Protein AF-A0A238C3J6-F1 (afdb_monomer)

Secondary structure (DSSP, 8-state):
---------PPPPPPS--STT-PPP-BTB-EEEBTTT--EEEGGG-SS-SS--PPTT--SEEEE-TTTSTTSS-EEEE-PPPHHHHHHHHHHHHHHHHHHHHHTTT---TT-TTS---EEIIIIIHHHHHHSHHHH-SSPPPSSSTHHHHHHHHHHH-TTTEEE-TTSSEEEES-S-GGG-STT-TTGGGTT-PPPPP---------------------------------------PPP----SEEEEPPTT-SS-EEEEPPBTTEEEEEEEE-TT-TTHHHHHHHTTSTTSPPPGGGEEE---SS--EEEEEE-TT-EE-TTSSEEE--SS-EEEEES--BSSEEEEEEEEEEE--TT-EEEEEEEETTS-TTS-TTSSTTEEEEETGGG-EEETTEEE--STT---TT-EEEEEEEE---TTSTT--TTS-SSPPPGGGTSPP--TTSPEEEETTEEEEEEE--HHHHHHT--B-TT-EEEEEETTEEEEEEEESPBSS-EEEEEEEESS-EEEEE-SSS-SSPPPTT-EEGGGHHHHHHHHHHHHHHHHHHHTHHHHHHHHHHHHHHHHSS-HHHHHHHHHHHHSPPPPPPPTTPPPP----GGG---HHHHHHGGGGT-HHHHHHHHHHHHHHHHHHHHTS--SS--EESSSTTEEP-SEEEEEEE-HHHHHTTHHHHHHHHHHTT--SEEE--HHHHHHHHHHHHS--EE--TT--HHHHHHTTEEEETTEEEEHHHHHHHHHHHHHHHHHHHHHHHHH---B-HHHHHHHHHHHH--TT-HHHHHHHTT--EE-TTTTSSHHHHHHHHHHHHHS---B-HHHHHHHHHHHHHT-SEEEEEEES-HHHHHHHHHHHHTTTSBSEEEEEE---GGG--TTT--HHHHHHTTSB-TT---EEEES-HHHHHHHHHIIIIIHHHHHHHHHHTT-

Radius of gyration: 41.19 Å; Cα contacts (8 Å, |Δi|>4): 1586; chains: 1; bounding box: 98×102×111 Å

Solvent-accessible surface area (backbone atoms only — not comparable to full-atom values): 53305 Å² total; per-residue (Å²): 140,84,81,89,80,92,72,89,79,75,84,76,81,76,76,75,52,40,28,95,87,50,42,65,87,63,86,82,44,48,59,46,60,19,74,75,82,72,37,45,31,47,50,92,73,47,81,75,57,80,91,66,71,74,54,35,52,52,44,50,57,49,32,30,47,36,89,68,26,96,81,60,45,55,45,76,45,82,43,90,48,54,62,57,56,39,47,52,22,50,42,50,48,53,45,50,53,52,52,53,58,48,65,76,67,74,76,86,63,96,80,57,79,78,61,74,59,70,41,41,44,78,81,47,52,47,52,49,48,68,77,40,42,78,56,58,32,91,68,79,84,66,95,59,80,70,58,59,62,52,46,52,51,34,50,67,68,42,58,90,52,24,43,67,45,98,84,73,51,31,40,20,51,64,68,74,60,69,82,60,56,33,66,80,27,70,75,65,74,44,67,92,56,88,81,80,88,87,86,89,83,84,87,81,91,80,91,80,90,86,83,90,83,90,84,87,89,77,81,90,80,90,74,80,93,79,89,83,82,89,83,86,85,86,90,75,95,70,80,82,81,91,82,64,79,48,37,77,46,71,50,92,92,48,96,58,72,41,64,32,54,45,47,48,97,52,36,42,66,41,54,44,43,81,41,86,84,50,82,70,46,70,64,60,58,62,51,70,75,49,96,84,66,84,76,72,35,59,53,34,36,69,64,71,62,93,60,69,31,49,32,76,24,54,30,29,81,78,51,43,70,45,94,85,25,40,35,43,34,30,44,82,56,47,32,20,38,27,37,66,55,66,45,47,49,40,38,37,32,38,36,40,34,32,76,40,63,47,91,92,36,43,42,25,41,39,41,26,30,79,83,46,69,34,74,36,43,55,4,48,43,89,48,21,37,19,42,28,29,71,62,21,23,33,25,39,57,64,45,73,40,84,64,40,84,85,28,62,57,68,73,45,39,33,36,41,35,42,35,36,58,73,42,92,89,40,92,86,45,66,77,86,81,52,99,66,83,78,62,62,81,65,66,38,54,81,42,59,37,90,33,56,67,42,81,47,91,95,40,49,25,36,50,44,74,59,54,57,68,60,55,64,72,67,60,42,69,32,79,88,14,35,31,34,42,23,54,73,67,40,78,60,52,81,73,45,67,40,46,61,62,58,53,34,16,54,29,41,14,25,18,46,53,18,27,39,32,56,42,35,48,90,80,61,97,44,78,74,60,91,86,45,38,48,46,45,65,46,43,63,55,51,48,52,37,38,52,49,30,44,50,50,51,51,63,78,39,41,69,63,53,50,52,52,51,50,54,54,55,50,54,73,74,69,55,62,62,69,56,56,50,50,55,48,45,62,65,73,67,58,81,76,79,85,76,65,92,84,63,81,67,83,46,66,65,63,65,91,80,48,94,48,71,70,60,45,54,57,25,19,51,29,54,45,75,58,39,22,32,48,33,50,33,38,52,50,51,42,48,44,57,54,46,28,73,41,88,69,89,76,84,56,63,37,86,68,43,81,83,23,74,50,46,34,30,39,28,37,41,24,40,39,25,68,45,32,70,41,79,46,35,61,55,54,25,51,41,36,63,68,65,70,48,51,36,37,27,29,42,23,42,34,51,49,41,37,57,33,52,75,80,38,75,71,42,87,60,50,71,81,63,57,66,67,63,31,54,76,70,44,39,41,75,59,68,40,33,35,39,50,48,66,42,58,53,55,40,46,70,62,45,52,65,54,52,55,51,52,36,48,43,30,71,76,68,68,47,83,41,23,44,33,60,50,46,36,50,51,9,58,71,66,68,38,94,84,26,42,45,23,27,18,39,77,64,49,27,49,43,44,22,88,56,39,62,64,37,71,62,20,53,49,53,54,63,49,25,77,75,80,72,51,76,66,70,43,53,64,65,50,50,49,47,52,29,49,50,40,50,72,38,79,32,35,28,39,40,31,40,46,40,56,69,31,43,52,52,56,35,56,20,21,33,70,54,57,19,26,57,37,44,35,39,28,24,76,50,55,52,90,79,74,39,80,47,14,48,55,67,70,59,38,33,78,71,27,26,26,29,86,89,34,80,62,32,68,28,79,37,65,47,80,73,49,46,62,54,44,37,54,72,25,61,52,47,50,52,52,53,51,54,56,51,62,74,74,107

Structure (mmCIF, N/CA/C/O backbone):
data_AF-A0A238C3J6-F1
#
_entry.id   AF-A0A238C3J6-F1
#
loop_
_atom_site.group_PDB
_atom_site.id
_atom_site.type_symbol
_atom_site.label_atom_id
_atom_site.label_alt_id
_atom_site.label_comp_id
_atom_site.label_asym_id
_atom_site.label_entity_id
_atom_site.label_seq_id
_atom_site.pdbx_PDB_ins_code
_atom_site.Cartn_x
_atom_site.Cartn_y
_atom_site.Cartn_z
_atom_site.occupancy
_atom_site.B_iso_or_equiv
_atom_site.auth_seq_id
_atom_site.auth_comp_id
_atom_site.auth_asym_id
_atom_site.auth_atom_id
_atom_site.pdbx_PDB_model_num
ATOM 1 N N . MET A 1 1 ? 49.021 66.847 -17.258 1.00 35.03 1 MET A N 1
ATOM 2 C CA . MET A 1 1 ? 48.910 66.831 -15.776 1.00 35.03 1 MET A CA 1
ATOM 3 C C . MET A 1 1 ? 47.517 66.299 -15.449 1.00 35.03 1 MET A C 1
ATOM 5 O O . MET A 1 1 ? 46.576 66.880 -15.947 1.00 35.03 1 MET A O 1
ATOM 9 N N . ARG A 1 2 ? 47.272 65.178 -14.768 1.00 25.75 2 ARG A N 1
ATOM 10 C CA . ARG A 1 2 ? 47.850 64.642 -13.527 1.00 25.75 2 ARG A CA 1
ATOM 11 C C . ARG A 1 2 ? 47.876 63.099 -13.537 1.00 25.75 2 ARG A C 1
ATOM 13 O O . ARG A 1 2 ? 47.281 62.458 -14.392 1.00 25.75 2 ARG A O 1
ATOM 20 N N . GLN A 1 3 ? 48.653 62.571 -12.598 1.00 23.69 3 GLN A N 1
ATOM 21 C CA . GLN A 1 3 ? 49.325 61.274 -12.537 1.00 23.69 3 GLN A CA 1
ATOM 22 C C . GLN A 1 3 ? 48.447 60.026 -12.342 1.00 23.69 3 GLN A C 1
ATOM 24 O O . GLN A 1 3 ? 47.420 60.050 -11.670 1.00 23.69 3 GLN A O 1
ATOM 29 N N . ARG A 1 4 ? 48.984 58.903 -12.846 1.00 28.88 4 ARG A N 1
ATOM 30 C CA . ARG A 1 4 ? 48.712 57.527 -12.405 1.00 28.88 4 ARG A CA 1
ATOM 31 C C . ARG A 1 4 ? 49.017 57.365 -10.910 1.00 28.88 4 ARG A C 1
ATOM 33 O O . ARG A 1 4 ? 50.084 57.766 -10.459 1.00 28.88 4 ARG A O 1
ATOM 40 N N . SER A 1 5 ? 48.132 56.673 -10.196 1.00 24.88 5 SER A N 1
ATOM 41 C CA . SER A 1 5 ? 48.391 56.095 -8.875 1.00 24.88 5 SER A CA 1
ATOM 42 C C . SER A 1 5 ? 48.049 54.607 -8.915 1.00 24.88 5 SER A C 1
ATOM 44 O O . SER A 1 5 ? 46.900 54.208 -9.095 1.00 24.88 5 SER A O 1
ATOM 46 N N . THR A 1 6 ? 49.089 53.787 -8.811 1.00 33.66 6 THR A N 1
ATOM 47 C CA . THR A 1 6 ? 49.050 52.343 -8.589 1.00 33.66 6 THR A CA 1
ATOM 48 C C . THR A 1 6 ? 48.722 52.056 -7.125 1.00 33.66 6 THR A C 1
ATOM 50 O O . THR A 1 6 ? 49.508 52.399 -6.244 1.00 33.66 6 THR A O 1
ATOM 53 N N . ARG A 1 7 ? 47.618 51.352 -6.852 1.00 26.45 7 ARG A N 1
ATOM 54 C CA . ARG A 1 7 ? 47.424 50.622 -5.590 1.00 26.45 7 ARG A CA 1
ATOM 55 C C . ARG A 1 7 ? 46.908 49.216 -5.877 1.00 26.45 7 ARG A C 1
ATOM 57 O O . ARG A 1 7 ? 45.759 49.035 -6.268 1.00 26.45 7 ARG A O 1
ATOM 64 N N . ARG A 1 8 ? 47.776 48.225 -5.639 1.00 36.53 8 ARG A N 1
ATOM 65 C CA . ARG A 1 8 ? 47.373 46.864 -5.264 1.00 36.53 8 ARG A CA 1
ATOM 66 C C . ARG A 1 8 ? 46.480 46.996 -4.026 1.00 36.53 8 ARG A C 1
ATOM 68 O O . ARG A 1 8 ? 46.928 47.516 -3.006 1.00 36.53 8 ARG A O 1
ATOM 75 N N . GLY A 1 9 ? 45.212 46.616 -4.144 1.00 26.34 9 GLY A N 1
ATOM 76 C CA . GLY A 1 9 ? 44.274 46.604 -3.027 1.00 26.34 9 GLY A CA 1
ATOM 77 C C . GLY A 1 9 ? 44.473 45.343 -2.198 1.00 26.34 9 GLY A C 1
ATOM 78 O O . GLY A 1 9 ? 44.176 44.252 -2.671 1.00 26.34 9 GLY A O 1
ATOM 79 N N . ALA A 1 10 ? 44.985 45.512 -0.981 1.00 28.78 10 ALA A N 1
ATOM 80 C CA . ALA A 1 10 ? 44.956 44.506 0.068 1.00 28.78 10 ALA A CA 1
ATOM 81 C C . ALA A 1 10 ? 43.510 44.060 0.359 1.00 28.78 10 ALA A C 1
ATOM 83 O O . ALA A 1 10 ? 42.570 44.859 0.291 1.00 28.78 10 ALA A O 1
ATOM 84 N N . THR A 1 11 ? 43.353 42.785 0.705 1.00 29.53 11 THR A N 1
ATOM 85 C CA . THR A 1 11 ? 42.142 42.198 1.285 1.00 29.53 11 THR A CA 1
ATOM 86 C C . THR A 1 11 ? 41.642 43.056 2.449 1.00 29.53 11 THR A C 1
ATOM 88 O O . THR A 1 11 ? 42.368 43.294 3.413 1.00 29.53 11 THR A O 1
ATOM 91 N N . LYS A 1 12 ? 40.400 43.549 2.362 1.00 27.53 12 LYS A N 1
ATOM 92 C CA . LYS A 1 12 ? 39.738 44.228 3.488 1.00 27.53 12 LYS A CA 1
ATOM 93 C C . LYS A 1 12 ? 39.612 43.244 4.665 1.00 27.53 12 LYS A C 1
ATOM 95 O O . LYS A 1 12 ? 39.228 42.101 4.416 1.00 27.53 12 LYS A O 1
ATOM 100 N N . PRO A 1 13 ? 39.873 43.659 5.918 1.00 32.22 13 PRO A N 1
ATOM 101 C CA . PRO A 1 13 ? 39.649 42.798 7.072 1.00 32.22 13 PRO A CA 1
ATOM 102 C C . PRO A 1 13 ? 38.154 42.491 7.192 1.00 32.22 13 PRO A C 1
ATOM 104 O O . PRO A 1 13 ? 37.310 43.385 7.066 1.00 32.22 13 PRO A O 1
ATOM 107 N N . ALA A 1 14 ? 37.834 41.213 7.392 1.00 37.09 14 ALA A N 1
ATOM 108 C CA . ALA A 1 14 ? 36.473 40.759 7.633 1.00 37.09 14 ALA A CA 1
ATOM 109 C C . ALA A 1 14 ? 35.899 41.456 8.886 1.00 37.09 14 ALA A C 1
ATOM 111 O O . ALA A 1 14 ? 36.636 41.675 9.852 1.00 37.09 14 ALA A O 1
ATOM 112 N N . PRO A 1 15 ? 34.608 41.836 8.891 1.00 40.25 15 PRO A N 1
ATOM 113 C CA . PRO A 1 15 ? 33.980 42.442 10.060 1.00 40.25 15 PRO A CA 1
ATOM 114 C C . PRO A 1 15 ? 34.095 41.499 11.267 1.00 40.25 15 PRO A C 1
ATOM 116 O O . PRO A 1 15 ? 33.841 40.303 11.156 1.00 40.25 15 PRO A O 1
ATOM 119 N N . SER A 1 16 ? 34.499 42.042 12.417 1.00 49.62 16 SER A N 1
ATOM 120 C CA . SER A 1 16 ? 34.862 41.278 13.620 1.00 49.62 16 SER A CA 1
ATOM 121 C C . SER A 1 16 ? 33.680 40.642 14.360 1.00 49.62 16 SER A C 1
ATOM 123 O O . SER A 1 16 ? 33.905 39.818 15.245 1.00 49.62 16 SER A O 1
ATOM 125 N N . THR A 1 17 ? 32.443 41.005 14.011 1.00 57.34 17 THR A N 1
ATOM 126 C CA . THR A 1 17 ? 31.212 40.529 14.653 1.00 57.34 17 THR A CA 1
ATOM 127 C C . THR A 1 17 ? 30.324 39.825 13.631 1.00 57.34 17 THR A C 1
ATOM 129 O O . THR A 1 17 ? 30.023 40.367 12.561 1.00 57.34 17 THR A O 1
ATOM 132 N N . VAL A 1 18 ? 29.942 38.581 13.932 1.00 72.00 18 VAL A N 1
ATOM 133 C CA . VAL A 1 18 ? 29.415 37.669 12.907 1.00 72.00 18 VAL A CA 1
ATOM 134 C C . VAL A 1 18 ? 27.992 37.179 13.227 1.00 72.00 18 VAL A C 1
ATOM 136 O O . VAL A 1 18 ? 27.183 37.066 12.313 1.00 72.00 18 VAL A O 1
ATOM 139 N N . CYS A 1 19 ? 27.637 37.041 14.508 1.00 83.00 19 CYS A N 1
ATOM 140 C CA . CYS A 1 19 ? 26.363 36.484 14.990 1.00 83.00 19 CYS A CA 1
ATOM 141 C C . CYS A 1 19 ? 25.462 37.541 15.686 1.00 83.00 19 CYS A C 1
ATOM 143 O O . CYS A 1 19 ? 25.903 38.665 15.926 1.00 83.00 19 CYS A O 1
ATOM 145 N N . TYR A 1 20 ? 24.220 37.197 16.071 1.00 84.31 20 TYR A N 1
ATOM 146 C CA . TYR A 1 20 ? 23.311 38.080 16.836 1.00 84.31 20 TYR A CA 1
ATOM 147 C C . TYR A 1 20 ? 23.911 38.592 18.149 1.00 84.31 20 TYR A C 1
ATOM 149 O O . TYR A 1 20 ? 23.617 39.704 18.573 1.00 84.31 20 TYR A O 1
ATOM 157 N N . CYS A 1 21 ? 24.756 37.785 18.792 1.00 82.69 21 CYS A N 1
ATOM 158 C CA . CYS A 1 21 ? 25.453 38.149 20.024 1.00 82.69 21 CYS A CA 1
ATOM 159 C C . CYS A 1 21 ? 26.646 39.093 19.794 1.00 82.69 21 CYS A C 1
ATOM 161 O O . CYS A 1 21 ? 27.317 39.475 20.747 1.00 82.69 21 CYS A O 1
ATOM 163 N N . GLY A 1 22 ? 26.965 39.426 18.538 1.00 76.62 22 GLY A N 1
ATOM 164 C CA . GLY A 1 22 ? 28.158 40.191 18.182 1.00 76.62 22 GLY A CA 1
ATOM 165 C C . GLY A 1 22 ? 29.475 39.422 18.350 1.00 76.62 22 GLY A C 1
ATOM 166 O O . GLY A 1 22 ? 30.537 40.003 18.157 1.00 76.62 22 GLY A O 1
ATOM 167 N N . GLY A 1 23 ? 29.430 38.129 18.686 1.00 78.06 23 GLY A N 1
ATOM 168 C CA . GLY A 1 23 ? 30.609 37.285 18.874 1.00 78.06 23 GLY A CA 1
ATOM 169 C C . GLY A 1 23 ? 31.393 37.008 17.585 1.00 78.06 23 GLY A C 1
ATOM 170 O O . GLY A 1 23 ? 30.884 37.166 16.467 1.00 78.06 23 GLY A O 1
ATOM 171 N N . LYS A 1 24 ? 32.648 36.578 17.767 1.00 80.88 24 LYS A N 1
ATOM 172 C CA . LYS A 1 24 ? 33.514 36.048 16.703 1.00 80.88 24 LYS A CA 1
ATOM 173 C C . LYS A 1 24 ? 33.091 34.625 16.334 1.00 80.88 24 LYS A C 1
ATOM 175 O O . LYS A 1 24 ? 32.359 33.978 17.074 1.00 80.88 24 LYS A O 1
ATOM 180 N N . ARG A 1 25 ? 33.567 34.145 15.189 1.00 82.62 25 ARG A N 1
ATOM 181 C CA . ARG A 1 25 ? 33.329 32.776 14.729 1.00 82.62 25 ARG A CA 1
ATOM 182 C C . ARG A 1 25 ? 33.979 31.739 15.660 1.00 82.62 25 ARG A C 1
ATOM 184 O O . ARG A 1 25 ? 35.108 31.941 16.095 1.00 82.62 25 ARG A O 1
ATOM 191 N N . GLU A 1 26 ? 33.287 30.633 15.903 1.00 85.19 26 GLU A N 1
ATOM 192 C CA . GLU A 1 26 ? 33.706 29.487 16.717 1.00 85.19 26 GLU A CA 1
ATOM 193 C C . GLU A 1 26 ? 33.834 28.240 15.828 1.00 85.19 26 GLU A C 1
ATOM 195 O O . GLU A 1 26 ? 32.975 27.355 15.813 1.00 85.19 26 GLU A O 1
ATOM 200 N N . VAL A 1 27 ? 34.917 28.191 15.048 1.00 82.75 27 VAL A N 1
ATOM 201 C CA . VAL A 1 27 ? 35.180 27.121 14.074 1.00 82.75 27 VAL A CA 1
ATOM 202 C C . VAL A 1 27 ? 35.238 25.762 14.779 1.00 82.75 27 VAL A C 1
ATOM 204 O O . VAL A 1 27 ? 35.990 25.600 15.734 1.00 82.75 27 VAL A O 1
ATOM 207 N N . GLY A 1 28 ? 34.463 24.788 14.293 1.00 80.75 28 GLY A N 1
ATOM 208 C CA . GLY A 1 28 ? 34.331 23.462 14.914 1.00 80.75 28 GLY A CA 1
ATOM 209 C C . GLY A 1 28 ? 33.079 23.293 15.772 1.00 80.75 28 GLY A C 1
ATOM 210 O O . GLY A 1 28 ? 32.690 22.168 16.075 1.00 80.75 28 GLY A O 1
ATOM 211 N N . THR A 1 29 ? 32.392 24.391 16.092 1.00 84.94 29 THR A N 1
ATOM 212 C CA . THR A 1 29 ? 31.046 24.356 16.672 1.00 84.94 29 THR A CA 1
ATOM 21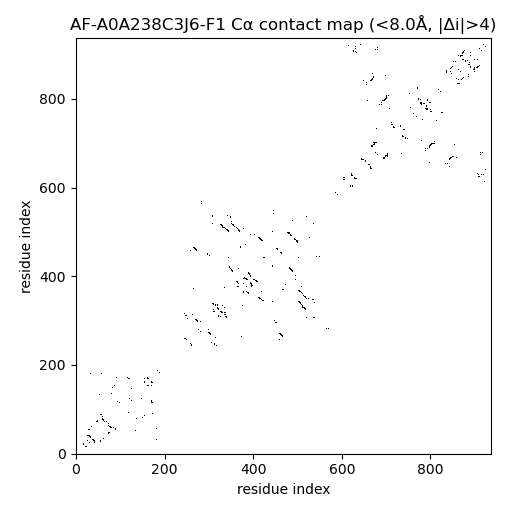3 C C . THR A 1 29 ? 29.977 24.458 15.582 1.00 84.94 29 THR A C 1
ATOM 215 O O . THR A 1 29 ? 30.269 24.671 14.401 1.00 84.94 29 THR A O 1
ATOM 218 N N . LEU A 1 30 ? 28.714 24.263 15.959 1.00 86.12 30 LEU A N 1
ATOM 219 C CA . LEU A 1 30 ? 27.604 24.392 15.027 1.00 86.12 30 LEU A CA 1
ATOM 220 C C . LEU A 1 30 ? 27.401 25.861 14.643 1.00 86.12 30 LEU A C 1
ATOM 222 O O . LEU A 1 30 ? 27.005 26.677 15.475 1.00 86.12 30 LEU A O 1
ATOM 226 N N . GLU A 1 31 ? 27.631 26.188 13.374 1.00 88.81 31 GLU A N 1
ATOM 227 C CA . GLU A 1 31 ? 27.473 27.540 12.836 1.00 88.81 31 GLU A CA 1
ATOM 228 C C . GLU A 1 31 ? 26.755 27.506 11.482 1.00 88.81 31 GLU A C 1
ATOM 230 O O . GLU A 1 31 ? 27.043 26.661 10.631 1.00 88.81 31 GLU A O 1
ATOM 235 N N . LEU A 1 32 ? 25.836 28.450 11.256 1.00 88.69 32 LEU A N 1
ATOM 236 C CA . LEU A 1 32 ? 25.057 28.559 10.022 1.00 88.69 32 LEU A CA 1
ATOM 237 C C . LEU A 1 32 ? 25.362 29.847 9.260 1.00 88.69 32 LEU A C 1
ATOM 239 O O . LEU A 1 32 ? 25.346 30.945 9.813 1.00 88.69 32 LEU A O 1
ATOM 243 N N . TYR A 1 33 ? 25.582 29.721 7.957 1.00 89.12 33 TYR A N 1
ATOM 244 C CA . TYR A 1 33 ? 25.846 30.834 7.057 1.00 89.12 33 TYR A CA 1
ATOM 245 C C . TYR A 1 33 ? 24.551 31.345 6.418 1.00 89.12 33 TYR A C 1
ATOM 247 O O . TYR A 1 33 ? 23.888 30.623 5.670 1.00 89.12 33 TYR A O 1
ATOM 255 N N . CYS A 1 34 ? 24.185 32.599 6.692 1.00 88.62 34 CYS A N 1
ATOM 256 C CA . CYS A 1 34 ? 22.980 33.206 6.133 1.00 88.62 34 CYS A CA 1
ATOM 257 C C . CYS A 1 34 ? 23.171 33.525 4.644 1.00 88.62 34 CYS A C 1
ATOM 259 O O . CYS A 1 34 ? 24.050 34.306 4.272 1.00 88.62 34 CYS A O 1
ATOM 261 N N . ALA A 1 35 ? 22.305 32.970 3.793 1.00 84.62 35 ALA A N 1
ATOM 262 C CA . ALA A 1 35 ? 22.364 33.134 2.340 1.00 84.62 35 ALA A CA 1
ATOM 263 C C . ALA A 1 35 ? 22.181 34.597 1.895 1.00 84.62 35 ALA A C 1
ATOM 265 O O . ALA A 1 35 ? 22.710 35.001 0.859 1.00 84.62 35 ALA A O 1
ATOM 266 N N . SER A 1 36 ? 21.462 35.387 2.695 1.00 85.06 36 SER A N 1
ATOM 267 C CA . SER A 1 36 ? 21.098 36.766 2.374 1.00 85.06 36 SER A CA 1
ATOM 268 C C . SER A 1 36 ? 22.142 37.780 2.858 1.00 85.06 36 SER A C 1
ATOM 270 O O . SER A 1 36 ? 22.745 38.476 2.044 1.00 85.06 36 SER A O 1
ATOM 272 N N . CYS A 1 37 ? 22.417 37.854 4.169 1.00 86.38 37 CYS A N 1
ATOM 273 C CA . CYS A 1 37 ? 23.373 38.830 4.717 1.00 86.38 37 CYS A CA 1
ATOM 274 C C . CYS A 1 37 ? 24.832 38.363 4.718 1.00 86.38 37 CYS A C 1
ATOM 276 O O . CYS A 1 37 ? 25.708 39.157 5.064 1.00 86.38 37 CYS A O 1
ATOM 278 N N . ARG A 1 38 ? 25.106 37.108 4.330 1.00 85.38 38 ARG A N 1
ATOM 279 C CA . ARG A 1 38 ? 26.460 36.538 4.227 1.00 85.38 38 ARG A CA 1
ATOM 280 C C . ARG A 1 38 ? 27.252 36.533 5.542 1.00 85.38 38 ARG A C 1
ATOM 282 O O . ARG A 1 38 ? 28.480 36.609 5.524 1.00 85.38 38 ARG A O 1
ATOM 289 N N . LYS A 1 39 ? 26.552 36.433 6.675 1.00 86.94 39 LYS A N 1
ATOM 290 C CA . LYS A 1 39 ? 27.129 36.326 8.025 1.00 86.94 39 LYS A CA 1
ATOM 291 C C . LYS A 1 39 ? 26.917 34.925 8.613 1.00 86.94 39 LYS A C 1
ATOM 293 O O . LYS A 1 39 ? 25.944 34.256 8.263 1.00 86.94 39 LYS A O 1
ATOM 298 N N . TRP A 1 40 ? 27.821 34.506 9.496 1.00 88.25 40 TRP A N 1
ATOM 299 C CA . TRP A 1 40 ? 27.750 33.265 10.280 1.00 88.25 40 TRP A CA 1
ATOM 300 C C . TRP A 1 40 ? 27.055 33.455 11.628 1.00 88.25 40 TRP A C 1
ATOM 302 O O . TRP A 1 40 ? 27.394 34.350 12.392 1.00 88.25 40 TRP A O 1
ATOM 312 N N . PHE A 1 41 ? 26.141 32.558 11.959 1.00 89.38 41 PHE A N 1
ATOM 313 C CA . PHE A 1 41 ? 25.391 32.578 13.206 1.00 89.38 41 PHE A CA 1
ATOM 314 C C . PHE A 1 41 ? 25.697 31.315 14.004 1.00 89.38 41 PHE A C 1
ATOM 316 O O . PHE A 1 41 ? 25.623 30.214 13.461 1.00 89.38 41 PHE A O 1
ATOM 323 N N . HIS A 1 42 ? 26.039 31.464 15.283 1.00 89.19 42 HIS A N 1
ATOM 324 C CA . HIS A 1 42 ? 26.244 30.330 16.184 1.00 89.19 42 HIS A CA 1
ATOM 325 C C . HIS A 1 42 ? 24.927 29.603 16.426 1.00 89.19 42 HIS A C 1
ATOM 327 O O . HIS A 1 42 ? 23.915 30.253 16.689 1.00 89.19 42 HIS A O 1
ATOM 333 N N . GLY A 1 43 ? 24.958 28.272 16.449 1.00 84.75 43 GLY A N 1
ATOM 334 C CA . GLY A 1 43 ? 23.797 27.434 16.753 1.00 84.75 43 GLY A CA 1
ATOM 335 C C . GLY A 1 43 ? 23.151 27.800 18.091 1.00 84.75 43 GLY A C 1
ATOM 336 O O . GLY A 1 43 ? 21.940 27.959 18.165 1.00 84.75 43 GLY A O 1
ATOM 337 N N . ARG A 1 44 ? 23.963 28.077 19.122 1.00 85.12 44 ARG A N 1
ATOM 338 C CA . ARG A 1 44 ? 23.494 28.513 20.455 1.00 85.12 44 ARG A CA 1
ATOM 339 C C . ARG A 1 44 ? 22.791 29.874 20.483 1.00 85.12 44 ARG A C 1
ATOM 341 O O . ARG A 1 44 ? 22.182 30.225 21.487 1.00 85.12 44 ARG A O 1
ATOM 348 N N . CYS A 1 45 ? 22.938 30.676 19.431 1.00 85.69 45 CYS A N 1
ATOM 349 C CA . CYS A 1 45 ? 22.315 31.993 19.322 1.00 85.69 45 CYS A CA 1
ATOM 350 C C . CYS A 1 45 ? 21.048 31.980 18.459 1.00 85.69 45 CYS A C 1
ATOM 352 O O . CYS A 1 45 ? 20.405 33.025 18.352 1.00 85.69 45 CYS A O 1
ATOM 354 N N . LEU A 1 46 ? 20.708 30.839 17.851 1.00 86.50 46 LEU A N 1
ATOM 355 C CA . LEU A 1 46 ? 19.461 30.644 17.117 1.00 86.50 46 LEU A CA 1
ATOM 356 C C . LEU A 1 46 ? 18.316 30.486 18.119 1.00 86.50 46 LEU A C 1
ATOM 358 O O . LEU A 1 46 ? 18.436 29.743 19.092 1.00 86.50 46 LEU A O 1
ATOM 362 N N . LYS A 1 47 ? 17.225 31.219 17.909 1.00 82.12 47 LYS A N 1
ATOM 363 C CA . LYS A 1 47 ? 16.085 31.265 18.841 1.00 82.12 47 LYS A CA 1
ATOM 364 C C . LYS A 1 47 ? 14.888 30.466 18.347 1.00 82.12 47 LYS A C 1
ATOM 366 O O . LYS A 1 47 ? 14.164 29.918 19.169 1.00 82.12 47 LYS A O 1
ATOM 371 N N . ASP A 1 48 ? 14.686 30.406 17.031 1.00 82.25 48 ASP A N 1
ATOM 372 C CA . ASP A 1 48 ? 13.533 29.729 16.426 1.00 82.25 48 ASP A CA 1
ATOM 373 C C . ASP A 1 48 ? 13.874 28.296 15.965 1.00 82.25 48 ASP A C 1
ATOM 375 O O . ASP A 1 48 ? 12.980 27.535 15.602 1.00 82.25 48 ASP A O 1
ATOM 379 N N . LEU A 1 49 ? 15.161 27.922 15.969 1.00 79.56 49 LEU A N 1
ATOM 380 C CA . LEU A 1 49 ? 15.675 26.612 15.544 1.00 79.56 49 LEU A CA 1
ATOM 381 C C . LEU A 1 49 ? 16.258 25.822 16.732 1.00 79.56 49 LEU A C 1
ATOM 383 O O . LEU A 1 49 ? 17.456 25.549 16.769 1.00 79.56 49 LEU A O 1
ATOM 387 N N . THR A 1 50 ? 15.423 25.475 17.716 1.00 62.88 50 THR A N 1
ATOM 388 C CA . THR A 1 50 ? 15.856 24.789 18.952 1.00 62.88 50 THR A CA 1
ATOM 389 C C . THR A 1 50 ? 16.120 23.287 18.782 1.00 62.88 50 THR A C 1
ATOM 391 O O . THR A 1 50 ? 17.012 22.766 19.441 1.00 62.88 50 THR A O 1
ATOM 394 N N . ASP A 1 51 ? 15.426 22.612 17.856 1.00 57.75 51 ASP A N 1
ATOM 395 C CA . ASP A 1 51 ? 15.557 21.165 17.584 1.00 57.75 51 ASP A CA 1
ATOM 396 C C . ASP A 1 51 ? 16.305 20.894 16.264 1.00 57.75 51 ASP A C 1
ATOM 398 O O . ASP A 1 51 ? 15.823 20.221 15.349 1.00 57.75 51 ASP A O 1
ATOM 402 N N . PHE A 1 52 ? 17.485 21.497 16.116 1.00 67.88 52 PHE A N 1
ATOM 403 C CA . PHE A 1 52 ? 18.275 21.445 14.887 1.00 67.88 52 PHE A CA 1
ATOM 404 C C . PHE A 1 52 ? 19.338 20.327 14.911 1.00 67.88 52 PHE A C 1
ATOM 406 O O . PHE A 1 52 ? 20.192 20.291 15.790 1.00 67.88 52 PHE A O 1
ATOM 413 N N . TYR A 1 53 ? 19.328 19.447 13.902 1.00 68.06 53 TYR A N 1
ATOM 414 C CA . TYR A 1 53 ? 20.192 18.256 13.780 1.00 68.06 53 TYR A CA 1
ATOM 415 C C . TYR A 1 53 ? 21.433 18.457 12.878 1.00 68.06 53 TYR A C 1
ATOM 417 O O . TYR A 1 53 ? 21.920 17.529 12.234 1.00 68.06 53 TYR A O 1
ATOM 425 N N . GLY A 1 54 ? 21.949 19.684 12.774 1.00 75.06 54 GLY A N 1
ATOM 426 C CA . GLY A 1 54 ? 23.106 19.973 11.921 1.00 75.06 54 GLY A CA 1
ATOM 427 C C . GLY A 1 54 ? 24.457 19.563 12.513 1.00 75.06 54 GLY A C 1
ATOM 428 O O . GLY A 1 54 ? 24.645 19.532 13.726 1.00 75.06 54 GLY A O 1
ATOM 429 N N . LEU A 1 55 ? 25.432 19.330 11.634 1.00 87.38 55 LEU A N 1
ATOM 430 C CA . LEU A 1 55 ? 26.843 19.140 11.974 1.00 87.38 55 LEU A CA 1
ATOM 431 C C . LEU A 1 55 ? 27.651 20.434 11.763 1.00 87.38 55 LEU A C 1
ATOM 433 O O . LEU A 1 55 ? 27.299 21.256 10.905 1.00 87.38 55 LEU A O 1
ATOM 437 N N . PRO A 1 56 ? 28.783 20.610 12.467 1.00 87.38 56 PRO A N 1
ATOM 438 C CA . PRO A 1 56 ? 29.790 21.593 12.079 1.00 87.38 56 PRO A CA 1
ATOM 439 C C . PRO A 1 56 ? 30.244 21.358 10.630 1.00 87.38 56 PRO A C 1
ATOM 441 O O . PRO A 1 56 ? 30.191 20.239 10.120 1.00 87.38 56 PRO A O 1
ATOM 444 N N . PHE A 1 57 ? 30.684 22.411 9.938 1.00 89.69 57 PHE A N 1
ATOM 445 C CA . PHE A 1 57 ? 31.179 22.336 8.551 1.00 89.69 57 PHE A CA 1
ATOM 446 C C . PHE A 1 57 ? 30.194 21.753 7.518 1.00 89.69 57 PHE A C 1
ATOM 448 O O . PHE A 1 57 ? 30.608 21.300 6.447 1.00 89.69 57 PHE A O 1
ATOM 455 N N . MET A 1 58 ? 28.885 21.750 7.792 1.00 87.38 58 MET A N 1
ATOM 456 C CA . MET A 1 58 ? 27.894 21.400 6.773 1.00 87.38 58 MET A CA 1
ATOM 457 C C . MET A 1 58 ? 27.943 22.375 5.595 1.00 87.38 58 MET A C 1
ATOM 459 O O . MET A 1 58 ? 28.095 23.586 5.763 1.00 87.38 58 MET A O 1
ATOM 463 N N . VAL A 1 59 ? 27.770 21.844 4.384 1.00 87.12 59 VAL A N 1
ATOM 464 C CA . VAL A 1 59 ? 27.893 22.633 3.146 1.00 87.12 59 VAL A CA 1
ATOM 465 C C . VAL A 1 59 ? 26.612 22.671 2.307 1.00 87.12 59 VAL A C 1
ATOM 467 O O . VAL A 1 59 ? 26.437 23.574 1.492 1.00 87.12 59 VAL A O 1
ATOM 470 N N . CYS A 1 60 ? 25.674 21.744 2.526 1.00 85.62 60 CYS A N 1
ATOM 471 C CA . CYS A 1 60 ? 24.438 21.628 1.745 1.00 85.62 60 CYS A CA 1
ATOM 472 C C . CYS A 1 60 ? 23.197 22.038 2.548 1.00 85.62 60 CYS A C 1
ATOM 474 O O . CYS A 1 60 ? 22.395 21.204 2.959 1.00 85.62 60 CYS A O 1
ATOM 476 N N . TYR A 1 61 ? 22.997 23.341 2.731 1.00 87.88 61 TYR A N 1
ATOM 477 C CA . TYR A 1 61 ? 21.765 23.888 3.305 1.00 87.88 61 TYR A CA 1
ATOM 478 C C . TYR A 1 61 ? 21.471 25.299 2.782 1.00 87.88 61 TYR A C 1
ATOM 480 O O . TYR A 1 61 ? 22.287 25.918 2.095 1.00 87.88 61 TYR A O 1
ATOM 488 N N . MET A 1 62 ? 20.282 25.808 3.093 1.00 86.62 62 MET A N 1
ATOM 489 C CA . MET A 1 62 ? 19.916 27.214 2.959 1.00 86.62 62 MET A CA 1
ATOM 490 C C . MET A 1 62 ? 19.439 27.725 4.313 1.00 86.62 62 MET A C 1
ATOM 492 O O . MET A 1 62 ? 18.542 27.135 4.904 1.00 86.62 62 MET A O 1
ATOM 496 N N . PHE A 1 63 ? 20.044 28.806 4.797 1.00 90.44 63 PHE A N 1
ATOM 497 C CA . PHE A 1 63 ? 19.686 29.437 6.062 1.00 90.44 63 PHE A CA 1
ATOM 498 C C . PHE A 1 63 ? 19.425 30.928 5.848 1.00 90.44 63 PHE A C 1
ATOM 500 O O . PHE A 1 63 ? 20.207 31.591 5.160 1.00 90.44 63 PHE A O 1
ATOM 507 N N . ASN A 1 64 ? 18.366 31.462 6.455 1.00 90.25 64 ASN A N 1
ATOM 508 C CA . ASN A 1 64 ? 18.158 32.899 6.609 1.00 90.25 64 ASN A CA 1
ATOM 509 C C . ASN A 1 64 ? 17.967 33.236 8.089 1.00 90.25 64 ASN A C 1
ATOM 511 O O . ASN A 1 64 ? 17.104 32.660 8.753 1.00 90.25 64 ASN A O 1
ATOM 515 N N . CYS A 1 65 ? 18.738 34.210 8.578 1.00 91.31 65 CYS A N 1
ATOM 516 C CA . CYS A 1 65 ? 18.552 34.772 9.913 1.00 91.31 65 CYS A CA 1
ATOM 517 C C . CYS A 1 65 ? 17.208 35.515 10.019 1.00 91.31 65 CYS A C 1
ATOM 519 O O . CYS A 1 65 ? 16.627 35.907 9.002 1.00 91.31 65 CYS A O 1
ATOM 521 N N . ALA A 1 66 ? 16.741 35.760 11.244 1.00 88.81 66 ALA A N 1
ATOM 522 C CA . ALA A 1 66 ? 15.478 36.441 11.527 1.00 88.81 66 ALA A CA 1
ATOM 523 C C . ALA A 1 66 ? 15.354 37.796 10.803 1.00 88.81 66 ALA A C 1
ATOM 525 O O . ALA A 1 66 ? 14.292 38.133 10.286 1.00 88.81 66 ALA A O 1
ATOM 526 N N . ASP A 1 67 ? 16.453 38.546 10.675 1.00 86.94 67 ASP A N 1
ATOM 527 C CA . ASP A 1 67 ? 16.446 39.854 10.009 1.00 86.94 67 ASP A CA 1
ATOM 528 C C . ASP A 1 67 ? 16.306 39.777 8.486 1.00 86.94 67 ASP A C 1
ATOM 530 O O . ASP A 1 67 ? 15.757 40.695 7.875 1.00 86.94 67 ASP A O 1
ATOM 534 N N . CYS A 1 68 ? 16.809 38.702 7.874 1.00 86.75 68 CYS A N 1
ATOM 535 C CA . CYS A 1 68 ? 16.775 38.489 6.427 1.00 86.75 68 CYS A CA 1
ATOM 536 C C . CYS A 1 68 ? 15.583 37.653 5.960 1.00 86.75 68 CYS A C 1
ATOM 538 O O . CYS A 1 68 ? 15.297 37.612 4.765 1.00 86.75 68 CYS A O 1
ATOM 540 N N . SER A 1 69 ? 14.913 36.964 6.879 1.00 85.12 69 SER A N 1
ATOM 541 C CA . SER A 1 69 ? 13.732 36.173 6.574 1.00 85.12 69 SER A CA 1
ATOM 542 C C . SER A 1 69 ? 12.504 37.074 6.369 1.00 85.12 69 SER A C 1
ATOM 544 O O . SER A 1 69 ? 12.244 37.944 7.208 1.00 85.12 69 SER A O 1
ATOM 546 N N . PRO A 1 70 ? 11.689 36.858 5.316 1.00 77.25 70 PRO A N 1
ATOM 547 C CA . PRO A 1 70 ? 10.456 37.619 5.082 1.00 77.25 70 PRO A CA 1
ATOM 548 C C . PRO A 1 70 ? 9.451 37.537 6.239 1.00 77.25 70 PRO A C 1
ATOM 550 O O . PRO A 1 70 ? 8.648 38.444 6.429 1.00 77.25 70 PRO A O 1
ATOM 553 N N . THR A 1 71 ? 9.496 36.454 7.018 1.00 83.50 71 THR A N 1
ATOM 554 C CA . THR A 1 71 ? 8.577 36.176 8.131 1.00 83.50 71 THR A CA 1
ATOM 555 C C . THR A 1 71 ? 9.107 36.636 9.490 1.00 83.50 71 THR A C 1
ATOM 557 O O . THR A 1 71 ? 8.468 36.364 10.504 1.00 83.50 71 THR A O 1
ATOM 560 N N . LYS A 1 72 ? 10.275 37.299 9.535 1.00 85.06 72 LYS A N 1
ATOM 561 C CA . LYS A 1 72 ? 10.988 37.681 10.771 1.00 85.06 72 LYS A CA 1
ATOM 562 C C . LYS A 1 72 ? 11.339 36.517 11.710 1.00 85.06 72 LYS A C 1
ATOM 564 O O . LYS A 1 72 ? 11.698 36.751 12.859 1.00 85.06 72 LYS A O 1
ATOM 569 N N . LYS A 1 73 ? 11.279 35.281 11.207 1.00 87.75 73 LYS A N 1
ATOM 570 C CA . LYS A 1 73 ? 11.694 34.056 11.901 1.00 87.75 73 LYS A CA 1
ATOM 571 C C . LYS A 1 73 ? 12.843 33.387 11.172 1.00 87.75 73 LYS A C 1
ATOM 573 O O . LYS A 1 73 ? 12.898 33.438 9.941 1.00 87.75 73 LYS A O 1
ATOM 578 N N . GLU A 1 74 ? 13.738 32.751 11.911 1.00 90.19 74 GLU A N 1
ATOM 579 C CA . GLU A 1 74 ? 14.846 31.994 11.323 1.00 90.19 74 GLU A CA 1
ATOM 580 C C . GLU A 1 74 ? 14.308 30.856 10.454 1.00 90.19 74 GLU A C 1
ATOM 582 O O . GLU A 1 74 ? 13.376 30.148 10.828 1.00 90.19 74 GLU A O 1
ATOM 587 N N . THR A 1 75 ? 14.881 30.688 9.264 1.00 87.69 75 THR A N 1
ATOM 588 C CA . THR A 1 75 ? 14.494 29.605 8.353 1.00 87.69 75 THR A CA 1
ATOM 589 C C . THR A 1 75 ? 15.721 28.813 7.967 1.00 87.69 75 THR A C 1
ATOM 591 O O . THR A 1 75 ? 16.744 29.379 7.582 1.00 87.69 75 THR A O 1
ATOM 594 N N . TRP A 1 76 ? 15.614 27.494 8.060 1.00 88.38 76 TRP A N 1
ATOM 595 C CA . TRP A 1 76 ? 16.643 26.570 7.622 1.00 88.38 76 TRP A CA 1
ATOM 596 C C . TRP A 1 76 ? 16.014 25.484 6.758 1.00 88.38 76 TRP A C 1
ATOM 598 O O . TRP A 1 76 ? 14.913 25.005 7.028 1.00 88.38 76 TRP A O 1
ATOM 608 N N . THR A 1 77 ? 16.694 25.115 5.680 1.00 82.31 77 THR A N 1
ATOM 609 C CA . THR A 1 77 ? 16.245 24.059 4.776 1.00 82.31 77 THR A CA 1
ATOM 610 C C . THR A 1 77 ? 17.456 23.248 4.318 1.00 82.31 77 THR A C 1
ATOM 612 O O . THR A 1 77 ? 18.380 23.828 3.733 1.00 82.31 77 THR A O 1
ATOM 615 N N . PRO A 1 78 ? 17.485 21.924 4.546 1.00 82.75 78 PRO A N 1
ATOM 616 C CA . PRO A 1 78 ? 18.564 21.081 4.053 1.00 82.75 78 PRO A CA 1
ATOM 617 C C . PRO A 1 78 ? 18.503 21.001 2.528 1.00 82.75 78 PRO A C 1
ATOM 619 O O . PRO A 1 78 ? 17.426 20.965 1.929 1.00 82.75 78 PRO A O 1
ATOM 622 N N . LYS A 1 79 ? 19.666 20.950 1.880 1.00 82.56 79 LYS A N 1
ATOM 623 C CA . LYS A 1 79 ? 19.772 20.628 0.453 1.00 82.56 79 LYS A CA 1
ATOM 624 C C . LYS A 1 79 ? 20.335 19.224 0.301 1.00 82.56 79 LYS A C 1
ATOM 626 O O . LYS A 1 79 ? 21.130 18.780 1.121 1.00 82.56 79 LYS A O 1
ATOM 631 N N . GLN A 1 80 ? 19.950 18.534 -0.768 1.00 79.62 80 GLN A N 1
ATOM 632 C CA . GLN A 1 80 ? 20.469 17.199 -1.040 1.00 79.62 80 GLN A CA 1
ATOM 633 C C . GLN A 1 80 ? 21.988 17.252 -1.275 1.00 79.62 80 GLN A C 1
ATOM 635 O O . GLN A 1 80 ? 22.453 17.874 -2.231 1.00 79.62 80 GLN A O 1
ATOM 640 N N . ALA A 1 81 ? 22.751 16.595 -0.400 1.00 83.06 81 ALA A N 1
ATOM 641 C CA . ALA A 1 81 ? 24.192 16.428 -0.539 1.00 83.06 81 ALA A CA 1
ATOM 642 C C . ALA A 1 81 ? 24.511 15.229 -1.449 1.00 83.06 81 ALA A C 1
ATOM 644 O O . ALA A 1 81 ? 23.836 14.199 -1.405 1.00 83.06 81 ALA A O 1
ATOM 645 N N . ASN A 1 82 ? 25.558 15.358 -2.268 1.00 85.88 82 ASN A N 1
ATOM 646 C CA . ASN A 1 82 ? 26.167 14.225 -2.972 1.00 85.88 82 ASN A CA 1
ATOM 647 C C . ASN A 1 82 ? 27.355 13.698 -2.144 1.00 85.88 82 ASN A C 1
ATOM 649 O O . ASN A 1 82 ? 27.736 14.314 -1.148 1.00 85.88 82 ASN A O 1
ATOM 653 N N . PHE A 1 83 ? 27.962 12.583 -2.554 1.00 86.88 83 PHE A N 1
ATOM 654 C CA . PHE A 1 83 ? 29.064 11.988 -1.791 1.00 86.88 83 PHE A CA 1
ATOM 655 C C . PHE A 1 83 ? 30.269 12.924 -1.630 1.00 86.88 83 PHE A C 1
ATOM 657 O O . PHE A 1 83 ? 30.832 12.960 -0.546 1.00 86.88 83 PHE A O 1
ATOM 664 N N . ALA A 1 84 ? 30.615 13.741 -2.631 1.00 88.19 84 ALA A N 1
ATOM 665 C CA . ALA A 1 84 ? 31.696 14.722 -2.505 1.00 88.19 84 ALA A CA 1
ATOM 666 C C . ALA A 1 84 ? 31.388 15.786 -1.434 1.00 88.19 84 ALA A C 1
ATOM 668 O O . ALA A 1 84 ? 32.221 16.057 -0.573 1.00 88.19 84 ALA A O 1
ATOM 669 N N . HIS A 1 85 ? 30.168 16.331 -1.421 1.00 89.75 85 HIS A N 1
ATOM 670 C CA . HIS A 1 85 ? 29.728 17.273 -0.390 1.00 89.75 85 HIS A CA 1
ATOM 671 C C . HIS A 1 85 ? 29.756 16.649 1.012 1.00 89.75 85 HIS A C 1
ATOM 673 O O . HIS A 1 85 ? 30.232 17.280 1.954 1.00 89.75 85 HIS A O 1
ATOM 679 N N . MET A 1 86 ? 29.289 15.402 1.144 1.00 90.50 86 MET A N 1
ATOM 680 C CA . MET A 1 86 ? 29.342 14.671 2.413 1.00 90.50 86 MET A CA 1
ATOM 681 C C . MET A 1 86 ? 30.793 14.442 2.859 1.00 90.50 86 MET A C 1
ATOM 683 O O . MET A 1 86 ? 31.106 14.674 4.023 1.00 90.50 86 MET A O 1
ATOM 687 N N . CYS A 1 87 ? 31.694 14.058 1.945 1.00 91.81 87 CYS A N 1
ATOM 688 C CA . CYS A 1 87 ? 33.119 13.877 2.232 1.00 91.81 87 CYS A CA 1
ATOM 689 C C . CYS A 1 87 ? 33.777 15.152 2.757 1.00 91.81 87 CYS A C 1
ATOM 691 O O . CYS A 1 87 ? 34.557 15.067 3.699 1.00 91.81 87 CYS A O 1
ATOM 693 N N . VAL A 1 88 ? 33.454 16.326 2.199 1.00 91.44 88 VAL A N 1
ATOM 694 C CA . VAL A 1 88 ? 34.004 17.597 2.699 1.00 91.44 88 VAL A CA 1
ATOM 695 C C . VAL A 1 88 ? 33.554 17.860 4.131 1.00 91.44 88 VAL A C 1
ATOM 697 O O . VAL A 1 88 ? 34.394 18.148 4.979 1.00 91.44 88 VAL A O 1
ATOM 700 N N . THR A 1 89 ? 32.263 17.702 4.439 1.00 91.31 89 THR A N 1
ATOM 701 C CA . THR A 1 89 ? 31.771 17.867 5.815 1.00 91.31 89 THR A CA 1
ATOM 702 C C . THR A 1 89 ? 32.416 16.853 6.767 1.00 91.31 89 THR A C 1
ATOM 704 O O . THR A 1 89 ? 32.861 17.237 7.847 1.00 91.31 89 THR A O 1
ATOM 707 N N . VAL A 1 90 ? 32.537 15.581 6.378 1.00 93.12 90 VAL A N 1
ATOM 708 C CA . VAL A 1 90 ? 33.136 14.536 7.226 1.00 93.12 90 VAL A CA 1
ATOM 709 C C . VAL A 1 90 ? 34.630 14.762 7.455 1.00 93.12 90 VAL A C 1
ATOM 711 O O . VAL A 1 90 ? 35.071 14.780 8.603 1.00 93.12 90 VAL A O 1
ATOM 714 N N . LEU A 1 91 ? 35.413 14.984 6.397 1.00 92.31 91 LEU A N 1
ATOM 715 C CA . LEU A 1 91 ? 36.853 15.205 6.522 1.00 92.31 91 LEU A CA 1
ATOM 716 C C . LEU A 1 91 ? 37.171 16.515 7.248 1.00 92.31 91 LEU A C 1
ATOM 718 O O . LEU A 1 91 ? 38.130 16.541 8.010 1.00 92.31 91 LEU A O 1
ATOM 722 N N . ALA A 1 92 ? 36.364 17.570 7.095 1.00 91.25 92 ALA A N 1
ATOM 723 C CA . ALA A 1 92 ? 36.534 18.806 7.862 1.00 91.25 92 ALA A CA 1
ATOM 724 C C . ALA A 1 92 ? 36.337 18.577 9.371 1.00 91.25 92 ALA A C 1
ATOM 726 O O . ALA A 1 92 ? 37.167 19.009 10.172 1.00 91.25 92 ALA A O 1
ATOM 727 N N . ASN A 1 93 ? 35.291 17.836 9.761 1.00 91.94 93 ASN A N 1
ATOM 728 C CA . ASN A 1 93 ? 35.046 17.480 11.163 1.00 91.94 93 ASN A CA 1
ATOM 729 C C . ASN A 1 93 ? 36.158 16.589 11.734 1.00 91.94 93 ASN A C 1
ATOM 731 O O . ASN A 1 93 ? 36.673 16.862 12.816 1.00 91.94 93 ASN A O 1
ATOM 735 N N . LEU A 1 94 ? 36.561 15.541 11.010 1.00 92.31 94 LEU A N 1
ATOM 736 C CA . LEU A 1 94 ? 37.626 14.637 11.453 1.00 92.31 94 LEU A CA 1
ATOM 737 C C . LEU A 1 94 ? 38.988 15.346 11.536 1.00 92.31 94 LEU A C 1
ATOM 739 O O . LEU A 1 94 ? 39.712 15.152 12.510 1.00 92.31 94 LEU A O 1
ATOM 743 N N . THR A 1 95 ? 39.305 16.223 10.579 1.00 90.06 95 THR A N 1
ATOM 744 C CA . THR A 1 95 ? 40.529 17.045 10.592 1.00 90.06 95 THR A CA 1
ATOM 745 C C . THR A 1 95 ? 40.533 17.995 11.788 1.00 90.06 95 THR A C 1
ATOM 747 O O . THR A 1 95 ? 41.535 18.083 12.494 1.00 90.06 95 THR A O 1
ATOM 750 N N . HIS A 1 96 ? 39.410 18.663 12.077 1.00 89.00 96 HIS A N 1
ATOM 751 C CA . HIS A 1 96 ? 39.284 19.528 13.252 1.00 89.00 96 HIS A CA 1
ATOM 752 C C . HIS A 1 96 ? 39.460 18.747 14.566 1.00 89.00 96 HIS A C 1
ATOM 754 O O . HIS A 1 96 ? 40.213 19.169 15.445 1.00 89.00 96 HIS A O 1
ATOM 760 N N . ASN A 1 97 ? 38.836 17.571 14.678 1.00 89.06 97 ASN A N 1
ATOM 761 C CA . ASN A 1 97 ? 38.969 16.692 15.843 1.00 89.06 97 ASN A CA 1
ATOM 762 C C . ASN A 1 97 ? 40.405 16.172 16.023 1.00 89.06 97 ASN A C 1
ATOM 764 O O . ASN A 1 97 ? 40.879 16.011 17.145 1.00 89.06 97 ASN A O 1
ATOM 768 N N . ALA A 1 98 ? 41.116 15.908 14.926 1.00 85.75 98 ALA A N 1
ATOM 769 C CA . ALA A 1 98 ? 42.514 15.498 14.970 1.00 85.75 98 ALA A CA 1
ATOM 770 C C . ALA A 1 98 ? 43.444 16.653 15.385 1.00 85.75 98 ALA A C 1
ATOM 772 O O . ALA A 1 98 ? 44.376 16.424 16.155 1.00 85.75 98 ALA A O 1
ATOM 773 N N . ARG A 1 99 ? 43.188 17.889 14.925 1.00 86.00 99 ARG A N 1
ATOM 774 C CA . ARG A 1 99 ? 43.949 19.087 15.335 1.00 86.00 99 ARG A CA 1
ATOM 775 C C . ARG A 1 99 ? 43.749 19.416 16.817 1.00 86.00 99 ARG A C 1
ATOM 777 O O . ARG A 1 99 ? 44.728 19.616 17.525 1.00 86.00 99 ARG A O 1
ATOM 784 N N . THR A 1 100 ? 42.508 19.386 17.301 1.00 80.69 100 THR A N 1
ATOM 785 C CA . THR A 1 100 ? 42.179 19.646 18.718 1.00 80.69 100 THR A CA 1
ATOM 786 C C . THR A 1 100 ? 42.792 18.603 19.654 1.00 80.69 100 THR A C 1
ATOM 788 O O . THR A 1 100 ? 43.467 18.972 20.609 1.00 80.69 100 THR A O 1
ATOM 791 N N . LYS A 1 101 ? 42.700 17.307 19.322 1.00 80.19 101 LYS A N 1
ATOM 792 C CA . LYS A 1 101 ? 43.372 16.244 20.096 1.00 80.19 101 LYS A CA 1
ATOM 793 C C . LYS A 1 101 ? 44.895 16.393 20.153 1.00 80.19 101 LYS A C 1
ATOM 795 O O . LYS A 1 101 ? 45.493 16.008 21.150 1.00 80.19 101 LYS A O 1
ATOM 800 N N . ARG A 1 102 ? 45.533 16.911 19.095 1.00 74.62 102 ARG A N 1
ATOM 801 C CA . ARG A 1 102 ? 46.986 17.165 19.080 1.00 74.62 102 ARG A CA 1
ATOM 802 C C . ARG A 1 102 ? 47.363 18.370 19.945 1.00 74.62 102 ARG A C 1
ATOM 804 O O . ARG A 1 102 ? 48.366 18.290 20.652 1.00 74.62 102 ARG A O 1
ATOM 811 N N . ALA A 1 103 ? 46.546 19.424 19.939 1.00 66.94 103 ALA A N 1
ATOM 812 C CA . ALA A 1 103 ? 46.732 20.597 20.794 1.00 66.94 103 ALA A CA 1
ATOM 813 C C . ALA A 1 103 ? 46.656 20.242 22.293 1.00 66.94 103 ALA A C 1
ATOM 815 O O . ALA A 1 103 ? 47.481 20.708 23.073 1.00 66.94 103 ALA A O 1
ATOM 816 N N . ASP A 1 104 ? 45.765 19.323 22.681 1.00 62.72 104 ASP A N 1
ATOM 817 C CA . ASP A 1 104 ? 45.643 18.854 24.071 1.00 62.72 104 ASP A CA 1
ATOM 818 C C . ASP A 1 104 ? 46.838 17.991 24.547 1.00 62.72 104 ASP A C 1
ATOM 820 O O . ASP A 1 104 ? 47.020 17.790 25.748 1.00 62.72 104 ASP A O 1
ATOM 824 N N . THR A 1 105 ? 47.679 17.484 23.632 1.00 59.94 105 THR A N 1
ATOM 825 C CA . THR A 1 105 ? 48.834 16.608 23.946 1.00 59.94 105 THR A CA 1
ATOM 826 C C . THR A 1 105 ? 50.187 17.326 24.099 1.00 59.94 105 THR A C 1
ATOM 828 O O . THR A 1 105 ? 51.198 16.665 24.324 1.00 59.94 105 THR A O 1
ATOM 831 N N . GLY A 1 106 ? 50.228 18.663 24.034 1.00 54.59 106 GLY A N 1
ATOM 832 C CA . GLY A 1 106 ? 51.357 19.469 24.532 1.00 54.59 106 GLY A CA 1
ATOM 833 C C . GLY A 1 106 ? 52.649 19.523 23.697 1.00 54.59 106 GLY A C 1
ATOM 834 O O . GLY A 1 106 ? 53.663 19.977 24.218 1.00 54.59 106 GLY A O 1
ATOM 835 N N . ASN A 1 107 ? 52.653 19.110 22.424 1.00 46.59 107 ASN A N 1
ATOM 836 C CA . ASN A 1 107 ? 53.809 19.288 21.528 1.00 46.59 107 ASN A CA 1
ATOM 837 C C . ASN A 1 107 ? 53.565 20.446 20.546 1.00 46.59 107 ASN A C 1
ATOM 839 O O . ASN A 1 107 ? 53.039 20.238 19.452 1.00 46.59 107 ASN A O 1
ATOM 843 N N . GLU A 1 108 ? 53.954 21.661 20.934 1.00 44.75 108 GLU A N 1
ATOM 844 C CA . GLU A 1 108 ? 53.915 22.841 20.066 1.00 44.75 108 GLU A CA 1
ATOM 845 C C . GLU A 1 108 ? 55.204 22.989 19.243 1.00 44.75 108 GLU A C 1
ATOM 847 O O . GLU A 1 108 ? 56.300 23.179 19.772 1.00 44.75 108 GLU A O 1
ATOM 852 N N . SER A 1 109 ? 55.045 22.989 17.920 1.00 43.72 109 SER A N 1
ATOM 853 C CA . SER A 1 109 ? 55.777 23.898 17.043 1.00 43.72 109 SER A CA 1
ATOM 854 C C . SER A 1 109 ? 54.799 24.463 16.006 1.00 43.72 109 SER A C 1
ATOM 856 O O . SER A 1 109 ? 54.081 23.716 15.340 1.00 43.72 109 SER A O 1
ATOM 858 N N . ASP A 1 110 ? 54.773 25.793 15.893 1.00 47.25 110 ASP A N 1
ATOM 859 C CA . ASP A 1 110 ? 53.850 26.623 15.087 1.00 47.25 110 ASP A CA 1
ATOM 860 C C . ASP A 1 110 ? 53.897 26.361 13.560 1.00 47.25 110 ASP A C 1
ATOM 862 O O . ASP A 1 110 ? 53.170 26.981 12.789 1.00 47.25 110 ASP A O 1
ATOM 866 N N . ASP A 1 111 ? 54.739 25.431 13.100 1.00 47.16 111 ASP A N 1
ATOM 867 C CA . ASP A 1 111 ? 55.001 25.163 11.677 1.00 47.16 111 ASP A CA 1
ATOM 868 C C . ASP A 1 111 ? 54.212 23.949 11.129 1.00 47.16 111 ASP A C 1
ATOM 870 O O . ASP A 1 111 ? 54.264 23.632 9.942 1.00 47.16 111 ASP A O 1
ATOM 874 N N . ASN A 1 112 ? 53.455 23.239 11.981 1.00 50.34 112 ASN A N 1
ATOM 875 C CA . ASN A 1 112 ? 52.762 21.990 11.613 1.00 50.34 112 ASN A CA 1
ATOM 876 C C . ASN A 1 112 ? 51.277 22.151 11.230 1.00 50.34 112 ASN A C 1
ATOM 878 O O . ASN A 1 112 ? 50.661 21.186 10.766 1.00 50.34 112 ASN A O 1
ATOM 882 N N . ASP A 1 113 ? 50.691 23.344 11.374 1.00 54.31 113 ASP A N 1
ATOM 883 C CA . ASP A 1 113 ? 49.252 23.575 11.136 1.00 54.31 113 ASP A CA 1
ATOM 884 C C . ASP A 1 113 ? 48.874 23.591 9.635 1.00 54.31 113 ASP A C 1
ATOM 886 O O . ASP A 1 113 ? 47.701 23.549 9.252 1.00 54.31 113 ASP A O 1
ATOM 890 N N . GLN A 1 114 ? 49.886 23.569 8.759 1.00 57.09 114 GLN A N 1
ATOM 891 C CA . GLN A 1 114 ? 49.739 23.465 7.305 1.00 57.09 114 GLN A CA 1
ATOM 892 C C . GLN A 1 114 ? 49.847 22.031 6.767 1.00 57.09 114 GLN A C 1
ATOM 894 O O . GLN A 1 114 ? 49.627 21.819 5.575 1.00 57.09 114 GLN A O 1
ATOM 899 N N . LYS A 1 115 ? 50.134 21.016 7.595 1.00 72.31 115 LYS A N 1
ATOM 900 C CA . LYS A 1 115 ? 50.248 19.635 7.102 1.00 72.31 115 LYS A CA 1
ATOM 901 C C . LYS A 1 115 ? 48.869 18.986 6.938 1.00 72.31 115 LYS A C 1
ATOM 903 O O . LYS A 1 115 ? 48.043 19.009 7.852 1.00 72.31 115 LYS A O 1
ATOM 908 N N . LEU A 1 116 ? 48.626 18.384 5.772 1.00 83.31 116 LEU A N 1
ATOM 909 C CA . LEU A 1 116 ? 47.409 17.617 5.498 1.00 83.31 116 LEU A CA 1
ATOM 910 C C . LEU A 1 116 ? 47.284 16.440 6.477 1.00 83.31 116 LEU A C 1
ATOM 912 O O . LEU A 1 116 ? 48.248 15.710 6.722 1.00 83.31 116 LEU A O 1
ATOM 916 N N . ILE A 1 117 ? 46.091 16.258 7.048 1.00 87.62 117 ILE A N 1
ATOM 917 C CA . ILE A 1 117 ? 45.786 15.133 7.938 1.00 87.62 117 ILE A CA 1
ATOM 918 C C . ILE A 1 117 ? 45.149 14.029 7.102 1.00 87.62 117 ILE A C 1
ATOM 920 O O . ILE A 1 117 ? 44.009 14.155 6.659 1.00 87.62 117 ILE A O 1
ATOM 924 N N . PHE A 1 118 ? 45.900 12.952 6.894 1.00 89.69 118 PHE A N 1
ATOM 925 C CA . PHE A 1 118 ? 45.419 11.760 6.209 1.00 89.69 118 PHE A CA 1
ATOM 926 C C . PHE A 1 118 ? 44.632 10.877 7.176 1.00 89.69 118 PHE A C 1
ATOM 928 O O . PHE A 1 118 ? 45.128 10.527 8.245 1.00 89.69 118 PHE A O 1
ATOM 935 N N . LEU A 1 119 ? 43.411 10.528 6.779 1.00 90.75 119 LEU A N 1
ATOM 936 C CA . LEU A 1 119 ? 42.454 9.740 7.548 1.00 90.75 119 LEU A CA 1
ATOM 937 C C . LEU A 1 119 ? 42.160 8.435 6.811 1.00 90.75 119 LEU A C 1
ATOM 939 O O . LEU A 1 119 ? 42.004 8.421 5.586 1.00 90.75 119 LEU A O 1
ATOM 943 N N . ASN A 1 120 ? 42.079 7.331 7.547 1.00 91.94 120 ASN A N 1
ATOM 944 C CA . ASN A 1 120 ? 41.839 6.017 6.963 1.00 91.94 120 ASN A CA 1
ATOM 945 C C . ASN A 1 120 ? 40.364 5.830 6.572 1.00 91.94 120 ASN A C 1
ATOM 947 O O . ASN A 1 120 ? 39.447 6.084 7.359 1.00 91.94 120 ASN A O 1
ATOM 951 N N . LEU A 1 121 ? 40.135 5.344 5.349 1.00 89.56 121 LEU A N 1
ATOM 952 C CA . LEU A 1 121 ? 38.795 5.150 4.802 1.00 89.56 121 LEU A CA 1
ATOM 953 C C . LEU A 1 121 ? 37.946 4.179 5.635 1.00 89.56 121 LEU A C 1
ATOM 955 O O . LEU A 1 121 ? 36.793 4.490 5.930 1.00 89.56 121 LEU A O 1
ATOM 959 N N . GLU A 1 122 ? 38.502 3.029 6.016 1.00 86.88 122 GLU A N 1
ATOM 960 C CA . GLU A 1 122 ? 37.780 1.953 6.711 1.00 86.88 122 GLU A CA 1
ATOM 961 C C . GLU A 1 122 ? 37.642 2.209 8.211 1.00 86.88 122 GLU A C 1
ATOM 963 O O . GLU A 1 122 ? 36.590 1.928 8.783 1.00 86.88 122 GLU A O 1
ATOM 968 N N . ASN A 1 123 ? 38.673 2.785 8.833 1.00 86.94 123 ASN A N 1
ATOM 969 C CA . ASN A 1 123 ? 38.746 2.918 10.289 1.00 86.94 123 ASN A CA 1
ATOM 970 C C . ASN A 1 123 ? 38.210 4.253 10.821 1.00 86.94 123 ASN A C 1
ATOM 972 O O . ASN A 1 123 ? 37.819 4.324 11.984 1.00 86.94 123 ASN A O 1
ATOM 976 N N . GLU A 1 124 ? 38.174 5.311 10.003 1.00 91.00 124 GLU A N 1
ATOM 977 C CA . GLU A 1 124 ? 37.794 6.656 10.463 1.00 91.00 124 GLU A CA 1
ATOM 978 C C . GLU A 1 124 ? 36.640 7.242 9.643 1.00 91.00 124 GLU A C 1
ATOM 980 O O . GLU A 1 124 ? 35.603 7.612 10.200 1.00 91.00 124 GLU A O 1
ATOM 985 N N . ILE A 1 125 ? 36.771 7.276 8.312 1.00 91.81 125 ILE A N 1
ATOM 986 C CA . ILE A 1 125 ? 35.798 7.947 7.436 1.00 91.81 125 ILE A CA 1
ATOM 987 C C . ILE A 1 125 ? 34.469 7.172 7.388 1.00 91.81 125 ILE A C 1
ATOM 989 O O . ILE A 1 125 ? 33.410 7.750 7.639 1.00 91.81 125 ILE A O 1
ATOM 993 N N . ILE A 1 126 ? 34.495 5.866 7.097 1.00 90.50 126 ILE A N 1
ATOM 994 C CA . ILE A 1 126 ? 33.286 5.023 7.026 1.00 90.50 126 ILE A CA 1
ATOM 995 C C . ILE A 1 126 ? 32.544 4.954 8.376 1.00 90.50 126 ILE A C 1
ATOM 997 O O . ILE A 1 126 ? 31.319 5.126 8.377 1.00 90.50 126 ILE A O 1
ATOM 1001 N N . PRO A 1 127 ? 33.212 4.745 9.529 1.00 91.69 127 PRO A N 1
ATOM 1002 C CA . PRO A 1 127 ? 32.553 4.773 10.832 1.00 91.69 127 PRO A CA 1
ATOM 1003 C C . PRO A 1 127 ? 31.877 6.113 11.133 1.00 91.69 127 PRO A C 1
ATOM 1005 O O . PRO A 1 127 ? 30.740 6.115 11.606 1.00 91.69 127 PRO A O 1
ATOM 1008 N N . TYR A 1 128 ? 32.502 7.244 10.781 1.00 91.44 128 TYR A N 1
ATOM 1009 C CA . TYR A 1 128 ? 31.880 8.560 10.946 1.00 91.44 128 TYR A CA 1
ATOM 1010 C C . TYR A 1 128 ? 30.639 8.723 10.054 1.00 91.44 128 TYR A C 1
ATOM 1012 O O . TYR A 1 128 ? 29.590 9.160 10.529 1.00 91.44 128 TYR A O 1
ATOM 1020 N N . PHE A 1 129 ? 30.710 8.298 8.785 1.00 90.38 129 PHE A N 1
ATOM 1021 C CA . PHE A 1 129 ? 29.545 8.257 7.890 1.00 90.38 129 PHE A CA 1
ATOM 1022 C C . PHE A 1 129 ? 28.410 7.396 8.454 1.00 90.38 129 PHE A C 1
ATOM 1024 O O . PHE A 1 129 ? 27.250 7.783 8.360 1.00 90.38 129 PHE A O 1
ATOM 1031 N N . ASN A 1 130 ? 28.725 6.238 9.041 1.00 85.88 130 ASN A N 1
ATOM 1032 C CA . ASN A 1 130 ? 27.731 5.353 9.647 1.00 85.88 130 ASN A CA 1
ATOM 1033 C C . ASN A 1 130 ? 27.061 5.983 10.873 1.00 85.88 130 ASN A C 1
ATOM 1035 O O . ASN A 1 130 ? 25.850 5.839 11.031 1.00 85.88 130 ASN A O 1
ATOM 1039 N N . ALA A 1 131 ? 27.836 6.663 11.720 1.00 87.31 131 ALA A N 1
ATOM 1040 C CA . ALA A 1 131 ? 27.336 7.304 12.932 1.00 87.31 131 ALA A CA 1
ATOM 1041 C C . ALA A 1 131 ? 26.495 8.557 12.639 1.00 87.31 131 ALA A C 1
ATOM 1043 O O . ALA A 1 131 ? 25.563 8.850 13.378 1.00 87.31 131 ALA A O 1
ATOM 1044 N N . GLN A 1 132 ? 26.819 9.290 11.569 1.00 88.56 132 GLN A N 1
ATOM 1045 C CA . GLN A 1 132 ? 26.222 10.594 11.256 1.00 88.56 132 GLN A CA 1
ATOM 1046 C C . GLN A 1 132 ? 25.391 10.599 9.964 1.00 88.56 132 GLN A C 1
ATOM 1048 O O . GLN A 1 132 ? 25.105 11.662 9.415 1.00 88.56 132 GLN A O 1
ATOM 1053 N N . TRP A 1 133 ? 24.995 9.423 9.462 1.00 86.12 133 TRP A N 1
ATOM 1054 C CA . TRP A 1 133 ? 24.321 9.277 8.165 1.00 86.12 133 TRP A CA 1
ATOM 1055 C C . TRP A 1 133 ? 23.084 10.176 8.034 1.00 86.12 133 TRP A C 1
ATOM 1057 O O . TRP A 1 133 ? 22.941 10.885 7.039 1.00 86.12 133 TRP A O 1
ATOM 1067 N N . GLU A 1 134 ? 22.229 10.178 9.060 1.00 82.94 134 GLU A N 1
ATOM 1068 C CA . GLU A 1 134 ? 20.970 10.937 9.090 1.00 82.94 134 GLU A CA 1
ATOM 1069 C C . GLU A 1 134 ? 21.193 12.458 9.139 1.00 82.94 134 GLU A C 1
ATOM 1071 O O . GLU A 1 134 ? 20.379 13.216 8.617 1.00 82.94 134 GLU A O 1
ATOM 1076 N N . ASN A 1 135 ? 22.337 12.904 9.669 1.00 82.31 135 ASN A N 1
ATOM 1077 C CA . ASN A 1 135 ? 22.706 14.321 9.749 1.00 82.31 135 ASN A CA 1
ATOM 1078 C C . ASN A 1 135 ? 23.439 14.816 8.487 1.00 82.31 135 ASN A C 1
ATOM 1080 O O . ASN A 1 135 ? 23.447 16.010 8.188 1.00 82.31 135 ASN A O 1
ATOM 1084 N N . LEU A 1 136 ? 24.060 13.908 7.723 1.00 82.31 136 LEU A N 1
ATOM 1085 C CA . LEU A 1 136 ? 24.805 14.232 6.500 1.00 82.31 136 LEU A CA 1
ATOM 1086 C C . LEU A 1 136 ? 23.914 14.295 5.251 1.00 82.31 136 LEU A C 1
ATOM 1088 O O . LEU A 1 136 ? 24.248 15.001 4.295 1.00 82.31 136 LEU A O 1
ATOM 1092 N N . THR A 1 137 ? 22.818 13.531 5.209 1.00 78.50 137 THR A N 1
ATOM 1093 C CA . THR A 1 137 ? 21.954 13.437 4.026 1.00 78.50 137 THR A CA 1
ATOM 1094 C C . THR A 1 137 ? 20.538 12.972 4.360 1.00 78.50 137 THR A C 1
ATOM 1096 O O . THR A 1 137 ? 20.327 12.165 5.255 1.00 78.50 137 THR A O 1
ATOM 1099 N N . SER A 1 138 ? 19.560 13.403 3.559 1.00 68.69 138 SER A N 1
ATOM 1100 C CA . SER A 1 138 ? 18.181 12.894 3.606 1.00 68.69 138 SER A CA 1
ATOM 1101 C C . SER A 1 138 ? 17.993 11.562 2.859 1.00 68.69 138 SER A C 1
ATOM 1103 O O . SER A 1 138 ? 16.876 11.059 2.740 1.00 68.69 138 SER A O 1
ATOM 1105 N N . MET A 1 139 ? 19.067 10.980 2.308 1.00 69.31 139 MET A N 1
ATOM 1106 C CA . MET A 1 139 ? 19.007 9.689 1.623 1.00 69.31 139 MET A CA 1
ATOM 1107 C C . MET A 1 139 ? 18.810 8.540 2.621 1.00 69.31 139 MET A C 1
ATOM 1109 O O . MET A 1 139 ? 19.640 8.331 3.502 1.00 69.31 139 MET A O 1
ATOM 1113 N N . SER A 1 140 ? 17.776 7.714 2.422 1.00 65.62 140 SER A N 1
ATOM 1114 C CA . SER A 1 140 ? 17.558 6.492 3.212 1.00 65.62 140 SER A CA 1
ATOM 1115 C C . SER A 1 140 ? 18.787 5.573 3.170 1.00 65.62 140 SER A C 1
ATOM 1117 O O . SER A 1 140 ? 19.285 5.260 2.076 1.00 65.62 140 SER A O 1
ATOM 1119 N N . ARG A 1 141 ? 19.255 5.100 4.332 1.00 64.25 141 ARG A N 1
ATOM 1120 C CA . ARG A 1 141 ? 20.401 4.184 4.432 1.00 64.25 141 ARG A CA 1
ATOM 1121 C C . ARG A 1 141 ? 20.118 2.905 3.636 1.00 64.25 141 ARG A C 1
ATOM 1123 O O . ARG A 1 141 ? 19.082 2.265 3.796 1.00 64.25 141 ARG A O 1
ATOM 1130 N N . ARG A 1 142 ? 21.017 2.548 2.715 1.00 59.78 142 ARG A N 1
ATOM 1131 C CA . ARG A 1 142 ? 20.849 1.357 1.865 1.00 59.78 142 ARG A CA 1
ATOM 1132 C C . ARG A 1 142 ? 21.147 0.095 2.680 1.00 59.78 142 ARG A C 1
ATOM 1134 O O . ARG A 1 142 ? 22.181 0.028 3.327 1.00 59.78 142 ARG A O 1
ATOM 1141 N N . VAL A 1 143 ? 20.290 -0.924 2.565 1.00 52.31 143 VAL A N 1
ATOM 1142 C CA . VAL A 1 143 ? 20.400 -2.217 3.283 1.00 52.31 143 VAL A CA 1
ATOM 1143 C C . VAL A 1 143 ? 21.655 -3.026 2.892 1.00 52.31 143 VAL A C 1
ATOM 1145 O O . VAL A 1 143 ? 22.108 -3.869 3.653 1.00 52.31 143 VAL A O 1
ATOM 1148 N N . LYS A 1 144 ? 22.262 -2.757 1.724 1.00 56.28 144 LYS A N 1
ATOM 1149 C CA . LYS A 1 144 ? 23.557 -3.329 1.301 1.00 56.28 144 LYS A CA 1
ATOM 1150 C C . LYS A 1 144 ? 24.641 -2.240 1.316 1.00 56.28 144 LYS A C 1
ATOM 1152 O O . LYS A 1 144 ? 24.424 -1.190 0.701 1.00 56.28 144 LYS A O 1
ATOM 1157 N N . ASN A 1 145 ? 25.821 -2.516 1.894 1.00 59.88 145 ASN A N 1
ATOM 1158 C CA . ASN A 1 145 ? 26.992 -1.611 2.058 1.00 59.88 145 ASN A CA 1
ATOM 1159 C C . ASN A 1 145 ? 27.657 -1.116 0.744 1.00 59.88 145 ASN A C 1
ATOM 1161 O O . ASN A 1 145 ? 28.793 -0.657 0.723 1.00 59.88 145 ASN A O 1
ATOM 1165 N N . THR A 1 146 ? 26.932 -1.146 -0.373 1.00 64.81 146 THR A N 1
ATOM 1166 C CA . THR A 1 146 ? 27.337 -0.700 -1.721 1.00 64.81 146 THR A CA 1
ATOM 1167 C C . THR A 1 146 ? 27.785 0.766 -1.823 1.00 64.81 146 THR A C 1
ATOM 1169 O O . THR A 1 146 ? 28.326 1.177 -2.847 1.00 64.81 146 THR A O 1
ATOM 1172 N N . TRP A 1 147 ? 27.568 1.583 -0.789 1.00 76.62 147 TRP A N 1
ATOM 1173 C CA . TRP A 1 147 ? 27.945 2.996 -0.795 1.00 76.62 147 TRP A CA 1
ATOM 1174 C C . TRP A 1 147 ? 29.414 3.238 -0.417 1.00 76.62 147 TRP A C 1
ATOM 1176 O O . TRP A 1 147 ? 29.941 4.276 -0.809 1.00 76.62 147 TRP A O 1
ATOM 1186 N N . HIS A 1 148 ? 30.106 2.285 0.228 1.00 85.06 148 HIS A N 1
ATOM 1187 C CA . HIS A 1 148 ? 31.545 2.405 0.532 1.00 85.06 148 HIS A CA 1
ATOM 1188 C C . HIS A 1 148 ? 32.376 2.591 -0.753 1.00 85.06 148 HIS A C 1
ATOM 1190 O O . HIS A 1 148 ? 33.240 3.458 -0.823 1.00 85.06 148 HIS A O 1
ATOM 1196 N N . GLN A 1 149 ? 32.036 1.864 -1.825 1.00 79.81 149 GLN A N 1
ATOM 1197 C CA . GLN A 1 149 ? 32.686 2.018 -3.134 1.00 79.81 149 GLN A CA 1
ATOM 1198 C C . GLN A 1 149 ? 32.380 3.373 -3.791 1.00 79.81 149 GLN A C 1
ATOM 1200 O O . GLN A 1 149 ? 33.213 3.931 -4.499 1.00 79.81 149 GLN A O 1
ATOM 1205 N N . THR A 1 150 ? 31.181 3.924 -3.572 1.00 83.62 150 THR A N 1
ATOM 1206 C CA . THR A 1 150 ? 30.808 5.250 -4.104 1.00 83.62 150 THR A CA 1
ATOM 1207 C C . THR A 1 150 ? 31.538 6.366 -3.353 1.00 83.62 150 THR A C 1
ATOM 1209 O O . THR A 1 150 ? 31.971 7.342 -3.968 1.00 83.62 150 THR A O 1
ATOM 1212 N N . LEU A 1 151 ? 31.713 6.191 -2.040 1.00 86.31 151 LEU A N 1
ATOM 1213 C CA . LEU A 1 151 ? 32.515 7.057 -1.183 1.00 86.31 151 LEU A CA 1
ATOM 1214 C C . LEU A 1 151 ? 33.975 7.082 -1.651 1.00 86.31 151 LEU A C 1
ATOM 1216 O O . LEU A 1 151 ? 34.491 8.155 -1.953 1.00 86.31 151 LEU A O 1
ATOM 1220 N N . GLN A 1 152 ? 34.595 5.907 -1.802 1.00 86.94 152 GLN A N 1
ATOM 1221 C CA . GLN A 1 152 ? 35.974 5.786 -2.280 1.00 86.94 152 GLN A CA 1
ATOM 1222 C C . GLN A 1 152 ? 36.149 6.432 -3.659 1.00 86.94 152 GLN A C 1
ATOM 1224 O O . GLN A 1 152 ? 37.014 7.281 -3.831 1.00 86.94 152 GLN A O 1
ATOM 1229 N N . LYS A 1 153 ? 35.259 6.135 -4.619 1.00 85.56 153 LYS A N 1
ATOM 1230 C CA . LYS A 1 153 ? 35.289 6.765 -5.950 1.00 85.56 153 LYS A CA 1
ATOM 1231 C C . LYS A 1 153 ? 35.188 8.290 -5.889 1.00 85.56 153 LYS A C 1
ATOM 1233 O O . LYS A 1 153 ? 35.823 8.959 -6.694 1.00 85.56 153 LYS A O 1
ATOM 1238 N N . SER A 1 154 ? 34.399 8.841 -4.968 1.00 86.19 154 SER A N 1
ATOM 1239 C CA . SER A 1 154 ? 34.249 10.297 -4.827 1.00 86.19 154 SER A CA 1
ATOM 1240 C C . SER A 1 154 ? 35.508 10.942 -4.247 1.00 86.19 154 SER A C 1
ATOM 1242 O O . SER A 1 154 ? 35.930 11.983 -4.740 1.00 86.19 154 SER A O 1
ATOM 1244 N N . LEU A 1 155 ? 36.131 10.299 -3.255 1.00 87.38 155 LEU A N 1
ATOM 1245 C CA . LEU A 1 155 ? 37.400 10.740 -2.671 1.00 87.38 155 LEU A CA 1
ATOM 1246 C C . LEU A 1 155 ? 38.562 10.662 -3.673 1.00 87.38 155 LEU A C 1
ATOM 1248 O O . LEU A 1 155 ? 39.408 11.545 -3.685 1.00 87.38 155 LEU A O 1
ATOM 1252 N N . THR A 1 156 ? 38.581 9.651 -4.547 1.00 85.06 156 THR A N 1
ATOM 1253 C CA . THR A 1 156 ? 39.623 9.497 -5.579 1.00 85.06 156 THR A CA 1
ATOM 1254 C C . THR A 1 156 ? 39.408 10.410 -6.790 1.00 85.06 156 THR A C 1
ATOM 1256 O O . THR A 1 156 ? 40.372 10.888 -7.378 1.00 85.06 156 THR A O 1
ATOM 1259 N N . LYS A 1 157 ? 38.156 10.645 -7.205 1.00 83.81 157 LYS A N 1
ATOM 1260 C CA . LYS A 1 157 ? 37.846 11.394 -8.435 1.00 83.81 157 LYS A CA 1
ATOM 1261 C C . LYS A 1 157 ? 37.970 12.910 -8.267 1.00 83.81 157 LYS A C 1
ATOM 1263 O O . LYS A 1 157 ? 38.372 13.590 -9.206 1.00 83.81 157 LYS A O 1
ATOM 1268 N N . GLU A 1 158 ? 37.597 13.446 -7.109 1.00 83.94 158 GLU A N 1
ATOM 1269 C CA . GLU A 1 158 ? 37.570 14.892 -6.856 1.00 83.94 158 GLU A CA 1
ATOM 1270 C C . GLU A 1 158 ? 38.921 15.376 -6.292 1.00 83.94 158 GLU A C 1
ATOM 1272 O O . GLU A 1 158 ? 39.009 15.866 -5.165 1.00 83.94 158 GLU A O 1
ATOM 1277 N N . THR A 1 159 ? 39.988 15.242 -7.087 1.00 82.25 159 THR A N 1
ATOM 1278 C CA . THR A 1 159 ? 41.375 15.581 -6.697 1.00 82.25 159 THR A CA 1
ATOM 1279 C C . THR A 1 159 ? 41.589 17.066 -6.386 1.00 82.25 159 THR A C 1
ATOM 1281 O O . THR A 1 159 ? 42.583 17.442 -5.770 1.00 82.25 159 THR A O 1
ATOM 1284 N N . ASP A 1 160 ? 40.673 17.939 -6.813 1.00 80.94 160 ASP A N 1
ATOM 1285 C CA . ASP A 1 160 ? 40.684 19.366 -6.461 1.00 80.94 160 ASP A CA 1
ATOM 1286 C C . ASP A 1 160 ? 40.296 19.595 -4.982 1.00 80.94 160 ASP A C 1
ATOM 1288 O O . ASP A 1 160 ? 40.632 20.631 -4.415 1.00 80.94 160 ASP A O 1
ATOM 1292 N N . LEU A 1 161 ? 39.603 18.640 -4.349 1.00 84.62 161 LEU A N 1
ATOM 1293 C CA . LEU A 1 161 ? 39.093 18.742 -2.975 1.00 84.62 161 LEU A CA 1
ATOM 1294 C C . LEU A 1 161 ? 39.795 17.788 -2.006 1.00 84.62 161 LEU A C 1
ATOM 1296 O O . LEU A 1 161 ? 39.948 18.117 -0.828 1.00 84.62 161 LEU A O 1
ATOM 1300 N N . PHE A 1 162 ? 40.212 16.619 -2.490 1.00 91.56 162 PHE A N 1
ATOM 1301 C CA . PHE A 1 162 ? 40.783 15.560 -1.665 1.00 91.56 162 PHE A CA 1
ATOM 1302 C C . PHE A 1 162 ? 42.153 15.131 -2.174 1.00 91.56 162 PHE A C 1
ATOM 1304 O O . PHE A 1 162 ? 42.412 15.119 -3.376 1.00 91.56 162 PHE A O 1
ATOM 1311 N N . GLU A 1 163 ? 43.014 14.745 -1.241 1.00 88.88 163 GLU A N 1
ATOM 1312 C CA . GLU A 1 163 ? 44.327 14.179 -1.524 1.00 88.88 163 GLU A CA 1
ATOM 1313 C C . GLU A 1 163 ? 44.372 12.725 -1.060 1.00 88.88 163 GLU A C 1
ATOM 1315 O O . GLU A 1 163 ? 44.043 12.432 0.089 1.00 88.88 163 GLU A O 1
ATOM 1320 N N . SER A 1 164 ? 44.747 11.810 -1.953 1.00 88.00 164 SER A N 1
ATOM 1321 C CA . SER A 1 164 ? 44.939 10.392 -1.642 1.00 88.00 164 SER A CA 1
ATOM 1322 C C . SER A 1 164 ? 46.401 10.111 -1.313 1.00 88.00 164 SER A C 1
ATOM 1324 O O . SER A 1 164 ? 47.275 10.566 -2.047 1.00 88.00 164 SER A O 1
ATOM 1326 N N . GLY A 1 165 ? 46.666 9.336 -0.260 1.00 81.12 165 GLY A N 1
ATOM 1327 C CA . GLY A 1 165 ? 48.013 8.810 0.000 1.00 81.12 165 GLY A CA 1
ATOM 1328 C C . GLY A 1 165 ? 48.350 7.583 -0.855 1.00 81.12 165 GLY A C 1
ATOM 1329 O O . GLY A 1 165 ? 47.476 7.035 -1.532 1.00 81.12 165 GLY A O 1
ATOM 1330 N N . ASP A 1 166 ? 49.606 7.142 -0.778 1.00 69.38 166 ASP A N 1
ATOM 1331 C CA . ASP A 1 166 ? 50.234 6.180 -1.703 1.00 69.38 166 ASP A CA 1
ATOM 1332 C C . ASP A 1 166 ? 49.495 4.830 -1.834 1.00 69.38 166 ASP A C 1
ATOM 1334 O O . ASP A 1 166 ? 49.442 4.255 -2.919 1.00 69.38 166 ASP A O 1
ATOM 1338 N N . ASP A 1 167 ? 48.826 4.367 -0.772 1.00 68.94 167 ASP A N 1
ATOM 1339 C CA . ASP A 1 167 ? 48.113 3.077 -0.750 1.00 68.94 167 ASP A CA 1
ATOM 1340 C C . ASP A 1 167 ? 46.638 3.160 -1.204 1.00 68.94 167 ASP A C 1
ATOM 1342 O O . ASP A 1 167 ? 45.908 2.165 -1.170 1.00 68.94 167 ASP A O 1
ATOM 1346 N N . GLY A 1 168 ? 46.127 4.352 -1.545 1.00 72.25 168 GLY A N 1
ATOM 1347 C CA . GLY A 1 168 ? 44.733 4.557 -1.981 1.00 72.25 168 GLY A CA 1
ATOM 1348 C C . GLY A 1 168 ? 43.653 4.295 -0.912 1.00 72.25 168 GLY A C 1
ATOM 1349 O O . GLY A 1 168 ? 42.458 4.266 -1.227 1.00 72.25 168 GLY A O 1
ATOM 1350 N N . ARG A 1 169 ? 44.058 4.098 0.352 1.00 81.50 169 ARG A N 1
ATOM 1351 C CA . ARG A 1 169 ? 43.182 3.824 1.513 1.00 81.50 169 ARG A CA 1
ATOM 1352 C C . ARG A 1 169 ? 43.113 4.964 2.533 1.00 81.50 169 ARG A C 1
ATOM 1354 O O . ARG A 1 169 ? 42.297 4.908 3.453 1.00 81.50 169 ARG A O 1
ATOM 1361 N N . ILE A 1 170 ? 43.948 5.987 2.376 1.00 90.06 170 ILE A N 1
ATOM 1362 C CA . ILE A 1 170 ? 44.005 7.167 3.245 1.00 90.06 170 ILE A CA 1
ATOM 1363 C C . ILE A 1 170 ? 43.736 8.434 2.434 1.00 90.06 170 ILE A C 1
ATOM 1365 O O . ILE A 1 170 ? 44.225 8.571 1.312 1.00 90.06 170 ILE A O 1
ATOM 1369 N N . PHE A 1 171 ? 42.955 9.352 3.002 1.00 92.81 171 PHE A N 1
ATOM 1370 C CA . PHE A 1 171 ? 42.512 10.569 2.325 1.00 92.81 171 PHE A CA 1
ATOM 1371 C C . PHE A 1 171 ? 42.603 11.785 3.244 1.00 92.81 171 PHE A C 1
ATOM 1373 O O . PHE A 1 171 ? 42.304 11.688 4.433 1.00 92.81 171 PHE A O 1
ATOM 1380 N N . ALA A 1 172 ? 42.970 12.934 2.687 1.00 91.06 172 ALA A N 1
ATOM 1381 C CA . ALA A 1 172 ? 42.995 14.218 3.377 1.00 91.06 172 ALA A CA 1
ATOM 1382 C C . ALA A 1 172 ? 42.140 15.258 2.640 1.00 91.06 172 ALA A C 1
ATOM 1384 O O . ALA A 1 172 ? 41.971 15.193 1.421 1.00 91.06 172 ALA A O 1
ATOM 1385 N N . LEU A 1 173 ? 41.607 16.235 3.376 1.00 90.88 173 LEU A N 1
ATOM 1386 C CA . LEU A 1 173 ? 40.958 17.408 2.789 1.00 90.88 173 LEU A CA 1
ATOM 1387 C C . LEU A 1 173 ? 42.026 18.431 2.391 1.00 90.88 173 LEU A C 1
ATOM 1389 O O . LEU A 1 173 ? 42.804 18.838 3.247 1.00 90.88 173 LEU A O 1
ATOM 1393 N N . ARG A 1 174 ? 42.037 18.874 1.128 1.00 86.50 174 ARG A N 1
ATOM 1394 C CA . ARG A 1 174 ? 43.027 19.848 0.624 1.00 86.50 174 ARG A CA 1
ATOM 1395 C C . ARG A 1 174 ? 42.864 21.261 1.177 1.00 86.50 174 ARG A C 1
ATOM 1397 O O . ARG A 1 174 ? 43.802 22.046 1.133 1.00 86.50 174 ARG A O 1
ATOM 1404 N N . GLU A 1 175 ? 41.678 21.597 1.673 1.00 85.94 175 GLU A N 1
ATOM 1405 C CA . GLU A 1 175 ? 41.424 22.900 2.280 1.00 85.94 175 GLU A CA 1
ATOM 1406 C C . GLU A 1 175 ? 42.098 22.992 3.658 1.00 85.94 175 GLU A C 1
ATOM 1408 O O . GLU A 1 175 ? 41.714 22.293 4.600 1.00 85.94 175 GLU A O 1
ATOM 1413 N N . HIS A 1 176 ? 43.105 23.861 3.773 1.00 81.94 176 HIS A N 1
ATOM 1414 C CA . HIS A 1 176 ? 43.875 24.047 5.004 1.00 81.94 176 HIS A CA 1
ATOM 1415 C C . HIS A 1 176 ? 43.151 24.947 6.010 1.00 81.94 176 HIS A C 1
ATOM 1417 O O . HIS A 1 176 ? 43.261 24.721 7.225 1.00 81.94 176 HIS A O 1
ATOM 1423 N N . ASP A 1 177 ? 42.408 25.944 5.515 1.00 83.88 177 ASP A N 1
ATOM 1424 C CA . ASP A 1 177 ? 41.626 26.867 6.328 1.00 83.88 177 ASP A CA 1
ATOM 1425 C C . ASP A 1 177 ? 40.188 26.358 6.455 1.00 83.88 177 ASP A C 1
ATOM 1427 O O . ASP A 1 177 ? 39.310 26.667 5.647 1.00 83.88 177 ASP A O 1
ATOM 1431 N N . LEU A 1 178 ? 39.912 25.615 7.529 1.00 85.31 178 LEU A N 1
ATOM 1432 C CA . LEU A 1 178 ? 38.568 25.109 7.824 1.00 85.31 178 LEU A CA 1
ATOM 1433 C C . LEU A 1 178 ? 37.539 26.240 8.030 1.00 85.31 178 LEU A C 1
ATOM 1435 O O . LEU A 1 178 ? 36.331 26.001 7.953 1.00 85.31 178 LEU A O 1
ATOM 1439 N N . SER A 1 179 ? 37.984 27.483 8.254 1.00 81.50 179 SER A N 1
ATOM 1440 C CA . SER A 1 179 ? 37.104 28.649 8.329 1.00 81.50 179 SER A CA 1
ATOM 1441 C C . SER A 1 179 ? 36.611 29.121 6.946 1.00 81.50 179 SER A C 1
ATOM 1443 O O . SER A 1 179 ? 35.655 29.887 6.824 1.00 81.50 179 SER A O 1
ATOM 1445 N N . SER A 1 180 ? 37.149 28.612 5.851 1.00 80.62 180 SER A N 1
ATOM 1446 C CA . SER A 1 180 ? 36.553 28.862 4.539 1.00 80.62 180 SER A CA 1
ATOM 1447 C C . SER A 1 180 ? 35.322 27.969 4.286 1.00 80.62 180 SER A C 1
ATOM 1449 O O . SER A 1 180 ? 34.437 28.330 3.501 1.00 80.62 180 SER A O 1
ATOM 1451 N N . ILE A 1 181 ? 35.228 26.816 4.965 1.00 84.25 181 ILE A N 1
ATOM 1452 C CA . ILE A 1 181 ? 34.266 25.747 4.661 1.00 84.25 181 ILE A CA 1
ATOM 1453 C C . ILE A 1 181 ? 32.846 26.141 5.074 1.00 84.25 181 ILE A C 1
ATOM 1455 O O . ILE A 1 181 ? 32.557 26.426 6.237 1.00 84.25 181 ILE A O 1
ATOM 1459 N N . GLY A 1 182 ? 31.944 26.113 4.094 1.00 82.38 182 GLY A N 1
ATOM 1460 C CA . GLY A 1 182 ? 30.515 26.375 4.236 1.00 82.38 182 GLY A CA 1
ATOM 1461 C C . GLY A 1 182 ? 29.807 26.385 2.875 1.00 82.38 182 GLY A C 1
ATOM 1462 O O . GLY A 1 182 ? 30.461 26.210 1.843 1.00 82.38 182 GLY A O 1
ATOM 1463 N N . PRO A 1 183 ? 28.490 26.659 2.819 1.00 77.75 183 PRO A N 1
ATOM 1464 C CA . PRO A 1 183 ? 27.711 26.652 1.568 1.00 77.75 183 PRO A CA 1
ATOM 1465 C C . PRO A 1 183 ? 28.205 27.619 0.476 1.00 77.75 183 PRO A C 1
ATOM 1467 O O . PRO A 1 183 ? 27.813 27.515 -0.686 1.00 77.75 183 PRO A O 1
ATOM 1470 N N . GLY A 1 184 ? 29.042 28.595 0.842 1.00 65.31 184 GLY A N 1
ATOM 1471 C CA . GLY A 1 184 ? 29.633 29.579 -0.064 1.00 65.31 184 GLY A CA 1
ATOM 1472 C C . GLY A 1 184 ? 31.028 29.236 -0.600 1.00 65.31 184 GLY A C 1
ATOM 1473 O O . GLY A 1 184 ? 31.520 30.015 -1.422 1.00 65.31 184 GLY A O 1
ATOM 1474 N N . HIS A 1 185 ? 31.640 28.126 -0.164 1.00 74.50 185 HIS A N 1
ATOM 1475 C CA . HIS A 1 185 ? 33.024 27.755 -0.482 1.00 74.50 185 HIS A CA 1
ATOM 1476 C C . HIS A 1 185 ? 33.248 27.625 -1.995 1.00 74.50 185 HIS A C 1
ATOM 1478 O O . HIS A 1 185 ? 32.481 26.968 -2.703 1.00 74.50 185 HIS A O 1
ATOM 1484 N N . GLU A 1 186 ? 34.297 28.263 -2.510 1.00 63.12 186 GLU A N 1
ATOM 1485 C CA . GLU A 1 186 ? 34.502 28.424 -3.952 1.00 63.12 186 GLU A CA 1
ATOM 1486 C C . GLU A 1 186 ? 34.764 27.091 -4.663 1.00 63.12 186 GLU A C 1
ATOM 1488 O O . GLU A 1 186 ? 34.163 26.833 -5.707 1.00 63.12 186 GLU A O 1
ATOM 1493 N N . ALA A 1 187 ? 35.543 26.195 -4.048 1.00 61.72 187 ALA A N 1
ATOM 1494 C CA . ALA A 1 187 ? 35.789 24.858 -4.590 1.00 61.72 187 ALA A CA 1
ATOM 1495 C C . ALA A 1 187 ? 34.522 23.974 -4.602 1.00 61.72 187 ALA A C 1
ATOM 1497 O O . ALA A 1 187 ? 34.356 23.142 -5.488 1.00 61.72 187 ALA A O 1
ATOM 1498 N N . LEU A 1 188 ? 33.564 24.206 -3.690 1.00 67.94 188 LEU A N 1
ATOM 1499 C CA . LEU A 1 188 ? 32.303 23.450 -3.653 1.00 67.94 188 LEU A CA 1
ATOM 1500 C C . LEU A 1 188 ? 31.320 23.906 -4.738 1.00 67.94 188 LEU A C 1
ATOM 1502 O O . LEU A 1 188 ? 30.528 23.110 -5.231 1.00 67.94 188 LEU A O 1
ATOM 1506 N N . LYS A 1 189 ? 31.401 25.171 -5.179 1.00 62.00 189 LYS A N 1
ATOM 1507 C CA . LYS A 1 189 ? 30.614 25.685 -6.319 1.00 62.00 189 LYS A CA 1
ATOM 1508 C C . LYS A 1 189 ? 31.029 25.072 -7.661 1.00 62.00 189 LYS A C 1
ATOM 1510 O O . LYS A 1 189 ? 30.301 25.223 -8.644 1.00 62.00 189 LYS A O 1
ATOM 1515 N N . GLN A 1 190 ? 32.202 24.440 -7.713 1.00 58.44 190 GLN A N 1
ATOM 1516 C CA . GLN A 1 190 ? 32.757 23.799 -8.906 1.00 58.44 190 GLN A CA 1
ATOM 1517 C C . GLN A 1 190 ? 32.424 22.302 -8.983 1.00 58.44 190 GLN A C 1
ATOM 1519 O O . GLN A 1 190 ? 32.572 21.714 -10.053 1.00 58.44 190 GLN A O 1
ATOM 1524 N N . ILE A 1 191 ? 31.897 21.702 -7.907 1.00 58.41 191 ILE A N 1
ATOM 1525 C CA . ILE A 1 191 ? 31.439 20.308 -7.895 1.00 58.41 191 ILE A CA 1
ATOM 1526 C C . ILE A 1 191 ? 30.319 20.148 -8.932 1.00 58.41 191 ILE A C 1
ATOM 1528 O O . ILE A 1 191 ? 29.241 20.731 -8.807 1.00 58.41 191 ILE A O 1
ATOM 1532 N N . GLY A 1 192 ? 30.588 19.368 -9.981 1.00 45.31 192 GLY A N 1
ATOM 1533 C CA . GLY A 1 192 ? 29.658 19.140 -11.092 1.00 45.31 192 GLY A CA 1
ATOM 1534 C C . GLY A 1 192 ? 29.771 20.116 -12.272 1.00 45.31 192 GLY A C 1
ATOM 1535 O O . GLY A 1 192 ? 28.973 20.013 -13.202 1.00 45.31 192 GLY A O 1
ATOM 1536 N N . ARG A 1 193 ? 30.752 21.031 -12.289 1.00 41.72 193 ARG A N 1
ATOM 1537 C CA . ARG A 1 193 ? 31.098 21.845 -13.470 1.00 41.72 193 ARG A CA 1
ATOM 1538 C C . ARG A 1 193 ? 32.423 21.355 -14.052 1.00 41.72 193 ARG A C 1
ATOM 1540 O O . ARG A 1 193 ? 33.479 21.606 -13.487 1.00 41.72 193 ARG A O 1
ATOM 1547 N N . SER A 1 194 ? 32.385 20.673 -15.193 1.00 31.08 194 SER A N 1
ATOM 1548 C CA . SER A 1 194 ? 33.595 20.311 -15.941 1.00 31.08 194 SER A CA 1
ATOM 1549 C C . SER A 1 194 ? 34.377 21.576 -16.334 1.00 31.08 194 SER A C 1
ATOM 1551 O O . SER A 1 194 ? 33.860 22.396 -17.095 1.00 31.08 194 SER A O 1
ATOM 1553 N N . LYS A 1 195 ? 35.607 21.752 -15.828 1.00 29.25 195 LYS A N 1
ATOM 1554 C CA . LYS A 1 195 ? 36.534 22.807 -16.282 1.00 29.25 195 LYS A CA 1
ATOM 1555 C C . LYS A 1 195 ? 37.063 22.479 -17.690 1.00 29.25 195 LYS A C 1
ATOM 1557 O O . LYS A 1 195 ? 37.578 21.380 -17.881 1.00 29.25 195 LYS A O 1
ATOM 1562 N N . PRO A 1 196 ? 37.038 23.422 -18.647 1.00 29.69 196 PRO A N 1
ATOM 1563 C CA . PRO A 1 196 ? 37.948 23.436 -19.785 1.00 29.69 196 PRO A CA 1
ATOM 1564 C C . PRO A 1 196 ? 39.227 24.222 -19.438 1.00 29.69 196 PRO A C 1
ATOM 1566 O O . PRO A 1 196 ? 39.179 25.235 -18.737 1.00 29.69 196 PRO A O 1
ATOM 1569 N N . SER A 1 197 ? 40.381 23.765 -19.926 1.00 25.19 197 SER A N 1
ATOM 1570 C CA . SER A 1 197 ? 41.673 24.446 -19.773 1.00 25.19 197 SER A CA 1
ATOM 1571 C C . SER A 1 197 ? 41.782 25.704 -20.651 1.00 25.19 197 SER A C 1
ATOM 1573 O O . SER A 1 197 ? 41.285 25.749 -21.773 1.00 25.19 197 SER A O 1
ATOM 1575 N N . ILE A 1 198 ? 42.459 26.714 -20.105 1.00 28.64 198 ILE A N 1
ATOM 1576 C CA . ILE A 1 198 ? 42.472 28.143 -20.460 1.00 28.64 198 ILE A CA 1
ATOM 1577 C C . ILE A 1 198 ? 43.442 28.491 -21.606 1.00 28.64 198 ILE A C 1
ATOM 1579 O O . ILE A 1 198 ? 44.575 28.020 -21.606 1.00 28.64 198 ILE A O 1
ATOM 1583 N N . SER A 1 199 ? 43.079 29.459 -22.461 1.00 23.83 199 SER A N 1
ATOM 1584 C CA . SER A 1 199 ? 43.978 30.569 -22.836 1.00 23.83 199 SER A CA 1
ATOM 1585 C C . SER A 1 199 ? 43.193 31.823 -23.256 1.00 23.83 199 SER A C 1
ATOM 1587 O O . SER A 1 199 ? 42.111 31.766 -23.836 1.00 23.83 199 SER A O 1
ATOM 1589 N N . SER A 1 200 ? 43.715 32.976 -22.846 1.00 24.27 200 SER A N 1
ATOM 1590 C CA . SER A 1 200 ? 43.104 34.307 -22.868 1.00 24.27 200 SER A CA 1
ATOM 1591 C C . SER A 1 200 ? 43.364 35.076 -24.165 1.00 24.27 200 SER A C 1
ATOM 1593 O O . SER A 1 200 ? 44.519 35.150 -24.576 1.00 24.27 200 SER A O 1
ATOM 1595 N N . SER A 1 201 ? 42.367 35.793 -24.704 1.00 23.77 201 SER A N 1
ATOM 1596 C CA . SER A 1 201 ? 42.429 37.257 -24.939 1.00 23.77 201 SER A CA 1
ATOM 1597 C C . SER A 1 201 ? 41.186 37.836 -25.651 1.00 23.77 201 SER A C 1
ATOM 1599 O O . SER A 1 201 ? 40.786 37.380 -26.710 1.00 23.77 201 SER A O 1
ATOM 1601 N N . ALA A 1 202 ? 40.674 38.919 -25.046 1.00 25.86 202 ALA A N 1
ATOM 1602 C CA . ALA A 1 202 ? 40.111 40.140 -25.644 1.00 25.86 202 ALA A CA 1
ATOM 1603 C C . ALA A 1 202 ? 38.756 40.158 -26.407 1.00 25.86 202 ALA A C 1
ATOM 1605 O O . ALA A 1 202 ? 38.653 39.673 -27.525 1.00 25.86 202 ALA A O 1
ATOM 1606 N N . ARG A 1 203 ? 37.857 41.001 -25.844 1.00 24.25 203 ARG A N 1
ATOM 1607 C CA . ARG A 1 203 ? 36.809 41.859 -26.469 1.00 24.25 203 ARG A CA 1
ATOM 1608 C C . ARG A 1 203 ? 35.553 41.156 -27.015 1.00 24.25 203 ARG A C 1
ATOM 1610 O O . ARG A 1 203 ? 35.645 40.103 -27.613 1.00 24.25 203 ARG A O 1
ATOM 1617 N N . ASP A 1 204 ? 34.337 41.686 -26.911 1.00 22.44 204 ASP A N 1
ATOM 1618 C CA . ASP A 1 204 ? 33.794 42.888 -26.272 1.00 22.44 204 ASP A CA 1
ATOM 1619 C C . ASP A 1 204 ? 32.265 42.726 -26.124 1.00 22.44 204 ASP A C 1
ATOM 1621 O O . ASP A 1 204 ? 31.619 41.985 -26.860 1.00 22.44 204 ASP A O 1
ATOM 1625 N N . LEU A 1 205 ? 31.742 43.459 -25.144 1.00 23.52 205 LEU A N 1
ATOM 1626 C CA . LEU A 1 205 ? 30.384 43.958 -24.887 1.00 23.52 205 LEU A CA 1
ATOM 1627 C C . LEU A 1 205 ? 29.296 43.783 -25.979 1.00 23.52 205 LEU A C 1
ATOM 1629 O O . LEU A 1 205 ? 29.419 44.321 -27.074 1.00 23.52 205 LEU A O 1
ATOM 1633 N N . THR A 1 206 ? 28.123 43.236 -25.621 1.00 25.33 206 THR A N 1
ATOM 1634 C CA . THR A 1 206 ? 26.877 43.994 -25.311 1.00 25.33 206 THR A CA 1
ATOM 1635 C C . THR A 1 206 ? 25.633 43.085 -25.203 1.00 25.33 206 THR A C 1
ATOM 1637 O O . THR A 1 206 ? 25.381 42.277 -26.084 1.00 25.33 206 THR A O 1
ATOM 1640 N N . LYS A 1 207 ? 24.897 43.261 -24.083 1.00 24.38 207 LYS A N 1
ATOM 1641 C CA . LYS A 1 207 ? 23.425 43.392 -23.892 1.00 24.38 207 LYS A CA 1
ATOM 1642 C C . LYS A 1 207 ? 22.450 42.530 -24.718 1.00 24.38 207 LYS A C 1
ATOM 1644 O O . LYS A 1 207 ? 22.600 42.396 -25.915 1.00 24.38 207 LYS A O 1
ATOM 1649 N N . GLU A 1 208 ? 21.296 42.081 -24.230 1.00 23.23 208 GLU A N 1
ATOM 1650 C CA . GLU A 1 208 ? 20.568 42.108 -22.951 1.00 23.23 208 GLU A CA 1
ATOM 1651 C C . GLU A 1 208 ? 19.334 41.196 -23.174 1.00 23.23 208 GLU A C 1
ATOM 1653 O O . GLU A 1 208 ? 18.771 41.202 -24.265 1.00 23.23 208 GLU A O 1
ATOM 1658 N N . ASN A 1 209 ? 18.890 40.503 -22.118 1.00 23.28 209 ASN A N 1
ATOM 1659 C CA . ASN A 1 209 ? 17.511 40.054 -21.844 1.00 23.28 209 ASN A CA 1
ATOM 1660 C C . ASN A 1 209 ? 16.819 39.042 -22.791 1.00 23.28 209 ASN A C 1
ATOM 1662 O O . ASN A 1 209 ? 16.278 39.411 -23.825 1.00 23.28 209 ASN A O 1
ATOM 1666 N N . PHE A 1 210 ? 16.614 37.797 -22.343 1.00 24.66 210 PHE A N 1
ATOM 1667 C CA . PHE A 1 210 ? 15.443 37.421 -21.530 1.00 24.66 210 PHE A CA 1
ATOM 1668 C C . PHE A 1 210 ? 15.564 35.976 -21.018 1.00 24.66 210 PHE A C 1
ATOM 1670 O O . PHE A 1 210 ? 16.274 35.140 -21.567 1.00 24.66 210 PHE A O 1
ATOM 1677 N N . ASP A 1 211 ? 14.889 35.748 -19.903 1.00 24.02 211 ASP A N 1
ATOM 1678 C CA . ASP A 1 211 ? 15.141 34.743 -18.880 1.00 24.02 211 ASP A CA 1
ATOM 1679 C C . ASP A 1 211 ? 14.245 33.486 -19.039 1.00 24.02 211 ASP A C 1
ATOM 1681 O O . ASP A 1 211 ? 13.103 33.592 -19.484 1.00 24.02 211 ASP A O 1
ATOM 1685 N N . ARG A 1 212 ? 14.747 32.346 -18.528 1.00 25.48 212 ARG A N 1
ATOM 1686 C CA . ARG A 1 212 ? 14.041 31.134 -18.021 1.00 25.48 212 ARG A CA 1
ATOM 1687 C C . ARG A 1 212 ? 13.467 30.076 -18.985 1.00 25.48 212 ARG A C 1
ATOM 1689 O O . ARG A 1 212 ? 12.318 30.145 -19.409 1.00 25.48 212 ARG A O 1
ATOM 1696 N N . SER A 1 213 ? 14.175 28.946 -19.097 1.00 26.30 213 SER A N 1
ATOM 1697 C CA . SER A 1 213 ? 13.775 27.604 -18.589 1.00 26.30 213 SER A CA 1
ATOM 1698 C C . SER A 1 213 ? 14.804 26.530 -19.007 1.00 26.30 213 SER A C 1
ATOM 1700 O O . SER A 1 213 ? 15.465 26.716 -20.022 1.00 26.30 213 SER A O 1
ATOM 1702 N N . ASN A 1 214 ? 14.898 25.432 -18.229 1.00 24.78 214 ASN A N 1
ATOM 1703 C CA . ASN A 1 214 ? 15.714 24.206 -18.427 1.00 24.78 214 ASN A CA 1
ATOM 1704 C C . ASN A 1 214 ? 17.233 24.315 -18.099 1.00 24.78 214 ASN A C 1
ATOM 1706 O O . ASN A 1 214 ? 17.835 25.358 -18.304 1.00 24.78 214 ASN A O 1
ATOM 1710 N N . ASP A 1 215 ? 17.940 23.352 -17.483 1.00 25.86 215 ASP A N 1
ATOM 1711 C CA . ASP A 1 215 ? 17.764 21.895 -17.369 1.00 25.86 215 ASP A CA 1
ATOM 1712 C C . ASP A 1 215 ? 18.352 21.318 -16.059 1.00 25.86 215 ASP A C 1
ATOM 1714 O O . ASP A 1 215 ? 19.413 21.730 -15.583 1.00 25.86 215 ASP A O 1
ATOM 1718 N N . LEU A 1 216 ? 17.680 20.295 -15.519 1.00 26.45 216 LEU A N 1
ATOM 1719 C CA . LEU A 1 216 ? 18.223 19.333 -14.557 1.00 26.45 216 LEU A CA 1
ATOM 1720 C C . LEU A 1 216 ? 18.766 18.129 -15.342 1.00 26.45 216 LEU A C 1
ATOM 1722 O O . LEU A 1 216 ? 17.993 17.352 -15.896 1.00 26.45 216 LEU A O 1
ATOM 1726 N N . ASN A 1 217 ? 20.088 17.964 -15.355 1.00 25.73 217 ASN A N 1
ATOM 1727 C CA . ASN A 1 217 ? 20.764 16.741 -15.791 1.00 25.73 217 ASN A CA 1
ATOM 1728 C C . ASN A 1 217 ? 20.757 15.708 -14.648 1.00 25.73 217 ASN A C 1
ATOM 1730 O O . ASN A 1 217 ? 21.486 15.876 -13.672 1.00 25.73 217 ASN A O 1
ATOM 1734 N N . ASP A 1 218 ? 19.998 14.618 -14.784 1.00 27.56 218 ASP A N 1
ATOM 1735 C CA . ASP A 1 218 ? 20.282 13.340 -14.111 1.00 27.56 218 ASP A CA 1
ATOM 1736 C C . ASP A 1 218 ? 20.170 12.234 -15.174 1.00 27.56 218 ASP A C 1
ATOM 1738 O O . ASP A 1 218 ? 19.126 12.060 -15.806 1.00 27.56 218 ASP A O 1
ATOM 1742 N N . GLY A 1 219 ? 21.279 11.538 -15.434 1.00 27.02 219 GLY A N 1
ATOM 1743 C CA . GLY A 1 219 ? 21.328 10.412 -16.368 1.00 27.02 219 GLY A CA 1
ATOM 1744 C C . GLY A 1 219 ? 20.590 9.180 -15.817 1.00 27.02 219 GLY A C 1
ATOM 1745 O O . GLY A 1 219 ? 20.355 9.087 -14.607 1.00 27.02 219 GLY A O 1
ATOM 1746 N N . PRO A 1 220 ? 20.214 8.204 -16.664 1.00 30.47 220 PRO A N 1
ATOM 1747 C CA . PRO A 1 220 ? 19.285 7.153 -16.266 1.00 30.47 220 PRO A CA 1
ATOM 1748 C C . PRO A 1 220 ? 19.919 6.179 -15.267 1.00 30.47 220 PRO A C 1
ATOM 1750 O O . PRO A 1 220 ? 20.845 5.436 -15.586 1.00 30.47 220 PRO A O 1
ATOM 1753 N N . LYS A 1 221 ? 19.365 6.137 -14.053 1.00 27.94 221 LYS A N 1
ATOM 1754 C CA . LYS A 1 221 ? 19.559 5.049 -13.088 1.00 27.94 221 LYS A CA 1
ATOM 1755 C C . LYS A 1 221 ? 18.603 3.910 -13.451 1.00 27.94 221 LYS A C 1
ATOM 1757 O O . LYS A 1 221 ? 17.394 4.046 -13.284 1.00 27.94 221 LYS A O 1
ATOM 1762 N N . THR A 1 222 ? 19.119 2.772 -13.906 1.00 29.94 222 THR A N 1
ATOM 1763 C CA . THR A 1 222 ? 18.330 1.543 -14.076 1.00 29.94 222 THR A CA 1
ATOM 1764 C C . THR A 1 222 ? 18.137 0.857 -12.722 1.00 29.94 222 THR A C 1
ATOM 1766 O O . THR A 1 222 ? 19.094 0.371 -12.119 1.00 29.94 222 THR A O 1
ATOM 1769 N N . ARG A 1 223 ? 16.895 0.798 -12.230 1.00 29.42 223 ARG A N 1
ATOM 1770 C CA . ARG A 1 223 ? 16.500 -0.023 -11.077 1.00 29.42 223 ARG A CA 1
ATOM 1771 C C . ARG A 1 223 ? 15.245 -0.817 -11.452 1.00 29.42 223 ARG A C 1
ATOM 1773 O O . ARG A 1 223 ? 14.363 -0.288 -12.117 1.00 29.42 223 ARG A O 1
ATOM 1780 N N . GLY A 1 224 ? 15.255 -2.099 -11.092 1.00 24.81 224 GLY A N 1
ATOM 1781 C CA . GLY A 1 224 ? 14.427 -3.165 -11.654 1.00 24.81 224 GLY A CA 1
ATOM 1782 C C . GLY A 1 224 ? 12.903 -3.033 -11.563 1.00 24.81 224 GLY A C 1
ATOM 1783 O O . GLY A 1 224 ? 12.339 -2.180 -10.884 1.00 24.81 224 GLY A O 1
ATOM 1784 N N . SER A 1 225 ? 12.278 -3.961 -12.288 1.00 28.67 225 SER A N 1
ATOM 1785 C CA . SER A 1 225 ? 10.851 -4.272 -12.372 1.00 28.67 225 SER A CA 1
ATOM 1786 C C . SER A 1 225 ? 10.085 -4.114 -11.055 1.00 28.67 225 SER A C 1
ATOM 1788 O O . SER A 1 225 ? 10.393 -4.781 -10.069 1.00 28.67 225 SER A O 1
ATOM 1790 N N . SER A 1 226 ? 9.022 -3.301 -11.080 1.00 26.78 226 SER A N 1
ATOM 1791 C CA . SER A 1 226 ? 7.729 -3.638 -10.469 1.00 26.78 226 SER A CA 1
ATOM 1792 C C . SER A 1 226 ? 6.614 -2.701 -10.953 1.00 26.78 226 SER A C 1
ATOM 1794 O O . SER A 1 226 ? 6.591 -1.516 -10.643 1.00 26.78 226 SER A O 1
ATOM 1796 N N . LYS A 1 227 ? 5.671 -3.305 -11.689 1.00 28.62 227 LYS A N 1
ATOM 1797 C CA . LYS A 1 227 ? 4.236 -2.983 -11.811 1.00 28.62 227 LYS A CA 1
ATOM 1798 C C . LYS A 1 227 ? 3.834 -1.523 -12.086 1.00 28.62 227 LYS A C 1
ATOM 1800 O O . LYS A 1 227 ? 3.634 -0.737 -11.165 1.00 28.62 227 LYS A O 1
ATOM 1805 N N . ARG A 1 228 ? 3.439 -1.243 -13.335 1.00 27.50 228 ARG A N 1
ATOM 1806 C CA . ARG A 1 228 ? 2.314 -0.331 -13.612 1.00 27.50 228 ARG A CA 1
ATOM 1807 C C . ARG A 1 228 ? 1.343 -0.969 -14.602 1.00 27.50 228 ARG A C 1
ATOM 1809 O O . ARG A 1 228 ? 1.723 -1.343 -15.704 1.00 27.50 228 ARG A O 1
ATOM 1816 N N . ARG A 1 229 ? 0.103 -1.134 -14.134 1.00 24.84 229 ARG A N 1
ATOM 1817 C CA . ARG A 1 229 ? -1.078 -1.544 -14.900 1.00 24.84 229 ARG A CA 1
ATOM 1818 C C . ARG A 1 229 ? -1.583 -0.359 -15.731 1.00 24.84 229 ARG A C 1
ATOM 1820 O O . ARG A 1 229 ? -1.534 0.777 -15.266 1.00 24.84 229 ARG A O 1
ATOM 1827 N N . ASN A 1 230 ? -2.081 -0.676 -16.923 1.00 26.62 230 ASN A N 1
ATOM 1828 C CA . ASN A 1 230 ? -2.836 0.194 -17.825 1.00 26.62 230 ASN A CA 1
ATOM 1829 C C . ASN A 1 230 ? -4.082 0.784 -17.158 1.00 26.62 230 ASN A C 1
ATOM 1831 O O . ASN A 1 230 ? -4.826 0.014 -16.555 1.00 26.62 230 ASN A O 1
ATOM 1835 N N . ILE A 1 231 ? -4.345 2.077 -17.391 1.00 28.38 231 ILE A N 1
ATOM 1836 C CA . ILE A 1 231 ? -5.683 2.663 -17.604 1.00 28.38 231 ILE A CA 1
ATOM 1837 C C . ILE A 1 231 ? -5.502 3.876 -18.543 1.00 28.38 231 ILE A C 1
ATOM 1839 O O . ILE A 1 231 ? -4.839 4.841 -18.168 1.00 28.38 231 ILE A O 1
ATOM 1843 N N . ASP A 1 232 ? -6.097 3.828 -19.738 1.00 25.64 232 ASP A N 1
ATOM 1844 C CA . ASP A 1 232 ? -6.355 4.994 -20.602 1.00 25.64 232 ASP A CA 1
ATOM 1845 C C . ASP A 1 232 ? -7.821 5.448 -20.440 1.00 25.64 232 ASP A C 1
ATOM 1847 O O . ASP A 1 232 ? -8.698 4.599 -20.254 1.00 25.64 232 ASP A O 1
ATOM 1851 N N . PRO A 1 233 ? -8.119 6.753 -20.605 1.00 29.00 233 PRO A N 1
ATOM 1852 C CA . PRO A 1 233 ? -9.381 7.200 -21.200 1.00 29.00 233 PRO A CA 1
ATOM 1853 C C . PRO A 1 233 ? -9.169 8.118 -22.434 1.00 29.00 233 PRO A C 1
ATOM 1855 O O . PRO A 1 233 ? -8.057 8.605 -22.667 1.00 29.00 233 PRO A O 1
ATOM 1858 N N . PRO A 1 234 ? -10.210 8.332 -23.270 1.00 36.38 234 PRO A N 1
ATOM 1859 C CA . PRO A 1 234 ? -10.043 8.649 -24.688 1.00 36.38 234 PRO A CA 1
ATOM 1860 C C . PRO A 1 234 ? -9.980 10.151 -25.012 1.00 36.38 234 PRO A C 1
ATOM 1862 O O . PRO A 1 234 ? -10.557 10.990 -24.330 1.00 36.38 234 PRO A O 1
ATOM 1865 N N . ASN A 1 235 ? -9.345 10.432 -26.154 1.00 27.09 235 ASN A N 1
ATOM 1866 C CA . ASN A 1 235 ? -9.363 11.669 -26.941 1.00 27.09 235 ASN A CA 1
ATOM 1867 C C . ASN A 1 235 ? -8.807 12.955 -26.312 1.00 27.09 235 ASN A C 1
ATOM 1869 O O . ASN A 1 235 ? -9.505 13.740 -25.687 1.00 27.09 235 ASN A O 1
ATOM 1873 N N . THR A 1 236 ? -7.557 13.255 -26.668 1.00 25.59 236 THR A N 1
ATOM 1874 C CA . THR A 1 236 ? -7.122 14.563 -27.198 1.00 25.59 236 THR A CA 1
ATOM 1875 C C . THR A 1 236 ? -5.742 14.377 -27.836 1.00 25.59 236 THR A C 1
ATOM 1877 O O . THR A 1 236 ? -4.894 13.665 -27.299 1.00 25.59 236 THR A O 1
ATOM 1880 N N . PHE A 1 237 ? -5.530 14.964 -29.017 1.00 36.16 237 PHE A N 1
ATOM 1881 C CA . PHE A 1 237 ? -4.293 14.888 -29.803 1.00 36.16 237 PHE A CA 1
ATOM 1882 C C . PHE A 1 237 ? -3.049 15.206 -28.949 1.00 36.16 237 PHE A C 1
ATOM 1884 O O . PHE A 1 237 ? -2.782 16.364 -28.630 1.00 36.16 237 PHE A O 1
ATOM 1891 N N . LYS A 1 238 ? -2.270 14.183 -28.573 1.00 27.45 238 LYS A N 1
ATOM 1892 C CA . LYS A 1 238 ? -1.029 14.354 -27.804 1.00 27.45 238 LYS A CA 1
ATOM 1893 C C . LYS A 1 238 ? 0.167 14.532 -28.740 1.00 27.45 238 LYS A C 1
ATOM 1895 O O . LYS A 1 238 ? 0.486 13.641 -29.524 1.00 27.45 238 LYS A O 1
ATOM 1900 N N . LYS A 1 239 ? 0.880 15.654 -28.574 1.00 28.08 239 LYS A N 1
ATOM 1901 C CA . LYS A 1 239 ? 2.304 15.781 -28.928 1.00 28.08 239 LYS A CA 1
ATOM 1902 C C . LYS A 1 239 ? 3.068 14.593 -28.329 1.00 28.08 239 LYS A C 1
ATOM 1904 O O . LYS A 1 239 ? 2.909 14.292 -27.145 1.00 28.08 239 LYS A O 1
ATOM 1909 N N . ALA A 1 240 ? 3.869 13.918 -29.151 1.00 26.83 240 ALA A N 1
ATOM 1910 C CA . ALA A 1 240 ? 4.661 12.767 -28.740 1.00 26.83 240 ALA A CA 1
ATOM 1911 C C . ALA A 1 240 ? 5.637 13.152 -27.615 1.00 26.83 240 ALA A C 1
ATOM 1913 O O . ALA A 1 240 ? 6.410 14.101 -27.731 1.00 26.83 240 ALA A O 1
ATOM 1914 N N . LYS A 1 241 ? 5.580 12.410 -26.509 1.00 28.05 241 LYS A N 1
ATOM 1915 C CA . LYS A 1 241 ? 6.486 12.535 -25.367 1.00 28.05 241 LYS A CA 1
ATOM 1916 C C . LYS A 1 241 ? 7.813 11.858 -25.752 1.00 28.05 241 LYS A C 1
ATOM 1918 O O . LYS A 1 241 ? 7.893 10.633 -25.745 1.00 28.05 241 LYS A O 1
ATOM 1923 N N . PHE A 1 242 ? 8.824 12.631 -26.149 1.00 35.72 242 PHE A N 1
ATOM 1924 C CA . PHE A 1 242 ? 10.162 12.116 -26.469 1.00 35.72 242 PHE A CA 1
ATOM 1925 C C . PHE A 1 242 ? 10.938 11.801 -25.180 1.00 35.72 242 PHE A C 1
ATOM 1927 O O . PHE A 1 242 ? 11.633 12.655 -24.647 1.00 35.72 242 PHE A O 1
ATOM 1934 N N . THR A 1 243 ? 10.809 10.573 -24.674 1.00 37.78 243 THR A N 1
ATOM 1935 C CA . THR A 1 243 ? 11.710 9.987 -23.660 1.00 37.78 243 THR A CA 1
ATOM 1936 C C . THR A 1 243 ? 11.856 8.484 -23.903 1.00 37.78 243 THR A C 1
ATOM 1938 O O . THR A 1 243 ? 11.320 7.668 -23.153 1.00 37.78 243 THR A O 1
ATOM 1941 N N . ALA A 1 244 ? 12.549 8.105 -24.974 1.00 51.66 244 ALA A N 1
ATOM 1942 C CA . ALA A 1 244 ? 13.102 6.762 -25.112 1.00 51.66 244 ALA A CA 1
ATOM 1943 C C . ALA A 1 244 ? 14.610 6.901 -25.355 1.00 51.66 244 ALA A C 1
ATOM 1945 O O . ALA A 1 244 ? 15.015 7.426 -26.382 1.00 51.66 244 ALA A O 1
ATOM 1946 N N . ASP A 1 245 ? 15.433 6.458 -24.402 1.00 66.94 245 ASP A N 1
ATOM 1947 C CA . ASP A 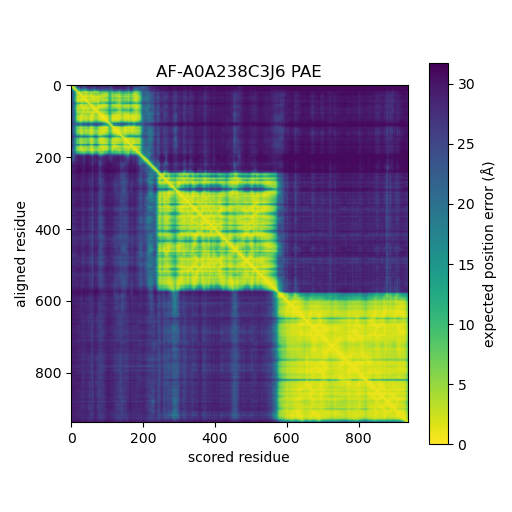1 245 ? 16.903 6.391 -24.524 1.00 66.94 245 ASP A CA 1
ATOM 1948 C C . ASP A 1 245 ? 17.382 5.205 -25.388 1.00 66.94 245 ASP A C 1
ATOM 1950 O O . ASP A 1 245 ? 18.580 4.943 -25.498 1.00 66.94 245 ASP A O 1
ATOM 1954 N N . TYR A 1 246 ? 16.447 4.452 -25.969 1.00 77.88 246 TYR A N 1
ATOM 1955 C CA . TYR A 1 246 ? 16.699 3.210 -26.687 1.00 77.88 246 TYR A CA 1
ATOM 1956 C C . TYR A 1 246 ? 15.601 2.936 -27.726 1.00 77.88 246 TYR A C 1
ATOM 1958 O O . TYR A 1 246 ? 14.495 3.477 -27.639 1.00 77.88 246 TYR A O 1
ATOM 1966 N N . ALA A 1 247 ? 15.890 2.060 -28.686 1.00 78.31 247 ALA A N 1
ATOM 1967 C CA . ALA A 1 247 ? 14.936 1.534 -29.656 1.00 78.31 247 ALA A CA 1
ATOM 1968 C C . ALA A 1 247 ? 14.755 0.024 -29.463 1.00 78.31 247 ALA A C 1
ATOM 1970 O O . ALA A 1 247 ? 15.718 -0.728 -29.558 1.00 78.31 247 ALA A O 1
ATOM 1971 N N . SER A 1 248 ? 13.523 -0.434 -29.238 1.00 82.00 248 SER A N 1
ATOM 1972 C CA . SER A 1 248 ? 13.208 -1.868 -29.217 1.00 82.00 248 SER A CA 1
ATOM 1973 C C . SER A 1 248 ? 12.985 -2.369 -30.639 1.00 82.00 248 SER A C 1
ATOM 1975 O O . SER A 1 248 ? 12.137 -1.836 -31.358 1.00 82.00 248 SER A O 1
ATOM 1977 N N . THR A 1 249 ? 13.722 -3.382 -31.088 1.00 79.88 249 THR A N 1
ATOM 1978 C CA . THR A 1 249 ? 13.511 -3.979 -32.416 1.00 79.88 249 THR A CA 1
ATOM 1979 C C . THR A 1 249 ? 13.866 -5.462 -32.426 1.00 79.88 249 THR A C 1
ATOM 1981 O O . THR A 1 249 ? 14.764 -5.909 -31.718 1.00 79.88 249 THR A O 1
ATOM 1984 N N . ARG A 1 250 ? 13.149 -6.242 -33.239 1.00 78.69 250 ARG A N 1
ATOM 1985 C CA . ARG A 1 250 ? 13.485 -7.642 -33.507 1.00 78.69 250 ARG A CA 1
ATOM 1986 C C . ARG A 1 250 ? 14.560 -7.717 -34.586 1.00 78.69 250 ARG A C 1
ATOM 1988 O O . ARG A 1 250 ? 14.420 -7.108 -35.646 1.00 78.69 250 ARG A O 1
ATOM 1995 N N . ILE A 1 251 ? 15.607 -8.488 -34.320 1.00 72.62 251 ILE A N 1
ATOM 1996 C CA . ILE A 1 251 ? 16.539 -8.938 -35.351 1.00 72.62 251 ILE A CA 1
ATOM 1997 C C . ILE A 1 251 ? 16.086 -10.324 -35.811 1.00 72.62 251 ILE A C 1
ATOM 1999 O O . ILE A 1 251 ? 15.795 -11.193 -34.992 1.00 72.62 251 ILE A O 1
ATOM 2003 N N . THR A 1 252 ? 16.037 -10.535 -37.124 1.00 66.25 252 THR A N 1
ATOM 2004 C CA . THR A 1 252 ? 15.809 -11.854 -37.721 1.00 66.25 252 THR A CA 1
ATOM 2005 C C . THR A 1 252 ? 16.844 -12.854 -37.196 1.00 66.25 252 THR A C 1
ATOM 2007 O O . THR A 1 252 ? 18.036 -12.630 -37.372 1.00 66.25 252 THR A O 1
ATOM 2010 N N . GLY A 1 253 ? 16.396 -13.935 -36.552 1.00 61.22 253 GLY A N 1
ATOM 2011 C CA . GLY A 1 253 ? 17.271 -14.943 -35.933 1.00 61.22 253 GLY A CA 1
ATOM 2012 C C . GLY A 1 253 ? 17.381 -14.854 -34.406 1.00 61.22 253 GLY A C 1
ATOM 2013 O O . GLY A 1 253 ? 17.819 -15.816 -33.786 1.00 61.22 253 GLY A O 1
ATOM 2014 N N . ILE A 1 254 ? 16.910 -13.767 -33.780 1.00 69.00 254 ILE A N 1
ATOM 2015 C CA . ILE A 1 254 ? 16.875 -13.613 -32.316 1.00 69.00 254 ILE A CA 1
ATOM 2016 C C . ILE A 1 254 ? 15.412 -13.640 -31.846 1.00 69.00 254 ILE A C 1
ATOM 2018 O O . ILE A 1 254 ? 14.585 -12.845 -32.291 1.00 69.00 254 ILE A O 1
ATOM 2022 N N . LEU A 1 255 ? 15.079 -14.588 -30.959 1.00 60.78 255 LEU A N 1
ATOM 2023 C CA . LEU A 1 255 ? 13.697 -14.878 -30.534 1.00 60.78 255 LEU A CA 1
ATOM 2024 C C . LEU A 1 255 ? 13.041 -13.724 -29.755 1.00 60.78 255 LEU A C 1
ATOM 2026 O O . LEU A 1 255 ? 11.820 -13.562 -29.802 1.00 60.78 255 LEU A O 1
ATOM 2030 N N . ALA A 1 256 ? 13.838 -12.917 -29.051 1.00 73.69 256 ALA A N 1
ATOM 2031 C CA . ALA A 1 256 ? 13.368 -11.804 -28.235 1.00 73.69 256 ALA A CA 1
ATOM 2032 C C . ALA A 1 256 ? 13.624 -10.442 -28.914 1.00 73.69 256 ALA A C 1
ATOM 2034 O O . ALA A 1 256 ? 14.630 -10.270 -29.603 1.00 73.69 256 ALA A O 1
ATOM 2035 N N . PRO A 1 257 ? 12.737 -9.445 -28.727 1.00 80.06 257 PRO A N 1
ATOM 2036 C CA . PRO A 1 257 ? 13.041 -8.071 -29.109 1.00 80.06 257 PRO A CA 1
ATOM 2037 C C . PRO A 1 257 ? 14.230 -7.547 -28.294 1.00 80.06 257 PRO A C 1
ATOM 2039 O O . PRO A 1 257 ? 14.280 -7.723 -27.077 1.00 80.06 257 PRO A O 1
ATOM 2042 N N . ILE A 1 258 ? 15.161 -6.881 -28.975 1.00 84.44 258 ILE A N 1
ATOM 2043 C CA . ILE A 1 258 ? 16.368 -6.311 -28.374 1.00 84.44 258 ILE A CA 1
ATOM 2044 C C . ILE A 1 258 ? 16.152 -4.817 -28.165 1.00 84.44 258 ILE A C 1
ATOM 2046 O O . ILE A 1 258 ? 15.659 -4.123 -29.059 1.00 84.44 258 ILE A O 1
ATOM 2050 N N . ASP A 1 259 ? 16.552 -4.324 -26.998 1.00 87.88 259 ASP A N 1
ATOM 2051 C CA . ASP A 1 259 ? 16.545 -2.903 -26.668 1.00 87.88 259 ASP A CA 1
ATOM 2052 C C . ASP A 1 259 ? 17.907 -2.280 -27.006 1.00 87.88 259 ASP A C 1
ATOM 2054 O O . ASP A 1 259 ? 18.870 -2.429 -26.260 1.00 87.88 259 ASP A O 1
ATOM 2058 N N . PHE A 1 260 ? 17.985 -1.564 -28.128 1.00 86.00 260 PHE A N 1
ATOM 2059 C CA . PHE A 1 260 ? 19.202 -0.907 -28.606 1.00 86.00 260 PHE A CA 1
ATOM 2060 C C . PHE A 1 260 ? 19.399 0.462 -27.951 1.00 86.00 260 PHE A C 1
ATOM 2062 O O . PHE A 1 260 ? 18.582 1.351 -28.211 1.00 86.00 260 PHE A O 1
ATOM 2069 N N . PRO A 1 261 ? 20.463 0.698 -27.165 1.00 88.75 261 PRO A N 1
ATOM 2070 C CA . PRO A 1 261 ? 20.787 2.043 -26.700 1.00 88.75 261 PRO A CA 1
ATOM 2071 C C . PRO A 1 261 ? 21.138 2.940 -27.896 1.00 88.75 261 PRO A C 1
ATOM 2073 O O . PRO A 1 261 ? 21.883 2.528 -28.784 1.00 88.75 261 PRO A O 1
ATOM 2076 N N . PHE A 1 262 ? 20.594 4.161 -27.949 1.00 86.06 262 PHE A N 1
ATOM 2077 C CA . PHE A 1 262 ? 20.951 5.104 -29.016 1.00 86.06 262 PHE A CA 1
ATOM 2078 C C . PHE A 1 262 ? 22.421 5.516 -28.917 1.00 86.06 262 PHE A C 1
ATOM 2080 O O . PHE A 1 262 ? 22.908 5.774 -27.816 1.00 86.06 262 PHE A O 1
ATOM 2087 N N . ASN A 1 263 ? 23.098 5.659 -30.061 1.00 84.75 263 ASN A N 1
ATOM 2088 C CA . ASN A 1 263 ? 24.418 6.288 -30.101 1.00 84.75 263 ASN A CA 1
ATOM 2089 C C . ASN A 1 263 ? 24.294 7.733 -29.585 1.00 84.75 263 ASN A C 1
ATOM 2091 O O . ASN A 1 263 ? 23.436 8.497 -30.042 1.00 84.75 263 ASN A O 1
ATOM 2095 N N . ARG A 1 264 ? 25.121 8.096 -28.601 1.00 72.06 264 ARG A N 1
ATOM 2096 C CA . ARG A 1 264 ? 25.135 9.423 -27.965 1.00 72.06 264 ARG A CA 1
ATOM 2097 C C . ARG A 1 264 ? 26.344 10.205 -28.459 1.00 72.06 264 ARG A C 1
ATOM 2099 O O . ARG A 1 264 ? 27.288 9.626 -28.980 1.00 72.06 264 ARG A O 1
ATOM 2106 N N . GLU A 1 265 ? 26.338 11.524 -28.289 1.00 66.19 265 GLU A N 1
ATOM 2107 C CA . GLU A 1 265 ? 27.524 12.326 -28.604 1.00 66.19 265 GLU A CA 1
ATOM 2108 C C . GLU A 1 265 ? 28.717 11.836 -27.767 1.00 66.19 265 GLU A C 1
ATOM 2110 O O . GLU A 1 265 ? 28.727 11.981 -26.544 1.00 66.19 265 GLU A O 1
ATOM 2115 N N . GLY A 1 266 ? 29.698 11.215 -28.429 1.00 74.56 266 GLY A N 1
ATOM 2116 C CA . GLY A 1 266 ? 30.895 10.678 -27.788 1.00 74.56 266 GLY A CA 1
ATOM 2117 C C . GLY A 1 266 ? 30.887 9.170 -27.522 1.00 74.56 266 GLY A C 1
ATOM 2118 O O . GLY A 1 266 ? 31.935 8.672 -27.128 1.00 74.56 266 GLY A O 1
ATOM 2119 N N . TYR A 1 267 ? 29.774 8.449 -27.720 1.00 85.88 267 TYR A N 1
ATOM 2120 C CA . TYR A 1 267 ? 29.700 7.002 -27.462 1.00 85.88 267 TYR A CA 1
ATOM 2121 C C . TYR A 1 267 ? 28.850 6.248 -28.485 1.00 85.88 267 TYR A C 1
ATOM 2123 O O . TYR A 1 267 ? 27.712 6.634 -28.783 1.00 85.88 267 TYR A O 1
ATOM 2131 N N . ARG A 1 268 ? 29.371 5.110 -28.947 1.00 87.81 268 ARG A N 1
ATOM 2132 C CA . ARG A 1 268 ? 28.683 4.178 -29.842 1.00 87.81 268 ARG A CA 1
ATOM 2133 C C . ARG A 1 268 ? 28.534 2.815 -29.204 1.00 87.81 268 ARG A C 1
ATOM 2135 O O . ARG A 1 268 ? 29.396 2.374 -28.449 1.00 87.81 268 ARG A O 1
ATOM 2142 N N . TYR A 1 269 ? 27.458 2.145 -29.587 1.00 91.12 269 TYR A N 1
ATOM 2143 C CA . TYR A 1 269 ? 27.127 0.825 -29.082 1.00 91.12 269 TYR A CA 1
ATOM 2144 C C . TYR A 1 269 ? 27.046 -0.179 -30.226 1.00 91.12 269 TYR A C 1
ATOM 2146 O O . TYR A 1 269 ? 26.346 0.060 -31.211 1.00 91.12 269 TYR A O 1
ATOM 2154 N N . TYR A 1 270 ? 27.711 -1.319 -30.083 1.00 91.50 270 TYR A N 1
ATOM 2155 C CA . TYR A 1 270 ? 27.645 -2.417 -31.049 1.00 91.50 270 TYR A CA 1
ATOM 2156 C C . TYR A 1 270 ? 27.067 -3.644 -30.364 1.00 91.50 270 TYR A C 1
ATOM 2158 O O . TYR A 1 270 ? 27.550 -4.035 -29.308 1.00 91.50 270 TYR A O 1
ATOM 2166 N N . LEU A 1 271 ? 26.010 -4.224 -30.930 1.00 92.00 271 LEU A N 1
ATOM 2167 C CA . LEU A 1 271 ? 25.419 -5.448 -30.392 1.00 92.00 271 LEU A CA 1
ATOM 2168 C C . LEU A 1 271 ? 26.420 -6.596 -30.524 1.00 92.00 271 LEU A C 1
ATOM 2170 O O . LEU A 1 271 ? 27.010 -6.753 -31.594 1.00 92.00 271 LEU A O 1
ATOM 2174 N N . VAL A 1 272 ? 26.564 -7.401 -29.470 1.00 92.12 272 VAL A N 1
ATOM 2175 C CA . VAL A 1 272 ? 27.480 -8.545 -29.473 1.00 92.12 272 VAL A CA 1
ATOM 2176 C C . VAL A 1 272 ? 26.778 -9.880 -29.252 1.00 92.12 272 VAL A C 1
ATOM 2178 O O . VAL A 1 272 ? 25.707 -9.955 -28.648 1.00 92.12 272 VAL A O 1
ATOM 2181 N N . GLU A 1 273 ? 27.424 -10.938 -29.723 1.00 90.06 273 GLU A N 1
ATOM 2182 C CA . GLU A 1 273 ? 27.108 -12.336 -29.443 1.00 90.06 273 GLU A CA 1
ATOM 2183 C C . GLU A 1 273 ? 28.354 -13.068 -28.937 1.00 90.06 273 GLU A C 1
ATOM 2185 O O . GLU A 1 273 ? 29.471 -12.564 -29.068 1.00 90.06 273 GLU A O 1
ATOM 2190 N N . LYS A 1 274 ? 28.170 -14.237 -28.315 1.00 88.19 274 LYS A N 1
ATOM 2191 C CA . LYS A 1 274 ? 29.298 -15.053 -27.852 1.00 88.19 274 LYS A CA 1
ATOM 2192 C C . LYS A 1 274 ? 30.098 -15.557 -29.047 1.00 88.19 274 LYS A C 1
ATOM 2194 O O . LYS A 1 274 ? 29.519 -16.056 -30.012 1.00 88.19 274 LYS A O 1
ATOM 2199 N N . ASP A 1 275 ? 31.417 -15.457 -28.961 1.00 88.88 275 ASP A N 1
ATOM 2200 C CA . ASP A 1 275 ? 32.296 -15.903 -30.027 1.00 88.88 275 ASP A CA 1
ATOM 2201 C C . ASP A 1 275 ? 32.717 -17.365 -29.833 1.00 88.88 275 ASP A C 1
ATOM 2203 O O . ASP A 1 275 ? 33.313 -17.747 -28.827 1.00 88.88 275 ASP A O 1
ATOM 2207 N N . LEU A 1 276 ? 32.377 -18.204 -30.809 1.00 84.00 276 LEU A N 1
ATOM 2208 C CA . LEU A 1 276 ? 32.557 -19.652 -30.728 1.00 84.00 276 LEU A CA 1
ATOM 2209 C C . LEU A 1 276 ? 33.982 -20.111 -31.056 1.00 84.00 276 LEU A C 1
ATOM 2211 O O . LEU A 1 276 ? 34.302 -21.265 -30.784 1.00 84.00 276 LEU A O 1
ATOM 2215 N N . ILE A 1 277 ? 34.818 -19.248 -31.640 1.00 83.94 277 ILE A N 1
ATOM 2216 C CA . ILE A 1 277 ? 36.175 -19.610 -32.087 1.00 83.94 277 ILE A CA 1
ATOM 2217 C C . ILE A 1 277 ? 37.262 -19.311 -31.046 1.00 83.94 277 ILE A C 1
ATOM 2219 O O . ILE A 1 277 ? 38.438 -19.547 -31.308 1.00 83.94 277 ILE A O 1
ATOM 2223 N N . VAL A 1 278 ? 36.887 -18.770 -29.885 1.00 84.50 278 VAL A N 1
ATOM 2224 C CA . VAL A 1 278 ? 37.840 -18.341 -28.856 1.00 84.50 278 VAL A CA 1
ATOM 2225 C C . VAL A 1 278 ? 38.493 -19.565 -28.195 1.00 84.50 278 VAL A C 1
ATOM 2227 O O . VAL A 1 278 ? 37.775 -20.434 -27.688 1.00 84.50 278 VAL A O 1
ATOM 2230 N N . PRO A 1 279 ? 39.837 -19.660 -28.170 1.00 76.50 279 PRO A N 1
ATOM 2231 C CA . PRO A 1 279 ? 40.539 -20.745 -27.490 1.00 76.50 279 PRO A CA 1
ATOM 2232 C C . PRO A 1 279 ? 40.235 -20.755 -25.988 1.00 76.50 279 PRO A C 1
ATOM 2234 O O . PRO A 1 279 ? 40.077 -19.702 -25.377 1.00 76.50 279 PRO A O 1
ATOM 2237 N N . ASN A 1 280 ? 40.178 -21.939 -25.370 1.00 72.81 280 ASN A N 1
ATOM 2238 C CA . ASN A 1 280 ? 39.947 -22.097 -23.925 1.00 72.81 280 ASN A CA 1
ATOM 2239 C C . ASN A 1 280 ? 38.654 -21.441 -23.392 1.00 72.81 280 ASN A C 1
ATOM 2241 O O . ASN A 1 280 ? 38.550 -21.171 -22.196 1.00 72.81 280 ASN A O 1
ATOM 2245 N N . ARG A 1 281 ? 37.651 -21.219 -24.258 1.00 74.56 281 ARG A N 1
ATOM 2246 C CA . ARG A 1 281 ? 36.372 -20.563 -23.928 1.00 74.56 281 ARG A CA 1
ATOM 2247 C C . ARG A 1 281 ? 35.739 -21.079 -22.637 1.00 74.56 281 ARG A C 1
ATOM 2249 O O . ARG A 1 281 ? 35.306 -20.284 -21.811 1.00 74.56 281 ARG A O 1
ATOM 2256 N N . ASP A 1 282 ? 35.712 -22.396 -22.456 1.00 71.31 282 ASP A N 1
ATOM 2257 C CA . ASP A 1 282 ? 35.037 -23.023 -21.320 1.00 71.31 282 ASP A CA 1
ATOM 2258 C C . ASP A 1 282 ? 35.646 -22.584 -19.966 1.00 71.31 282 ASP A C 1
ATOM 2260 O O . ASP A 1 282 ? 34.922 -22.462 -18.980 1.00 71.31 282 ASP A O 1
ATOM 2264 N N . ILE A 1 283 ? 36.948 -22.257 -19.919 1.00 72.00 283 ILE A N 1
ATOM 2265 C CA . ILE A 1 283 ? 37.630 -21.739 -18.717 1.00 72.00 283 ILE A CA 1
ATOM 2266 C C . ILE A 1 283 ? 37.118 -20.333 -18.370 1.00 72.00 283 ILE A C 1
ATOM 2268 O O . ILE A 1 283 ? 36.818 -20.048 -17.210 1.00 72.00 283 ILE A O 1
ATOM 2272 N N . PHE A 1 284 ? 36.968 -19.473 -19.378 1.00 69.81 284 PHE A N 1
ATOM 2273 C CA . PHE A 1 284 ? 36.485 -18.100 -19.210 1.00 69.81 284 PHE A CA 1
ATOM 2274 C C . PHE A 1 284 ? 34.978 -18.034 -18.907 1.00 69.81 284 PHE A C 1
ATOM 2276 O O . PHE A 1 284 ? 34.535 -17.176 -18.146 1.00 69.81 284 PHE A O 1
ATOM 2283 N N . GLU A 1 285 ? 34.179 -18.961 -19.446 1.00 68.38 285 GLU A N 1
ATOM 2284 C CA . GLU A 1 285 ? 32.736 -19.043 -19.167 1.00 68.38 285 GLU A CA 1
ATOM 2285 C C . GLU A 1 285 ? 32.430 -19.535 -17.745 1.00 68.38 285 GLU A C 1
ATOM 2287 O O . GLU A 1 285 ? 31.453 -19.097 -17.135 1.00 68.38 285 GLU A O 1
ATOM 2292 N N . LEU A 1 286 ? 33.271 -20.406 -17.180 1.00 64.44 286 LEU A N 1
ATOM 2293 C CA . LEU A 1 286 ? 33.149 -20.847 -15.787 1.00 64.44 286 LEU A CA 1
ATOM 2294 C C . LEU A 1 286 ? 33.413 -19.696 -14.799 1.00 64.44 286 LEU A C 1
ATOM 2296 O O . LEU A 1 286 ? 32.751 -19.607 -13.762 1.00 64.44 286 LEU A O 1
ATOM 2300 N N . GLU A 1 287 ? 34.322 -18.777 -15.134 1.00 58.16 287 GLU A N 1
ATOM 2301 C CA . GLU A 1 287 ? 34.639 -17.604 -14.312 1.00 58.16 287 GLU A CA 1
ATOM 2302 C C . GLU A 1 287 ? 33.506 -16.553 -14.295 1.00 58.16 287 GLU A C 1
ATOM 2304 O O . GLU A 1 287 ? 33.334 -15.862 -13.287 1.00 58.16 287 GLU A O 1
ATOM 2309 N N . GLU A 1 288 ? 32.662 -16.510 -15.341 1.00 51.22 288 GLU A N 1
ATOM 2310 C CA . GLU A 1 288 ? 31.473 -15.640 -15.483 1.00 51.22 288 GLU A CA 1
ATOM 2311 C C . GLU A 1 288 ? 30.458 -15.832 -14.328 1.00 51.22 288 GLU A C 1
ATOM 2313 O O . GLU A 1 288 ? 29.663 -14.940 -14.022 1.00 51.22 288 GLU A O 1
ATOM 2318 N N . SER A 1 289 ? 30.522 -16.972 -13.624 1.00 51.19 289 SER A N 1
ATOM 2319 C CA . SER A 1 289 ? 29.699 -17.282 -12.445 1.00 51.19 289 SER A CA 1
ATOM 2320 C C . SER A 1 289 ? 30.159 -16.597 -11.144 1.00 51.19 289 SER A C 1
ATOM 2322 O O . SER A 1 289 ? 29.409 -16.543 -10.162 1.00 51.19 289 SER A O 1
ATOM 2324 N N . THR A 1 290 ? 31.364 -16.019 -11.132 1.00 51.19 290 THR A N 1
ATOM 2325 C CA . THR A 1 290 ? 31.989 -15.408 -9.951 1.00 51.19 290 THR A CA 1
ATOM 2326 C C . THR A 1 290 ? 31.734 -13.897 -9.942 1.00 51.19 290 THR A C 1
ATOM 2328 O O . THR A 1 290 ? 32.309 -13.138 -10.715 1.00 51.19 290 THR A O 1
ATOM 2331 N N . TYR A 1 291 ? 30.871 -13.433 -9.035 1.00 47.12 291 TYR A N 1
ATOM 2332 C CA . TYR A 1 291 ? 30.215 -12.108 -9.042 1.00 47.12 291 TYR A CA 1
ATOM 2333 C C . TYR A 1 291 ? 31.102 -10.835 -8.993 1.00 47.12 291 TYR A C 1
ATOM 2335 O O . TYR A 1 291 ? 30.554 -9.734 -8.916 1.00 47.12 291 TYR A O 1
ATOM 2343 N N . ASN A 1 292 ? 32.435 -10.937 -9.034 1.00 50.75 292 ASN A N 1
ATOM 2344 C CA . ASN A 1 292 ? 33.352 -9.826 -8.740 1.00 50.75 292 ASN A CA 1
ATOM 2345 C C . ASN A 1 292 ? 34.421 -9.520 -9.809 1.00 50.75 292 ASN A C 1
ATOM 2347 O O . ASN A 1 292 ? 35.242 -8.633 -9.567 1.00 50.75 292 ASN A O 1
ATOM 2351 N N . LYS A 1 293 ? 34.425 -10.178 -10.977 1.00 57.97 293 LYS A N 1
ATOM 2352 C CA . LYS A 1 293 ? 35.388 -9.880 -12.058 1.00 57.97 293 LYS A CA 1
ATOM 2353 C C . LYS A 1 293 ? 34.713 -9.274 -13.302 1.00 57.97 293 LYS A C 1
ATOM 2355 O O . LYS A 1 293 ? 33.562 -9.604 -13.586 1.00 57.97 293 LYS A O 1
ATOM 2360 N N . PRO A 1 294 ? 35.378 -8.340 -14.014 1.00 59.53 294 PRO A N 1
ATOM 2361 C CA . PRO A 1 294 ? 34.882 -7.822 -15.286 1.00 59.53 294 PRO A CA 1
ATOM 2362 C C . PRO A 1 294 ? 34.829 -8.954 -16.318 1.00 59.53 294 PRO A C 1
ATOM 2364 O O . PRO A 1 294 ? 35.777 -9.721 -16.437 1.00 59.53 294 PRO A O 1
ATOM 2367 N N . ILE A 1 295 ? 33.714 -9.055 -17.043 1.00 68.50 295 ILE A N 1
ATOM 2368 C CA . ILE A 1 295 ? 33.524 -10.072 -18.085 1.00 68.50 295 ILE A CA 1
ATOM 2369 C C . ILE A 1 295 ? 34.574 -9.837 -19.181 1.00 68.50 295 ILE A C 1
ATOM 2371 O O . ILE A 1 295 ? 34.639 -8.709 -19.688 1.00 68.50 295 ILE A O 1
ATOM 2375 N N . PRO A 1 296 ? 35.368 -10.852 -19.565 1.00 79.00 296 PRO A N 1
ATOM 2376 C CA . PRO A 1 296 ? 36.362 -10.695 -20.618 1.00 79.00 296 PRO A CA 1
ATOM 2377 C C . PRO A 1 296 ? 35.699 -10.258 -21.932 1.00 79.00 296 PRO A C 1
ATOM 2379 O O . PRO A 1 296 ? 34.812 -10.921 -22.461 1.00 79.00 296 PRO A O 1
ATOM 2382 N N . ALA A 1 297 ? 36.091 -9.106 -22.473 1.00 83.88 297 ALA A N 1
ATOM 2383 C CA . ALA A 1 297 ? 35.451 -8.555 -23.670 1.00 83.88 297 ALA A CA 1
ATOM 2384 C C . ALA A 1 297 ? 35.705 -9.393 -24.935 1.00 83.88 297 ALA A C 1
ATOM 2386 O O . ALA A 1 297 ? 34.861 -9.443 -25.835 1.00 83.88 297 ALA A O 1
ATOM 2387 N N . HIS A 1 298 ? 36.847 -10.081 -24.984 1.00 86.44 298 HIS A N 1
ATOM 2388 C CA . HIS A 1 298 ? 37.325 -10.820 -26.149 1.00 86.44 298 HIS A CA 1
ATOM 2389 C C . HIS A 1 298 ? 36.544 -12.118 -26.431 1.00 86.44 298 HIS A C 1
ATOM 2391 O O . HIS A 1 298 ? 36.592 -12.607 -27.563 1.00 86.44 298 HIS A O 1
ATOM 2397 N N . ILE A 1 299 ? 35.787 -12.645 -25.451 1.00 88.44 299 ILE A N 1
ATOM 2398 C CA . ILE A 1 299 ? 34.923 -13.832 -25.631 1.00 88.44 299 ILE A CA 1
ATOM 2399 C C . ILE A 1 299 ? 33.616 -13.529 -26.388 1.00 88.44 299 ILE A C 1
ATOM 2401 O O . ILE A 1 299 ? 32.830 -14.431 -26.676 1.00 88.44 299 ILE A O 1
ATOM 2405 N N . TYR A 1 300 ? 33.376 -12.262 -26.725 1.00 91.38 300 TYR A N 1
ATOM 2406 C CA . TYR A 1 300 ? 32.245 -11.809 -27.531 1.00 91.38 300 TYR A CA 1
ATOM 2407 C C . TYR A 1 300 ? 32.719 -11.324 -28.913 1.00 91.38 300 TYR A C 1
ATOM 2409 O O . TYR A 1 300 ? 33.915 -11.151 -29.154 1.00 91.38 300 TYR A O 1
ATOM 2417 N N . ARG A 1 301 ? 31.787 -11.135 -29.849 1.00 92.50 301 ARG A N 1
ATOM 2418 C CA . ARG A 1 301 ? 32.022 -10.550 -31.180 1.00 92.50 301 ARG A CA 1
ATOM 2419 C C . ARG A 1 301 ? 30.823 -9.725 -31.641 1.00 92.50 301 ARG A C 1
ATOM 2421 O O . ARG A 1 301 ? 29.711 -9.944 -31.165 1.00 92.50 301 ARG A O 1
ATOM 2428 N N . VAL A 1 302 ? 31.023 -8.791 -32.571 1.00 92.50 302 VAL A N 1
ATOM 2429 C CA . VAL A 1 302 ? 29.930 -7.956 -33.105 1.00 92.50 302 VAL A CA 1
ATOM 2430 C C . VAL A 1 302 ? 28.961 -8.778 -33.956 1.00 92.50 302 VAL A C 1
ATOM 2432 O O . VAL A 1 302 ? 29.373 -9.508 -34.854 1.00 92.50 302 VAL A O 1
ATOM 2435 N N . VAL A 1 303 ? 27.661 -8.589 -33.725 1.00 91.06 303 VAL A N 1
ATOM 2436 C CA . VAL A 1 303 ? 26.597 -9.181 -34.544 1.00 91.06 303 VAL A CA 1
ATOM 2437 C C . VAL A 1 303 ? 26.527 -8.469 -35.894 1.00 91.06 303 VAL A C 1
ATOM 2439 O O . VAL A 1 303 ? 26.124 -7.305 -35.982 1.00 91.06 303 VAL A O 1
ATOM 2442 N N . VAL A 1 304 ? 26.845 -9.188 -36.968 1.00 90.81 304 VAL A N 1
ATOM 2443 C CA . VAL A 1 304 ? 26.607 -8.721 -38.340 1.00 90.81 304 VAL A CA 1
ATOM 2444 C C . VAL A 1 304 ? 25.157 -9.022 -38.716 1.00 90.81 304 VAL A C 1
ATOM 2446 O O . VAL A 1 304 ? 24.701 -10.163 -38.668 1.00 90.81 304 VAL A O 1
ATOM 2449 N N . HIS A 1 305 ? 24.391 -7.989 -39.068 1.00 89.62 305 HIS A N 1
ATOM 2450 C CA . HIS A 1 305 ? 22.974 -8.162 -39.385 1.00 89.62 305 HIS A CA 1
ATOM 2451 C C . HIS A 1 305 ? 22.781 -9.014 -40.656 1.00 89.62 305 HIS A C 1
ATOM 2453 O O . HIS A 1 305 ? 23.416 -8.738 -41.667 1.00 89.62 305 HIS A O 1
ATOM 2459 N N . PRO A 1 306 ? 21.825 -9.962 -40.684 1.00 89.25 306 PRO A N 1
ATOM 2460 C CA . PRO A 1 306 ? 21.643 -10.875 -41.822 1.00 89.25 306 PRO A CA 1
ATOM 2461 C C . PRO A 1 306 ? 21.068 -10.206 -43.082 1.00 89.25 306 PRO A C 1
ATOM 2463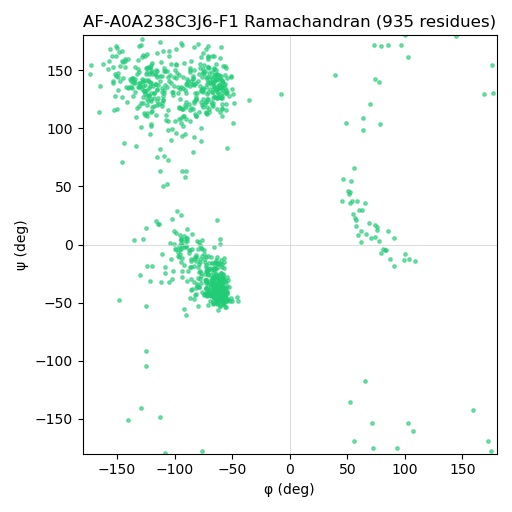 O O . PRO A 1 306 ? 20.987 -10.825 -44.137 1.00 89.25 306 PRO A O 1
ATOM 2466 N N . VAL A 1 307 ? 20.607 -8.957 -42.971 1.00 91.25 307 VAL A N 1
ATOM 2467 C CA . VAL A 1 307 ? 20.060 -8.159 -44.073 1.00 91.25 307 VAL A CA 1
ATOM 2468 C C . VAL A 1 307 ? 20.460 -6.703 -43.857 1.00 91.25 307 VAL A C 1
ATOM 2470 O O . VAL A 1 307 ? 20.438 -6.212 -42.724 1.00 91.25 307 VAL A O 1
ATOM 2473 N N . VAL A 1 308 ? 20.765 -5.988 -44.942 1.00 94.75 308 VAL A N 1
ATOM 2474 C CA . VAL A 1 308 ? 21.003 -4.543 -44.885 1.00 94.75 308 VAL A CA 1
ATOM 2475 C C . VAL A 1 308 ? 19.691 -3.801 -44.639 1.00 94.75 308 VAL A C 1
ATOM 2477 O O . VAL A 1 308 ? 18.809 -3.753 -45.493 1.00 94.75 308 VAL A O 1
ATOM 2480 N N . THR A 1 309 ? 19.574 -3.192 -43.463 1.00 94.44 309 THR A N 1
ATOM 2481 C CA . THR A 1 309 ? 18.471 -2.291 -43.091 1.00 94.44 309 THR A CA 1
ATOM 2482 C C . THR A 1 309 ? 18.997 -0.966 -42.545 1.00 94.44 309 THR A C 1
ATOM 2484 O O . THR A 1 309 ? 20.204 -0.804 -42.347 1.00 94.44 309 THR A O 1
ATOM 2487 N N . LEU A 1 310 ? 18.098 -0.029 -42.236 1.00 95.12 310 LEU A N 1
ATOM 2488 C CA . LEU A 1 310 ? 18.418 1.141 -41.419 1.00 95.12 310 LEU A CA 1
ATOM 2489 C C . LEU A 1 310 ? 18.730 0.716 -39.973 1.00 95.12 310 LEU A C 1
ATOM 2491 O O . LEU A 1 310 ? 18.085 -0.190 -39.433 1.00 95.12 310 LEU A O 1
ATOM 2495 N N . SER A 1 311 ? 19.742 1.339 -39.365 1.00 93.38 311 SER A N 1
ATOM 2496 C CA . SER A 1 311 ? 20.240 0.972 -38.037 1.00 93.38 311 SER A CA 1
ATOM 2497 C C . SER A 1 311 ? 19.297 1.445 -36.914 1.00 93.38 311 SER A C 1
ATOM 2499 O O . SER A 1 311 ? 18.885 2.610 -36.923 1.00 93.38 311 SER A O 1
ATOM 2501 N N . PRO A 1 312 ? 18.948 0.589 -35.928 1.00 89.62 312 PRO A N 1
ATOM 2502 C CA . PRO A 1 312 ? 18.105 0.979 -34.795 1.00 89.62 312 PRO A CA 1
ATOM 2503 C C . PRO A 1 312 ? 18.752 1.999 -33.850 1.00 89.62 312 PRO A C 1
ATOM 2505 O O . PRO A 1 312 ? 18.042 2.878 -33.357 1.00 89.62 312 PRO A O 1
ATOM 2508 N N . ASN A 1 313 ? 20.060 1.887 -33.601 1.00 89.00 313 ASN A N 1
ATOM 2509 C CA . ASN A 1 313 ? 20.833 2.743 -32.695 1.00 89.00 313 ASN A CA 1
ATOM 2510 C C . ASN A 1 313 ? 21.665 3.812 -33.403 1.00 89.00 313 ASN A C 1
ATOM 2512 O O . ASN A 1 313 ? 21.954 4.835 -32.782 1.00 89.00 313 ASN A O 1
ATOM 2516 N N . ASP A 1 314 ? 22.016 3.625 -34.682 1.00 91.38 314 ASP A N 1
ATOM 2517 C CA . ASP A 1 314 ? 22.803 4.604 -35.440 1.00 91.38 314 ASP A CA 1
ATOM 2518 C C . ASP A 1 314 ? 21.926 5.625 -36.182 1.00 91.38 314 ASP A C 1
ATOM 2520 O O . ASP A 1 314 ? 21.928 5.764 -37.413 1.00 91.38 314 ASP A O 1
ATOM 2524 N N . ARG A 1 315 ? 21.109 6.320 -35.388 1.00 91.31 315 ARG A N 1
ATOM 2525 C CA . ARG A 1 315 ? 20.121 7.299 -35.842 1.00 91.31 315 ARG A CA 1
ATOM 2526 C C . ARG A 1 315 ? 19.836 8.339 -34.774 1.00 91.31 315 ARG A C 1
ATOM 2528 O O . ARG A 1 315 ? 19.874 8.037 -33.584 1.00 91.31 315 ARG A O 1
ATOM 2535 N N . ALA A 1 316 ? 19.438 9.534 -35.196 1.00 89.69 316 ALA A N 1
ATOM 2536 C CA . ALA A 1 316 ? 18.876 10.509 -34.272 1.00 89.69 316 ALA A CA 1
ATOM 2537 C C . ALA A 1 316 ? 17.623 9.942 -33.576 1.00 89.69 316 ALA A C 1
ATOM 2539 O O . ALA A 1 316 ? 16.746 9.353 -34.224 1.00 89.69 316 ALA A O 1
ATOM 2540 N N . TYR A 1 317 ? 17.530 10.144 -32.259 1.00 84.94 317 TYR A N 1
ATOM 2541 C CA . TYR A 1 317 ? 16.462 9.580 -31.428 1.00 84.94 317 TYR A CA 1
ATOM 2542 C C . TYR A 1 317 ? 15.064 10.043 -31.871 1.00 84.94 317 TYR A C 1
ATOM 2544 O O . TYR A 1 317 ? 14.102 9.288 -31.737 1.00 84.94 317 TYR A O 1
ATOM 2552 N N . GLN A 1 318 ? 14.943 11.244 -32.453 1.00 86.12 318 GLN A N 1
ATOM 2553 C CA . GLN A 1 318 ? 13.664 11.766 -32.936 1.00 86.12 318 GLN A CA 1
ATOM 2554 C C . GLN A 1 318 ? 13.155 11.112 -34.227 1.00 86.12 318 GLN A C 1
ATOM 2556 O O . GLN A 1 318 ? 11.984 11.273 -34.553 1.00 86.12 318 GLN A O 1
ATOM 2561 N N . LEU A 1 319 ? 13.982 10.379 -34.979 1.00 89.19 319 LEU A N 1
ATOM 2562 C CA . LEU A 1 319 ? 13.510 9.694 -36.186 1.00 89.19 319 LEU A CA 1
ATOM 2563 C C . LEU A 1 319 ? 12.584 8.524 -35.821 1.00 89.19 319 LEU A C 1
ATOM 2565 O O . LEU A 1 319 ? 12.709 7.914 -34.760 1.00 89.19 319 LEU A O 1
ATOM 2569 N N . LYS A 1 320 ? 11.652 8.171 -36.703 1.00 89.44 320 LYS A N 1
ATOM 2570 C CA . LYS A 1 320 ? 10.796 6.990 -36.534 1.00 89.44 320 LYS A CA 1
ATOM 2571 C C . LYS A 1 320 ? 11.087 5.987 -37.643 1.00 89.44 320 LYS A C 1
ATOM 2573 O O . LYS A 1 320 ? 10.911 6.326 -38.808 1.00 89.44 320 LYS A O 1
ATOM 2578 N N . LEU A 1 321 ? 11.512 4.773 -37.287 1.00 90.50 321 LEU A N 1
ATOM 2579 C CA . LEU A 1 321 ? 11.619 3.662 -38.240 1.00 90.50 321 LEU A CA 1
ATOM 2580 C C . LEU A 1 321 ? 10.290 2.922 -38.368 1.00 90.50 321 LEU A C 1
ATOM 2582 O O . LEU A 1 321 ? 9.540 2.798 -37.397 1.00 90.50 321 LEU A O 1
ATOM 2586 N N . SER A 1 322 ? 10.043 2.386 -39.558 1.00 90.31 322 SER A N 1
ATOM 2587 C CA . SER A 1 322 ? 9.071 1.315 -39.774 1.00 90.31 322 SER A CA 1
ATOM 2588 C C . SER A 1 322 ? 9.551 -0.015 -39.184 1.00 90.31 322 SER A C 1
ATOM 2590 O O . SER A 1 322 ? 10.743 -0.217 -38.949 1.00 90.31 322 SER A O 1
ATOM 2592 N N . GLU A 1 323 ? 8.623 -0.952 -38.985 1.00 85.00 323 GLU A N 1
ATOM 2593 C CA . GLU A 1 323 ? 8.925 -2.288 -38.446 1.00 85.00 323 GLU A CA 1
ATOM 2594 C C . GLU A 1 323 ? 9.896 -3.086 -39.328 1.00 85.00 323 GLU A C 1
ATOM 2596 O O . GLU A 1 323 ? 10.774 -3.774 -38.813 1.00 85.00 323 GLU A O 1
ATOM 2601 N N . ASP A 1 324 ? 9.799 -2.939 -40.653 1.00 87.31 324 ASP A N 1
ATOM 2602 C CA . ASP A 1 324 ? 10.717 -3.567 -41.614 1.00 87.31 324 ASP A CA 1
ATOM 2603 C C . ASP A 1 324 ? 12.102 -2.896 -41.678 1.00 87.31 324 ASP A C 1
ATOM 2605 O O . ASP A 1 324 ? 12.992 -3.380 -42.373 1.00 87.31 324 ASP A O 1
ATOM 2609 N N . ARG A 1 325 ? 12.297 -1.784 -40.953 1.00 92.19 325 ARG A N 1
ATOM 2610 C CA . ARG A 1 325 ? 13.528 -0.980 -40.911 1.00 92.19 325 ARG A CA 1
ATOM 2611 C C . ARG A 1 325 ? 14.029 -0.488 -42.272 1.00 92.19 325 ARG A C 1
ATOM 2613 O O . ARG A 1 325 ? 15.220 -0.219 -42.436 1.00 92.19 325 ARG A O 1
ATOM 2620 N N . LEU A 1 326 ? 13.136 -0.333 -43.244 1.00 94.00 326 LEU A N 1
ATOM 2621 C CA . LEU A 1 326 ? 13.473 0.217 -44.560 1.00 94.00 326 LEU A CA 1
ATOM 2622 C C . LEU A 1 326 ? 12.917 1.624 -44.773 1.00 94.00 326 LEU A C 1
ATOM 2624 O O . LEU A 1 326 ? 13.430 2.349 -45.621 1.00 94.00 326 LEU A O 1
ATOM 2628 N N . SER A 1 327 ? 11.915 2.040 -43.998 1.00 93.69 327 SER A N 1
ATOM 2629 C CA . SER A 1 327 ? 11.352 3.387 -44.057 1.00 93.69 327 SER A CA 1
ATOM 2630 C C . SER A 1 327 ? 11.679 4.187 -42.801 1.00 93.69 327 SER A C 1
ATOM 2632 O O . SER A 1 327 ? 11.712 3.659 -41.688 1.00 93.69 327 SER A O 1
ATOM 2634 N N . VAL A 1 328 ? 11.888 5.488 -42.981 1.00 93.81 328 VAL A N 1
ATOM 2635 C CA . VAL A 1 328 ? 12.153 6.426 -41.891 1.00 93.81 328 VAL A CA 1
ATOM 2636 C C . VAL A 1 328 ? 11.380 7.725 -42.091 1.00 93.81 328 VAL A C 1
ATOM 2638 O O . VAL A 1 328 ? 11.358 8.285 -43.189 1.00 93.81 328 VAL A O 1
ATOM 2641 N N . SER A 1 329 ? 10.764 8.207 -41.014 1.00 91.50 329 SER A N 1
ATOM 2642 C CA . SER A 1 329 ? 10.050 9.483 -40.952 1.00 91.50 329 SER A CA 1
ATOM 2643 C C . SER A 1 329 ? 10.745 10.436 -39.982 1.00 91.50 329 SER A C 1
ATOM 2645 O O . SER A 1 329 ? 11.109 10.044 -38.869 1.00 91.50 329 SER A O 1
ATOM 2647 N N . GLY A 1 330 ? 10.930 11.686 -40.406 1.00 85.56 330 GLY A N 1
ATOM 2648 C CA . GLY A 1 330 ? 11.450 12.774 -39.574 1.00 85.56 330 GLY A CA 1
ATOM 2649 C C . GLY A 1 330 ? 10.345 13.666 -39.013 1.00 85.56 330 GLY A C 1
ATOM 2650 O O . GLY A 1 330 ? 9.207 13.603 -39.465 1.00 85.56 330 GLY A O 1
ATOM 2651 N N . PHE A 1 331 ? 10.690 14.524 -38.051 1.00 80.38 331 PHE A N 1
ATOM 2652 C CA . PHE A 1 331 ? 9.782 15.526 -37.481 1.00 80.38 331 PHE A CA 1
ATOM 2653 C C . PHE A 1 331 ? 10.412 16.919 -37.594 1.00 80.38 331 PHE A C 1
ATOM 2655 O O . PHE A 1 331 ? 10.449 17.465 -38.694 1.00 80.38 331 PHE A O 1
ATOM 2662 N N . GLU A 1 332 ? 10.931 17.480 -36.501 1.00 79.31 332 GLU A N 1
ATOM 2663 C CA . GLU A 1 332 ? 11.556 18.806 -36.455 1.00 79.31 332 GLU A CA 1
ATOM 2664 C C . GLU A 1 332 ? 13.085 18.725 -36.585 1.00 79.31 332 GLU A C 1
ATOM 2666 O O . GLU A 1 332 ? 13.713 17.789 -36.092 1.00 79.31 332 GLU A O 1
ATOM 2671 N N . GLY A 1 333 ? 13.688 19.729 -37.232 1.00 81.56 333 GLY A N 1
ATOM 2672 C CA . GLY A 1 333 ? 15.139 19.795 -37.429 1.00 81.56 333 GLY A CA 1
ATOM 2673 C C . GLY A 1 333 ? 15.671 18.797 -38.462 1.00 81.56 333 GLY A C 1
ATOM 2674 O O . GLY A 1 333 ? 14.930 17.980 -39.005 1.00 81.56 333 GLY A O 1
ATOM 2675 N N . TYR A 1 334 ? 16.955 18.929 -38.809 1.00 83.38 334 TYR A N 1
ATOM 2676 C CA . TYR A 1 334 ? 17.631 17.919 -39.623 1.00 83.38 334 TYR A CA 1
ATOM 2677 C C . TYR A 1 334 ? 18.068 16.766 -38.728 1.00 83.38 334 TYR A C 1
ATOM 2679 O O . TYR A 1 334 ? 18.516 16.976 -37.603 1.00 83.38 334 TYR A O 1
ATOM 2687 N N . SER A 1 335 ? 17.913 15.540 -39.210 1.00 90.94 335 SER A N 1
ATOM 2688 C CA . SER A 1 335 ? 18.251 14.345 -38.438 1.00 90.94 335 SER A CA 1
ATOM 2689 C C . SER A 1 335 ? 18.704 13.234 -39.362 1.00 90.94 335 SER A C 1
ATOM 2691 O O . SER A 1 335 ? 18.045 12.990 -40.372 1.00 90.94 335 SER A O 1
ATOM 2693 N N . VAL A 1 336 ? 19.817 12.580 -39.032 1.00 93.50 336 VAL A N 1
ATOM 2694 C CA . VAL A 1 336 ? 20.454 11.537 -39.845 1.00 93.50 336 VAL A CA 1
ATOM 2695 C C . VAL A 1 336 ? 20.103 10.148 -39.319 1.00 93.50 336 VAL A C 1
ATOM 2697 O O . VAL A 1 336 ? 20.034 9.915 -38.110 1.00 93.50 336 VAL A O 1
ATOM 2700 N N . ILE A 1 337 ? 19.955 9.213 -40.250 1.00 94.75 337 ILE A N 1
ATOM 2701 C CA . ILE A 1 337 ? 20.014 7.774 -40.011 1.00 94.75 337 ILE A CA 1
ATOM 2702 C C . ILE A 1 337 ? 20.991 7.123 -40.989 1.00 94.75 337 ILE A C 1
ATOM 2704 O O . ILE A 1 337 ? 21.061 7.526 -42.156 1.00 94.75 337 ILE A O 1
ATOM 2708 N N . ARG A 1 338 ? 21.733 6.119 -40.513 1.00 95.88 338 ARG A N 1
ATOM 2709 C CA . ARG A 1 338 ? 22.631 5.289 -41.324 1.00 95.88 338 ARG A CA 1
ATOM 2710 C C . ARG A 1 338 ? 22.118 3.856 -41.448 1.00 95.88 338 ARG A C 1
ATOM 2712 O O . ARG A 1 338 ? 21.311 3.392 -40.638 1.00 95.88 338 ARG A O 1
ATOM 2719 N N . ALA A 1 339 ? 22.558 3.161 -42.492 1.00 96.69 339 ALA A N 1
ATOM 2720 C CA . ALA A 1 339 ? 22.331 1.728 -42.632 1.00 96.69 339 ALA A CA 1
ATOM 2721 C C . ALA A 1 339 ? 23.201 0.913 -41.659 1.00 96.69 339 ALA A C 1
ATOM 2723 O O . ALA A 1 339 ? 24.117 1.425 -41.029 1.00 96.69 339 ALA A O 1
ATOM 2724 N N . THR A 1 340 ? 22.888 -0.371 -41.548 1.00 94.38 340 THR A N 1
ATOM 2725 C CA . THR A 1 340 ? 23.581 -1.361 -40.704 1.00 94.38 340 THR A CA 1
ATOM 2726 C C . THR A 1 340 ? 24.964 -1.761 -41.224 1.00 94.38 340 THR A C 1
ATOM 2728 O O . THR A 1 340 ? 25.791 -2.198 -40.435 1.00 94.38 340 THR A O 1
ATOM 2731 N N . HIS A 1 341 ? 25.218 -1.606 -42.526 1.00 95.44 341 HIS A N 1
ATOM 2732 C CA . HIS A 1 341 ? 26.441 -2.061 -43.192 1.00 95.44 341 HIS A CA 1
ATOM 2733 C C . HIS A 1 341 ? 27.192 -0.891 -43.831 1.00 95.44 341 HIS A C 1
ATOM 2735 O O . HIS A 1 341 ? 26.565 0.049 -44.337 1.00 95.44 341 HIS A O 1
ATOM 2741 N N . SER A 1 342 ? 28.522 -0.980 -43.841 1.00 95.38 342 SER A N 1
ATOM 2742 C CA . SER A 1 342 ? 29.425 -0.019 -44.478 1.00 95.38 342 SER A CA 1
ATOM 2743 C C . SER A 1 342 ? 30.209 -0.622 -45.630 1.00 95.38 342 SER A C 1
ATOM 2745 O O . SER A 1 342 ? 30.307 -1.839 -45.758 1.00 95.38 342 SER A O 1
ATOM 2747 N N . VAL A 1 343 ? 30.801 0.245 -46.447 1.00 95.31 343 VAL A N 1
ATOM 2748 C CA . VAL A 1 343 ? 31.707 -0.101 -47.545 1.00 95.31 343 VAL A CA 1
ATOM 2749 C C . VAL A 1 343 ? 33.012 0.686 -47.408 1.00 95.31 343 VAL A C 1
ATOM 2751 O O . VAL A 1 343 ? 32.989 1.857 -47.026 1.00 95.31 343 VAL A O 1
ATOM 2754 N N . SER A 1 344 ? 34.140 0.040 -47.692 1.00 93.19 344 SER A N 1
ATOM 2755 C CA . SER A 1 344 ? 35.501 0.609 -47.631 1.00 93.19 344 SER A CA 1
ATOM 2756 C C . SER A 1 344 ? 36.263 0.472 -48.954 1.00 93.19 344 SER A C 1
ATOM 2758 O O . SER A 1 344 ? 37.216 1.211 -49.188 1.00 93.19 344 SER A O 1
ATOM 2760 N N . HIS A 1 345 ? 35.816 -0.423 -49.835 1.00 92.81 345 HIS A N 1
ATOM 2761 C CA . HIS A 1 345 ? 36.409 -0.743 -51.133 1.00 92.81 345 HIS A CA 1
ATOM 2762 C C . HIS A 1 345 ? 35.309 -1.082 -52.152 1.00 92.81 345 HIS A C 1
ATOM 2764 O O . HIS A 1 345 ? 34.144 -1.249 -51.776 1.00 92.81 345 HIS A O 1
ATOM 2770 N N . GLY A 1 346 ? 35.657 -1.132 -53.438 1.00 93.12 346 GLY A N 1
ATOM 2771 C CA . GLY A 1 346 ? 34.749 -1.524 -54.519 1.00 93.12 346 GLY A CA 1
ATOM 2772 C C . GLY A 1 346 ? 33.664 -0.495 -54.878 1.00 93.12 346 GLY A C 1
ATOM 2773 O O . GLY A 1 346 ? 33.626 0.630 -54.374 1.00 93.12 346 GLY A O 1
ATOM 2774 N N . THR A 1 347 ? 32.761 -0.881 -55.789 1.00 95.81 347 THR A N 1
ATOM 2775 C CA . THR A 1 347 ? 31.690 -0.005 -56.302 1.00 95.81 347 THR A CA 1
ATOM 2776 C C . THR A 1 347 ? 30.306 -0.492 -55.874 1.00 95.81 347 THR A C 1
ATOM 2778 O O . THR A 1 347 ? 29.887 -1.598 -56.218 1.00 95.81 347 THR A O 1
ATOM 2781 N N . TRP A 1 348 ? 29.572 0.359 -55.153 1.00 97.00 348 TRP A N 1
ATOM 2782 C CA . TRP A 1 348 ? 28.337 0.004 -54.451 1.00 97.00 348 TRP A CA 1
ATOM 2783 C C . TRP A 1 348 ? 27.189 0.965 -54.736 1.00 97.00 348 TRP A C 1
ATOM 2785 O O . TRP A 1 348 ? 27.396 2.167 -54.913 1.00 97.00 348 TRP A O 1
ATOM 2795 N N . TYR A 1 349 ? 25.967 0.434 -54.720 1.00 97.69 349 TYR A N 1
ATOM 2796 C CA . TYR A 1 349 ? 24.746 1.145 -55.080 1.00 97.69 349 TYR A CA 1
ATOM 2797 C C . TYR A 1 349 ? 23.577 0.849 -54.126 1.00 97.69 349 TYR A C 1
ATOM 2799 O O . TYR A 1 349 ? 23.353 -0.292 -53.709 1.00 97.69 349 TYR A O 1
ATOM 2807 N N . PHE A 1 350 ? 22.789 1.881 -53.815 1.00 98.00 350 PHE A N 1
ATOM 2808 C CA . PHE A 1 350 ? 21.479 1.749 -53.169 1.00 98.00 350 PHE A CA 1
ATOM 2809 C C . PHE A 1 350 ? 20.480 2.783 -53.698 1.00 98.00 350 PHE A C 1
ATOM 2811 O O . PHE A 1 350 ? 20.868 3.824 -54.228 1.00 98.00 350 PHE A O 1
ATOM 2818 N N . GLU A 1 351 ? 19.186 2.517 -53.521 1.00 96.75 351 GLU A N 1
ATOM 2819 C CA . GLU A 1 351 ? 18.100 3.418 -53.906 1.00 96.75 351 GLU A CA 1
ATOM 2820 C C . GLU A 1 351 ? 17.413 4.045 -52.685 1.00 96.75 351 GLU A C 1
ATOM 2822 O O . GLU A 1 351 ? 17.284 3.435 -51.622 1.00 96.75 351 GLU A O 1
ATOM 2827 N N . VAL A 1 352 ? 16.899 5.261 -52.859 1.00 96.12 352 VAL A N 1
ATOM 2828 C CA . VAL A 1 352 ? 16.019 5.945 -51.908 1.00 96.12 352 VAL A CA 1
ATOM 2829 C C . VAL A 1 352 ? 14.761 6.404 -52.631 1.00 96.12 352 VAL A C 1
ATOM 2831 O O . VAL A 1 352 ? 14.820 7.092 -53.648 1.00 96.12 352 VAL A O 1
ATOM 2834 N N . ILE A 1 353 ? 13.612 6.027 -52.085 1.00 93.62 353 ILE A N 1
ATOM 2835 C CA . ILE A 1 353 ? 12.283 6.318 -52.612 1.00 93.62 353 ILE A CA 1
ATOM 2836 C C . ILE A 1 353 ? 11.601 7.310 -51.677 1.00 93.62 353 ILE A C 1
ATOM 2838 O O . ILE A 1 353 ? 11.560 7.121 -50.461 1.00 93.62 353 ILE A O 1
ATOM 2842 N N . PHE A 1 354 ? 11.036 8.361 -52.252 1.00 87.69 354 PHE A N 1
ATOM 2843 C CA . PHE A 1 354 ? 10.428 9.459 -51.515 1.00 87.69 354 PHE A CA 1
ATOM 2844 C C . PHE A 1 354 ? 8.938 9.177 -51.393 1.00 87.69 354 PHE A C 1
ATOM 2846 O O . PHE A 1 354 ? 8.214 9.285 -52.382 1.00 87.69 354 PHE A O 1
ATOM 2853 N N . THR A 1 355 ? 8.497 8.755 -50.207 1.00 85.75 355 THR A N 1
ATOM 2854 C CA . THR A 1 355 ? 7.112 8.318 -49.985 1.00 85.75 355 THR A CA 1
ATOM 2855 C C . THR A 1 355 ? 6.209 9.433 -49.482 1.00 85.75 355 THR A C 1
ATOM 2857 O O . THR A 1 355 ? 5.015 9.371 -49.736 1.00 85.75 355 THR A O 1
ATOM 2860 N N . ALA A 1 356 ? 6.754 10.431 -48.779 1.00 85.88 356 ALA A N 1
ATOM 2861 C CA . ALA A 1 356 ? 6.019 11.631 -48.390 1.00 85.88 356 ALA A CA 1
ATOM 2862 C C . ALA A 1 356 ? 6.968 12.827 -48.250 1.00 85.88 356 ALA A C 1
ATOM 2864 O O . ALA A 1 356 ? 7.955 12.755 -47.509 1.00 85.88 356 ALA A O 1
ATOM 2865 N N . GLN A 1 357 ? 6.661 13.943 -48.914 1.00 85.50 357 GLN A N 1
ATOM 2866 C CA . GLN A 1 357 ? 7.451 15.173 -48.825 1.00 85.50 357 GLN A CA 1
ATOM 2867 C C . GLN A 1 357 ? 6.549 16.407 -48.619 1.00 85.50 357 GLN A C 1
ATOM 2869 O O . GLN A 1 357 ? 6.228 17.108 -49.580 1.00 85.50 357 GLN A O 1
ATOM 2874 N N . PRO A 1 358 ? 6.159 16.720 -47.364 1.00 86.50 358 PRO A N 1
ATOM 2875 C CA . PRO A 1 358 ? 5.329 17.885 -47.054 1.00 86.50 358 PRO A CA 1
ATOM 2876 C C . PRO A 1 358 ? 5.929 19.215 -47.555 1.00 86.50 358 PRO A C 1
ATOM 2878 O O . PRO A 1 358 ? 7.158 19.338 -47.647 1.00 86.50 358 PRO A O 1
ATOM 2881 N N . PRO A 1 359 ? 5.114 20.250 -47.837 1.00 82.00 359 PRO A N 1
ATOM 2882 C CA . PRO A 1 359 ? 5.624 21.573 -48.201 1.00 82.00 359 PRO A CA 1
ATOM 2883 C C . PRO A 1 359 ? 6.590 22.124 -47.140 1.00 82.00 359 PRO A C 1
ATOM 2885 O O . PRO A 1 359 ? 6.303 22.067 -45.950 1.00 82.00 359 PRO A O 1
ATOM 2888 N N . GLY A 1 360 ? 7.744 22.648 -47.567 1.00 81.56 360 GLY A N 1
ATOM 2889 C CA . GLY A 1 360 ? 8.805 23.131 -46.664 1.00 81.56 360 GLY A CA 1
ATOM 2890 C C . GLY A 1 360 ? 9.806 22.059 -46.209 1.00 81.56 360 GLY A C 1
ATOM 2891 O O . GLY A 1 360 ? 10.893 22.396 -45.741 1.00 81.56 360 GLY A O 1
ATOM 2892 N N . SER A 1 361 ? 9.509 20.776 -46.436 1.00 88.50 361 SER A N 1
ATOM 2893 C CA . SER A 1 361 ? 10.412 19.679 -46.085 1.00 88.50 361 SER A CA 1
ATOM 2894 C C . SER A 1 361 ? 11.615 19.558 -47.024 1.00 88.50 361 SER A C 1
ATOM 2896 O O . SER A 1 361 ? 11.569 19.834 -48.234 1.00 88.50 361 SER A O 1
ATOM 2898 N N . HIS A 1 362 ? 12.736 19.119 -46.454 1.00 88.12 362 HIS A N 1
ATOM 2899 C CA . HIS A 1 362 ? 13.990 18.931 -47.172 1.00 88.12 362 HIS A CA 1
ATOM 2900 C C . HIS A 1 362 ? 14.611 17.590 -46.811 1.00 88.12 362 HIS A C 1
ATOM 2902 O O . HIS A 1 362 ? 14.638 17.179 -45.657 1.00 88.12 362 HIS A O 1
ATOM 2908 N N . ILE A 1 363 ? 15.141 16.911 -47.817 1.00 92.44 363 ILE A N 1
ATOM 2909 C CA . ILE A 1 363 ? 15.741 15.593 -47.660 1.00 92.44 363 ILE A CA 1
ATOM 2910 C C . ILE A 1 363 ? 17.134 15.661 -48.263 1.00 92.44 363 ILE A C 1
ATOM 2912 O O . ILE A 1 363 ? 17.339 16.304 -49.299 1.00 92.44 363 ILE A O 1
ATOM 2916 N N . ARG A 1 364 ? 18.099 15.013 -47.614 1.00 94.19 364 ARG A N 1
ATOM 2917 C CA . ARG A 1 364 ? 19.406 14.751 -48.214 1.00 94.19 364 ARG A CA 1
ATOM 2918 C C . ARG A 1 364 ? 19.727 13.276 -48.147 1.00 94.19 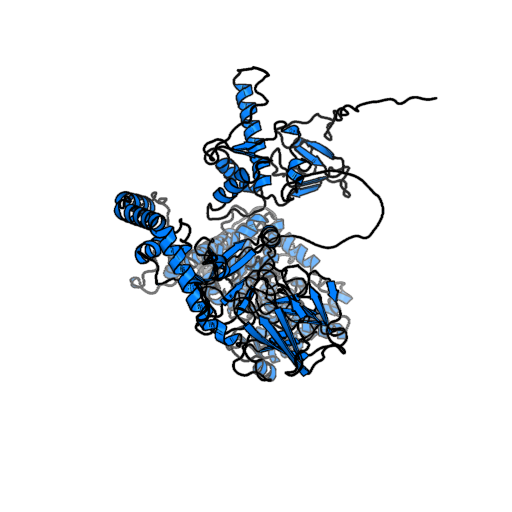364 ARG A C 1
ATOM 2920 O O . ARG A 1 364 ? 19.512 12.659 -47.110 1.00 94.19 364 ARG A O 1
ATOM 2927 N N . ILE A 1 365 ? 20.267 12.756 -49.234 1.00 95.56 365 ILE A N 1
ATOM 2928 C CA . ILE A 1 365 ? 20.699 11.366 -49.365 1.00 95.56 365 ILE A CA 1
ATOM 2929 C C . ILE A 1 365 ? 22.182 11.332 -49.708 1.00 95.56 365 ILE A C 1
ATOM 2931 O O . ILE A 1 365 ? 22.689 12.274 -50.319 1.00 95.56 365 ILE A O 1
ATOM 2935 N N . GLY A 1 366 ? 22.877 10.272 -49.319 1.00 96.88 366 GLY A N 1
ATOM 2936 C CA . GLY A 1 366 ? 24.259 10.056 -49.719 1.00 96.88 366 GLY A CA 1
ATOM 2937 C C . GLY A 1 366 ? 24.986 9.102 -48.790 1.00 96.88 366 GLY A C 1
ATOM 2938 O O . GLY A 1 366 ? 24.402 8.134 -48.310 1.00 96.88 366 GLY A O 1
ATOM 2939 N N . TRP A 1 367 ? 26.258 9.393 -48.546 1.00 98.00 367 TRP A N 1
ATOM 2940 C CA . TRP A 1 367 ? 27.169 8.520 -47.815 1.00 98.00 367 TRP A CA 1
ATOM 2941 C C . TRP A 1 367 ? 27.766 9.248 -46.616 1.00 98.00 367 TRP A C 1
ATOM 2943 O O . TRP A 1 367 ? 28.090 10.438 -46.684 1.00 98.00 367 TRP A O 1
ATOM 2953 N N . SER A 1 368 ? 27.903 8.536 -45.501 1.00 96.25 368 SER A N 1
ATOM 2954 C CA . SER A 1 368 ? 28.423 9.080 -44.248 1.00 96.25 368 SER A CA 1
ATOM 2955 C C . SER A 1 368 ? 29.327 8.075 -43.560 1.00 96.25 368 SER A C 1
ATOM 2957 O O . SER A 1 368 ? 28.938 6.925 -43.390 1.00 96.25 368 SER A O 1
ATOM 2959 N N . GLN A 1 369 ? 30.479 8.526 -43.074 1.00 94.06 369 GLN A N 1
ATOM 2960 C CA . GLN A 1 369 ? 31.257 7.749 -42.116 1.00 94.06 369 GLN A CA 1
ATOM 2961 C C . GLN A 1 369 ? 30.552 7.719 -40.751 1.00 94.06 369 GLN A C 1
ATOM 2963 O O . GLN A 1 369 ? 29.702 8.573 -40.457 1.00 94.06 369 GLN A O 1
ATOM 2968 N N . ALA A 1 370 ? 30.903 6.729 -39.930 1.00 89.00 370 ALA A N 1
ATOM 2969 C CA . ALA A 1 370 ? 30.279 6.453 -38.640 1.00 89.00 370 ALA A CA 1
ATOM 2970 C C . ALA A 1 370 ? 30.298 7.685 -37.714 1.00 89.00 370 ALA A C 1
ATOM 2972 O O . ALA A 1 370 ? 29.251 8.138 -37.250 1.00 89.00 370 ALA A O 1
ATOM 2973 N N . VAL A 1 371 ? 31.465 8.287 -37.480 1.00 88.12 371 VAL A N 1
ATOM 2974 C CA . VAL A 1 371 ? 31.685 9.413 -36.541 1.00 88.12 371 VAL A CA 1
ATOM 2975 C C . VAL A 1 371 ? 30.995 10.734 -36.929 1.00 88.12 371 VAL A C 1
ATOM 2977 O O . VAL A 1 371 ? 31.073 11.721 -36.200 1.00 88.12 371 VAL A O 1
ATOM 2980 N N . ALA A 1 372 ? 30.306 10.798 -38.073 1.00 89.81 372 ALA A N 1
ATOM 2981 C CA . ALA A 1 372 ? 29.572 11.996 -38.466 1.00 89.81 372 ALA A CA 1
ATOM 2982 C C . ALA A 1 372 ? 28.337 12.236 -37.562 1.00 89.81 372 ALA A C 1
ATOM 2984 O O . ALA A 1 372 ? 27.600 11.286 -37.262 1.00 89.81 372 ALA A O 1
ATOM 2985 N N . PRO A 1 373 ? 28.048 13.499 -37.184 1.00 89.38 373 PRO A N 1
ATOM 2986 C CA . PRO A 1 373 ? 27.005 13.829 -36.214 1.00 89.38 373 PRO A CA 1
ATOM 2987 C C . PRO A 1 373 ? 25.603 13.472 -36.718 1.00 89.38 373 PRO A C 1
ATOM 2989 O O . PRO A 1 373 ? 25.173 13.920 -37.784 1.00 89.38 373 PRO A O 1
ATOM 2992 N N . ILE A 1 374 ? 24.865 12.702 -35.913 1.00 90.44 374 ILE A N 1
ATOM 2993 C CA . ILE A 1 374 ? 23.520 12.219 -36.264 1.00 90.44 374 ILE A CA 1
ATOM 2994 C C . ILE A 1 374 ? 22.425 13.278 -36.096 1.00 90.44 374 ILE A C 1
ATOM 2996 O O . ILE A 1 374 ? 21.396 13.211 -36.763 1.00 90.44 374 ILE A O 1
ATOM 3000 N N . GLN A 1 375 ? 22.661 14.286 -35.254 1.00 88.69 375 GLN A N 1
ATOM 3001 C CA . GLN A 1 375 ? 21.740 15.402 -34.996 1.00 88.69 375 GLN A CA 1
ATOM 3002 C C . GLN A 1 375 ? 21.871 16.558 -36.007 1.00 88.69 375 GLN A C 1
ATOM 3004 O O . GLN A 1 375 ? 21.312 17.634 -35.817 1.00 88.69 375 GLN A O 1
ATOM 3009 N N . ALA A 1 376 ? 22.635 16.352 -37.084 1.00 89.44 376 ALA A N 1
ATOM 3010 C CA . ALA A 1 376 ? 22.849 17.331 -38.142 1.00 89.44 376 ALA A CA 1
ATOM 3011 C C . ALA A 1 376 ? 22.205 16.863 -39.461 1.00 89.44 376 ALA A C 1
ATOM 3013 O O . ALA A 1 376 ? 21.177 16.189 -39.482 1.00 89.44 376 ALA A O 1
ATOM 3014 N N . CYS A 1 377 ? 22.802 17.231 -40.593 1.00 91.69 377 CYS A N 1
ATOM 3015 C CA . CYS A 1 377 ? 22.393 16.779 -41.919 1.00 91.69 377 CYS A CA 1
ATOM 3016 C C . CYS A 1 377 ? 23.541 16.050 -42.619 1.00 91.69 377 CYS A C 1
ATOM 3018 O O . CYS A 1 377 ? 24.714 16.333 -42.365 1.00 91.69 377 CYS A O 1
ATOM 3020 N N . VAL A 1 378 ? 23.218 15.149 -43.551 1.00 94.75 378 VAL A N 1
ATOM 3021 C CA . VAL A 1 378 ? 24.260 14.537 -44.387 1.00 94.75 378 VAL A CA 1
ATOM 3022 C C . VAL A 1 378 ? 24.936 15.653 -45.200 1.00 94.75 378 VAL A C 1
ATOM 3024 O O . VAL A 1 378 ? 24.274 16.554 -45.739 1.00 94.75 378 VAL A O 1
ATOM 3027 N N . GLY A 1 379 ? 26.267 15.631 -45.243 1.00 93.75 379 GLY A N 1
ATOM 3028 C CA . GLY A 1 379 ? 27.094 16.665 -45.860 1.00 93.75 379 GLY A CA 1
ATOM 3029 C C . GLY A 1 379 ? 27.404 17.858 -44.951 1.00 93.75 379 GLY A C 1
ATO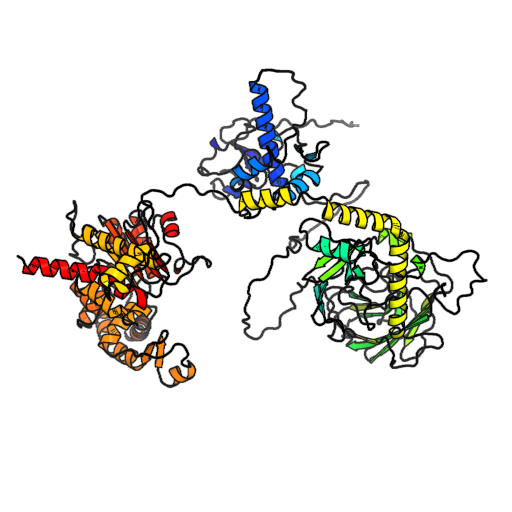M 3030 O O . GLY A 1 379 ? 27.873 18.876 -45.457 1.00 93.75 379 GLY A O 1
ATOM 3031 N N . TYR A 1 380 ? 27.128 17.784 -43.640 1.00 93.12 380 TYR A N 1
ATOM 3032 C CA . TYR A 1 380 ? 27.463 18.846 -42.678 1.00 93.12 380 TYR A CA 1
ATOM 3033 C C . TYR A 1 380 ? 28.969 18.932 -42.390 1.00 93.12 380 TYR A C 1
ATOM 3035 O O . TYR A 1 380 ? 29.530 20.023 -42.367 1.00 93.12 380 TYR A O 1
ATOM 3043 N N . THR A 1 381 ? 29.641 17.791 -42.231 1.00 91.62 381 THR A N 1
ATOM 3044 C CA . THR A 1 381 ? 31.080 17.706 -41.927 1.00 91.62 381 THR A CA 1
ATOM 3045 C C . THR A 1 381 ? 31.887 17.196 -43.127 1.00 91.62 381 THR A C 1
ATOM 3047 O O . THR A 1 381 ? 31.332 16.913 -44.190 1.00 91.62 381 THR A O 1
ATOM 3050 N N . GLN A 1 382 ? 33.206 17.062 -42.955 1.00 92.00 382 GLN A N 1
ATOM 3051 C CA . GLN A 1 382 ? 34.104 16.403 -43.917 1.00 92.00 382 GLN A CA 1
ATOM 3052 C C . GLN A 1 382 ? 33.831 14.890 -44.047 1.00 92.00 382 GLN A C 1
ATOM 3054 O O . GLN A 1 382 ? 34.239 14.266 -45.015 1.00 92.00 382 GLN A O 1
ATOM 3059 N N . LEU A 1 383 ? 33.096 14.305 -43.100 1.00 93.44 383 LEU A N 1
ATOM 3060 C CA . LEU A 1 383 ? 32.873 12.861 -42.983 1.00 93.44 383 LEU A CA 1
ATOM 3061 C C . LEU A 1 383 ? 31.644 12.372 -43.766 1.00 93.44 383 LEU A C 1
ATOM 3063 O O . LEU A 1 383 ? 31.269 11.206 -43.672 1.00 93.44 383 LEU A O 1
ATOM 3067 N N . SER A 1 384 ? 30.958 13.256 -44.496 1.00 95.94 384 SER A N 1
ATOM 3068 C CA . SER A 1 384 ? 29.752 12.898 -45.245 1.00 95.94 384 SER A CA 1
ATOM 3069 C C . SER A 1 384 ? 29.593 13.704 -46.533 1.00 95.94 384 SER A C 1
ATOM 3071 O O . SER A 1 384 ? 30.063 14.840 -46.651 1.00 95.94 384 SER A O 1
ATOM 3073 N N . TYR A 1 385 ? 28.897 13.104 -47.496 1.00 97.44 385 TYR A N 1
ATOM 3074 C CA . TYR A 1 385 ? 28.642 13.644 -48.828 1.00 97.44 385 TYR A CA 1
ATOM 3075 C C . TYR A 1 385 ? 27.175 13.437 -49.169 1.00 97.44 385 TYR A C 1
ATOM 3077 O O . TYR A 1 385 ? 26.651 12.338 -48.989 1.00 97.44 385 TYR A O 1
ATOM 3085 N N . ALA A 1 386 ? 26.502 14.483 -49.645 1.00 96.75 386 ALA A N 1
ATOM 3086 C CA . ALA A 1 386 ? 25.058 14.436 -49.818 1.00 96.75 386 ALA A CA 1
ATOM 3087 C C . ALA A 1 386 ? 24.554 15.119 -51.083 1.00 96.75 386 ALA A C 1
ATOM 3089 O O . ALA A 1 386 ? 25.180 16.036 -51.614 1.00 96.75 386 ALA A O 1
ATOM 3090 N N . TRP A 1 387 ? 23.346 14.744 -51.480 1.00 95.00 387 TRP A N 1
ATOM 3091 C CA . TRP A 1 387 ? 22.537 15.409 -52.488 1.00 95.00 387 TRP A CA 1
ATOM 3092 C C . TRP A 1 387 ? 21.193 15.817 -51.888 1.00 95.00 387 TRP A C 1
ATOM 3094 O O . TRP A 1 387 ? 20.536 15.016 -51.225 1.00 95.00 387 TRP A O 1
ATOM 3104 N N . ARG A 1 388 ? 20.808 17.088 -52.054 1.00 92.75 388 ARG A N 1
ATOM 3105 C CA . ARG A 1 388 ? 19.631 17.694 -51.408 1.00 92.75 388 ARG A CA 1
ATOM 3106 C C . ARG A 1 388 ? 18.453 17.833 -52.372 1.00 92.75 388 ARG A C 1
ATOM 3108 O O . ARG A 1 388 ? 18.631 18.329 -53.483 1.00 92.75 388 ARG A O 1
ATOM 3115 N N . SER A 1 389 ? 17.245 17.543 -51.877 1.00 90.00 389 SER A N 1
ATOM 3116 C CA . SER A 1 389 ? 15.989 17.624 -52.641 1.00 90.00 389 SER A CA 1
ATOM 3117 C C . SER A 1 389 ? 15.698 19.014 -53.181 1.00 90.00 389 SER A C 1
ATOM 3119 O O . SER A 1 389 ? 15.310 19.182 -54.336 1.00 90.00 389 SER A O 1
ATOM 3121 N N . HIS A 1 390 ? 15.956 20.040 -52.374 1.00 84.69 390 HIS A N 1
ATOM 3122 C CA . HIS A 1 390 ? 15.781 21.425 -52.779 1.00 84.69 390 HIS A CA 1
ATOM 3123 C C . HIS A 1 390 ? 16.897 21.887 -53.726 1.00 84.69 390 HIS A C 1
ATOM 3125 O O . HIS A 1 390 ? 18.069 21.952 -53.331 1.00 84.69 390 HIS A O 1
ATOM 3131 N N . LYS A 1 391 ? 16.501 22.256 -54.954 1.00 83.94 391 LYS A N 1
ATOM 3132 C CA . LYS A 1 391 ? 17.356 22.774 -56.042 1.00 83.94 391 LYS A CA 1
ATOM 3133 C C . LYS A 1 391 ? 18.450 21.811 -56.537 1.00 83.94 391 LYS A C 1
ATOM 3135 O O . LYS A 1 391 ? 19.347 22.253 -57.241 1.00 83.94 391 LYS A O 1
ATOM 3140 N N . GLY A 1 392 ? 18.409 20.530 -56.151 1.00 87.62 392 GLY A N 1
ATOM 3141 C CA . GLY A 1 392 ? 19.317 19.497 -56.672 1.00 87.62 392 GLY A CA 1
ATOM 3142 C C . GLY A 1 392 ? 20.796 19.742 -56.361 1.00 87.62 392 GLY A C 1
ATOM 3143 O O . GLY A 1 392 ? 21.676 19.349 -57.123 1.00 87.62 392 GLY A O 1
ATOM 3144 N N . THR A 1 393 ? 21.086 20.407 -55.245 1.00 93.62 393 THR A N 1
ATOM 3145 C CA . THR A 1 393 ? 22.441 20.812 -54.841 1.00 93.62 393 THR A CA 1
ATOM 3146 C C . THR A 1 393 ? 23.181 19.704 -54.093 1.00 93.62 393 THR A C 1
ATOM 3148 O O . THR A 1 393 ? 22.607 19.094 -53.185 1.00 93.62 393 THR A O 1
ATOM 3151 N N . LYS A 1 394 ? 24.466 19.506 -54.397 1.00 95.12 394 LYS A N 1
ATOM 3152 C CA . LYS A 1 394 ? 25.366 18.611 -53.654 1.00 95.12 394 LYS A CA 1
ATOM 3153 C C . LYS A 1 394 ? 25.990 19.320 -52.448 1.00 95.12 394 LYS A C 1
ATOM 3155 O O . LYS A 1 394 ? 26.333 20.497 -52.545 1.00 95.12 394 LYS A O 1
ATOM 3160 N N . PHE A 1 395 ? 26.116 18.624 -51.320 1.00 95.44 395 PHE A N 1
ATOM 3161 C CA . PHE A 1 395 ? 26.572 19.153 -50.032 1.00 95.44 395 PHE A CA 1
ATOM 3162 C C . PHE A 1 395 ? 27.735 18.353 -49.451 1.00 95.44 395 PHE A C 1
ATOM 3164 O O . PHE A 1 395 ? 27.665 17.131 -49.342 1.00 95.44 395 PHE A O 1
ATOM 3171 N N . HIS A 1 396 ? 28.764 19.075 -49.018 1.00 95.75 396 HIS A N 1
ATOM 3172 C CA . HIS A 1 396 ? 29.901 18.559 -48.259 1.00 95.75 396 HIS A CA 1
ATOM 3173 C C . HIS A 1 396 ? 30.485 19.705 -47.419 1.00 95.75 396 HIS A C 1
ATOM 3175 O O . HIS A 1 396 ? 30.555 20.832 -47.913 1.00 95.75 396 HIS A O 1
ATOM 3181 N N . GLN A 1 397 ? 30.879 19.457 -46.164 1.00 92.50 397 GLN A N 1
ATOM 3182 C CA . GLN A 1 397 ? 31.357 20.503 -45.234 1.00 92.50 397 GLN A CA 1
ATOM 3183 C C . GLN A 1 397 ? 30.378 21.680 -45.066 1.00 92.50 397 GLN A C 1
ATOM 3185 O O . GLN A 1 397 ? 30.780 22.844 -45.055 1.00 92.50 397 GLN A O 1
ATOM 3190 N N . ALA A 1 398 ? 29.078 21.388 -45.049 1.00 91.25 398 ALA A N 1
ATOM 3191 C CA . ALA A 1 398 ? 27.985 22.358 -45.040 1.00 91.25 398 ALA A CA 1
ATOM 3192 C C . ALA A 1 398 ? 27.953 23.316 -46.253 1.00 91.25 398 ALA A C 1
ATOM 3194 O O . ALA A 1 398 ? 27.122 24.224 -46.300 1.00 91.25 398 ALA A O 1
ATOM 3195 N N . LYS A 1 399 ? 28.785 23.090 -47.280 1.00 92.56 399 LYS A N 1
ATOM 3196 C CA . LYS A 1 399 ? 28.841 23.893 -48.506 1.00 92.56 399 LYS A CA 1
ATOM 3197 C C . LYS A 1 399 ? 28.002 23.239 -49.599 1.00 92.56 399 LYS A C 1
ATOM 3199 O O . LYS A 1 399 ? 28.292 22.126 -50.034 1.00 92.56 399 LYS A O 1
ATOM 3204 N N . GLY A 1 400 ? 26.967 23.949 -50.043 1.00 91.62 400 GLY A N 1
ATOM 3205 C CA . GLY A 1 400 ? 26.109 23.535 -51.151 1.00 91.62 400 GLY A CA 1
ATOM 3206 C C . GLY A 1 400 ? 26.634 24.048 -52.490 1.00 91.62 400 GLY A C 1
ATOM 3207 O O . GLY A 1 400 ? 26.898 25.239 -52.626 1.00 91.62 400 GLY A O 1
ATOM 3208 N N . LYS A 1 401 ? 26.747 23.170 -53.486 1.00 93.12 401 LYS A N 1
ATOM 3209 C CA . LYS A 1 401 ? 27.046 23.529 -54.881 1.00 93.12 401 LYS A CA 1
ATOM 3210 C C . LYS A 1 401 ? 25.931 23.020 -55.791 1.00 93.12 401 LYS A C 1
ATOM 3212 O O . LYS A 1 401 ? 25.335 21.978 -55.511 1.00 93.12 401 LYS A O 1
ATOM 3217 N N . HIS A 1 402 ? 25.633 23.755 -56.860 1.00 93.00 402 HIS A N 1
ATOM 3218 C CA . HIS A 1 402 ? 24.737 23.260 -57.908 1.00 93.00 402 HIS A CA 1
ATOM 3219 C C . HIS A 1 402 ? 25.315 21.974 -58.523 1.00 93.00 402 HIS A C 1
ATOM 3221 O O . HIS A 1 402 ? 26.535 21.782 -58.540 1.00 93.00 402 HIS A O 1
ATOM 3227 N N . TYR A 1 403 ? 24.431 21.052 -58.898 1.00 91.94 403 TYR A N 1
ATOM 3228 C CA . TYR A 1 403 ? 24.814 19.737 -59.408 1.00 91.94 403 TYR A CA 1
ATOM 3229 C C . TYR A 1 403 ? 23.808 19.197 -60.425 1.00 91.94 403 TYR A C 1
ATOM 3231 O O . TYR A 1 403 ? 24.226 18.794 -61.501 1.00 91.94 403 TYR A O 1
ATOM 3239 N N . ALA A 1 404 ? 22.506 19.244 -60.131 1.00 87.94 404 ALA A N 1
ATOM 3240 C CA . ALA A 1 404 ? 21.468 18.857 -61.084 1.00 87.94 404 ALA A CA 1
ATOM 3241 C C . ALA A 1 404 ? 20.274 19.820 -61.037 1.00 87.94 404 ALA A C 1
ATOM 3243 O O . ALA A 1 404 ? 19.872 20.270 -59.960 1.00 87.94 404 ALA A O 1
ATOM 3244 N N . ASP A 1 405 ? 19.688 20.112 -62.198 1.00 80.69 405 ASP A N 1
ATOM 3245 C CA . ASP A 1 405 ? 18.557 21.033 -62.315 1.00 80.69 405 ASP A CA 1
ATOM 3246 C C . ASP A 1 405 ? 17.242 20.441 -61.786 1.00 80.69 405 ASP A C 1
ATOM 3248 O O . ASP A 1 405 ? 16.986 19.237 -61.836 1.00 80.69 405 ASP A O 1
ATOM 3252 N N . GLY A 1 406 ? 16.380 21.317 -61.262 1.00 72.00 406 GLY A N 1
ATOM 3253 C CA . GLY A 1 406 ? 14.996 20.985 -60.904 1.00 72.00 406 GLY A CA 1
ATOM 3254 C C . GLY A 1 406 ? 14.778 20.274 -59.564 1.00 72.00 406 GLY A C 1
ATOM 3255 O O . GLY A 1 406 ? 13.624 20.089 -59.183 1.00 72.00 406 GLY A O 1
ATOM 3256 N N . GLY A 1 407 ? 15.831 19.913 -58.816 1.00 79.56 407 GLY A N 1
ATOM 3257 C CA . GLY A 1 407 ? 15.686 19.156 -57.562 1.00 79.56 407 GLY A CA 1
ATOM 3258 C C . GLY A 1 407 ? 14.916 17.842 -57.739 1.00 79.56 407 GLY A C 1
ATOM 3259 O O . GLY A 1 407 ? 14.663 17.408 -58.860 1.00 79.56 407 GLY A O 1
ATOM 3260 N N . PHE A 1 408 ? 14.536 17.196 -56.641 1.00 84.50 408 PHE A N 1
ATOM 3261 C CA . PHE A 1 408 ? 13.747 15.958 -56.672 1.00 84.50 408 PHE A CA 1
ATOM 3262 C C . PHE A 1 408 ? 12.560 16.029 -55.712 1.00 84.50 408 PHE A C 1
ATOM 3264 O O . PHE A 1 408 ? 12.597 16.777 -54.729 1.00 84.50 408 PHE A O 1
ATOM 3271 N N . LYS A 1 409 ? 11.494 15.299 -56.055 1.00 85.38 409 LYS A N 1
ATOM 3272 C CA . LYS A 1 409 ? 10.162 15.390 -55.440 1.00 85.38 409 LYS A CA 1
ATOM 3273 C C . LYS A 1 409 ? 9.613 14.015 -55.057 1.00 85.38 409 LYS A C 1
ATOM 3275 O O . LYS A 1 409 ? 10.162 12.985 -55.441 1.00 85.38 409 LYS A O 1
ATOM 3280 N N . GLU A 1 410 ? 8.501 14.014 -54.330 1.00 88.00 410 GLU A N 1
ATOM 3281 C CA . GLU A 1 410 ? 7.752 12.803 -53.988 1.00 88.00 410 GLU A CA 1
ATOM 3282 C C . GLU A 1 410 ? 7.476 11.932 -55.228 1.00 88.00 410 GLU A C 1
ATOM 3284 O O . GLU A 1 410 ? 7.099 12.440 -56.288 1.00 88.00 410 GLU A O 1
ATOM 3289 N N . GLY A 1 411 ? 7.716 10.624 -55.098 1.00 85.19 411 GLY A N 1
ATOM 3290 C CA . GLY A 1 411 ? 7.626 9.650 -56.188 1.00 85.19 411 GLY A CA 1
ATOM 3291 C C . GLY A 1 411 ? 8.921 9.411 -56.978 1.00 85.19 411 GLY A C 1
ATOM 3292 O O . GLY A 1 411 ? 9.028 8.362 -57.617 1.00 85.19 411 GLY A O 1
ATOM 3293 N N . ASP A 1 412 ? 9.918 10.305 -56.911 1.00 90.38 412 ASP A N 1
ATOM 3294 C CA . ASP A 1 412 ? 11.235 10.047 -57.511 1.00 90.38 412 ASP A CA 1
ATOM 3295 C C . ASP A 1 412 ? 11.951 8.888 -56.791 1.00 90.38 412 ASP A C 1
ATOM 3297 O O . ASP A 1 412 ? 11.864 8.717 -55.568 1.00 90.38 412 ASP A O 1
ATOM 3301 N N . VAL A 1 413 ? 12.700 8.105 -57.568 1.00 93.75 413 VAL A N 1
ATOM 3302 C CA . VAL A 1 413 ? 13.609 7.065 -57.078 1.00 93.75 413 VAL A CA 1
ATOM 3303 C C . VAL A 1 413 ? 15.027 7.528 -57.346 1.00 93.75 413 VAL A C 1
ATOM 3305 O O . VAL A 1 413 ? 15.402 7.766 -58.497 1.00 93.75 413 VAL A O 1
ATOM 3308 N N . LEU A 1 414 ? 15.811 7.673 -56.287 1.00 95.25 414 LEU A N 1
ATOM 3309 C CA . LEU A 1 414 ? 17.164 8.195 -56.380 1.00 95.25 414 LEU A CA 1
ATOM 3310 C C . LEU A 1 414 ? 18.173 7.100 -56.097 1.00 95.25 414 LEU A C 1
ATOM 3312 O O . LEU A 1 414 ? 18.121 6.477 -55.042 1.00 95.25 414 LEU A O 1
ATOM 3316 N N . GLY A 1 415 ? 19.088 6.892 -57.032 1.00 96.19 415 GLY A N 1
ATOM 3317 C CA . GLY A 1 415 ? 20.220 5.997 -56.867 1.00 96.19 415 GLY A CA 1
ATOM 3318 C C . GLY A 1 415 ? 21.424 6.730 -56.292 1.00 96.19 415 GLY A C 1
ATOM 3319 O O . GLY A 1 415 ? 21.730 7.849 -56.708 1.00 96.19 415 GLY A O 1
ATOM 3320 N N . CYS A 1 416 ? 22.115 6.093 -55.358 1.00 97.31 416 CYS A N 1
ATOM 3321 C CA . CYS A 1 416 ? 23.339 6.578 -54.734 1.00 97.31 416 CYS A CA 1
ATOM 3322 C C . CYS A 1 416 ? 24.452 5.569 -54.994 1.00 97.31 416 CYS A C 1
ATOM 3324 O O . CYS A 1 416 ? 24.401 4.461 -54.461 1.00 97.31 416 CYS A O 1
ATOM 3326 N N . LEU A 1 417 ? 25.462 5.966 -55.765 1.00 98.06 417 LEU A N 1
ATOM 3327 C CA . LEU A 1 417 ? 26.624 5.142 -56.079 1.00 98.06 417 LEU A CA 1
ATOM 3328 C C . LEU A 1 417 ? 27.869 5.712 -55.392 1.00 98.06 417 LEU A C 1
ATOM 3330 O O . LEU A 1 417 ? 28.091 6.924 -55.422 1.00 98.06 417 LEU A O 1
ATOM 3334 N N . ILE A 1 418 ? 28.668 4.847 -54.771 1.00 97.75 418 ILE A N 1
ATOM 3335 C CA . ILE A 1 418 ? 30.036 5.157 -54.333 1.00 97.75 418 ILE A CA 1
ATOM 3336 C C . ILE A 1 418 ? 31.002 4.150 -54.949 1.00 97.75 418 ILE A C 1
ATOM 3338 O O . ILE A 1 418 ? 30.732 2.953 -54.947 1.00 97.75 418 ILE A O 1
ATOM 3342 N N . SER A 1 419 ? 32.101 4.645 -55.506 1.00 96.38 419 SER A N 1
ATOM 3343 C CA . SER A 1 419 ? 33.194 3.841 -56.037 1.00 96.38 419 SER A CA 1
ATOM 3344 C C . SER A 1 419 ? 34.448 4.163 -55.239 1.00 96.38 419 SER A C 1
ATOM 3346 O O . SER A 1 419 ? 34.876 5.320 -55.174 1.00 96.38 419 SER A O 1
ATOM 3348 N N . LEU A 1 420 ? 34.985 3.143 -54.583 1.00 94.75 420 LEU A N 1
ATOM 3349 C CA . LEU A 1 420 ? 36.198 3.180 -53.778 1.00 94.75 420 LEU A CA 1
ATOM 3350 C C . LEU A 1 420 ? 37.238 2.259 -54.436 1.00 94.75 420 LEU A C 1
ATOM 3352 O O . LEU A 1 420 ? 36.850 1.286 -55.088 1.00 94.75 420 LEU A O 1
ATOM 3356 N N . PRO A 1 421 ? 38.546 2.543 -54.303 1.00 91.19 421 PRO A N 1
ATOM 3357 C CA . PRO A 1 421 ? 39.575 1.687 -54.875 1.00 91.19 421 PRO A CA 1
ATOM 3358 C C . PRO A 1 421 ? 39.493 0.260 -54.350 1.00 91.19 421 PRO A C 1
ATOM 3360 O O . PRO A 1 421 ? 39.038 0.024 -53.228 1.00 91.19 421 PRO A O 1
ATOM 3363 N N . LEU A 1 422 ? 39.972 -0.669 -55.171 1.00 89.50 422 LEU A N 1
ATOM 3364 C CA . LEU A 1 422 ? 40.148 -2.053 -54.764 1.00 89.50 422 LEU A CA 1
ATOM 3365 C C . LEU A 1 422 ? 41.221 -2.151 -53.674 1.00 89.50 422 LEU A C 1
ATOM 3367 O O . LEU A 1 422 ? 42.165 -1.357 -53.618 1.00 89.50 422 LEU A O 1
ATOM 3371 N N . CYS A 1 423 ? 41.075 -3.154 -52.826 1.00 88.88 423 CYS A N 1
ATOM 3372 C CA . CYS A 1 423 ? 41.970 -3.485 -51.732 1.00 88.88 423 CYS A CA 1
ATOM 3373 C C . CYS A 1 423 ? 42.356 -4.973 -51.798 1.00 88.88 423 CYS A C 1
ATOM 3375 O O . CYS A 1 423 ? 41.754 -5.723 -52.561 1.00 88.88 423 CYS A O 1
ATOM 3377 N N . PRO A 1 424 ? 43.307 -5.446 -50.974 1.00 88.06 424 PRO A N 1
ATOM 3378 C CA . PRO A 1 424 ? 43.704 -6.857 -50.953 1.00 88.06 424 PRO A CA 1
ATOM 3379 C C . PRO A 1 424 ? 42.576 -7.871 -50.681 1.00 88.06 424 PRO A C 1
ATOM 3381 O O . PRO A 1 424 ? 42.777 -9.060 -50.912 1.00 88.06 424 PRO A O 1
ATOM 3384 N N . ALA A 1 425 ? 41.410 -7.436 -50.183 1.00 84.50 425 ALA A N 1
ATOM 3385 C CA . ALA A 1 425 ? 40.232 -8.295 -50.026 1.00 84.50 425 ALA A CA 1
ATOM 3386 C C . ALA A 1 425 ? 39.481 -8.546 -51.352 1.00 84.50 425 ALA A C 1
ATOM 3388 O O . ALA A 1 425 ? 38.668 -9.469 -51.436 1.00 84.50 425 ALA A O 1
ATOM 3389 N N . ASP A 1 426 ? 39.752 -7.756 -52.394 1.00 86.31 426 ASP A N 1
ATOM 3390 C CA . ASP A 1 426 ? 39.115 -7.871 -53.701 1.00 86.31 426 ASP A CA 1
ATOM 3391 C C . ASP A 1 426 ? 39.834 -8.884 -54.596 1.00 86.31 426 ASP A C 1
ATOM 3393 O O . ASP A 1 426 ? 41.054 -8.869 -54.751 1.00 86.31 426 ASP A O 1
ATOM 3397 N N . LYS A 1 427 ? 39.059 -9.729 -55.284 1.00 83.50 427 LYS A N 1
ATOM 3398 C CA . LYS A 1 427 ? 39.600 -10.739 -56.215 1.00 83.50 427 LYS A CA 1
ATOM 3399 C C . LYS A 1 427 ? 40.378 -10.137 -57.387 1.00 83.50 427 LYS A C 1
ATOM 3401 O O . LYS A 1 427 ? 41.259 -10.790 -57.931 1.00 83.50 427 LYS A O 1
ATOM 3406 N N . GLU A 1 428 ? 40.007 -8.929 -57.793 1.00 86.12 428 GLU A N 1
ATOM 3407 C CA . GLU A 1 428 ? 40.587 -8.206 -58.930 1.00 86.12 428 GLU A CA 1
ATOM 3408 C C . GLU A 1 428 ? 41.758 -7.303 -58.509 1.00 86.12 428 GLU A C 1
ATOM 3410 O O . GLU A 1 428 ? 42.258 -6.522 -59.317 1.00 86.12 428 GLU A O 1
ATOM 3415 N N . TYR A 1 429 ? 42.196 -7.380 -57.247 1.00 85.75 429 TYR A N 1
ATOM 3416 C CA . TYR A 1 429 ? 43.304 -6.576 -56.753 1.00 85.75 429 TYR A CA 1
ATOM 3417 C C . TYR A 1 429 ? 44.631 -7.002 -57.381 1.00 85.75 429 TYR A C 1
ATOM 3419 O O . TYR A 1 429 ? 45.064 -8.151 -57.267 1.00 85.75 429 TYR A O 1
ATOM 3427 N N . ASP A 1 430 ? 45.308 -6.053 -58.023 1.00 85.00 430 ASP A N 1
ATOM 3428 C CA . ASP A 1 430 ? 46.614 -6.294 -58.620 1.00 85.00 430 ASP A CA 1
ATOM 3429 C C . ASP A 1 430 ? 47.730 -6.177 -57.572 1.00 85.00 430 ASP A C 1
ATOM 3431 O O . ASP A 1 430 ? 48.298 -5.104 -57.342 1.00 85.00 430 ASP A O 1
ATOM 3435 N N . PHE A 1 431 ? 48.085 -7.317 -56.977 1.00 84.75 431 PHE A N 1
ATOM 3436 C CA . PHE A 1 431 ? 49.195 -7.440 -56.030 1.00 84.75 431 PHE A CA 1
ATOM 3437 C C . PHE A 1 431 ? 50.564 -7.064 -56.619 1.00 84.75 431 PHE A C 1
ATOM 3439 O O . PHE A 1 431 ? 51.495 -6.826 -55.856 1.00 84.75 431 PHE A O 1
ATOM 3446 N N . THR A 1 432 ? 50.713 -7.001 -57.947 1.00 82.19 432 THR A N 1
ATOM 3447 C CA . THR A 1 432 ? 51.986 -6.648 -58.597 1.00 82.19 432 THR A CA 1
ATOM 3448 C C . THR A 1 432 ? 52.195 -5.139 -58.745 1.00 82.19 432 THR A C 1
ATOM 3450 O O . THR A 1 432 ? 53.316 -4.696 -58.992 1.00 82.19 432 THR A O 1
ATOM 3453 N N . SER A 1 433 ? 51.135 -4.346 -58.556 1.00 73.81 433 SER A N 1
ATOM 3454 C CA . SER A 1 433 ? 51.125 -2.891 -58.773 1.00 73.81 433 SER A CA 1
ATOM 3455 C C . SER A 1 433 ? 51.495 -2.044 -57.545 1.00 73.81 433 SER A C 1
ATOM 3457 O O . SER A 1 433 ? 51.563 -0.818 -57.645 1.00 73.81 433 SER A O 1
ATOM 3459 N N . VAL A 1 434 ? 51.744 -2.668 -56.387 1.00 75.94 434 VAL A N 1
ATOM 3460 C CA . VAL A 1 434 ? 51.963 -1.981 -55.104 1.00 75.94 434 VAL A CA 1
ATOM 3461 C C . VAL A 1 434 ? 53.281 -2.385 -54.437 1.00 75.94 434 VAL A C 1
ATOM 3463 O O . VAL A 1 434 ? 53.561 -3.564 -54.253 1.00 75.94 434 VAL A O 1
ATOM 3466 N N . GLU A 1 435 ? 54.084 -1.395 -54.026 1.00 75.75 435 GLU A N 1
ATOM 3467 C CA . GLU A 1 435 ? 55.368 -1.616 -53.326 1.00 75.75 435 GLU A CA 1
ATOM 3468 C C . GLU A 1 435 ? 55.194 -2.143 -51.890 1.00 75.75 435 GLU A C 1
ATOM 3470 O O . GLU A 1 435 ? 56.080 -2.804 -51.354 1.00 75.75 435 GLU A O 1
ATOM 3475 N N . SER A 1 436 ? 54.059 -1.848 -51.247 1.00 81.19 436 SER A N 1
ATOM 3476 C CA . SER A 1 436 ? 53.714 -2.338 -49.907 1.00 81.19 436 SER A CA 1
ATOM 3477 C C . SER A 1 436 ? 52.203 -2.507 -49.766 1.00 81.19 436 SER A C 1
ATOM 3479 O O . SER A 1 436 ? 51.427 -1.729 -50.325 1.00 81.19 436 SER A O 1
ATOM 3481 N N . LEU A 1 437 ? 51.780 -3.537 -49.027 1.00 82.25 437 LEU A N 1
ATOM 3482 C CA . LEU A 1 437 ? 50.363 -3.799 -48.793 1.00 82.25 437 LEU A CA 1
ATOM 3483 C C . LEU A 1 437 ? 49.769 -2.756 -47.835 1.00 82.25 437 LEU A C 1
ATOM 3485 O O . LEU A 1 437 ? 50.399 -2.425 -46.825 1.00 82.25 437 LEU A O 1
ATOM 3489 N N . PRO A 1 438 ? 48.548 -2.257 -48.102 1.00 83.94 438 PRO A N 1
ATOM 3490 C CA . PRO A 1 438 ? 47.870 -1.383 -47.160 1.00 83.94 438 PRO A CA 1
ATOM 3491 C C . PRO A 1 438 ? 47.571 -2.138 -45.851 1.00 83.94 438 PRO A C 1
ATOM 3493 O O . PRO A 1 438 ? 47.284 -3.339 -45.889 1.00 83.94 438 PRO A O 1
ATOM 3496 N N . PRO A 1 439 ? 47.593 -1.457 -44.689 1.00 85.94 439 PRO A N 1
ATOM 3497 C CA . PRO A 1 439 ? 47.225 -2.076 -43.419 1.00 85.94 439 PRO A CA 1
ATOM 3498 C C . PRO A 1 439 ? 45.800 -2.631 -43.465 1.00 85.94 439 PRO A C 1
ATOM 3500 O O . PRO A 1 439 ? 44.897 -1.968 -43.982 1.00 85.94 439 PRO A O 1
ATOM 3503 N N . SER A 1 440 ? 45.581 -3.809 -42.878 1.00 87.19 440 SER A N 1
ATOM 3504 C CA . SER A 1 440 ? 44.267 -4.466 -42.829 1.00 87.19 440 SER A CA 1
ATOM 3505 C C . SER A 1 440 ? 43.174 -3.573 -42.242 1.00 87.19 440 SER A C 1
ATOM 3507 O O . SER A 1 440 ? 42.066 -3.542 -42.765 1.00 87.19 440 SER A O 1
ATOM 3509 N N . SER A 1 441 ? 43.506 -2.741 -41.253 1.00 84.38 441 SER A N 1
ATOM 3510 C CA . SER A 1 441 ? 42.608 -1.757 -40.626 1.00 84.38 441 SER A CA 1
ATOM 3511 C C . SER A 1 441 ? 42.027 -0.700 -41.576 1.00 84.38 441 SER A C 1
ATOM 3513 O O . SER A 1 441 ? 41.095 0.015 -41.210 1.00 84.38 441 SER A O 1
ATOM 3515 N N . THR A 1 442 ? 42.566 -0.572 -42.792 1.00 84.62 442 THR A N 1
ATOM 3516 C CA . THR A 1 442 ? 42.057 0.366 -43.803 1.00 84.62 442 THR A CA 1
ATOM 3517 C C . THR A 1 442 ? 40.920 -0.209 -44.647 1.00 84.62 442 THR A C 1
ATOM 3519 O O . THR A 1 442 ? 40.167 0.569 -45.234 1.00 84.62 442 THR A O 1
ATOM 3522 N N . TYR A 1 443 ? 40.765 -1.538 -44.690 1.00 87.69 443 TYR A N 1
ATOM 3523 C CA . TYR A 1 443 ? 39.739 -2.213 -45.492 1.00 87.69 443 TYR A CA 1
ATOM 3524 C C . TYR A 1 443 ? 38.910 -3.246 -44.715 1.00 87.69 443 TYR A C 1
ATOM 3526 O O . TYR A 1 443 ? 37.743 -3.421 -45.062 1.00 87.69 443 TYR A O 1
ATOM 3534 N N . LEU A 1 444 ? 39.440 -3.849 -43.644 1.00 91.75 444 LEU A N 1
ATOM 3535 C CA . LEU A 1 444 ? 38.701 -4.714 -42.719 1.00 91.75 444 LEU A CA 1
ATOM 3536 C C . LEU A 1 444 ? 38.055 -3.912 -41.576 1.00 91.75 444 LEU A C 1
ATOM 3538 O O . LEU A 1 444 ? 38.682 -2.990 -41.043 1.00 91.75 444 LEU A O 1
ATOM 3542 N N . PRO A 1 445 ? 36.825 -4.259 -41.155 1.00 91.69 445 PRO A N 1
ATOM 3543 C CA . PRO A 1 445 ? 36.177 -3.612 -40.022 1.00 91.69 445 PRO A CA 1
ATOM 3544 C C . PRO A 1 445 ? 36.929 -3.907 -38.710 1.00 91.69 445 PRO A C 1
ATOM 3546 O O . PRO A 1 445 ? 37.555 -4.963 -38.590 1.00 91.69 445 PRO A O 1
ATOM 3549 N N . PRO A 1 446 ? 36.872 -3.024 -37.698 1.00 90.31 446 PRO A N 1
ATOM 3550 C CA . PRO A 1 446 ? 37.493 -3.296 -36.403 1.00 90.31 446 PRO A CA 1
ATOM 3551 C C . PRO A 1 446 ? 36.871 -4.518 -35.713 1.00 90.31 446 PRO A C 1
ATOM 3553 O O . PRO A 1 446 ? 35.663 -4.736 -35.788 1.00 90.31 446 PRO A O 1
ATOM 3556 N N . SER A 1 447 ? 37.682 -5.298 -34.993 1.00 90.31 447 SER A N 1
ATOM 3557 C CA . SER A 1 447 ? 37.180 -6.449 -34.222 1.00 90.31 447 SER A CA 1
ATOM 3558 C C . SER A 1 447 ? 36.395 -6.033 -32.969 1.00 90.31 447 SER A C 1
ATOM 3560 O O . SER A 1 447 ? 35.462 -6.716 -32.559 1.00 90.31 447 SER A O 1
ATOM 3562 N N . TYR A 1 448 ? 36.751 -4.896 -32.361 1.00 91.94 448 TYR A N 1
ATOM 3563 C CA . TYR A 1 448 ? 36.163 -4.372 -31.119 1.00 91.94 448 TYR A CA 1
ATOM 3564 C C . TYR A 1 448 ? 36.335 -5.251 -29.863 1.00 91.94 448 TYR A C 1
ATOM 3566 O O . TYR A 1 448 ? 35.905 -4.846 -28.787 1.00 91.94 448 TYR A O 1
ATOM 3574 N N . LYS A 1 449 ? 37.021 -6.398 -29.944 1.00 89.81 449 LYS A N 1
ATOM 3575 C CA . LYS A 1 449 ? 37.287 -7.311 -28.813 1.00 89.81 449 LYS A CA 1
ATOM 3576 C C . LYS A 1 449 ? 38.057 -6.697 -27.639 1.00 89.81 449 LYS A C 1
ATOM 3578 O O . LYS A 1 449 ? 37.993 -7.220 -26.531 1.00 89.81 449 LYS A O 1
ATOM 3583 N N . ASN A 1 450 ? 38.748 -5.583 -27.870 1.00 88.00 450 ASN A N 1
ATOM 3584 C CA . ASN A 1 450 ? 39.443 -4.790 -26.857 1.00 88.00 450 ASN A CA 1
ATOM 3585 C C . ASN A 1 450 ? 38.556 -3.722 -26.185 1.00 88.00 450 ASN A C 1
ATOM 3587 O O . ASN A 1 450 ? 39.021 -3.021 -25.284 1.00 88.00 450 ASN A O 1
ATOM 3591 N N . LEU A 1 451 ? 37.308 -3.548 -26.629 1.00 90.31 451 LEU A N 1
ATOM 3592 C CA . LEU A 1 451 ? 36.388 -2.567 -26.062 1.00 90.31 451 LEU A CA 1
ATOM 3593 C C . LEU A 1 451 ? 35.675 -3.098 -24.816 1.00 90.31 451 LEU A C 1
ATOM 3595 O O . LEU A 1 451 ? 35.384 -4.288 -24.722 1.00 90.31 451 LEU A O 1
ATOM 3599 N N . PRO A 1 452 ? 35.312 -2.221 -23.865 1.00 87.44 452 PRO A N 1
ATOM 3600 C CA . PRO A 1 452 ? 34.522 -2.628 -22.715 1.00 87.44 452 PRO A CA 1
ATOM 3601 C C . PRO A 1 452 ? 33.130 -3.123 -23.131 1.00 87.44 452 PRO A C 1
ATOM 3603 O O . PRO A 1 452 ? 32.472 -2.549 -24.004 1.00 87.44 452 PRO A O 1
ATOM 3606 N N . LEU A 1 453 ? 32.658 -4.162 -22.439 1.00 86.50 453 LEU A N 1
ATOM 3607 C CA . LEU A 1 453 ? 31.283 -4.636 -22.533 1.00 86.50 453 LEU A CA 1
ATOM 3608 C C . LEU A 1 453 ? 30.389 -3.921 -21.528 1.00 86.50 453 LEU A C 1
ATOM 3610 O O . LEU A 1 453 ? 30.714 -3.794 -20.346 1.00 86.50 453 LEU A O 1
ATOM 3614 N N . ILE A 1 454 ? 29.203 -3.543 -21.986 1.00 86.56 454 ILE A N 1
ATOM 3615 C CA . ILE A 1 454 ? 28.124 -3.072 -21.127 1.00 86.56 454 ILE A CA 1
ATOM 3616 C C . ILE A 1 454 ? 26.937 -4.026 -21.218 1.00 86.56 454 ILE A C 1
ATOM 3618 O O . ILE A 1 454 ? 26.567 -4.484 -22.298 1.00 86.56 454 ILE A O 1
ATOM 3622 N N . ASN A 1 455 ? 26.313 -4.319 -20.078 1.00 84.31 455 ASN A N 1
ATOM 3623 C CA . ASN A 1 455 ? 25.033 -5.021 -20.050 1.00 84.31 455 ASN A CA 1
ATOM 3624 C C . ASN A 1 455 ? 23.906 -3.986 -20.054 1.00 84.31 455 ASN A C 1
ATOM 3626 O O . ASN A 1 455 ? 23.702 -3.270 -19.068 1.00 84.31 455 ASN A O 1
ATOM 3630 N N . PHE A 1 456 ? 23.166 -3.915 -21.158 1.00 82.00 456 PHE A N 1
ATOM 3631 C CA . PHE A 1 456 ? 21.991 -3.069 -21.287 1.00 82.00 456 PHE A CA 1
ATOM 3632 C C . PHE A 1 456 ? 20.754 -3.938 -21.495 1.00 82.00 456 PHE A C 1
ATOM 3634 O O . PHE A 1 456 ? 20.578 -4.574 -22.532 1.00 82.00 456 PHE A O 1
ATOM 3641 N N . LYS A 1 457 ? 19.877 -3.955 -20.484 1.00 80.50 457 LYS A N 1
ATOM 3642 C CA . LYS A 1 457 ? 18.587 -4.660 -20.516 1.00 80.50 457 LYS A CA 1
ATOM 3643 C C . LYS A 1 457 ? 18.683 -6.090 -21.071 1.00 80.50 457 LYS A C 1
ATOM 3645 O O . LYS A 1 457 ? 17.967 -6.463 -22.001 1.00 80.50 457 LYS A O 1
ATOM 3650 N N . HIS A 1 458 ? 19.546 -6.887 -20.443 1.00 81.88 458 HIS A N 1
ATOM 3651 C CA . HIS A 1 458 ? 19.737 -8.316 -20.718 1.00 81.88 458 HIS A CA 1
ATOM 3652 C C . HIS A 1 458 ? 20.494 -8.649 -22.011 1.00 81.88 458 HIS A C 1
ATOM 3654 O O . HIS A 1 458 ? 20.608 -9.825 -22.336 1.00 81.88 458 HIS A O 1
ATOM 3660 N N . HIS A 1 459 ? 21.036 -7.654 -22.718 1.00 86.62 459 HIS A N 1
ATOM 3661 C CA . HIS A 1 459 ? 21.912 -7.858 -23.871 1.00 86.62 459 HIS A CA 1
ATOM 3662 C C . HIS A 1 459 ? 23.244 -7.142 -23.651 1.00 86.62 459 HIS A C 1
ATOM 3664 O O . HIS A 1 459 ? 23.300 -6.099 -22.993 1.00 86.62 459 HIS A O 1
ATOM 3670 N N . TYR A 1 460 ? 24.312 -7.710 -24.201 1.00 90.00 460 TYR A N 1
ATOM 3671 C CA . TYR A 1 460 ? 25.643 -7.125 -24.142 1.00 90.00 460 TYR A CA 1
ATOM 3672 C C . TYR A 1 460 ? 25.913 -6.264 -25.377 1.00 90.00 460 TYR A C 1
ATOM 3674 O O . TYR A 1 460 ? 25.474 -6.584 -26.485 1.00 90.00 460 TYR A O 1
ATOM 3682 N N . PHE A 1 461 ? 26.646 -5.171 -25.174 1.00 92.19 461 PHE A N 1
ATOM 3683 C CA . PHE A 1 461 ? 27.113 -4.289 -26.238 1.00 92.19 461 PHE A CA 1
ATOM 3684 C C . PHE A 1 461 ? 28.571 -3.908 -25.998 1.00 92.19 461 PHE A C 1
ATOM 3686 O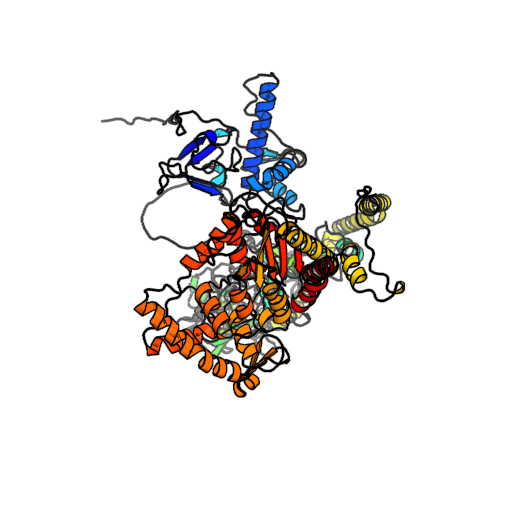 O . PHE A 1 461 ? 28.946 -3.659 -24.850 1.00 92.19 461 PHE A O 1
ATOM 3693 N N . TYR A 1 462 ? 29.364 -3.789 -27.062 1.00 93.44 462 TYR A N 1
ATOM 3694 C CA . TYR A 1 462 ? 30.617 -3.041 -26.983 1.00 93.44 462 TYR A CA 1
ATOM 3695 C C . TYR A 1 462 ? 30.316 -1.550 -26.904 1.00 93.44 462 TYR A C 1
ATOM 3697 O O . TYR A 1 462 ? 29.476 -1.050 -27.658 1.00 93.44 462 TYR A O 1
ATOM 3705 N N . GLU A 1 463 ? 31.005 -0.851 -26.006 1.00 90.69 463 GLU A N 1
ATOM 3706 C CA . GLU A 1 463 ? 30.965 0.605 -25.892 1.00 90.69 463 GLU A CA 1
ATOM 3707 C C . GLU A 1 463 ? 32.264 1.204 -26.445 1.00 90.69 463 GLU A C 1
ATOM 3709 O O . GLU A 1 463 ? 33.350 0.997 -25.908 1.00 90.69 463 GLU A O 1
ATOM 3714 N N . GLU A 1 464 ? 32.147 1.971 -27.526 1.00 90.62 464 GLU A N 1
ATOM 3715 C CA . GLU A 1 464 ? 33.255 2.712 -28.130 1.00 90.62 464 GLU A CA 1
ATOM 3716 C C . GLU A 1 464 ? 33.106 4.198 -27.827 1.00 90.62 464 GLU A C 1
ATOM 3718 O O . GLU A 1 464 ? 32.022 4.762 -27.980 1.00 90.62 464 GLU A O 1
ATOM 3723 N N . LYS A 1 465 ? 34.201 4.859 -27.448 1.00 87.12 465 LYS A N 1
ATOM 3724 C CA . LYS A 1 465 ? 34.226 6.311 -27.283 1.00 87.12 465 LYS A CA 1
ATOM 3725 C C . LYS A 1 465 ? 34.616 6.980 -28.603 1.00 87.12 465 LYS A C 1
ATOM 3727 O O . LYS A 1 465 ? 35.731 6.787 -29.078 1.00 87.12 465 LYS A O 1
ATOM 3732 N N . ASP A 1 466 ? 33.729 7.798 -29.168 1.00 83.50 466 ASP A N 1
ATOM 3733 C CA . ASP A 1 466 ? 34.009 8.539 -30.403 1.00 83.50 466 ASP A CA 1
ATOM 3734 C C . ASP A 1 466 ? 35.133 9.570 -30.171 1.00 83.50 466 ASP A C 1
ATOM 3736 O O . ASP A 1 466 ? 35.022 10.448 -29.310 1.00 83.50 466 ASP A O 1
ATOM 3740 N N . ASP A 1 467 ? 36.170 9.543 -31.013 1.00 82.06 467 ASP A N 1
ATOM 3741 C CA . ASP A 1 467 ? 37.146 10.632 -31.143 1.00 82.06 467 ASP A CA 1
ATOM 3742 C C . ASP A 1 467 ? 37.026 11.298 -32.520 1.00 82.06 467 ASP A C 1
ATOM 3744 O O . ASP A 1 467 ? 37.772 11.037 -33.470 1.00 82.06 467 ASP A O 1
ATOM 3748 N N . VAL A 1 468 ? 36.053 12.205 -32.624 1.00 82.44 468 VAL A N 1
ATOM 3749 C CA . VAL A 1 468 ? 35.801 12.981 -33.847 1.00 82.44 468 VAL A CA 1
ATOM 3750 C C . VAL A 1 468 ? 37.026 13.820 -34.237 1.00 82.44 468 VAL A C 1
ATOM 3752 O O . VAL A 1 468 ? 37.272 14.040 -35.423 1.00 82.44 468 VAL A O 1
ATOM 3755 N N . SER A 1 469 ? 37.825 14.273 -33.265 1.00 82.94 469 SER A N 1
ATOM 3756 C CA . SER A 1 469 ? 39.006 15.099 -33.535 1.00 82.94 469 SER A CA 1
ATOM 3757 C C . SER A 1 469 ? 40.132 14.281 -34.164 1.00 82.94 469 SER A C 1
ATOM 3759 O O . SER A 1 469 ? 40.763 14.749 -35.113 1.00 82.94 469 SER A O 1
ATOM 3761 N N . ALA A 1 470 ? 40.373 13.062 -33.675 1.00 83.25 470 ALA A N 1
ATOM 3762 C CA . ALA A 1 470 ? 41.317 12.131 -34.285 1.00 83.25 470 ALA A CA 1
ATOM 3763 C C . ALA A 1 470 ? 40.857 11.699 -35.682 1.00 83.25 470 ALA A C 1
ATOM 3765 O O . ALA A 1 470 ? 41.654 11.736 -36.621 1.00 83.25 470 ALA A O 1
ATOM 3766 N N . ALA A 1 471 ? 39.567 11.386 -35.848 1.00 83.12 471 ALA A N 1
ATOM 3767 C CA . ALA A 1 471 ? 39.012 11.017 -37.147 1.00 83.12 471 ALA A CA 1
ATOM 3768 C C . ALA A 1 471 ? 39.235 12.117 -38.197 1.00 83.12 471 ALA A C 1
ATOM 3770 O O . ALA A 1 471 ? 39.692 11.824 -39.297 1.00 83.12 471 ALA A O 1
ATOM 3771 N N . LEU A 1 472 ? 38.999 13.388 -37.846 1.00 85.12 472 LEU A N 1
ATOM 3772 C CA . LEU A 1 472 ? 39.234 14.523 -38.746 1.00 85.12 472 LEU A CA 1
ATOM 3773 C C . LEU A 1 472 ? 40.723 14.748 -39.065 1.00 85.12 472 LEU A C 1
ATOM 3775 O O . LEU A 1 472 ? 41.046 15.116 -40.192 1.00 85.12 472 LEU A O 1
ATOM 3779 N N . LYS A 1 473 ? 41.635 14.520 -38.109 1.00 84.75 473 LYS A N 1
ATOM 3780 C CA . LYS A 1 473 ? 43.090 14.639 -38.333 1.00 84.75 473 LYS A CA 1
ATOM 3781 C C . LYS A 1 473 ? 43.632 13.574 -39.289 1.00 84.75 473 LYS A C 1
ATOM 3783 O O . LYS A 1 473 ? 44.590 13.843 -40.008 1.00 84.75 473 LYS A O 1
ATOM 3788 N N . ASN A 1 474 ? 43.018 12.393 -39.302 1.00 82.44 474 ASN A N 1
ATOM 3789 C CA . ASN A 1 474 ? 43.464 11.248 -40.094 1.00 82.44 474 ASN A CA 1
ATOM 3790 C C . ASN A 1 474 ? 42.833 11.179 -41.497 1.00 82.44 474 ASN A C 1
ATOM 3792 O O . ASN A 1 474 ? 43.109 10.234 -42.235 1.00 82.44 474 ASN A O 1
ATOM 3796 N N . LEU A 1 475 ? 42.015 12.162 -41.897 1.00 86.94 475 LEU A N 1
ATOM 3797 C CA . LEU A 1 475 ? 41.377 12.173 -43.215 1.00 86.94 475 LEU A CA 1
ATOM 3798 C C . LEU A 1 475 ? 42.401 12.342 -44.340 1.00 86.94 475 LEU A C 1
ATOM 3800 O O . LEU A 1 475 ? 43.073 13.367 -44.453 1.00 86.94 475 LEU A O 1
ATOM 3804 N N . ARG A 1 476 ? 42.463 11.345 -45.226 1.00 88.94 476 ARG A N 1
ATOM 3805 C CA . ARG A 1 476 ? 43.306 11.355 -46.428 1.00 88.94 476 ARG A CA 1
ATOM 3806 C C . ARG A 1 476 ? 42.434 11.164 -47.666 1.00 88.94 476 ARG A C 1
ATOM 3808 O O . ARG A 1 476 ? 41.625 10.240 -47.657 1.00 88.94 476 ARG A O 1
ATOM 3815 N N . PRO A 1 477 ? 42.520 12.030 -48.692 1.00 90.00 477 PRO A N 1
ATOM 3816 C CA . PRO A 1 477 ? 41.804 11.819 -49.946 1.00 90.00 477 PRO A CA 1
ATOM 3817 C C . PRO A 1 477 ? 42.235 10.510 -50.600 1.00 90.00 477 PRO A C 1
ATOM 3819 O O . PRO A 1 477 ? 43.427 10.208 -50.667 1.00 90.00 477 PRO A O 1
ATOM 3822 N N . THR A 1 478 ? 41.267 9.761 -51.105 1.00 88.75 478 THR A N 1
ATOM 3823 C CA . THR A 1 478 ? 41.495 8.505 -51.806 1.00 88.75 478 THR A CA 1
ATOM 3824 C C . THR A 1 478 ? 41.368 8.754 -53.300 1.00 88.75 478 THR A C 1
ATOM 3826 O O . THR A 1 478 ? 40.259 8.851 -53.829 1.00 88.75 478 THR A O 1
ATOM 3829 N N . PHE A 1 479 ? 42.500 8.899 -53.984 1.00 88.25 479 PHE A N 1
ATOM 3830 C CA . PHE A 1 479 ? 42.516 9.237 -55.406 1.00 88.25 479 PHE A CA 1
ATOM 3831 C C . PHE A 1 479 ? 41.822 8.173 -56.260 1.00 88.25 479 PHE A C 1
ATOM 3833 O O . PHE A 1 479 ? 41.987 6.976 -56.034 1.00 88.25 479 PHE A O 1
ATOM 3840 N N . GLY A 1 480 ? 41.027 8.620 -57.232 1.00 87.88 480 GLY A N 1
ATOM 3841 C CA . GLY A 1 480 ? 40.271 7.729 -58.121 1.00 87.88 480 GLY A CA 1
ATOM 3842 C C . GLY A 1 480 ? 38.933 7.252 -57.551 1.00 87.88 480 GLY A C 1
ATOM 3843 O O . GLY A 1 480 ? 38.154 6.643 -58.279 1.00 87.88 480 GLY A O 1
ATOM 3844 N N . SER A 1 481 ? 38.619 7.584 -56.296 1.00 95.81 481 SER A N 1
ATOM 3845 C CA . SER A 1 481 ? 37.287 7.363 -55.727 1.00 95.81 481 SER A CA 1
ATOM 3846 C C . SER A 1 481 ? 36.285 8.421 -56.195 1.00 95.81 481 SER A C 1
ATOM 3848 O O . SER A 1 481 ? 36.645 9.568 -56.486 1.00 95.81 481 SER A O 1
ATOM 3850 N N . TRP A 1 482 ? 35.004 8.065 -56.263 1.00 97.12 482 TRP A N 1
ATOM 3851 C CA . TRP A 1 482 ? 33.956 9.002 -56.665 1.00 97.12 482 TRP A CA 1
ATOM 3852 C C . TRP A 1 482 ? 32.565 8.609 -56.163 1.00 97.12 482 TRP A C 1
ATOM 3854 O O . TRP A 1 482 ? 32.287 7.460 -55.836 1.00 97.12 482 TRP A O 1
ATOM 3864 N N . ILE A 1 483 ? 31.678 9.603 -56.098 1.00 97.88 483 ILE A N 1
ATOM 3865 C CA . ILE A 1 483 ? 30.255 9.439 -55.783 1.00 97.88 483 ILE A CA 1
ATOM 3866 C C . ILE A 1 483 ? 29.436 10.010 -56.931 1.00 97.88 483 ILE A C 1
ATOM 3868 O O . ILE A 1 483 ? 29.682 11.133 -57.383 1.00 97.88 483 ILE A O 1
ATOM 3872 N N . GLU A 1 484 ? 28.416 9.271 -57.346 1.00 96.88 484 GLU A N 1
ATOM 3873 C CA . GLU A 1 484 ? 27.467 9.660 -58.385 1.00 96.88 484 GLU A CA 1
ATOM 3874 C C . GLU A 1 484 ? 26.035 9.412 -57.920 1.00 96.88 484 GLU A C 1
ATOM 3876 O O . GLU A 1 484 ? 25.752 8.462 -57.187 1.00 96.88 484 GLU A O 1
ATOM 3881 N N . PHE A 1 485 ? 25.123 10.275 -58.362 1.00 96.44 485 PHE A N 1
ATOM 3882 C CA . PHE A 1 485 ? 23.704 10.111 -58.102 1.00 96.44 485 PHE A CA 1
ATOM 3883 C C . PHE A 1 485 ? 22.924 9.881 -59.390 1.00 96.44 485 PHE A C 1
ATOM 3885 O O . PHE A 1 485 ? 23.269 10.388 -60.458 1.00 96.44 485 PHE A O 1
ATOM 3892 N N . TYR A 1 486 ? 21.838 9.131 -59.257 1.00 94.94 486 TYR A N 1
ATOM 3893 C CA . TYR A 1 486 ? 20.939 8.764 -60.338 1.00 94.94 486 TYR A CA 1
ATOM 3894 C C . TYR A 1 486 ? 19.529 9.219 -59.981 1.00 94.94 486 TYR A C 1
ATOM 3896 O O . TYR A 1 486 ? 19.107 9.099 -58.832 1.00 94.94 486 TYR A O 1
ATOM 3904 N N . ARG A 1 487 ? 18.771 9.706 -60.960 1.00 93.50 487 ARG A N 1
ATOM 3905 C CA . ARG A 1 487 ? 17.348 10.019 -60.812 1.00 93.50 487 ARG A CA 1
ATOM 3906 C C . ARG A 1 487 ? 16.548 9.172 -61.780 1.00 93.50 487 ARG A C 1
ATOM 3908 O O . ARG A 1 487 ? 16.713 9.302 -62.990 1.00 93.50 487 ARG A O 1
ATOM 3915 N N . ASN A 1 488 ? 15.664 8.334 -61.247 1.00 93.31 488 ASN A N 1
ATOM 3916 C CA . ASN A 1 488 ? 14.806 7.441 -62.022 1.00 93.31 488 ASN A CA 1
ATOM 3917 C C . ASN A 1 488 ? 15.617 6.619 -63.049 1.00 93.31 488 ASN A C 1
ATOM 3919 O O . ASN A 1 488 ? 15.293 6.586 -64.235 1.00 93.31 488 ASN A O 1
ATOM 3923 N N . GLY A 1 489 ? 16.744 6.055 -62.596 1.00 90.75 489 GLY A N 1
ATOM 3924 C CA . GLY A 1 489 ? 17.668 5.254 -63.408 1.00 90.75 489 GLY A CA 1
ATOM 3925 C C . GLY A 1 489 ? 18.631 6.038 -64.309 1.00 90.75 489 GLY A C 1
ATOM 3926 O O . GLY A 1 489 ? 19.529 5.438 -64.890 1.00 90.75 489 GLY A O 1
ATOM 3927 N N . LYS A 1 490 ? 18.503 7.367 -64.429 1.00 92.50 490 LYS A N 1
ATOM 3928 C CA . LYS A 1 490 ? 19.400 8.194 -65.256 1.00 92.50 490 LYS A CA 1
ATOM 3929 C C . LYS A 1 490 ? 20.496 8.839 -64.413 1.00 92.50 490 LYS A C 1
ATOM 3931 O O . LYS A 1 490 ? 20.190 9.473 -63.404 1.00 92.50 490 LYS A O 1
ATOM 3936 N N . SER A 1 491 ? 21.749 8.717 -64.849 1.00 93.69 491 SER A N 1
ATOM 3937 C CA . SER A 1 491 ? 22.896 9.378 -64.209 1.00 93.69 491 SER A CA 1
ATOM 3938 C C . SER A 1 491 ? 22.731 10.906 -64.211 1.00 93.69 491 SER A C 1
ATOM 3940 O O . SER A 1 491 ? 22.298 11.501 -65.200 1.00 93.69 491 SER A O 1
ATOM 3942 N N . CYS A 1 492 ? 23.083 11.539 -63.090 1.00 92.88 492 CYS A N 1
ATOM 3943 C CA . CYS A 1 492 ? 23.229 12.991 -62.951 1.00 92.88 492 CYS A CA 1
ATOM 3944 C C . CYS A 1 492 ? 24.706 13.443 -63.014 1.00 92.88 492 CYS A C 1
ATOM 3946 O O . CYS A 1 492 ? 25.010 14.596 -62.709 1.00 92.88 492 CYS A O 1
ATOM 3948 N N . GLY A 1 493 ? 25.623 12.552 -63.408 1.00 93.44 493 GLY A N 1
ATOM 3949 C CA . GLY A 1 493 ? 27.066 12.783 -63.499 1.00 93.44 493 GLY A CA 1
ATOM 3950 C C . GLY A 1 493 ? 27.797 12.700 -62.156 1.00 93.44 493 GLY A C 1
ATOM 3951 O O . GLY A 1 493 ? 27.191 12.654 -61.093 1.00 93.44 493 GLY A O 1
ATOM 3952 N N . ILE A 1 494 ? 29.128 12.714 -62.158 1.00 96.00 494 ILE A N 1
ATOM 3953 C CA . ILE A 1 494 ? 29.910 12.566 -60.919 1.00 96.00 494 ILE A CA 1
ATOM 3954 C C . ILE A 1 494 ? 29.706 13.774 -59.984 1.00 96.00 494 ILE A C 1
ATOM 3956 O O . ILE A 1 494 ? 29.996 14.925 -60.327 1.00 96.00 494 ILE A O 1
ATOM 3960 N N . ALA A 1 495 ? 29.234 13.514 -58.763 1.00 95.75 495 ALA A N 1
ATOM 3961 C CA . ALA A 1 495 ? 28.993 14.532 -57.747 1.00 95.75 495 ALA A CA 1
ATOM 3962 C C . ALA A 1 495 ? 30.272 14.889 -56.983 1.00 95.75 495 ALA A C 1
ATOM 3964 O O . ALA A 1 495 ? 30.581 16.075 -56.818 1.00 95.75 495 ALA A O 1
ATOM 3965 N N . PHE A 1 496 ? 31.028 13.885 -56.547 1.00 97.19 496 PHE A N 1
ATOM 3966 C CA . PHE A 1 496 ? 32.257 14.060 -55.776 1.00 97.19 496 PHE A CA 1
ATOM 3967 C C . PHE A 1 496 ? 33.353 13.159 -56.339 1.00 97.19 496 PHE A C 1
ATOM 3969 O O . PHE A 1 496 ? 33.064 12.044 -56.759 1.00 97.19 496 PHE A O 1
ATOM 3976 N N . LYS A 1 497 ? 34.587 13.660 -56.353 1.00 95.75 497 LYS A N 1
ATOM 3977 C CA . LYS A 1 497 ? 35.803 12.918 -56.702 1.00 95.75 497 LYS A CA 1
ATOM 3978 C C . LYS A 1 497 ? 36.757 12.977 -55.519 1.00 95.75 497 LYS A C 1
ATOM 3980 O O . LYS A 1 497 ? 36.686 13.943 -54.755 1.00 95.75 497 LYS A O 1
ATOM 3985 N N . ASP A 1 498 ? 37.610 11.971 -55.409 1.00 94.12 498 ASP A N 1
ATOM 3986 C CA . ASP A 1 498 ? 38.658 11.854 -54.400 1.00 94.12 498 ASP A CA 1
ATOM 3987 C C . ASP A 1 498 ? 38.091 12.007 -52.977 1.00 94.12 498 ASP A C 1
ATOM 3989 O O . ASP A 1 498 ? 38.492 12.881 -52.202 1.00 94.12 498 ASP A O 1
ATOM 3993 N N . VAL A 1 499 ? 37.083 11.186 -52.652 1.00 95.12 499 VAL A N 1
ATOM 3994 C CA . VAL A 1 499 ? 36.488 11.149 -51.309 1.00 95.12 499 VAL A CA 1
ATOM 3995 C C . VAL A 1 499 ? 37.515 10.671 -50.281 1.00 95.12 499 VAL A C 1
ATOM 3997 O O . VAL A 1 499 ? 38.495 10.016 -50.625 1.00 95.12 499 VAL A O 1
ATOM 4000 N N . TYR A 1 500 ? 37.333 11.035 -49.013 1.00 94.31 500 TYR A N 1
ATOM 4001 C CA . TYR A 1 500 ? 38.277 10.649 -47.964 1.00 94.31 500 TYR A CA 1
ATOM 4002 C C . TYR A 1 500 ? 38.259 9.137 -47.697 1.00 94.31 500 TYR A C 1
ATOM 4004 O O . TYR A 1 500 ? 37.218 8.501 -47.797 1.00 94.31 500 TYR A O 1
ATOM 4012 N N . ALA A 1 501 ? 39.395 8.566 -47.304 1.00 90.38 501 ALA A N 1
ATOM 4013 C CA . ALA A 1 501 ? 39.482 7.176 -46.872 1.00 90.38 501 ALA A CA 1
ATOM 4014 C C . ALA A 1 501 ? 38.598 6.917 -45.639 1.00 90.38 501 ALA A C 1
ATOM 4016 O O . ALA A 1 501 ? 38.483 7.769 -44.750 1.00 90.38 501 ALA A O 1
ATOM 4017 N N . GLY A 1 502 ? 37.988 5.732 -45.576 1.00 91.19 502 GLY A N 1
ATOM 4018 C CA . GLY A 1 502 ? 37.220 5.263 -44.424 1.00 91.19 502 GLY A CA 1
ATOM 4019 C C . GLY A 1 502 ? 36.004 4.420 -44.803 1.00 91.19 502 GLY A C 1
ATOM 4020 O O . GLY A 1 502 ? 35.708 4.204 -45.976 1.00 91.19 502 GLY A O 1
ATOM 4021 N N . PHE A 1 503 ? 35.280 3.970 -43.780 1.00 93.88 503 PHE A N 1
ATOM 4022 C CA . PHE A 1 503 ? 34.075 3.156 -43.925 1.00 93.88 503 PHE A CA 1
ATOM 4023 C C . PHE A 1 503 ? 32.844 4.043 -44.115 1.00 93.88 503 PHE A C 1
ATOM 4025 O O . PHE A 1 503 ? 32.475 4.813 -43.223 1.00 93.88 503 PHE A O 1
ATOM 4032 N N . TYR A 1 504 ? 32.186 3.923 -45.265 1.00 96.25 504 TYR A N 1
ATOM 4033 C CA . TYR A 1 504 ? 30.998 4.695 -45.613 1.00 96.25 504 TYR A CA 1
ATOM 4034 C C . TYR A 1 504 ? 29.723 3.881 -45.457 1.00 96.25 504 TYR A C 1
ATOM 4036 O O . TYR A 1 504 ? 29.595 2.783 -45.984 1.00 96.25 504 TYR A O 1
ATOM 4044 N N . TYR A 1 505 ? 28.739 4.469 -44.788 1.00 97.50 505 TYR A N 1
ATOM 4045 C CA . TYR A 1 505 ? 27.397 3.924 -44.644 1.00 97.50 505 TYR A CA 1
ATOM 4046 C C . TYR A 1 505 ? 26.427 4.695 -45.547 1.00 97.50 505 TYR A C 1
ATOM 4048 O O . TYR A 1 505 ? 26.506 5.934 -45.602 1.00 97.50 505 TYR A O 1
ATOM 4056 N N . PRO A 1 506 ? 25.470 4.012 -46.202 1.00 98.00 506 PRO A N 1
ATOM 4057 C CA . PRO A 1 506 ? 24.298 4.660 -46.774 1.00 98.00 506 PRO A CA 1
ATOM 4058 C C . PRO A 1 506 ? 23.600 5.515 -45.714 1.00 98.00 506 PRO A C 1
ATOM 4060 O O . PRO A 1 506 ? 23.306 5.034 -44.616 1.00 98.00 506 PRO A O 1
ATOM 4063 N N . ALA A 1 507 ? 23.343 6.782 -46.027 1.00 97.31 507 ALA A N 1
ATOM 4064 C CA . ALA A 1 507 ? 22.824 7.748 -45.071 1.00 97.31 507 ALA A CA 1
ATOM 4065 C C . ALA A 1 507 ? 21.718 8.619 -45.668 1.00 97.31 507 ALA A C 1
ATOM 4067 O O . ALA A 1 507 ? 21.787 9.073 -46.815 1.00 97.31 507 ALA A O 1
ATOM 4068 N N . VAL A 1 508 ? 20.717 8.916 -44.841 1.00 95.75 508 VAL A N 1
ATOM 4069 C CA . VAL A 1 508 ? 19.640 9.854 -45.167 1.00 95.75 508 VAL A CA 1
ATOM 4070 C C . VAL A 1 508 ? 19.484 10.852 -44.031 1.00 95.75 508 VAL A C 1
ATOM 4072 O O . VAL A 1 508 ? 19.512 10.471 -42.864 1.00 95.75 508 VAL A O 1
ATOM 4075 N N . SER A 1 509 ? 19.275 12.126 -44.370 1.00 94.75 509 SER A N 1
ATOM 4076 C CA . SER A 1 509 ? 18.788 13.131 -43.426 1.00 94.75 509 SER A CA 1
ATOM 4077 C C . SER A 1 509 ? 17.456 13.728 -43.844 1.00 94.75 509 SER A C 1
ATOM 4079 O O . SER A 1 509 ? 17.290 14.106 -45.006 1.00 94.75 509 SER A O 1
ATOM 4081 N N . LEU A 1 510 ? 16.553 13.865 -42.878 1.00 92.88 510 LEU A N 1
ATOM 4082 C CA . LEU A 1 510 ? 15.186 14.351 -43.061 1.00 92.88 510 LEU A CA 1
ATOM 4083 C C . LEU A 1 510 ? 14.980 15.661 -42.301 1.00 92.88 510 LEU A C 1
ATOM 4085 O O . LEU A 1 510 ? 15.552 15.832 -41.228 1.00 92.88 510 LEU A O 1
ATOM 4089 N N . PHE A 1 511 ? 14.158 16.555 -42.852 1.00 86.50 511 PHE A N 1
ATOM 4090 C CA . PHE A 1 511 ? 13.749 17.826 -42.251 1.00 86.50 511 PHE A CA 1
ATOM 4091 C C . PHE A 1 511 ? 12.247 18.046 -42.455 1.00 86.50 511 PHE A C 1
ATOM 4093 O O . PHE A 1 511 ? 11.766 17.875 -43.575 1.00 86.50 511 PHE A O 1
ATOM 4100 N N . GLN A 1 512 ? 11.535 18.465 -41.402 1.00 83.12 512 GLN A N 1
ATOM 4101 C CA . GLN A 1 512 ? 10.109 18.839 -41.418 1.00 83.12 512 GLN A CA 1
ATOM 4102 C C . GLN A 1 512 ? 9.161 17.751 -41.957 1.00 83.12 512 GLN A C 1
ATOM 4104 O O . GLN A 1 512 ? 8.519 17.922 -42.989 1.00 83.12 512 GLN A O 1
ATOM 4109 N N . GLY A 1 513 ? 9.036 16.623 -41.253 1.00 82.69 513 GLY A N 1
ATOM 4110 C CA . GLY A 1 513 ? 7.953 15.657 -41.522 1.00 82.69 513 GLY A CA 1
ATOM 4111 C C . GLY A 1 513 ? 8.136 14.746 -42.746 1.00 82.69 513 GLY A C 1
ATOM 4112 O O . GLY A 1 513 ? 7.235 13.974 -43.071 1.00 82.69 513 GLY A O 1
ATOM 4113 N N . ALA A 1 514 ? 9.269 14.829 -43.448 1.00 89.12 514 ALA A N 1
ATOM 4114 C CA . ALA A 1 514 ? 9.559 13.996 -44.615 1.00 89.12 514 ALA A CA 1
ATOM 4115 C C . ALA A 1 514 ? 9.650 12.499 -44.270 1.00 89.12 514 ALA A C 1
ATOM 4117 O O . ALA A 1 514 ? 10.141 12.130 -43.202 1.00 89.12 514 ALA A O 1
ATOM 4118 N N . THR A 1 515 ? 9.241 11.643 -45.210 1.00 92.06 515 THR A N 1
ATOM 4119 C CA . THR A 1 515 ? 9.394 10.184 -45.126 1.00 92.06 515 THR A CA 1
ATOM 4120 C C . THR A 1 515 ? 10.056 9.639 -46.385 1.00 92.06 515 THR A C 1
ATOM 4122 O O . THR A 1 515 ? 9.668 9.976 -47.507 1.00 92.06 515 THR A O 1
ATOM 4125 N N . VAL A 1 516 ? 11.046 8.766 -46.195 1.00 94.56 516 VAL A N 1
ATOM 4126 C CA . VAL A 1 516 ? 11.674 8.016 -47.287 1.00 94.56 516 VAL A CA 1
ATOM 4127 C C . VAL A 1 516 ? 11.702 6.526 -46.990 1.00 94.56 516 VAL A C 1
ATOM 4129 O O . VAL A 1 516 ? 11.623 6.107 -45.834 1.00 94.56 516 VAL A O 1
ATOM 4132 N N . ARG A 1 517 ? 11.889 5.739 -48.045 1.00 95.81 517 ARG A N 1
ATOM 4133 C CA . ARG A 1 517 ? 12.163 4.308 -47.994 1.00 95.81 517 ARG A CA 1
ATOM 4134 C C . ARG A 1 517 ? 13.467 4.001 -48.720 1.00 95.81 517 ARG A C 1
ATOM 4136 O O . ARG A 1 517 ? 13.593 4.318 -49.899 1.00 95.81 517 ARG A O 1
ATOM 4143 N N . CYS A 1 518 ? 14.413 3.371 -48.040 1.00 96.81 518 CYS A N 1
ATOM 4144 C CA . CYS A 1 518 ? 15.636 2.868 -48.652 1.00 96.81 518 CYS A CA 1
ATOM 4145 C C . CYS A 1 518 ? 15.393 1.489 -49.275 1.00 96.81 518 CYS A C 1
ATOM 4147 O O . CYS A 1 518 ? 14.658 0.666 -48.727 1.00 96.81 518 CYS A O 1
ATOM 4149 N N . ASN A 1 519 ? 16.031 1.239 -50.412 1.00 96.56 519 ASN A N 1
ATOM 4150 C CA . ASN A 1 519 ? 16.065 -0.048 -51.085 1.00 96.56 519 ASN A CA 1
ATOM 4151 C C . ASN A 1 519 ? 17.528 -0.431 -51.339 1.00 96.56 519 ASN A C 1
ATOM 4153 O O . ASN A 1 519 ? 18.232 0.222 -52.109 1.00 96.56 519 ASN A O 1
ATOM 4157 N N . PHE A 1 520 ? 17.983 -1.480 -50.660 1.00 96.94 520 PHE A N 1
ATOM 4158 C CA . PHE A 1 520 ? 19.366 -1.954 -50.718 1.00 96.94 520 PHE A CA 1
ATOM 4159 C C . PHE A 1 520 ? 19.565 -3.096 -51.729 1.00 96.94 520 PHE A C 1
ATOM 4161 O O . PHE A 1 520 ? 20.692 -3.550 -51.898 1.00 96.94 520 PHE A O 1
ATOM 4168 N N . GLY A 1 521 ? 18.499 -3.537 -52.411 1.00 92.75 521 GLY A N 1
ATOM 4169 C CA . GLY A 1 521 ? 18.493 -4.701 -53.301 1.00 92.75 521 GLY A CA 1
ATOM 4170 C C . GLY A 1 521 ? 17.909 -5.959 -52.638 1.00 92.75 521 GLY A C 1
ATOM 4171 O O . GLY A 1 521 ? 17.481 -5.902 -51.483 1.00 92.75 521 GLY A O 1
ATOM 4172 N N . PRO A 1 522 ? 17.845 -7.098 -53.354 1.00 89.50 522 PRO A N 1
ATOM 4173 C CA . PRO A 1 522 ? 18.347 -7.308 -54.720 1.00 89.50 522 PRO A CA 1
ATOM 4174 C C . PRO A 1 522 ? 17.414 -6.757 -55.814 1.00 89.50 522 PRO A C 1
ATOM 4176 O O . PRO A 1 522 ? 17.829 -6.564 -56.952 1.00 89.50 522 PRO A O 1
ATOM 4179 N N . SER A 1 523 ? 16.150 -6.483 -55.485 1.00 93.00 523 SER A N 1
ATOM 4180 C CA . SER A 1 523 ? 15.153 -5.993 -56.441 1.00 93.00 523 SER A CA 1
ATOM 4181 C C . SER A 1 523 ? 15.122 -4.464 -56.481 1.00 93.00 523 SER A C 1
ATOM 4183 O O . SER A 1 523 ? 14.452 -3.816 -55.674 1.00 93.00 523 SER A O 1
ATOM 4185 N N . PHE A 1 524 ? 15.848 -3.877 -57.429 1.00 94.44 524 PHE A N 1
ATOM 4186 C CA . PHE A 1 524 ? 15.861 -2.431 -57.669 1.00 94.44 524 PHE A CA 1
ATOM 4187 C C . PHE A 1 524 ? 14.740 -1.991 -58.615 1.00 94.44 524 PHE A C 1
ATOM 4189 O O . PHE A 1 524 ? 14.286 -2.769 -59.455 1.00 94.44 524 PHE A O 1
ATOM 4196 N N . ARG A 1 525 ? 14.271 -0.742 -58.478 1.00 92.31 525 ARG A N 1
ATOM 4197 C CA . ARG A 1 525 ? 13.257 -0.191 -59.398 1.00 92.31 525 ARG A CA 1
ATOM 4198 C C . ARG A 1 525 ? 13.848 0.124 -60.766 1.00 92.31 525 ARG A C 1
ATOM 4200 O O . ARG A 1 525 ? 13.140 0.035 -61.765 1.00 92.31 525 ARG A O 1
ATOM 4207 N N . TYR A 1 526 ? 15.122 0.494 -60.796 1.00 92.25 526 TYR A N 1
ATOM 4208 C CA . TYR A 1 526 ? 15.892 0.690 -62.014 1.00 92.25 526 TYR A CA 1
ATOM 4209 C C . TYR A 1 526 ? 17.123 -0.213 -61.988 1.00 92.25 526 TYR A C 1
ATOM 4211 O O . TYR A 1 526 ? 17.612 -0.576 -60.921 1.00 92.25 526 TYR A O 1
ATOM 4219 N N . SER A 1 527 ? 17.617 -0.597 -63.164 1.00 87.88 527 SER A N 1
ATOM 4220 C CA . SER A 1 527 ? 18.811 -1.436 -63.272 1.00 87.88 527 SER A CA 1
ATOM 4221 C C . SER A 1 527 ? 19.997 -0.792 -62.555 1.00 87.88 527 SER A C 1
ATOM 4223 O O . SER A 1 527 ? 20.249 0.404 -62.713 1.00 87.88 527 SER A O 1
ATOM 4225 N N . VAL A 1 528 ? 20.725 -1.600 -61.782 1.00 91.38 528 VAL A N 1
ATOM 4226 C CA . VAL A 1 528 ? 21.965 -1.172 -61.127 1.00 91.38 528 VAL A CA 1
ATOM 4227 C C . VAL A 1 528 ? 22.967 -0.734 -62.205 1.00 91.38 528 VAL A C 1
ATOM 4229 O O . VAL A 1 528 ? 23.078 -1.421 -63.226 1.00 91.38 528 VAL A O 1
ATOM 4232 N N . PRO A 1 529 ? 23.674 0.399 -62.028 1.00 92.00 529 PRO A N 1
ATOM 4233 C CA . PRO A 1 529 ? 24.669 0.854 -62.994 1.00 92.00 529 PRO A CA 1
ATOM 4234 C C . PRO A 1 529 ? 25.736 -0.219 -63.289 1.00 92.00 529 PRO A C 1
ATOM 4236 O O . PRO A 1 529 ? 26.141 -0.931 -62.366 1.00 92.00 529 PRO A O 1
ATOM 4239 N N . PRO A 1 530 ? 26.220 -0.346 -64.542 1.00 86.06 530 PRO A N 1
ATOM 4240 C CA . PRO A 1 530 ? 27.236 -1.336 -64.896 1.00 86.06 530 PRO A CA 1
ATOM 4241 C C . PRO A 1 530 ? 28.486 -1.231 -64.011 1.00 86.06 530 PRO A C 1
ATOM 4243 O O . PRO A 1 530 ? 29.024 -0.142 -63.829 1.00 86.06 530 PRO A O 1
ATOM 4246 N N . GLY A 1 531 ? 28.943 -2.364 -63.470 1.00 86.50 531 GLY A N 1
ATOM 4247 C CA . GLY A 1 531 ? 30.109 -2.433 -62.578 1.00 86.50 531 GLY A CA 1
ATOM 4248 C C . GLY A 1 531 ? 29.833 -2.092 -61.107 1.00 86.50 531 GLY A C 1
ATOM 4249 O O . GLY A 1 531 ? 30.733 -2.234 -60.285 1.00 86.50 531 GLY A O 1
ATOM 4250 N N . ALA A 1 532 ? 28.611 -1.678 -60.748 1.00 92.75 532 ALA A N 1
ATOM 4251 C CA . ALA A 1 532 ? 28.207 -1.471 -59.359 1.00 92.75 532 ALA A CA 1
ATOM 4252 C C . ALA A 1 532 ? 27.443 -2.681 -58.801 1.00 92.75 532 ALA A C 1
ATOM 4254 O O . ALA A 1 532 ? 26.694 -3.343 -59.520 1.00 92.75 532 ALA A O 1
ATOM 4255 N N . ARG A 1 533 ? 27.596 -2.934 -57.498 1.00 94.56 533 ARG A N 1
ATOM 4256 C CA . ARG A 1 533 ? 26.899 -4.001 -56.763 1.00 94.56 533 ARG A CA 1
ATOM 4257 C C . ARG A 1 533 ? 25.845 -3.441 -55.822 1.00 94.56 533 ARG A C 1
ATOM 4259 O O . ARG A 1 533 ? 25.985 -2.328 -55.305 1.00 94.56 533 ARG A O 1
ATOM 4266 N N . GLY A 1 534 ? 24.778 -4.200 -55.587 1.00 95.25 534 GLY A N 1
ATOM 4267 C CA . GLY A 1 534 ? 23.744 -3.796 -54.639 1.00 95.25 534 GLY A CA 1
ATOM 4268 C C . GLY A 1 534 ? 24.243 -3.900 -53.199 1.00 95.25 534 GLY A C 1
ATOM 4269 O O . GLY A 1 534 ? 24.931 -4.855 -52.848 1.00 95.25 534 GLY A O 1
ATOM 4270 N N . MET A 1 535 ? 23.857 -2.964 -52.328 1.00 96.12 535 MET A N 1
ATOM 4271 C CA . MET A 1 535 ? 24.218 -3.035 -50.903 1.00 96.12 535 MET A CA 1
ATOM 4272 C C . MET A 1 535 ? 23.819 -4.363 -50.235 1.00 96.12 535 MET A C 1
ATOM 4274 O O . MET A 1 535 ? 24.493 -4.783 -49.304 1.00 96.12 535 MET A O 1
ATOM 4278 N N . CYS A 1 536 ? 22.774 -5.058 -50.698 1.00 94.19 536 CYS A N 1
ATOM 4279 C CA . CYS A 1 536 ? 22.384 -6.374 -50.184 1.00 94.19 536 CYS A CA 1
ATOM 4280 C C . CYS A 1 536 ? 23.488 -7.441 -50.286 1.00 94.19 536 CYS A C 1
ATOM 4282 O O . CYS A 1 536 ? 23.523 -8.344 -49.456 1.00 94.19 536 CYS A O 1
ATOM 4284 N N . GLU A 1 537 ? 24.402 -7.332 -51.255 1.00 93.38 537 GLU A N 1
ATOM 4285 C CA . GLU A 1 537 ? 25.526 -8.265 -51.423 1.00 93.38 537 GLU A CA 1
ATOM 4286 C C . GLU A 1 537 ? 26.609 -8.069 -50.348 1.00 93.38 537 GLU A C 1
ATOM 4288 O O . GLU A 1 537 ? 27.379 -8.985 -50.062 1.00 93.38 537 GLU A O 1
ATOM 4293 N N . ARG A 1 538 ? 26.623 -6.907 -49.679 1.00 93.38 538 ARG A N 1
ATOM 4294 C CA . ARG A 1 538 ? 27.614 -6.566 -48.652 1.00 93.38 538 ARG A CA 1
ATOM 4295 C C . ARG A 1 538 ? 27.518 -7.434 -47.393 1.00 93.38 538 ARG A C 1
ATOM 4297 O O . ARG A 1 538 ? 28.496 -7.532 -46.663 1.00 93.38 538 ARG A O 1
ATOM 4304 N N . VAL A 1 539 ? 26.369 -8.067 -47.138 1.00 92.81 539 VAL A N 1
ATOM 4305 C CA . VAL A 1 539 ? 26.129 -8.890 -45.935 1.00 92.81 539 VAL A CA 1
ATOM 4306 C C . VAL A 1 539 ? 27.156 -10.017 -45.818 1.00 92.81 539 VAL A C 1
ATOM 4308 O O . VAL A 1 539 ? 27.789 -10.171 -44.776 1.00 92.81 539 VAL A O 1
ATOM 4311 N N . GLY A 1 540 ? 27.339 -10.790 -46.894 1.00 89.56 540 GLY A N 1
ATOM 4312 C CA . GLY A 1 540 ? 28.243 -11.941 -46.891 1.00 89.56 540 GLY A CA 1
ATOM 4313 C C . GLY A 1 540 ? 29.705 -11.527 -46.745 1.00 89.56 540 GLY A C 1
ATOM 4314 O O . GLY A 1 540 ? 30.426 -12.096 -45.931 1.00 89.56 540 GLY A O 1
ATOM 4315 N N . GLU A 1 541 ? 30.126 -10.497 -47.484 1.00 91.38 541 GLU A N 1
ATOM 4316 C CA . GLU A 1 541 ? 31.496 -9.978 -47.406 1.00 91.38 541 GLU A CA 1
ATOM 4317 C C . GLU A 1 541 ? 31.804 -9.411 -46.021 1.00 91.38 541 GLU A C 1
ATOM 4319 O O . GLU A 1 541 ? 32.832 -9.745 -45.443 1.00 91.38 541 GLU A O 1
ATOM 4324 N N . MET A 1 542 ? 30.895 -8.620 -45.444 1.00 92.19 542 MET A N 1
ATOM 4325 C CA . MET A 1 542 ? 31.107 -8.017 -44.128 1.00 92.19 542 MET A CA 1
ATOM 4326 C C . MET A 1 542 ? 31.155 -9.077 -43.025 1.00 92.19 542 MET A C 1
ATOM 4328 O O . MET A 1 542 ? 31.939 -8.940 -42.092 1.00 92.19 542 MET A O 1
ATOM 4332 N N . TYR A 1 543 ? 30.361 -10.147 -43.134 1.00 91.94 543 TYR A N 1
ATOM 4333 C CA . TYR A 1 543 ? 30.417 -11.269 -42.196 1.00 91.94 543 TYR A CA 1
ATOM 4334 C C . TYR A 1 543 ? 31.783 -11.969 -42.221 1.00 91.94 543 TYR A C 1
ATOM 4336 O O . TYR A 1 543 ? 32.358 -12.253 -41.168 1.00 91.94 543 TYR A O 1
ATOM 4344 N N . ILE A 1 544 ? 32.324 -12.220 -43.417 1.00 91.62 544 ILE A N 1
ATOM 4345 C CA . ILE A 1 544 ? 33.646 -12.838 -43.589 1.00 91.62 544 ILE A CA 1
ATOM 4346 C C . ILE A 1 544 ? 34.741 -11.901 -43.076 1.00 91.62 544 ILE A C 1
ATOM 4348 O O . ILE A 1 544 ? 35.574 -12.323 -42.281 1.00 91.62 544 ILE A O 1
ATOM 4352 N N . GLU A 1 545 ? 34.717 -10.631 -43.479 1.00 93.12 545 GLU A N 1
ATOM 4353 C CA . GLU A 1 545 ? 35.704 -9.631 -43.067 1.00 93.12 545 GLU A CA 1
ATOM 4354 C C . GLU A 1 545 ? 35.696 -9.401 -41.550 1.00 93.12 545 GLU A C 1
ATOM 4356 O O . GLU A 1 545 ? 36.761 -9.362 -40.946 1.00 93.12 545 GLU A O 1
ATOM 4361 N N . GLN A 1 546 ? 34.520 -9.316 -40.915 1.00 93.19 546 GLN A N 1
ATOM 4362 C CA . GLN A 1 546 ? 34.414 -9.202 -39.457 1.00 93.19 546 GLN A CA 1
ATOM 4363 C C . GLN A 1 546 ? 34.979 -10.443 -38.761 1.00 93.19 546 GLN A C 1
ATOM 4365 O O . GLN A 1 546 ? 35.729 -10.318 -37.800 1.00 93.19 546 GLN A O 1
ATOM 4370 N N . THR A 1 547 ? 34.662 -11.640 -39.268 1.00 91.62 547 THR A N 1
ATOM 4371 C CA . THR A 1 547 ? 35.218 -12.896 -38.736 1.00 91.62 547 THR A CA 1
ATOM 4372 C C . THR A 1 547 ? 36.738 -12.931 -38.871 1.00 91.62 547 THR A C 1
ATOM 4374 O O . THR A 1 547 ? 37.423 -13.358 -37.949 1.00 91.62 547 THR A O 1
ATOM 4377 N N . LEU A 1 548 ? 37.278 -12.454 -39.993 1.00 91.69 548 LEU A N 1
ATOM 4378 C CA . LEU A 1 548 ? 38.718 -12.371 -40.202 1.00 91.69 548 LEU A CA 1
ATOM 4379 C C . LEU A 1 548 ? 39.372 -11.386 -39.226 1.00 91.69 548 LEU A C 1
ATOM 4381 O O . LEU A 1 548 ? 40.391 -11.726 -38.637 1.00 91.69 548 LEU A O 1
ATOM 4385 N N . SER A 1 549 ? 38.778 -10.211 -39.005 1.00 93.00 549 SER A N 1
ATOM 4386 C CA . SER A 1 549 ? 39.254 -9.262 -37.991 1.00 93.00 549 SER A CA 1
ATOM 4387 C C . SER A 1 549 ? 39.259 -9.862 -36.586 1.00 93.00 549 SER A C 1
ATOM 4389 O O . SER A 1 549 ? 40.206 -9.646 -35.834 1.00 93.00 549 SER A O 1
ATOM 4391 N N . ASP A 1 550 ? 38.222 -10.629 -36.241 1.00 92.38 550 ASP A N 1
ATOM 4392 C CA . ASP A 1 550 ? 38.116 -11.322 -34.956 1.00 92.38 550 ASP A CA 1
ATOM 4393 C C . ASP A 1 550 ? 39.220 -12.383 -34.798 1.00 92.38 550 ASP A C 1
ATOM 4395 O O . ASP A 1 550 ? 39.868 -12.436 -33.755 1.00 92.38 550 ASP A O 1
ATOM 4399 N N . VAL A 1 551 ? 39.492 -13.177 -35.842 1.00 90.94 551 VAL A N 1
ATOM 4400 C CA . VAL A 1 551 ? 40.594 -14.159 -35.868 1.00 90.94 551 VAL A CA 1
ATOM 4401 C C . VAL A 1 551 ? 41.953 -13.475 -35.744 1.00 90.94 551 VAL A C 1
ATOM 4403 O O . VAL A 1 551 ? 42.775 -13.912 -34.945 1.00 90.94 551 VAL A O 1
ATOM 4406 N N . LEU A 1 552 ? 42.193 -12.406 -36.510 1.00 90.69 552 LEU A N 1
ATOM 4407 C CA . LEU A 1 552 ? 43.454 -11.663 -36.466 1.00 90.69 552 LEU A CA 1
ATOM 4408 C C . LEU A 1 552 ? 43.725 -11.128 -35.061 1.00 90.69 552 LEU A C 1
ATOM 4410 O O . LEU A 1 552 ? 44.825 -11.310 -34.557 1.00 90.69 552 LEU A O 1
ATOM 4414 N N . TYR A 1 553 ? 42.710 -10.568 -34.398 1.00 91.06 553 TYR A N 1
ATOM 4415 C CA . TYR A 1 553 ? 42.841 -10.123 -33.013 1.00 91.06 553 TYR A CA 1
ATOM 4416 C C . TYR A 1 553 ? 43.233 -11.271 -32.074 1.00 91.06 553 TYR A C 1
ATOM 4418 O O . TYR A 1 553 ? 44.127 -11.111 -31.248 1.00 91.06 553 TYR A O 1
ATOM 4426 N N . LEU A 1 554 ? 42.583 -12.433 -32.191 1.00 89.50 554 LEU A N 1
ATOM 4427 C CA . LEU A 1 554 ? 42.884 -13.585 -31.334 1.00 89.50 554 LEU A CA 1
ATOM 4428 C C . LEU A 1 554 ? 44.308 -14.116 -31.553 1.00 89.50 554 LEU A C 1
ATOM 4430 O O . LEU A 1 554 ? 44.954 -14.494 -30.584 1.00 89.50 554 LEU A O 1
ATOM 4434 N N . VAL A 1 555 ? 44.797 -14.111 -32.796 1.00 89.56 555 VAL A N 1
ATOM 4435 C CA . VAL A 1 555 ? 46.166 -14.536 -33.138 1.00 89.56 555 VAL A CA 1
ATOM 4436 C C . VAL A 1 555 ? 47.202 -13.513 -32.667 1.00 89.56 555 VAL A C 1
ATOM 4438 O O . VAL A 1 555 ? 48.216 -13.887 -32.093 1.00 89.56 555 VAL A O 1
ATOM 4441 N N . GLU A 1 556 ? 46.955 -12.217 -32.870 1.00 88.94 556 GLU A N 1
ATOM 4442 C CA . GLU A 1 556 ? 47.868 -11.144 -32.445 1.00 88.94 556 GLU A CA 1
ATOM 4443 C C . GLU A 1 556 ? 48.041 -11.080 -30.920 1.00 88.94 556 GLU A C 1
ATOM 4445 O O . GLU A 1 556 ? 49.082 -10.630 -30.448 1.00 88.94 556 GLU A O 1
ATOM 4450 N N . ASN A 1 557 ? 47.038 -11.532 -30.161 1.00 88.25 557 ASN A N 1
ATOM 4451 C CA . ASN A 1 557 ? 47.018 -11.483 -28.697 1.00 88.25 557 ASN A CA 1
ATOM 4452 C C . ASN A 1 557 ? 47.071 -12.887 -28.056 1.00 88.25 557 ASN A C 1
ATOM 4454 O O . ASN A 1 557 ? 46.719 -13.032 -26.887 1.00 88.25 557 ASN A O 1
ATOM 4458 N N . GLU A 1 558 ? 47.483 -13.925 -28.796 1.00 84.38 558 GLU A N 1
ATOM 4459 C CA . GLU A 1 558 ? 47.442 -15.325 -28.339 1.00 84.38 558 GLU A CA 1
ATOM 4460 C C . GLU A 1 558 ? 48.188 -15.534 -27.010 1.00 84.38 558 GLU A C 1
ATOM 4462 O O . GLU A 1 558 ? 47.636 -16.135 -26.087 1.00 84.38 558 GLU A O 1
ATOM 4467 N N . ASP A 1 559 ? 49.396 -14.977 -26.881 1.00 84.19 559 ASP A N 1
ATOM 4468 C CA . ASP A 1 559 ? 50.226 -15.106 -25.677 1.00 84.19 559 ASP A CA 1
ATOM 4469 C C . ASP 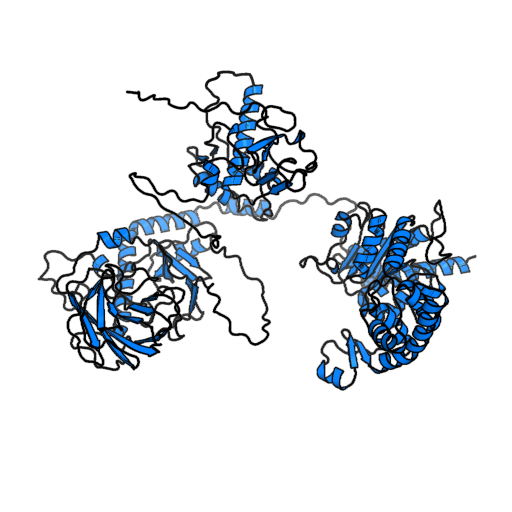A 1 559 ? 49.573 -14.448 -24.445 1.00 84.19 559 ASP A C 1
ATOM 4471 O O . ASP A 1 559 ? 49.498 -15.055 -23.374 1.00 84.19 559 ASP A O 1
ATOM 4475 N N . GLU A 1 560 ? 49.040 -13.228 -24.594 1.00 83.25 560 GLU A N 1
ATOM 4476 C CA . GLU A 1 560 ? 48.369 -12.502 -23.504 1.00 83.25 560 GLU A CA 1
ATOM 4477 C C . GLU A 1 560 ? 47.096 -13.228 -23.045 1.00 83.25 560 GLU A C 1
ATOM 4479 O O . GLU A 1 560 ? 46.846 -13.375 -21.843 1.00 83.25 560 GLU A O 1
ATOM 4484 N N . LEU A 1 561 ? 46.314 -13.738 -24.002 1.00 82.31 561 LEU A N 1
ATOM 4485 C CA . LEU A 1 561 ? 45.092 -14.498 -23.741 1.00 82.31 561 LEU A CA 1
ATOM 4486 C C . LEU A 1 561 ? 45.395 -15.858 -23.093 1.00 82.31 561 LEU A C 1
ATOM 4488 O O . LEU A 1 561 ? 44.659 -16.302 -22.207 1.00 82.31 561 LEU A O 1
ATOM 4492 N N . ALA A 1 562 ? 46.490 -16.516 -23.484 1.00 78.06 562 ALA A N 1
ATOM 4493 C CA . ALA A 1 562 ? 46.946 -17.760 -22.871 1.00 78.06 562 ALA A CA 1
ATOM 4494 C C . ALA A 1 562 ? 47.411 -17.551 -21.418 1.00 78.06 562 ALA A C 1
ATOM 4496 O O . ALA A 1 562 ? 47.082 -18.360 -20.545 1.00 78.06 562 ALA A O 1
ATOM 4497 N N . GLU A 1 563 ? 48.113 -16.451 -21.123 1.00 80.44 563 GLU A N 1
ATOM 4498 C CA . GLU A 1 563 ? 48.466 -16.079 -19.748 1.00 80.44 563 GLU A CA 1
ATOM 4499 C C . GLU A 1 563 ? 47.233 -15.777 -18.884 1.00 80.44 563 GLU A C 1
ATOM 4501 O O . GLU A 1 563 ? 47.184 -16.164 -17.711 1.00 80.44 563 GLU A O 1
ATOM 4506 N N . GLU A 1 564 ? 46.235 -15.085 -19.439 1.00 75.62 564 GLU A N 1
ATOM 4507 C CA . GLU A 1 564 ? 44.968 -14.806 -18.758 1.00 75.62 564 GLU A CA 1
ATOM 4508 C C . GLU A 1 564 ? 44.218 -16.111 -18.444 1.00 75.62 564 GLU A C 1
ATOM 4510 O O . GLU A 1 564 ? 43.821 -16.332 -17.295 1.00 75.62 564 GLU A O 1
ATOM 4515 N N . ALA A 1 565 ? 44.131 -17.035 -19.409 1.00 71.06 565 ALA A N 1
ATOM 4516 C CA . ALA A 1 565 ? 43.548 -18.366 -19.217 1.00 71.06 565 ALA A CA 1
ATOM 4517 C C . ALA A 1 565 ? 44.286 -19.175 -18.134 1.00 71.06 565 ALA A C 1
ATOM 4519 O O . ALA A 1 565 ? 43.652 -19.792 -17.273 1.00 71.06 565 ALA A O 1
ATOM 4520 N N . ALA A 1 566 ? 45.623 -19.147 -18.131 1.00 71.94 566 ALA A N 1
ATOM 4521 C CA . ALA A 1 566 ? 46.442 -19.843 -17.141 1.00 71.94 566 ALA A CA 1
ATOM 4522 C C . ALA A 1 566 ? 46.246 -19.277 -15.722 1.00 71.94 566 ALA A C 1
ATOM 4524 O O . ALA A 1 566 ? 46.147 -20.046 -14.763 1.00 71.94 566 ALA A O 1
ATOM 4525 N N . LYS A 1 567 ? 46.114 -17.949 -15.574 1.00 69.69 567 LYS A N 1
ATOM 4526 C CA . LYS A 1 567 ? 45.770 -17.295 -14.295 1.00 69.69 567 LYS A CA 1
ATOM 4527 C C . LYS A 1 567 ? 44.379 -17.707 -13.806 1.00 69.69 567 LYS A C 1
ATOM 4529 O O . LYS A 1 567 ? 44.200 -17.931 -12.608 1.00 69.69 567 LYS A O 1
ATOM 4534 N N . CYS A 1 568 ? 43.404 -17.834 -14.704 1.00 63.22 568 CYS A N 1
ATOM 4535 C CA . CYS A 1 568 ? 42.056 -18.297 -14.363 1.00 63.22 568 CYS A CA 1
ATOM 4536 C C . CYS A 1 568 ? 42.066 -19.762 -13.900 1.00 63.22 568 CYS A C 1
ATOM 4538 O O . CYS A 1 568 ? 41.525 -20.081 -12.841 1.00 63.22 568 CYS A O 1
ATOM 4540 N N . TYR A 1 569 ? 42.779 -20.631 -14.622 1.00 62.22 569 TYR A N 1
ATOM 4541 C CA . TYR A 1 569 ? 42.926 -22.049 -14.285 1.00 62.22 569 TYR A CA 1
ATOM 4542 C C . TYR A 1 569 ? 43.688 -22.280 -12.964 1.00 62.22 569 TYR A C 1
ATOM 4544 O O . TYR A 1 569 ? 43.310 -23.141 -12.168 1.00 62.22 569 TYR A O 1
ATOM 4552 N N . TYR A 1 570 ? 44.733 -21.490 -12.683 1.00 59.94 570 TYR A N 1
ATOM 4553 C CA . TYR A 1 570 ? 45.488 -21.566 -11.425 1.00 59.94 570 TYR A CA 1
ATOM 4554 C C . TYR A 1 570 ? 44.647 -21.129 -10.213 1.00 59.94 570 TYR A C 1
ATOM 4556 O O . TYR A 1 570 ? 44.693 -21.776 -9.168 1.00 59.94 570 TYR A O 1
ATOM 4564 N N . ASN A 1 571 ? 43.829 -20.080 -10.359 1.00 55.97 571 ASN A N 1
ATOM 4565 C CA . ASN A 1 571 ? 42.919 -19.620 -9.303 1.00 55.97 571 ASN A CA 1
ATOM 4566 C C . ASN A 1 571 ? 41.796 -20.628 -8.998 1.00 55.97 571 ASN A C 1
ATOM 4568 O O . ASN A 1 571 ? 41.359 -20.707 -7.854 1.00 55.97 571 ASN A O 1
ATOM 4572 N N . MET A 1 572 ? 41.345 -21.412 -9.986 1.00 55.03 572 MET A N 1
ATOM 4573 C CA . MET A 1 572 ? 40.319 -22.448 -9.786 1.00 55.03 572 MET A CA 1
ATOM 4574 C C . MET A 1 572 ? 40.827 -23.678 -9.020 1.00 55.03 572 MET A C 1
ATOM 4576 O O . MET A 1 572 ? 40.045 -24.307 -8.316 1.00 55.03 572 MET A O 1
ATOM 4580 N N . ASN A 1 573 ? 42.116 -24.018 -9.139 1.00 54.25 573 ASN A N 1
ATOM 4581 C CA . ASN A 1 573 ? 42.675 -25.249 -8.563 1.00 54.25 573 ASN A CA 1
ATOM 4582 C C . ASN A 1 573 ? 43.486 -25.048 -7.267 1.00 54.25 573 ASN A C 1
ATOM 4584 O O . ASN A 1 573 ? 43.768 -26.034 -6.594 1.00 54.25 573 ASN A O 1
ATOM 4588 N N . ASN A 1 574 ? 43.840 -23.809 -6.901 1.00 53.66 574 ASN A N 1
ATOM 4589 C CA . ASN A 1 574 ? 44.608 -23.485 -5.684 1.00 53.66 574 ASN A CA 1
ATOM 4590 C C . ASN A 1 574 ? 43.919 -22.456 -4.760 1.00 53.66 574 ASN A C 1
ATOM 4592 O O . ASN A 1 574 ? 44.566 -21.904 -3.871 1.00 53.66 574 ASN A O 1
ATOM 4596 N N . GLY A 1 575 ? 42.628 -22.166 -4.955 1.00 50.53 575 GLY A N 1
ATOM 4597 C CA . GLY A 1 575 ? 41.842 -21.418 -3.970 1.00 50.53 575 GLY A CA 1
ATOM 4598 C C . GLY A 1 575 ? 41.500 -22.318 -2.783 1.00 50.53 575 GLY A C 1
ATOM 4599 O O . GLY A 1 575 ? 40.957 -23.401 -2.994 1.00 50.53 575 GLY A O 1
ATOM 4600 N N . ASP A 1 576 ? 41.831 -21.896 -1.560 1.00 54.12 576 ASP A N 1
ATOM 4601 C CA . ASP A 1 576 ? 41.547 -22.600 -0.302 1.00 54.12 576 ASP A CA 1
ATOM 4602 C C . ASP A 1 576 ? 40.042 -22.922 -0.148 1.00 54.12 576 ASP A C 1
ATOM 4604 O O . ASP A 1 576 ? 39.301 -22.218 0.537 1.00 54.12 576 ASP A O 1
ATOM 4608 N N . GLY A 1 577 ? 39.563 -24.020 -0.740 1.00 54.38 577 GLY A N 1
ATOM 4609 C CA . GLY A 1 577 ? 38.180 -24.481 -0.561 1.00 54.38 577 GLY A CA 1
ATOM 4610 C C . GLY A 1 577 ? 37.854 -24.782 0.907 1.00 54.38 577 GLY A C 1
ATOM 4611 O O . GLY A 1 577 ? 36.708 -24.675 1.337 1.00 54.38 577 GLY A O 1
ATOM 4612 N N . GLU A 1 578 ? 38.878 -25.088 1.704 1.00 57.56 578 GLU A N 1
ATOM 4613 C CA . GLU A 1 578 ? 38.768 -25.248 3.152 1.00 57.56 578 GLU A CA 1
ATOM 4614 C C . GLU A 1 578 ? 38.491 -23.910 3.860 1.00 57.56 578 GLU A C 1
ATOM 4616 O O . GLU A 1 578 ? 37.711 -23.868 4.811 1.00 57.56 578 GLU A O 1
ATOM 4621 N N . HIS A 1 579 ? 39.033 -22.796 3.359 1.00 60.88 579 HIS A N 1
ATOM 4622 C CA . HIS A 1 579 ? 38.771 -21.462 3.898 1.00 60.88 579 HIS A CA 1
ATOM 4623 C C . HIS A 1 579 ? 37.358 -20.972 3.552 1.00 60.88 579 HIS A C 1
ATOM 4625 O O . HIS A 1 579 ? 36.654 -20.452 4.420 1.00 60.88 579 HIS A O 1
ATOM 4631 N N . ASP A 1 580 ? 36.896 -21.209 2.322 1.00 67.31 580 ASP A N 1
ATOM 4632 C CA . ASP A 1 580 ? 35.539 -20.847 1.894 1.00 67.31 580 ASP A CA 1
ATOM 4633 C C . ASP A 1 580 ? 34.465 -21.629 2.666 1.00 67.31 580 ASP A C 1
ATOM 4635 O O . ASP A 1 580 ? 33.460 -21.053 3.104 1.00 67.31 580 ASP A O 1
ATOM 4639 N N . ILE A 1 581 ? 34.695 -22.928 2.906 1.00 78.56 581 ILE A N 1
ATOM 4640 C CA . ILE A 1 581 ? 33.822 -23.755 3.750 1.00 78.56 581 ILE A CA 1
ATOM 4641 C C . ILE A 1 581 ? 33.842 -23.250 5.193 1.00 78.56 581 ILE A C 1
ATOM 4643 O O . ILE A 1 581 ? 32.774 -23.088 5.776 1.00 78.56 581 ILE A O 1
ATOM 4647 N N . GLN A 1 582 ? 35.006 -22.912 5.754 1.00 75.88 582 GLN A N 1
ATOM 4648 C CA . GLN A 1 582 ? 35.088 -22.345 7.105 1.00 75.88 582 GLN A CA 1
ATOM 4649 C C . GLN A 1 582 ? 34.317 -21.020 7.224 1.00 75.88 582 GLN A C 1
ATOM 4651 O O . GLN A 1 582 ? 33.593 -20.815 8.199 1.00 75.88 582 GLN A O 1
ATOM 4656 N N . ILE A 1 583 ? 34.392 -20.134 6.224 1.00 76.50 583 ILE A N 1
ATOM 4657 C CA . ILE A 1 583 ? 33.618 -18.880 6.198 1.00 76.50 583 ILE A CA 1
ATOM 4658 C C . ILE A 1 583 ? 32.107 -19.167 6.134 1.00 76.50 583 ILE A C 1
ATOM 4660 O O . ILE A 1 583 ? 31.309 -18.524 6.836 1.00 76.50 583 ILE A O 1
ATOM 4664 N N . ALA A 1 584 ? 31.698 -20.139 5.314 1.00 83.12 584 ALA A N 1
ATOM 4665 C CA . ALA A 1 584 ? 30.305 -20.555 5.202 1.00 83.12 584 ALA A CA 1
ATOM 4666 C C . ALA A 1 584 ? 29.796 -21.190 6.506 1.00 83.12 584 ALA A C 1
ATOM 4668 O O . ALA A 1 584 ? 28.728 -20.814 6.993 1.00 83.12 584 ALA A O 1
ATOM 4669 N N . GLU A 1 585 ? 30.572 -22.077 7.128 1.00 90.56 585 GLU A N 1
ATOM 4670 C CA . GLU A 1 585 ? 30.253 -22.715 8.407 1.00 90.56 585 GLU A CA 1
ATOM 4671 C C . GLU A 1 585 ? 30.153 -21.693 9.538 1.00 90.56 585 GLU A C 1
ATOM 4673 O O . GLU A 1 585 ? 29.186 -21.719 10.298 1.00 90.56 585 GLU A O 1
ATOM 4678 N N . MET A 1 586 ? 31.073 -20.728 9.615 1.00 85.88 586 MET A N 1
ATOM 4679 C CA . MET A 1 586 ? 30.997 -19.635 10.591 1.00 85.88 586 MET A CA 1
ATOM 4680 C C . MET A 1 586 ? 29.710 -18.809 10.446 1.00 85.88 586 MET A C 1
ATOM 4682 O O . MET A 1 586 ? 29.174 -18.313 11.441 1.00 85.88 586 MET A O 1
ATOM 4686 N N . SER A 1 587 ? 29.205 -18.665 9.218 1.00 88.38 587 SER A N 1
ATOM 4687 C CA . SER A 1 587 ? 27.984 -17.910 8.925 1.00 88.38 587 SER A CA 1
ATOM 4688 C C . SER A 1 587 ? 26.712 -18.722 9.190 1.00 88.38 587 SER A C 1
ATOM 4690 O O . SER A 1 587 ? 25.756 -18.197 9.763 1.00 88.38 587 SER A O 1
ATOM 4692 N N . VAL A 1 588 ? 26.693 -19.996 8.788 1.00 91.81 588 VAL A N 1
ATOM 4693 C CA . VAL A 1 588 ? 25.512 -20.874 8.834 1.00 91.81 588 VAL A CA 1
ATOM 4694 C C . VAL A 1 588 ? 25.355 -21.552 10.195 1.00 91.81 588 VAL A C 1
ATOM 4696 O O . VAL A 1 588 ? 24.243 -21.644 10.710 1.00 91.81 588 VAL A O 1
ATOM 4699 N N . LEU A 1 589 ? 26.454 -21.985 10.815 1.00 94.50 589 LEU A N 1
ATOM 4700 C CA . LEU A 1 589 ? 26.471 -22.725 12.084 1.00 94.50 589 LEU A CA 1
ATOM 4701 C C . LEU A 1 589 ? 26.667 -21.805 13.295 1.00 94.50 589 LEU A C 1
ATOM 4703 O O . LEU A 1 589 ? 27.157 -22.219 14.351 1.00 94.50 589 LEU A O 1
ATOM 4707 N N . LYS A 1 590 ? 26.274 -20.534 13.161 1.00 92.62 590 LYS A N 1
ATOM 4708 C CA . LYS A 1 590 ? 26.334 -19.565 14.251 1.00 92.62 590 LYS A CA 1
ATOM 4709 C C . LYS A 1 590 ? 25.489 -20.054 15.429 1.00 92.62 590 LYS A C 1
ATOM 4711 O O . LYS A 1 590 ? 24.269 -20.167 15.337 1.00 92.62 590 LYS A O 1
ATOM 4716 N N . LYS A 1 591 ? 26.142 -20.286 16.570 1.00 95.31 591 LYS A N 1
ATOM 4717 C CA . LYS A 1 591 ? 25.460 -20.640 17.821 1.00 95.31 591 LYS A CA 1
ATOM 4718 C C . LYS A 1 591 ? 24.534 -19.500 18.253 1.00 95.31 591 LYS A C 1
ATOM 4720 O O . LYS A 1 591 ? 24.948 -18.341 18.304 1.00 95.31 591 LYS A O 1
ATOM 4725 N N . SER A 1 592 ? 23.285 -19.829 18.565 1.00 95.25 592 SER A N 1
ATOM 4726 C CA . SER A 1 592 ? 22.300 -18.875 19.074 1.00 95.25 592 SER A CA 1
ATOM 4727 C C . SER A 1 592 ? 22.513 -18.593 20.561 1.00 95.25 592 SER A C 1
ATOM 4729 O O . SER A 1 592 ? 22.875 -19.486 21.329 1.00 95.25 592 SER A O 1
ATOM 4731 N N . SER A 1 593 ? 22.224 -17.366 20.990 1.00 94.06 593 SER A N 1
ATOM 4732 C CA . SER A 1 593 ? 22.050 -17.053 22.411 1.00 94.06 593 SER A CA 1
ATOM 4733 C C . SER A 1 593 ? 20.841 -17.811 22.985 1.00 94.06 593 SER A C 1
ATOM 4735 O O . SER A 1 593 ? 19.892 -18.077 22.240 1.00 94.06 593 SER A O 1
ATOM 4737 N N . PRO A 1 594 ? 20.839 -18.159 24.286 1.00 94.69 594 PRO A N 1
ATOM 4738 C CA . PRO A 1 594 ? 19.656 -18.723 24.925 1.00 94.69 594 PRO A CA 1
ATOM 4739 C C . PRO A 1 594 ? 18.509 -17.706 24.901 1.00 94.69 594 PRO A C 1
ATOM 4741 O O . PRO A 1 594 ? 18.729 -16.503 25.057 1.00 94.69 594 PRO A O 1
ATOM 4744 N N . LEU A 1 595 ? 17.286 -18.192 24.700 1.00 93.06 595 LEU A N 1
ATOM 4745 C CA . LEU A 1 595 ? 16.085 -17.363 24.769 1.00 93.06 595 LEU A CA 1
ATOM 4746 C C . LEU A 1 595 ? 15.739 -17.037 26.238 1.00 93.06 595 LEU A C 1
ATOM 4748 O O . LEU A 1 595 ? 16.037 -17.849 27.118 1.00 93.06 595 LEU A O 1
ATOM 4752 N N . PRO A 1 596 ? 15.099 -15.884 26.522 1.00 96.00 596 PRO A N 1
ATOM 4753 C CA . PRO A 1 596 ? 14.543 -15.581 27.844 1.00 96.00 596 PRO A CA 1
ATOM 4754 C C . PRO A 1 596 ? 13.640 -16.706 28.373 1.00 96.00 596 PRO A C 1
ATOM 4756 O O . PRO A 1 596 ? 12.934 -17.347 27.592 1.00 96.00 596 PRO A O 1
ATOM 4759 N N . THR A 1 597 ? 13.636 -16.951 29.686 1.00 92.56 597 THR A N 1
ATOM 4760 C CA . THR A 1 597 ? 12.888 -18.065 30.309 1.00 92.56 597 THR A CA 1
ATOM 4761 C C . THR A 1 597 ? 11.369 -17.930 30.198 1.00 92.56 597 THR A C 1
ATOM 4763 O O . THR A 1 597 ? 10.658 -18.925 30.304 1.00 92.56 597 THR A O 1
ATOM 4766 N N . ASP A 1 598 ? 10.871 -16.721 29.957 1.00 93.81 598 ASP A N 1
ATOM 4767 C CA . ASP A 1 598 ? 9.469 -16.386 29.703 1.00 93.81 598 ASP A CA 1
ATOM 4768 C C . ASP A 1 598 ? 9.087 -16.455 28.211 1.00 93.81 598 ASP A C 1
ATOM 4770 O O . ASP A 1 598 ? 7.959 -16.119 27.841 1.00 93.81 598 ASP A O 1
ATOM 4774 N N . SER A 1 599 ? 9.997 -16.915 27.342 1.00 93.62 599 SER A N 1
ATOM 4775 C CA . SER A 1 599 ? 9.726 -17.069 25.911 1.00 93.62 599 SER A CA 1
ATOM 4776 C C . SER A 1 599 ? 8.619 -18.086 25.658 1.00 93.62 599 SER A C 1
ATOM 4778 O O . SER A 1 599 ? 8.684 -19.249 26.061 1.00 93.62 599 SER A O 1
ATOM 4780 N N . ILE A 1 600 ? 7.604 -17.653 24.919 1.00 95.50 600 ILE A N 1
ATOM 4781 C CA . ILE A 1 600 ? 6.462 -18.486 24.558 1.00 95.50 600 ILE A CA 1
ATOM 4782 C C . ILE A 1 600 ? 6.883 -19.483 23.469 1.00 95.50 600 ILE A C 1
ATOM 4784 O O . ILE A 1 600 ? 7.301 -19.090 22.382 1.00 95.50 600 ILE A O 1
ATOM 4788 N N . THR A 1 601 ? 6.748 -20.782 23.751 1.00 96.94 601 THR A N 1
ATOM 4789 C CA . THR A 1 601 ? 6.999 -21.847 22.765 1.00 96.94 601 THR A CA 1
ATOM 4790 C C . THR A 1 601 ? 5.818 -21.974 21.805 1.00 96.94 601 THR A C 1
ATOM 4792 O O . THR A 1 601 ? 4.666 -21.980 22.239 1.00 96.94 601 THR A O 1
ATOM 4795 N N . ILE A 1 602 ? 6.099 -22.109 20.505 1.00 98.25 602 ILE A N 1
ATOM 4796 C CA . ILE A 1 602 ? 5.058 -22.314 19.493 1.00 98.25 602 ILE A CA 1
ATOM 4797 C C . ILE A 1 602 ? 4.478 -23.725 19.623 1.00 98.25 602 ILE A C 1
ATOM 4799 O O . ILE A 1 602 ? 5.187 -24.716 19.452 1.00 98.25 602 ILE A O 1
ATOM 4803 N N . LYS A 1 603 ? 3.179 -23.805 19.918 1.00 97.38 603 LYS A N 1
ATOM 4804 C CA . LYS A 1 603 ? 2.408 -25.047 20.019 1.00 97.38 603 LYS A CA 1
ATOM 4805 C C . LYS A 1 603 ? 0.939 -24.767 19.688 1.00 97.38 603 LYS A C 1
ATOM 4807 O O . LYS A 1 603 ? 0.268 -24.034 20.408 1.00 97.38 603 LYS A O 1
ATOM 4812 N N . GLY A 1 604 ? 0.443 -25.353 18.600 1.00 97.44 604 GLY A N 1
ATOM 4813 C CA . GLY A 1 604 ? -0.977 -25.284 18.241 1.00 97.44 604 GLY A CA 1
ATOM 4814 C C . GLY A 1 604 ? -1.867 -26.108 19.179 1.00 97.44 604 GLY A C 1
ATOM 4815 O O . GLY A 1 604 ? -1.373 -26.882 20.000 1.00 97.44 604 GLY A O 1
ATOM 4816 N N . TYR A 1 605 ? -3.184 -25.953 19.038 1.00 98.31 605 TYR A N 1
ATOM 4817 C CA . TYR A 1 605 ? -4.154 -26.801 19.734 1.00 98.31 605 TYR A CA 1
ATOM 4818 C C . TYR A 1 605 ? -4.069 -28.248 19.226 1.00 98.31 605 TYR A C 1
ATOM 4820 O O . TYR A 1 605 ? -4.069 -28.475 18.015 1.00 98.31 605 TYR A O 1
ATOM 4828 N N . ASP A 1 606 ? -4.004 -29.216 20.140 1.00 98.00 606 ASP A N 1
ATOM 4829 C CA . ASP A 1 606 ? -3.994 -30.638 19.800 1.00 98.00 606 ASP A CA 1
ATOM 4830 C C . ASP A 1 606 ? -5.429 -31.173 19.755 1.00 98.00 606 ASP A C 1
ATOM 4832 O O . ASP A 1 606 ? -6.082 -31.345 20.781 1.00 98.00 606 ASP A O 1
ATOM 4836 N N . PHE A 1 607 ? -5.931 -31.462 18.554 1.00 98.25 607 PHE A N 1
ATOM 4837 C CA . PHE A 1 607 ? -7.283 -31.999 18.376 1.00 98.25 607 PHE A CA 1
ATOM 4838 C C . PHE A 1 607 ? -7.460 -33.427 18.918 1.00 98.25 607 PHE A C 1
ATOM 4840 O O . PHE A 1 607 ? -8.601 -33.874 19.051 1.00 98.25 607 PHE A O 1
ATOM 4847 N N . ASN A 1 608 ? -6.383 -34.130 19.293 1.00 98.12 608 ASN A N 1
ATOM 4848 C CA . ASN A 1 608 ? -6.503 -35.379 20.052 1.00 98.12 608 ASN A CA 1
ATOM 4849 C C . ASN A 1 608 ? -7.105 -35.150 21.453 1.00 98.12 608 ASN A C 1
ATOM 4851 O O . ASN A 1 608 ? -7.657 -36.082 22.034 1.00 98.12 608 ASN A O 1
ATOM 4855 N N . GLU A 1 609 ? -7.067 -33.918 21.981 1.00 97.12 609 GLU A N 1
ATOM 4856 C CA . GLU A 1 609 ? -7.710 -33.523 23.245 1.00 97.12 609 GLU A CA 1
ATOM 4857 C C . GLU A 1 609 ? -9.234 -33.292 23.107 1.00 97.12 609 GLU A C 1
ATOM 4859 O O . GLU A 1 609 ? -9.908 -32.931 24.075 1.00 97.12 609 GLU A O 1
ATOM 4864 N N . GLY A 1 610 ? -9.800 -33.511 21.914 1.00 97.69 610 GLY A N 1
ATOM 4865 C CA . GLY A 1 610 ? -11.213 -33.295 21.601 1.00 97.69 610 GLY A CA 1
ATOM 4866 C C . GLY A 1 610 ? -11.502 -31.910 21.015 1.00 97.69 610 GLY A C 1
ATOM 4867 O O . GLY A 1 610 ? -10.604 -31.132 20.715 1.00 97.69 610 GLY A O 1
ATOM 4868 N N . ILE A 1 611 ? -12.785 -31.595 20.804 1.00 98.12 611 ILE A N 1
ATOM 4869 C CA . ILE A 1 611 ? -13.210 -30.302 20.242 1.00 98.12 611 ILE A CA 1
ATOM 4870 C C . ILE A 1 611 ? -13.641 -29.381 21.383 1.00 98.12 611 ILE A C 1
ATOM 4872 O O . ILE A 1 611 ? -14.789 -29.417 21.827 1.00 98.12 611 ILE A O 1
ATOM 4876 N N . ASN A 1 612 ? -12.722 -28.530 21.840 1.00 98.00 612 ASN A N 1
ATOM 4877 C CA . ASN A 1 612 ? -13.004 -27.464 22.797 1.00 98.00 612 ASN A CA 1
ATOM 4878 C C . ASN A 1 612 ? -12.647 -26.099 22.191 1.00 98.00 612 ASN A C 1
ATOM 4880 O O . ASN A 1 612 ? -11.483 -25.707 22.152 1.00 98.00 612 ASN A O 1
ATOM 4884 N N . TYR A 1 613 ? -13.662 -25.360 21.734 1.00 97.75 613 TYR A N 1
ATOM 4885 C CA . TYR A 1 613 ? -13.479 -24.056 21.087 1.00 97.75 613 TYR A CA 1
ATOM 4886 C C . TYR A 1 613 ? -12.852 -22.999 22.001 1.00 97.75 613 TYR A C 1
ATOM 4888 O O . TYR A 1 613 ? -12.105 -22.147 21.522 1.00 97.75 613 TYR A O 1
ATOM 4896 N N . ASP A 1 614 ? -13.129 -23.047 23.306 1.00 96.44 614 ASP A N 1
ATOM 4897 C CA . ASP A 1 614 ? -12.531 -22.113 24.255 1.00 96.44 614 ASP A CA 1
ATOM 4898 C C . ASP A 1 614 ? -11.017 -22.328 24.333 1.00 96.44 614 ASP A C 1
ATOM 4900 O O . ASP A 1 614 ? -10.269 -21.367 24.139 1.00 96.44 614 ASP A O 1
ATOM 4904 N N . ASN A 1 615 ? -10.584 -23.578 24.530 1.00 96.81 615 ASN A N 1
ATOM 4905 C CA . ASN A 1 615 ? -9.165 -23.935 24.589 1.00 96.81 615 ASN A CA 1
ATOM 4906 C C . ASN A 1 615 ? -8.471 -23.729 23.237 1.00 96.81 615 ASN A C 1
ATOM 4908 O O . ASN A 1 615 ? -7.356 -23.218 23.202 1.00 96.81 615 ASN A O 1
ATOM 4912 N N . LEU A 1 616 ? -9.137 -24.055 22.125 1.00 98.31 616 LEU A N 1
ATOM 4913 C CA . LEU A 1 616 ? -8.632 -23.802 20.774 1.00 98.31 616 LEU A CA 1
ATOM 4914 C C . LEU A 1 616 ? -8.277 -22.321 20.577 1.00 98.31 616 LEU A C 1
ATOM 4916 O O . LEU A 1 616 ? -7.186 -22.004 20.105 1.00 98.31 616 LEU A O 1
ATOM 4920 N N . LEU A 1 617 ? -9.183 -21.415 20.958 1.00 98.19 617 LEU A N 1
ATOM 4921 C CA . LEU A 1 617 ? -8.969 -19.971 20.832 1.00 98.19 617 LEU A CA 1
ATOM 4922 C C . LEU A 1 617 ? -7.979 -19.420 21.867 1.00 98.19 617 LEU A C 1
ATOM 4924 O O . LEU A 1 617 ? -7.339 -18.408 21.599 1.00 98.19 617 LEU A O 1
ATOM 4928 N N . ASP A 1 618 ? -7.809 -20.068 23.021 1.00 96.06 618 ASP A N 1
ATOM 4929 C CA . ASP A 1 618 ? -6.746 -19.712 23.971 1.00 96.06 618 ASP A CA 1
ATOM 4930 C C . ASP A 1 618 ? -5.363 -20.145 23.433 1.00 96.06 618 ASP A C 1
ATOM 4932 O O . ASP A 1 618 ? -4.387 -19.393 23.520 1.00 96.06 618 ASP A O 1
ATOM 4936 N N . CYS A 1 619 ? -5.287 -21.298 22.756 1.00 97.88 619 CYS A N 1
ATOM 4937 C CA . CYS A 1 619 ? -4.081 -21.791 22.081 1.00 97.88 619 CYS A CA 1
ATOM 4938 C C . CYS A 1 619 ? -3.607 -20.904 20.919 1.00 97.88 619 CYS A C 1
ATOM 4940 O O . CYS A 1 619 ? -2.449 -21.003 20.503 1.00 97.88 619 CYS A O 1
ATOM 4942 N N . TYR A 1 620 ? -4.442 -19.986 20.420 1.00 98.50 620 TYR A N 1
ATOM 4943 C CA . TYR A 1 620 ? -4.028 -19.021 19.399 1.00 98.50 620 TYR A CA 1
ATOM 4944 C C . TYR A 1 620 ? -2.845 -18.155 19.859 1.00 98.50 620 TYR A C 1
ATOM 4946 O O . TYR A 1 620 ? -2.013 -17.800 19.026 1.00 98.50 620 TYR A O 1
ATOM 4954 N N . MET A 1 621 ? -2.690 -17.905 21.169 1.00 98.25 621 MET A N 1
ATOM 4955 C CA . MET A 1 621 ? -1.510 -17.221 21.723 1.00 98.25 621 MET A CA 1
ATOM 4956 C C . MET A 1 621 ? -0.199 -17.910 21.313 1.00 98.25 621 MET A C 1
ATOM 4958 O O . MET A 1 621 ? 0.762 -17.241 20.936 1.00 98.25 621 MET A O 1
ATOM 4962 N N . TYR A 1 622 ? -0.197 -19.243 21.317 1.00 97.81 622 TYR A N 1
ATOM 4963 C CA . TYR A 1 622 ? 0.958 -20.107 21.066 1.00 97.81 622 TYR A CA 1
ATOM 4964 C C . TYR A 1 622 ? 1.065 -20.553 19.599 1.00 97.81 622 TYR A C 1
ATOM 4966 O O . TYR A 1 622 ? 1.966 -21.310 19.253 1.00 97.81 622 TYR A O 1
ATOM 4974 N N . THR A 1 623 ? 0.159 -20.110 18.723 1.00 98.44 623 THR A N 1
ATOM 4975 C CA . THR A 1 623 ? 0.110 -20.558 17.319 1.00 98.44 623 THR A CA 1
ATOM 4976 C C . THR A 1 623 ? 0.976 -19.696 16.387 1.00 98.44 623 THR A C 1
ATOM 4978 O O . THR A 1 623 ? 1.533 -20.214 15.423 1.00 98.44 623 THR A O 1
ATOM 4981 N N . GLY A 1 624 ? 1.140 -18.399 16.673 1.00 97.12 624 GLY A N 1
ATOM 4982 C CA . GLY A 1 624 ? 1.936 -17.468 15.864 1.00 97.12 624 GLY A CA 1
ATOM 4983 C C . GLY A 1 624 ? 1.118 -16.634 14.867 1.00 97.12 624 GLY A C 1
ATOM 4984 O O . GLY A 1 624 ? -0.082 -16.835 14.666 1.00 97.12 624 GLY A O 1
ATOM 4985 N N . PHE A 1 625 ? 1.775 -15.660 14.232 1.00 98.44 625 PHE A N 1
ATOM 4986 C CA . PHE A 1 625 ? 1.175 -14.738 13.253 1.00 98.44 625 PHE A CA 1
ATOM 4987 C C . PHE A 1 625 ? -0.101 -14.037 13.776 1.00 98.44 625 PHE A C 1
ATOM 4989 O O . PHE A 1 625 ? -0.130 -13.551 14.906 1.00 98.44 625 PHE A O 1
ATOM 4996 N N . GLN A 1 626 ? -1.164 -13.945 12.964 1.00 98.69 626 GLN A N 1
ATOM 4997 C CA . GLN A 1 626 ? -2.407 -13.262 13.353 1.00 98.69 626 GLN A CA 1
ATOM 4998 C C . GLN A 1 626 ? -3.197 -14.006 14.439 1.00 98.69 626 GLN A C 1
ATOM 5000 O O . GLN A 1 626 ? -3.994 -13.374 15.131 1.00 98.69 626 GLN A O 1
ATOM 5005 N N . ALA A 1 627 ? -2.963 -15.310 14.637 1.00 98.62 627 ALA A N 1
ATOM 5006 C CA . ALA A 1 627 ? -3.578 -16.050 15.737 1.00 98.62 627 ALA A CA 1
ATOM 5007 C C . ALA A 1 627 ? -3.096 -15.492 17.087 1.00 98.62 627 ALA A C 1
ATOM 5009 O O . ALA A 1 627 ? -3.912 -15.141 17.940 1.00 98.62 627 ALA A O 1
ATOM 5010 N N . SER A 1 628 ? -1.788 -15.264 17.245 1.00 98.62 628 SER A N 1
ATOM 5011 C CA . SER A 1 628 ? -1.259 -14.644 18.466 1.00 98.62 628 SER A CA 1
ATOM 5012 C C . SER A 1 628 ? -1.814 -13.231 18.679 1.00 98.62 628 SER A C 1
ATOM 5014 O O . SER A 1 628 ? -2.187 -12.891 19.801 1.00 98.62 628 SER A O 1
ATOM 5016 N N . HIS A 1 629 ? -1.974 -12.432 17.616 1.00 98.75 629 HIS A N 1
ATOM 5017 C CA . HIS A 1 629 ? -2.620 -11.115 17.719 1.00 98.75 629 HIS A CA 1
ATOM 5018 C C . HIS A 1 629 ? -4.095 -11.209 18.136 1.00 98.75 629 HIS A C 1
ATOM 5020 O O . HIS A 1 629 ? -4.559 -10.375 18.909 1.00 98.75 629 HIS A O 1
ATOM 5026 N N . PHE A 1 630 ? -4.841 -12.222 17.686 1.00 98.88 630 PHE A N 1
ATOM 5027 C CA . PHE A 1 630 ? -6.207 -12.455 18.159 1.00 98.88 630 PHE A CA 1
ATOM 5028 C C . PHE A 1 630 ? -6.243 -12.691 19.674 1.00 98.88 630 PHE A C 1
ATOM 5030 O O . PHE A 1 630 ? -7.001 -12.028 20.381 1.00 98.88 630 PHE A O 1
ATOM 5037 N N . ALA A 1 631 ? -5.384 -13.568 20.198 1.00 98.62 631 ALA A N 1
ATOM 5038 C CA . ALA A 1 631 ? -5.335 -13.843 21.633 1.00 98.62 631 ALA A CA 1
ATOM 5039 C C . ALA A 1 631 ? -4.883 -12.615 22.454 1.00 98.62 631 ALA A C 1
ATOM 5041 O O . ALA A 1 631 ? -5.441 -12.329 23.514 1.00 98.62 631 ALA A O 1
ATOM 5042 N N . GLN A 1 632 ? -3.929 -11.832 21.943 1.00 98.69 632 GLN A N 1
ATOM 5043 C CA . GLN A 1 632 ? -3.521 -10.559 22.551 1.00 98.69 632 GLN A CA 1
ATOM 5044 C C . GLN A 1 632 ? -4.660 -9.524 22.545 1.00 98.69 632 GLN A C 1
ATOM 5046 O O . GLN A 1 632 ? -4.852 -8.807 23.528 1.00 98.69 632 GLN A O 1
ATOM 5051 N N . ALA A 1 633 ? -5.462 -9.466 21.479 1.00 98.81 633 ALA A N 1
ATOM 5052 C CA . ALA A 1 633 ? -6.641 -8.606 21.411 1.00 98.81 633 ALA A CA 1
ATOM 5053 C C . ALA A 1 633 ? -7.716 -9.026 22.426 1.00 98.81 633 ALA A C 1
ATOM 5055 O O . ALA A 1 633 ? -8.294 -8.164 23.088 1.00 98.81 633 ALA A O 1
ATOM 5056 N N . VAL A 1 634 ? -7.937 -10.334 22.617 1.00 98.81 634 VAL A N 1
ATOM 5057 C CA . VAL A 1 634 ? -8.807 -10.860 23.685 1.00 98.81 634 VAL A CA 1
ATOM 5058 C C . VAL A 1 634 ? -8.339 -10.364 25.059 1.00 98.81 634 VAL A C 1
ATOM 5060 O O . VAL A 1 634 ? -9.159 -9.907 25.856 1.00 98.81 634 VAL A O 1
ATOM 5063 N N . GLN A 1 635 ? -7.031 -10.396 25.339 1.00 98.56 635 GLN A N 1
ATOM 5064 C CA . GLN A 1 635 ? -6.470 -9.883 26.597 1.00 98.56 635 GLN A CA 1
ATOM 5065 C C . GLN A 1 635 ? -6.655 -8.367 26.756 1.00 98.56 635 GLN A C 1
ATOM 5067 O O . GLN A 1 635 ? -7.059 -7.914 27.830 1.00 98.56 635 GLN A O 1
ATOM 5072 N N . GLN A 1 636 ? -6.409 -7.584 25.702 1.00 98.56 636 GLN A N 1
ATOM 5073 C CA . GLN A 1 636 ? -6.599 -6.129 25.723 1.00 98.56 636 GLN A CA 1
ATOM 5074 C C . GLN A 1 636 ? -8.063 -5.754 25.991 1.00 98.56 636 GLN A C 1
ATOM 5076 O O . GLN A 1 636 ? -8.334 -4.971 26.898 1.00 98.56 636 GLN A O 1
ATOM 5081 N N . ILE A 1 637 ? -9.019 -6.354 25.274 1.00 98.81 637 ILE A N 1
ATOM 5082 C CA . ILE A 1 637 ? -10.452 -6.067 25.458 1.00 98.81 637 ILE A CA 1
ATOM 5083 C C . ILE A 1 637 ? -10.929 -6.515 26.844 1.00 98.81 637 ILE A C 1
ATOM 5085 O O . ILE A 1 637 ? -11.654 -5.781 27.511 1.00 98.81 637 ILE A O 1
ATOM 5089 N N . ASN A 1 638 ? -10.501 -7.686 27.327 1.00 98.69 638 ASN A N 1
ATOM 5090 C CA . ASN A 1 638 ? -10.850 -8.126 28.680 1.00 98.69 638 ASN A CA 1
ATOM 5091 C C . ASN A 1 638 ? -10.263 -7.203 29.760 1.00 98.69 638 ASN A C 1
ATOM 5093 O O . ASN A 1 638 ? -10.918 -6.972 30.777 1.00 98.69 638 ASN A O 1
ATOM 5097 N N . THR A 1 639 ? -9.073 -6.637 29.534 1.00 98.69 639 THR A N 1
ATOM 5098 C CA . THR A 1 639 ? -8.505 -5.597 30.407 1.00 98.69 639 THR A CA 1
ATOM 5099 C C . THR A 1 639 ? -9.386 -4.349 30.410 1.00 98.69 639 THR A C 1
ATOM 5101 O O . THR A 1 639 ? -9.762 -3.893 31.485 1.00 98.69 639 THR A O 1
ATOM 5104 N N . MET A 1 640 ? -9.797 -3.849 29.235 1.00 98.69 640 MET A N 1
ATOM 5105 C CA . MET A 1 640 ? -10.724 -2.710 29.133 1.00 98.69 640 MET A CA 1
ATOM 5106 C C . MET A 1 640 ? -12.017 -2.965 29.921 1.00 98.69 640 MET A C 1
ATOM 5108 O O . MET A 1 640 ? -12.433 -2.119 30.706 1.00 98.69 640 MET A O 1
ATOM 5112 N N . LEU A 1 641 ? -12.630 -4.141 29.744 1.00 98.56 641 LEU A N 1
ATOM 5113 C CA . LEU A 1 641 ? -13.871 -4.525 30.423 1.00 98.56 641 LEU A CA 1
ATOM 5114 C C . LEU A 1 641 ? -13.704 -4.664 31.934 1.00 98.56 641 LEU A C 1
ATOM 5116 O O . LEU A 1 641 ? -14.608 -4.294 32.672 1.00 98.56 641 LEU A O 1
ATOM 5120 N N . THR A 1 642 ? -12.566 -5.182 32.394 1.00 98.19 642 THR A N 1
ATOM 5121 C CA . THR A 1 642 ? -12.276 -5.316 33.827 1.00 98.19 642 THR A CA 1
ATOM 5122 C C . THR A 1 642 ? -12.124 -3.937 34.457 1.00 98.19 642 THR A C 1
ATOM 5124 O O . THR A 1 642 ? -12.846 -3.622 35.399 1.00 98.19 642 THR A O 1
ATOM 5127 N N . VAL A 1 643 ? -11.283 -3.085 33.863 1.00 98.19 643 VAL A N 1
ATOM 5128 C CA . VAL A 1 643 ? -11.044 -1.718 34.343 1.00 98.19 643 VAL A CA 1
ATOM 5129 C C . VAL A 1 643 ? -12.317 -0.881 34.275 1.00 98.19 643 VAL A C 1
ATOM 5131 O O . VAL A 1 643 ? -12.549 -0.055 35.145 1.00 98.19 643 VAL A O 1
ATOM 5134 N N . ARG A 1 644 ? -13.195 -1.099 33.289 1.00 98.12 644 ARG A N 1
ATOM 5135 C CA . ARG A 1 644 ? -14.472 -0.376 33.178 1.00 98.12 644 ARG A CA 1
ATOM 5136 C C . ARG A 1 644 ? -15.383 -0.556 34.399 1.00 98.12 644 ARG A C 1
ATOM 5138 O O . ARG A 1 644 ? -16.143 0.362 34.702 1.00 98.12 644 ARG A O 1
ATOM 5145 N N . GLU A 1 645 ? -15.310 -1.696 35.085 1.00 96.94 645 GLU A N 1
ATOM 5146 C CA . GLU A 1 645 ? -16.116 -1.997 36.280 1.00 96.94 645 GLU A CA 1
ATOM 5147 C C . GLU A 1 645 ? -15.477 -1.524 37.594 1.00 96.94 645 GLU A C 1
ATOM 5149 O O . GLU A 1 645 ? -16.104 -1.630 38.649 1.00 96.94 645 GLU A O 1
ATOM 5154 N N . GLU A 1 646 ? -14.237 -1.037 37.558 1.00 96.88 646 GLU A N 1
ATOM 5155 C CA . GLU A 1 646 ? -13.546 -0.544 38.748 1.00 96.88 646 GLU A CA 1
ATOM 5156 C C . GLU A 1 646 ? -14.148 0.781 39.237 1.00 96.88 646 GLU A C 1
ATOM 5158 O O . GLU A 1 646 ? -14.707 1.576 38.473 1.00 96.88 646 GLU A O 1
ATOM 5163 N N . GLN A 1 647 ? -14.017 1.031 40.540 1.00 95.44 647 GLN A N 1
ATOM 5164 C CA . GLN A 1 647 ? -14.293 2.347 41.111 1.00 95.44 647 GLN A CA 1
ATOM 5165 C C . GLN A 1 647 ? -13.145 3.303 40.776 1.00 95.44 647 GLN A C 1
ATOM 5167 O O . GLN A 1 647 ? -11.990 2.892 40.672 1.00 95.44 647 GLN A O 1
ATOM 5172 N N . PHE A 1 648 ? -13.459 4.585 40.608 1.00 96.62 648 PHE A N 1
ATOM 5173 C CA . PHE A 1 648 ? -12.469 5.618 40.325 1.00 96.62 648 PHE A CA 1
ATOM 5174 C C . PHE A 1 648 ? -12.864 6.935 40.997 1.00 96.62 648 PHE A C 1
ATOM 5176 O O . PHE A 1 648 ? -14.032 7.174 41.290 1.00 96.62 648 PHE A O 1
ATOM 5183 N N . GLU A 1 649 ? -11.878 7.796 41.226 1.00 92.50 649 GLU A N 1
ATOM 5184 C CA . GLU A 1 649 ? -12.071 9.091 41.880 1.00 92.50 649 GLU A CA 1
ATOM 5185 C C . GLU A 1 649 ? -12.471 10.193 40.881 1.00 92.50 649 GLU A C 1
ATOM 5187 O O . GLU A 1 649 ? -12.046 10.198 39.722 1.00 92.50 649 GLU A O 1
ATOM 5192 N N . GLY A 1 650 ? -13.244 11.180 41.347 1.00 93.19 650 GLY A N 1
ATOM 5193 C CA . GLY A 1 650 ? -13.615 12.381 40.585 1.00 93.19 650 GLY A CA 1
ATOM 5194 C C . GLY A 1 650 ? -15.069 12.418 40.096 1.00 93.19 650 GLY A C 1
ATOM 5195 O O . GLY A 1 650 ? -15.947 11.748 40.633 1.00 93.19 650 GLY A O 1
ATOM 5196 N N . ASP A 1 651 ? -15.350 13.254 39.090 1.00 92.62 651 ASP A N 1
ATOM 5197 C CA . ASP A 1 651 ? -16.696 13.390 38.506 1.00 92.62 651 ASP A CA 1
ATOM 5198 C C . ASP A 1 651 ? -17.151 12.059 37.887 1.00 92.62 651 ASP A C 1
ATOM 5200 O O . ASP A 1 651 ? -16.411 11.474 37.103 1.00 92.62 651 ASP A O 1
ATOM 5204 N N . HIS A 1 652 ? -18.355 11.590 38.210 1.00 95.62 652 HIS A N 1
ATOM 5205 C CA . HIS A 1 652 ? -18.931 10.337 37.708 1.00 95.62 652 HIS A CA 1
ATOM 5206 C C . HIS A 1 652 ? -19.907 10.542 36.538 1.00 95.62 652 HIS A C 1
ATOM 5208 O O . HIS A 1 652 ? -20.576 9.596 36.123 1.00 95.62 652 HIS A O 1
ATOM 5214 N N . THR A 1 653 ? -19.981 11.751 35.982 1.00 97.06 653 THR A N 1
ATOM 5215 C CA . THR A 1 653 ? -20.863 12.099 34.862 1.00 97.06 653 THR A CA 1
ATOM 5216 C C . THR A 1 653 ? -20.048 12.588 33.663 1.00 97.06 653 THR A C 1
ATOM 5218 O O . THR A 1 653 ? -18.961 13.155 33.796 1.00 97.06 653 THR A O 1
ATOM 5221 N N . LEU A 1 654 ? -20.551 12.335 32.457 1.00 97.50 654 LEU A N 1
ATOM 5222 C CA . LEU A 1 654 ? -20.066 12.928 31.215 1.00 97.50 654 LEU A CA 1
ATOM 5223 C C . LEU A 1 654 ? -21.070 13.981 30.728 1.00 97.50 654 LEU A C 1
ATOM 5225 O O . LEU A 1 654 ? -22.274 13.792 30.884 1.00 97.50 654 LEU A O 1
ATOM 5229 N N . PRO A 1 655 ? -20.601 15.089 30.126 1.00 97.19 655 PRO A N 1
ATOM 5230 C CA . PRO A 1 655 ? -21.481 16.191 29.738 1.00 97.19 655 PRO A CA 1
ATOM 5231 C C . PRO A 1 655 ? -22.407 15.857 28.560 1.00 97.19 655 PRO A C 1
ATOM 5233 O O . PRO A 1 655 ? -23.422 16.525 28.396 1.00 97.19 655 PRO A O 1
ATOM 5236 N N . TYR A 1 656 ? -22.061 14.864 27.735 1.00 98.38 656 TYR A N 1
ATOM 5237 C CA . TYR A 1 656 ? -22.868 14.449 26.592 1.00 98.38 656 TYR A CA 1
ATOM 5238 C C . TYR A 1 656 ? -22.893 12.916 26.437 1.00 98.38 656 TYR A C 1
ATOM 5240 O O . TYR A 1 656 ? -21.829 12.284 26.495 1.00 98.38 656 TYR A O 1
ATOM 5248 N N . PRO A 1 657 ? -24.074 12.317 26.184 1.00 98.00 657 PRO A N 1
ATOM 5249 C CA . PRO A 1 657 ? -25.405 12.910 26.343 1.00 98.00 657 PRO A CA 1
ATOM 5250 C C . PRO A 1 657 ? -25.670 13.330 27.794 1.00 98.00 657 PRO A C 1
ATOM 5252 O O . PRO A 1 657 ? -24.995 12.864 28.714 1.00 98.00 657 PRO A O 1
ATOM 5255 N N . GLU A 1 658 ? -26.639 14.217 28.004 1.00 96.88 658 GLU A N 1
ATOM 5256 C CA . GLU A 1 658 ? -26.995 14.674 29.348 1.00 96.88 658 GLU A CA 1
ATOM 5257 C C . GLU A 1 658 ? -27.341 13.479 30.258 1.00 96.88 658 GLU A C 1
ATOM 5259 O O . GLU A 1 658 ? -28.094 12.574 29.885 1.00 96.88 658 GLU A O 1
ATOM 5264 N N . GLY A 1 659 ? -26.739 13.446 31.451 1.00 94.00 659 GLY A N 1
ATOM 5265 C CA . GLY A 1 659 ? -26.922 12.358 32.413 1.00 94.00 659 GLY A CA 1
ATOM 5266 C C . GLY A 1 659 ? -26.181 11.057 32.079 1.00 94.00 659 GLY A C 1
ATOM 5267 O O . GLY A 1 659 ? -26.453 10.034 32.711 1.00 94.00 659 GLY A O 1
ATOM 5268 N N . LYS A 1 660 ? -25.244 11.044 31.116 1.00 97.75 660 LYS A N 1
ATOM 5269 C CA . LYS A 1 660 ? -24.416 9.857 30.857 1.00 97.75 660 LYS A CA 1
ATOM 5270 C C . LYS A 1 660 ? -23.475 9.585 32.034 1.00 97.75 660 LYS A C 1
ATOM 5272 O O . LYS A 1 660 ? -22.601 10.392 32.346 1.00 97.75 660 LYS A O 1
ATOM 5277 N N . GLN A 1 661 ? -23.600 8.405 32.639 1.00 97.44 661 GLN A N 1
ATOM 5278 C CA . GLN A 1 661 ? -22.680 7.948 33.678 1.00 97.44 661 GLN A CA 1
ATOM 5279 C C . GLN A 1 661 ? -21.288 7.682 33.089 1.00 97.44 661 GLN A C 1
ATOM 5281 O O . GLN A 1 661 ? -21.141 6.982 32.086 1.00 97.44 661 GLN A O 1
ATOM 5286 N N . LYS A 1 662 ? -20.254 8.214 33.740 1.00 97.81 662 LYS A N 1
ATOM 5287 C CA . LYS A 1 662 ? -18.856 7.925 33.432 1.00 97.81 662 LYS A CA 1
ATOM 5288 C C . LYS A 1 662 ? -18.418 6.636 34.123 1.00 97.81 662 LYS A C 1
ATOM 5290 O O . LYS A 1 662 ? -18.725 6.414 35.293 1.00 97.81 662 LYS A O 1
ATOM 5295 N N . ARG A 1 663 ? -17.669 5.804 33.403 1.00 97.69 663 ARG A N 1
ATOM 5296 C CA . ARG A 1 663 ? -17.034 4.586 33.921 1.00 97.69 663 ARG A CA 1
ATOM 5297 C C . ARG A 1 663 ? -15.532 4.804 34.114 1.00 97.69 663 ARG A C 1
ATOM 5299 O O . ARG A 1 663 ? -14.969 5.760 33.579 1.00 97.69 663 ARG A O 1
ATOM 5306 N N . ALA A 1 664 ? -14.869 3.896 34.830 1.00 98.25 664 ALA A N 1
ATOM 5307 C CA . ALA A 1 664 ? -13.419 3.962 35.029 1.00 98.25 664 ALA A CA 1
ATOM 5308 C C . ALA A 1 664 ? -12.636 3.865 33.707 1.00 98.25 664 ALA A C 1
ATOM 5310 O O . ALA A 1 664 ? -11.586 4.498 33.576 1.00 98.25 664 ALA A O 1
ATOM 5311 N N . CYS A 1 665 ? -13.170 3.152 32.710 1.00 98.69 665 CYS A N 1
ATOM 5312 C CA . CYS A 1 665 ? -12.676 3.132 31.336 1.00 98.69 665 CYS A CA 1
ATOM 5313 C C . CYS A 1 665 ? -13.815 3.446 30.360 1.00 98.69 665 CYS A C 1
ATOM 5315 O O . CYS A 1 665 ? -14.810 2.727 30.332 1.00 98.69 665 CYS A O 1
ATOM 5317 N N . THR A 1 666 ? -13.655 4.498 29.559 1.00 98.88 666 THR A N 1
ATOM 5318 C CA . THR A 1 666 ? -14.569 4.847 28.465 1.00 98.88 666 THR A CA 1
ATOM 5319 C C . THR A 1 666 ? -14.144 4.097 27.205 1.00 98.88 666 THR A C 1
ATOM 5321 O O . THR A 1 666 ? -13.051 4.333 26.681 1.00 98.88 666 THR A O 1
ATOM 5324 N N . ILE A 1 667 ? -14.990 3.196 26.710 1.00 98.94 667 ILE A N 1
ATOM 5325 C CA . ILE A 1 667 ? -14.695 2.384 25.525 1.00 98.94 667 ILE A CA 1
ATOM 5326 C C . ILE A 1 667 ? -15.312 3.028 24.281 1.00 98.94 667 ILE A C 1
ATOM 5328 O O . ILE A 1 667 ? -16.533 3.152 24.166 1.00 98.94 667 ILE A O 1
ATOM 5332 N N . PHE A 1 668 ? -14.453 3.401 23.333 1.00 98.94 668 PHE A N 1
ATOM 5333 C CA . PHE A 1 668 ? -14.829 3.882 22.008 1.00 98.94 668 PHE A CA 1
ATOM 5334 C C . PHE A 1 668 ? -14.845 2.706 21.033 1.00 98.94 668 PHE A C 1
ATOM 5336 O O . PHE A 1 668 ? -13.805 2.097 20.767 1.00 98.94 668 PHE A O 1
ATOM 5343 N N . LEU A 1 669 ? -16.019 2.405 20.486 1.00 98.94 669 LEU A N 1
ATOM 5344 C CA . LEU A 1 669 ? -16.189 1.422 19.427 1.00 98.94 669 LEU A CA 1
ATOM 5345 C C . LEU A 1 669 ? -16.334 2.138 18.089 1.00 98.94 669 LEU A C 1
ATOM 5347 O O . LEU A 1 669 ? -17.146 3.043 17.931 1.00 98.94 669 LEU A O 1
ATOM 5351 N N . GLY A 1 670 ? -15.574 1.697 17.103 1.00 98.88 670 GLY A N 1
ATOM 5352 C CA . GLY A 1 670 ? -15.690 2.210 15.757 1.00 98.88 670 GLY A CA 1
ATOM 5353 C C . GLY A 1 670 ? -15.812 1.094 14.735 1.00 98.88 670 GLY A C 1
ATOM 5354 O O . GLY A 1 670 ? -15.083 0.108 14.808 1.00 98.88 670 GLY A O 1
ATOM 5355 N N . TYR A 1 671 ? -16.724 1.245 13.780 1.00 98.88 671 TYR A N 1
ATOM 5356 C CA . TYR A 1 671 ? -16.926 0.290 12.689 1.00 98.88 671 TYR A CA 1
ATOM 5357 C C . TYR A 1 671 ? -17.264 0.995 11.369 1.00 98.88 671 TYR A C 1
ATOM 5359 O O . TYR A 1 671 ? -17.775 2.113 11.358 1.00 98.88 671 TYR A O 1
ATOM 5367 N N . THR A 1 672 ? -16.938 0.361 10.243 1.00 98.81 672 THR A N 1
ATOM 5368 C CA . THR A 1 672 ? -17.283 0.843 8.895 1.00 98.81 672 THR A CA 1
ATOM 5369 C C . THR A 1 672 ? -18.684 0.388 8.466 1.00 98.81 672 THR A C 1
ATOM 5371 O O . THR A 1 672 ? -19.201 -0.608 8.976 1.00 98.81 672 THR A O 1
ATOM 5374 N N . SER A 1 673 ? -19.301 1.088 7.503 1.00 98.56 673 SER A N 1
ATOM 5375 C CA . SER A 1 673 ? -20.665 0.806 7.009 1.00 98.56 673 SER A CA 1
ATOM 5376 C C . SER A 1 673 ? -20.897 -0.650 6.611 1.00 98.56 673 SER A C 1
ATOM 5378 O O . SER A 1 673 ? -21.867 -1.268 7.042 1.00 98.56 673 SER A O 1
ATOM 5380 N N . ASN A 1 674 ? -19.965 -1.238 5.861 1.00 98.56 674 ASN A N 1
ATOM 5381 C CA . ASN A 1 674 ? -20.065 -2.614 5.379 1.00 98.56 674 ASN A CA 1
ATOM 5382 C C . ASN A 1 674 ? -20.182 -3.659 6.508 1.00 98.56 674 ASN A C 1
ATOM 5384 O O . ASN A 1 674 ? -20.729 -4.737 6.282 1.00 98.56 674 ASN A O 1
ATOM 5388 N N . LEU A 1 675 ? -19.708 -3.362 7.724 1.00 98.75 675 LEU A N 1
ATOM 5389 C CA . LEU A 1 675 ? -19.871 -4.266 8.868 1.00 98.75 675 LEU A CA 1
ATOM 5390 C C . LEU A 1 675 ? -21.314 -4.285 9.379 1.00 98.75 675 LEU A C 1
ATOM 5392 O O . LEU A 1 675 ? -21.783 -5.337 9.809 1.00 98.75 675 LEU A O 1
ATOM 5396 N N . VAL A 1 676 ? -22.043 -3.175 9.252 1.00 98.81 676 VAL A N 1
ATOM 5397 C CA . VAL A 1 676 ? -23.485 -3.119 9.532 1.00 98.81 676 VAL A CA 1
ATOM 5398 C C . VAL A 1 676 ? -24.293 -3.727 8.390 1.00 98.81 676 VAL A C 1
ATOM 5400 O O . VAL A 1 676 ? -25.295 -4.393 8.647 1.00 98.81 676 VAL A O 1
ATOM 5403 N N . THR A 1 677 ? -23.830 -3.606 7.143 1.00 98.75 677 THR A N 1
ATOM 5404 C CA . THR A 1 677 ? -24.395 -4.357 6.009 1.00 98.75 677 THR A CA 1
ATOM 5405 C C . THR A 1 677 ? -24.256 -5.873 6.209 1.00 98.75 677 THR A C 1
ATOM 5407 O O . THR A 1 677 ? -25.162 -6.630 5.864 1.00 98.75 677 THR A O 1
ATOM 5410 N N . SER A 1 678 ? -23.172 -6.336 6.838 1.00 98.81 678 SER A N 1
ATOM 5411 C CA . SER A 1 678 ? -22.964 -7.746 7.205 1.00 98.81 678 SER A CA 1
ATOM 5412 C C . SER A 1 678 ? -23.780 -8.196 8.435 1.00 98.81 678 SER A C 1
ATOM 5414 O O . SER A 1 678 ? -24.534 -7.418 9.017 1.00 98.81 678 SER A O 1
ATOM 5416 N N . GLY A 1 679 ? -23.605 -9.455 8.861 1.00 98.56 679 GLY A N 1
ATOM 5417 C CA . GLY A 1 679 ? -24.149 -9.983 10.126 1.00 98.56 679 GLY A CA 1
ATOM 5418 C C . GLY A 1 679 ? -23.358 -9.584 11.385 1.00 98.56 679 GLY A C 1
ATOM 5419 O O . GLY A 1 679 ? -23.716 -9.958 12.499 1.00 98.56 679 GLY A O 1
ATOM 5420 N N . VAL A 1 680 ? -22.265 -8.821 11.246 1.00 98.81 680 VAL A N 1
ATOM 5421 C CA . VAL A 1 680 ? -21.556 -8.236 12.401 1.00 98.81 680 VAL A CA 1
ATOM 5422 C C . VAL A 1 680 ? -22.428 -7.201 13.121 1.00 98.81 680 VAL A C 1
ATOM 5424 O O . VAL A 1 680 ? -22.235 -6.980 14.319 1.00 98.81 680 VAL A O 1
ATOM 5427 N N . ARG A 1 681 ? -23.435 -6.635 12.440 1.00 98.88 681 ARG A N 1
ATOM 5428 C CA . ARG A 1 681 ? -24.471 -5.782 13.038 1.00 98.88 681 ARG A CA 1
ATOM 5429 C C . ARG A 1 681 ? -25.015 -6.366 14.340 1.00 98.88 681 ARG A C 1
ATOM 5431 O O . ARG A 1 681 ? -25.055 -5.665 15.343 1.00 98.88 681 ARG A O 1
ATOM 5438 N N . GLU A 1 682 ? -25.374 -7.645 14.360 1.00 98.81 682 GLU A N 1
ATOM 5439 C CA . GLU A 1 682 ? -25.953 -8.305 15.532 1.00 98.81 682 GLU A CA 1
ATOM 5440 C C . GLU A 1 682 ? -24.957 -8.390 16.701 1.00 98.81 682 GLU A C 1
ATOM 5442 O O . GLU A 1 682 ? -25.355 -8.245 17.860 1.00 98.81 682 GLU A O 1
ATOM 5447 N N . SER A 1 683 ? -23.660 -8.549 16.402 1.00 98.81 683 SER A N 1
ATOM 5448 C CA . SER A 1 683 ? -22.584 -8.519 17.404 1.00 98.81 683 SER A CA 1
ATOM 5449 C C . SER A 1 683 ? -22.405 -7.117 17.991 1.00 98.81 683 SER A C 1
ATOM 5451 O O . SER A 1 683 ? -22.307 -6.967 19.206 1.00 98.81 683 SER A O 1
ATOM 5453 N N . VAL A 1 684 ? -22.413 -6.076 17.152 1.00 98.88 684 VAL A N 1
ATOM 5454 C CA . VAL A 1 684 ? -22.347 -4.676 17.608 1.00 98.88 684 VAL A CA 1
ATOM 5455 C C . VAL A 1 684 ? -23.581 -4.327 18.441 1.00 98.88 684 VAL A C 1
ATOM 5457 O O . VAL A 1 684 ? -23.451 -3.832 19.556 1.00 98.88 684 VAL A O 1
ATOM 5460 N N . ARG A 1 685 ? -24.777 -4.658 17.951 1.00 98.88 685 ARG A N 1
ATOM 5461 C CA . ARG A 1 685 ? -26.050 -4.451 18.649 1.00 98.88 685 ARG A CA 1
ATOM 5462 C C . ARG A 1 685 ? -26.052 -5.110 20.030 1.00 98.88 685 ARG A C 1
ATOM 5464 O O . ARG A 1 685 ? -26.516 -4.489 20.976 1.00 98.88 685 ARG A O 1
ATOM 5471 N N . TYR A 1 686 ? -25.486 -6.313 20.173 1.00 98.88 686 TYR A N 1
ATOM 5472 C CA . TYR A 1 686 ? -25.327 -6.979 21.473 1.00 98.88 686 TYR A CA 1
ATOM 5473 C C . TYR A 1 686 ? -24.445 -6.179 22.445 1.00 98.88 686 TYR A C 1
ATOM 5475 O O . TYR A 1 686 ? -24.823 -5.985 23.598 1.00 98.88 686 TYR A O 1
ATOM 5483 N N . LEU A 1 687 ? -23.296 -5.663 21.992 1.00 98.81 687 LEU A N 1
ATOM 5484 C CA . LEU A 1 687 ? -22.436 -4.802 22.818 1.00 98.81 687 LEU A CA 1
ATOM 5485 C C . LEU A 1 687 ? -23.172 -3.545 23.301 1.00 98.81 687 LEU A C 1
ATOM 5487 O O . LEU A 1 687 ? -23.032 -3.157 24.462 1.00 98.81 687 LEU A O 1
ATOM 5491 N N . VAL A 1 688 ? -23.945 -2.920 22.411 1.00 98.88 688 VAL A N 1
ATOM 5492 C CA . VAL A 1 688 ? -24.663 -1.667 22.684 1.00 98.88 688 VAL A CA 1
ATOM 5493 C C . VAL A 1 688 ? -25.880 -1.898 23.579 1.00 98.88 688 VAL A C 1
ATOM 5495 O O . VAL A 1 688 ? -26.064 -1.153 24.536 1.00 98.88 688 VAL A O 1
ATOM 5498 N N . GLU A 1 689 ? -26.668 -2.951 23.334 1.00 98.81 689 GLU A N 1
ATOM 5499 C CA . GLU A 1 689 ? -27.806 -3.358 24.177 1.00 98.81 689 GLU A CA 1
ATOM 5500 C C . GLU A 1 689 ? -27.386 -3.559 25.635 1.00 98.81 689 GLU A C 1
ATOM 5502 O O . GLU A 1 689 ? -28.085 -3.122 26.549 1.00 98.81 689 GLU A O 1
ATOM 5507 N N . HIS A 1 690 ? -26.234 -4.194 25.851 1.00 98.75 690 HIS A N 1
ATOM 5508 C CA . HIS A 1 690 ? -25.737 -4.535 27.180 1.00 98.75 690 HIS A CA 1
ATOM 5509 C C . HIS A 1 690 ? -24.862 -3.445 27.832 1.00 98.75 690 HIS A C 1
ATOM 5511 O O . HIS A 1 690 ? -24.205 -3.735 28.832 1.00 98.75 690 HIS A O 1
ATOM 5517 N N . ASP A 1 691 ? -24.850 -2.214 27.300 1.00 98.56 691 ASP A N 1
ATOM 5518 C CA . ASP A 1 691 ? -24.072 -1.071 27.824 1.00 98.56 691 ASP A CA 1
ATOM 5519 C C . ASP A 1 691 ? -22.582 -1.412 28.047 1.00 98.56 691 ASP A C 1
ATOM 5521 O O . ASP A 1 691 ? -21.988 -1.115 29.089 1.00 98.56 691 ASP A O 1
ATOM 5525 N N . LEU A 1 692 ? -21.969 -2.110 27.083 1.00 98.75 692 LEU A N 1
ATOM 5526 C CA . LEU A 1 692 ? -20.572 -2.562 27.174 1.00 98.75 692 LEU A CA 1
ATOM 5527 C C . LEU A 1 692 ? -19.575 -1.611 26.502 1.00 98.75 692 LEU A C 1
ATOM 5529 O O . LEU A 1 692 ? -18.366 -1.806 26.627 1.00 98.75 692 LEU A O 1
ATOM 5533 N N . VAL A 1 693 ? -20.075 -0.602 25.791 1.00 98.81 693 VAL A N 1
ATOM 5534 C CA . VAL A 1 693 ? -19.294 0.448 25.130 1.00 98.81 693 VAL A CA 1
ATOM 5535 C C . VAL A 1 693 ? -19.926 1.803 25.418 1.00 98.81 693 VAL A C 1
ATOM 5537 O O . VAL A 1 693 ? -21.125 1.894 25.656 1.00 98.81 693 VAL A O 1
ATOM 5540 N N . ASP A 1 694 ? -19.125 2.863 25.403 1.00 98.88 694 ASP A N 1
ATOM 5541 C CA . ASP A 1 694 ? -19.556 4.172 25.895 1.00 98.88 694 ASP A CA 1
ATOM 5542 C C . ASP A 1 694 ? -19.769 5.192 24.782 1.00 98.88 694 ASP A C 1
ATOM 5544 O O . ASP A 1 694 ? -20.529 6.139 24.979 1.00 98.88 694 ASP A O 1
ATOM 5548 N N . CYS A 1 695 ? -19.111 5.004 23.639 1.00 98.94 695 CYS A N 1
ATOM 5549 C CA . CYS A 1 695 ? -19.127 5.906 22.496 1.00 98.94 695 CYS A CA 1
ATOM 5550 C C . CYS A 1 695 ? -18.989 5.114 21.197 1.00 98.94 695 CYS A C 1
ATOM 5552 O O . CYS A 1 695 ? -18.201 4.165 21.138 1.00 98.94 695 CYS A O 1
ATOM 5554 N N . ILE A 1 696 ? -19.722 5.518 20.160 1.00 98.94 696 ILE A N 1
ATOM 5555 C CA . ILE A 1 696 ? -19.657 4.905 18.836 1.00 98.94 696 ILE A CA 1
ATOM 5556 C C . ILE A 1 696 ? -19.265 5.949 17.798 1.00 98.94 696 ILE A C 1
ATOM 5558 O O . ILE A 1 696 ? -19.760 7.075 17.815 1.00 98.94 696 ILE A O 1
ATOM 5562 N N . VAL A 1 697 ? -18.419 5.556 16.847 1.00 98.94 697 VAL A N 1
ATOM 5563 C CA . VAL A 1 697 ? -18.207 6.318 15.612 1.00 98.94 697 VAL A CA 1
ATOM 5564 C C . VAL A 1 697 ? -18.421 5.404 14.412 1.00 98.94 697 VAL A C 1
ATOM 5566 O O . VAL A 1 697 ? -17.884 4.301 14.360 1.00 98.94 697 VAL A O 1
ATOM 5569 N N . THR A 1 698 ? -19.195 5.860 13.432 1.00 98.88 698 THR A N 1
ATOM 5570 C CA . THR A 1 698 ? -19.435 5.134 12.176 1.00 98.88 698 THR A CA 1
ATOM 5571 C C . THR A 1 698 ? -19.695 6.112 11.026 1.00 98.88 698 THR A C 1
ATOM 5573 O O . THR A 1 698 ? -19.847 7.314 11.244 1.00 98.88 698 THR A O 1
ATOM 5576 N N . SER A 1 699 ? -19.706 5.633 9.784 1.00 98.69 699 SER A N 1
ATOM 5577 C CA . SER A 1 699 ? -20.120 6.413 8.604 1.00 98.69 699 SER A CA 1
ATOM 5578 C C . SER A 1 699 ? -21.646 6.402 8.429 1.00 98.69 699 SER A C 1
ATOM 5580 O O . SER A 1 699 ? -22.318 5.582 9.053 1.00 98.69 699 SER A O 1
ATOM 5582 N N . ALA A 1 700 ? -22.189 7.230 7.528 1.00 98.62 700 ALA A N 1
ATOM 5583 C CA . ALA A 1 700 ? -23.628 7.279 7.230 1.00 98.62 700 ALA A CA 1
ATOM 5584 C C . ALA A 1 700 ? -24.219 5.894 6.915 1.00 98.62 700 ALA A C 1
ATOM 5586 O O . ALA A 1 700 ? -25.158 5.457 7.576 1.00 98.62 700 ALA A O 1
ATOM 5587 N N . GLY A 1 701 ? -23.556 5.137 6.031 1.00 98.31 701 GLY A N 1
ATOM 5588 C CA . GLY A 1 701 ? -23.919 3.751 5.715 1.00 98.31 701 GLY A CA 1
ATOM 5589 C C . GLY A 1 701 ? -24.038 2.822 6.936 1.00 98.31 701 GLY A C 1
ATOM 5590 O O . GLY A 1 701 ? -24.816 1.880 6.931 1.00 98.31 701 GLY A O 1
ATOM 5591 N N . GLY A 1 702 ? -23.281 3.062 8.013 1.00 98.56 702 GLY A N 1
ATOM 5592 C CA . GLY A 1 702 ? -23.374 2.253 9.233 1.00 98.56 702 GLY A CA 1
ATOM 5593 C C . GLY A 1 702 ? -24.527 2.645 10.160 1.00 98.56 702 GLY A C 1
ATOM 5594 O O . GLY A 1 702 ? -24.806 1.913 11.105 1.00 98.56 702 GLY A O 1
ATOM 5595 N N . VAL A 1 703 ? -25.175 3.783 9.909 1.00 98.88 703 VAL A N 1
ATOM 5596 C CA . VAL A 1 703 ? -26.425 4.195 10.559 1.00 98.88 703 VAL A CA 1
ATOM 5597 C C . VAL A 1 703 ? -27.606 3.721 9.719 1.00 98.88 703 VAL A C 1
ATOM 5599 O O . VAL A 1 703 ? -28.463 2.996 10.211 1.00 98.88 703 VAL A O 1
ATOM 5602 N N . GLU A 1 704 ? -27.645 4.091 8.439 1.00 98.25 704 GLU A N 1
ATOM 5603 C CA . GLU A 1 704 ? -28.812 3.836 7.589 1.00 98.25 704 GLU A CA 1
ATOM 5604 C C . GLU A 1 704 ? -29.067 2.345 7.372 1.00 98.25 704 GLU A C 1
ATOM 5606 O O . GLU A 1 704 ? -30.201 1.909 7.520 1.00 98.25 704 GLU A O 1
ATOM 5611 N N . GLU A 1 705 ? -28.035 1.525 7.153 1.00 98.62 705 GLU A N 1
ATOM 5612 C CA . GLU A 1 705 ? -28.216 0.080 6.967 1.00 98.62 705 GLU A CA 1
ATOM 5613 C C . GLU A 1 705 ? -28.746 -0.613 8.237 1.00 98.62 705 GLU A C 1
ATOM 5615 O O . GLU A 1 705 ? -29.440 -1.626 8.147 1.00 98.62 705 GLU A O 1
ATOM 5620 N N . ASP A 1 706 ? -28.472 -0.071 9.432 1.00 98.94 706 ASP A N 1
ATOM 5621 C CA . ASP A 1 706 ? -29.046 -0.581 10.683 1.00 98.94 706 ASP A CA 1
ATOM 5622 C C . ASP A 1 706 ? -30.553 -0.311 10.771 1.00 98.94 706 ASP A C 1
ATOM 5624 O O . ASP A 1 706 ? -31.321 -1.199 11.156 1.00 98.94 706 ASP A O 1
ATOM 5628 N N . LEU A 1 707 ? -30.965 0.902 10.399 1.00 98.88 707 LEU A N 1
ATOM 5629 C CA . LEU A 1 707 ? -32.363 1.331 10.393 1.00 98.88 707 LEU A CA 1
ATOM 5630 C C . LEU A 1 707 ? -33.144 0.604 9.292 1.00 98.88 707 LEU A C 1
ATOM 5632 O O . LEU A 1 707 ? -34.177 -0.008 9.559 1.00 98.88 707 LEU A O 1
ATOM 5636 N N . ILE A 1 708 ? -32.599 0.577 8.073 1.00 98.75 708 ILE A N 1
ATOM 5637 C CA . ILE A 1 708 ? -33.185 -0.075 6.898 1.00 98.75 708 ILE A CA 1
ATOM 5638 C C . ILE A 1 708 ? -33.427 -1.561 7.158 1.00 98.75 708 ILE A C 1
ATOM 5640 O O . ILE A 1 708 ? -34.491 -2.068 6.813 1.00 98.75 708 ILE A O 1
ATOM 5644 N N . LYS A 1 709 ? -32.507 -2.259 7.838 1.00 98.75 709 LYS A N 1
ATOM 5645 C CA . LYS A 1 709 ? -32.681 -3.677 8.201 1.00 98.75 709 LYS A CA 1
ATOM 5646 C C . LYS A 1 709 ? -33.851 -3.957 9.146 1.00 98.75 709 LYS A C 1
ATOM 5648 O O . LYS A 1 709 ? -34.250 -5.115 9.285 1.00 98.75 709 LYS A O 1
ATOM 5653 N N . CYS A 1 710 ? -34.403 -2.939 9.803 1.00 98.69 710 CYS A N 1
ATOM 5654 C CA . CYS A 1 710 ? -35.641 -3.081 10.568 1.00 98.69 710 CYS A CA 1
ATOM 5655 C C . CYS A 1 710 ? -36.879 -3.054 9.655 1.00 98.69 710 CYS A C 1
ATOM 5657 O O . CYS A 1 710 ? -37.867 -3.718 9.972 1.00 98.69 710 CYS A O 1
ATOM 5659 N N . LEU A 1 711 ? -36.788 -2.360 8.514 1.00 98.44 711 LEU A N 1
ATOM 5660 C CA . LEU A 1 711 ? -37.844 -2.211 7.509 1.00 98.44 711 LEU A CA 1
ATOM 5661 C C . LEU A 1 711 ? -37.842 -3.363 6.492 1.00 98.44 711 LEU A C 1
ATOM 5663 O O . LEU A 1 711 ? -38.889 -3.932 6.193 1.00 98.44 711 LEU A O 1
ATOM 5667 N N . ALA A 1 712 ? -36.667 -3.729 5.972 1.00 98.19 712 ALA A N 1
ATOM 5668 C CA . ALA A 1 712 ? -36.506 -4.765 4.955 1.00 98.19 712 ALA A CA 1
ATOM 5669 C C . ALA A 1 712 ? -35.123 -5.447 5.035 1.00 98.19 712 ALA A C 1
ATOM 5671 O O . ALA A 1 712 ? -34.130 -4.807 5.383 1.00 98.19 712 ALA A O 1
ATOM 5672 N N . PRO A 1 713 ? -35.014 -6.749 4.710 1.00 98.44 713 PRO A N 1
ATOM 5673 C CA . PRO A 1 713 ? -33.762 -7.497 4.831 1.00 98.44 713 PRO A CA 1
ATOM 5674 C C . PRO A 1 713 ? -32.762 -7.210 3.696 1.00 98.44 713 PRO A C 1
ATOM 5676 O O . PRO A 1 713 ? -33.128 -6.780 2.601 1.00 98.44 713 PRO A O 1
ATOM 5679 N N . SER A 1 714 ? -31.493 -7.539 3.946 1.00 98.44 714 SER A N 1
ATOM 5680 C CA . SER A 1 714 ? -30.440 -7.694 2.929 1.00 98.44 714 SER A CA 1
ATOM 5681 C C . SER A 1 714 ? -30.175 -9.186 2.684 1.00 98.44 714 SER A C 1
ATOM 5683 O O . SER A 1 714 ? -30.403 -10.010 3.571 1.00 98.44 714 SER A O 1
ATOM 5685 N N . TYR A 1 715 ? -29.657 -9.545 1.510 1.00 98.69 715 TYR A N 1
ATOM 5686 C CA . TYR A 1 715 ? -29.528 -10.941 1.074 1.00 98.69 715 TYR A CA 1
ATOM 5687 C C . TYR A 1 715 ? -28.098 -11.307 0.685 1.00 98.69 715 TYR A C 1
ATOM 5689 O O . TYR A 1 715 ? -27.339 -10.466 0.213 1.00 98.69 715 TYR A O 1
ATOM 5697 N N . LEU A 1 716 ? -27.732 -12.579 0.838 1.00 98.69 716 LEU A N 1
ATOM 5698 C CA . LEU A 1 716 ? -26.460 -13.092 0.333 1.00 98.69 716 LEU A CA 1
ATOM 5699 C C . LEU A 1 716 ? -26.501 -13.184 -1.200 1.00 98.69 716 LEU A C 1
ATOM 5701 O O . LEU A 1 716 ? -27.419 -13.765 -1.774 1.00 98.69 716 LEU A O 1
ATOM 5705 N N . GLY A 1 717 ? -25.486 -12.628 -1.847 1.00 98.19 717 GLY A N 1
ATOM 5706 C CA . GLY A 1 717 ? -25.190 -12.763 -3.269 1.00 98.19 717 GLY A CA 1
ATOM 5707 C C . GLY A 1 717 ? -23.733 -13.180 -3.474 1.00 98.19 717 GLY A C 1
ATOM 5708 O O . GLY A 1 717 ? -23.192 -13.985 -2.718 1.00 98.19 717 GLY A O 1
ATOM 5709 N N . ALA A 1 718 ? -23.080 -12.617 -4.489 1.00 97.56 718 ALA A N 1
ATOM 5710 C CA . ALA A 1 718 ? -21.677 -12.881 -4.798 1.00 97.56 718 ALA A CA 1
ATOM 5711 C C . ALA A 1 718 ? -20.959 -11.612 -5.286 1.00 97.56 718 ALA A C 1
ATOM 5713 O O . ALA A 1 718 ? -21.597 -10.661 -5.742 1.00 97.56 718 ALA A O 1
ATOM 5714 N N . PHE A 1 719 ? -19.628 -11.585 -5.165 1.00 98.38 719 PHE A N 1
ATOM 5715 C CA . PHE A 1 719 ? -18.799 -10.435 -5.559 1.00 98.38 719 PHE A CA 1
ATOM 5716 C C . PHE A 1 719 ? -18.795 -10.185 -7.073 1.00 98.38 719 PHE A C 1
ATOM 5718 O O . PHE A 1 719 ? -18.625 -9.045 -7.505 1.00 98.38 719 PHE A O 1
ATOM 5725 N N . ASP A 1 720 ? -18.961 -11.243 -7.861 1.00 97.75 720 ASP A N 1
ATOM 5726 C CA . ASP A 1 720 ? -18.844 -11.291 -9.319 1.00 97.75 720 ASP A CA 1
ATOM 5727 C C . ASP A 1 720 ? -20.182 -11.117 -10.055 1.00 97.75 720 ASP A C 1
ATOM 5729 O O . ASP A 1 720 ? -20.221 -11.172 -11.283 1.00 97.75 720 ASP A O 1
ATOM 5733 N N . LEU A 1 721 ? -21.275 -10.842 -9.331 1.00 96.50 721 LEU A N 1
ATOM 5734 C CA . LEU A 1 721 ? -22.558 -10.499 -9.943 1.00 96.50 721 LEU A CA 1
ATOM 5735 C C . LEU A 1 721 ? -22.439 -9.217 -10.784 1.00 96.50 721 LEU A C 1
ATOM 5737 O O . LEU A 1 721 ? -21.994 -8.166 -10.298 1.00 96.50 721 LEU A O 1
ATOM 5741 N N . ASP A 1 722 ? -22.870 -9.316 -12.045 1.00 97.88 722 ASP A N 1
ATOM 5742 C CA . ASP A 1 722 ? -22.736 -8.264 -13.053 1.00 97.88 722 ASP A CA 1
ATOM 5743 C C . ASP A 1 722 ? -23.509 -6.991 -12.680 1.00 97.88 722 ASP A C 1
ATOM 5745 O O . ASP A 1 722 ? -24.719 -7.002 -12.444 1.00 97.88 722 ASP A O 1
ATOM 5749 N N . GLY A 1 723 ? -22.802 -5.859 -12.671 1.00 98.00 723 GLY A N 1
ATOM 5750 C CA . GLY A 1 723 ? -23.364 -4.581 -12.238 1.00 98.00 723 GLY A CA 1
ATOM 5751 C C . GLY A 1 723 ? -24.480 -4.054 -13.145 1.00 98.00 723 GLY A C 1
ATOM 5752 O O . GLY A 1 723 ? -25.404 -3.406 -12.655 1.00 98.00 723 GLY A O 1
ATOM 5753 N N . LYS A 1 724 ? -24.441 -4.343 -14.452 1.00 97.50 724 LYS A N 1
ATOM 5754 C CA . LYS A 1 724 ? -25.463 -3.876 -15.398 1.00 97.50 724 LYS A CA 1
ATOM 5755 C C . LYS A 1 724 ? -26.774 -4.628 -15.186 1.00 97.50 724 LYS A C 1
ATOM 5757 O O . LYS A 1 724 ? -27.829 -3.996 -15.142 1.00 97.50 724 LYS A O 1
ATOM 5762 N N . ILE A 1 725 ? -26.708 -5.949 -15.023 1.00 98.06 725 ILE A N 1
ATOM 5763 C CA . ILE A 1 725 ? -27.877 -6.783 -14.724 1.00 98.06 725 ILE A CA 1
ATOM 5764 C C . ILE A 1 725 ? -28.470 -6.387 -13.370 1.00 98.06 725 ILE A C 1
ATOM 5766 O O . ILE A 1 725 ? -29.679 -6.177 -13.275 1.00 98.06 725 ILE A O 1
ATOM 5770 N N . LEU A 1 726 ? -27.637 -6.225 -12.339 1.00 98.44 726 LEU A N 1
ATOM 5771 C CA . LEU A 1 726 ? -28.097 -5.798 -11.016 1.00 98.44 726 LEU A CA 1
ATOM 5772 C C . LEU A 1 726 ? -28.811 -4.441 -11.071 1.00 98.44 726 LEU A C 1
ATOM 5774 O O . LEU A 1 726 ? -29.934 -4.321 -10.582 1.00 98.44 726 LEU A O 1
ATOM 5778 N N . ARG A 1 727 ? -28.222 -3.444 -11.748 1.00 97.56 727 ARG A N 1
ATOM 5779 C CA . ARG A 1 727 ? -28.839 -2.119 -11.894 1.00 97.56 727 ARG A CA 1
ATOM 5780 C C . ARG A 1 727 ? -30.164 -2.173 -12.650 1.00 97.56 727 ARG A C 1
ATOM 5782 O O . ARG A 1 727 ? -31.104 -1.502 -12.235 1.00 97.56 727 ARG A O 1
ATOM 5789 N N . HIS A 1 728 ? -30.253 -2.957 -13.726 1.00 97.62 728 HIS A N 1
ATOM 5790 C CA . HIS A 1 728 ? -31.498 -3.121 -14.486 1.00 97.62 728 HIS A CA 1
ATOM 5791 C C . HIS A 1 728 ? -32.635 -3.685 -13.621 1.00 97.62 728 HIS A C 1
ATOM 5793 O O . HIS A 1 728 ? -33.777 -3.268 -13.772 1.00 97.62 728 HIS A O 1
ATOM 5799 N N . ASN A 1 729 ? -32.309 -4.576 -12.681 1.00 97.56 729 ASN A N 1
ATOM 5800 C CA . ASN A 1 729 ? -33.270 -5.187 -11.761 1.00 97.56 729 ASN A CA 1
ATOM 5801 C C . ASN A 1 729 ? -33.465 -4.404 -10.447 1.00 97.56 729 ASN A C 1
ATOM 5803 O O . ASN A 1 729 ? -34.144 -4.894 -9.550 1.00 97.56 729 ASN A O 1
ATOM 5807 N N . GLY A 1 730 ? -32.860 -3.220 -10.290 1.00 97.94 730 GLY A N 1
ATOM 5808 C CA . GLY A 1 730 ? -32.974 -2.439 -9.052 1.00 97.94 730 GLY A CA 1
ATOM 5809 C C . GLY A 1 730 ? -32.338 -3.118 -7.832 1.00 97.94 730 GLY A C 1
ATOM 5810 O O . GLY A 1 730 ? -32.859 -3.016 -6.723 1.00 97.94 730 GLY A O 1
ATOM 5811 N N . LEU A 1 731 ? -31.228 -3.833 -8.023 1.00 98.50 731 LEU A N 1
ATOM 5812 C CA . LEU A 1 731 ? -30.485 -4.510 -6.961 1.00 98.50 731 LEU A CA 1
ATOM 5813 C C . LEU A 1 731 ? -29.143 -3.810 -6.730 1.00 98.50 731 LEU A C 1
ATOM 5815 O O . LEU A 1 731 ? -28.338 -3.686 -7.653 1.00 98.50 731 LEU A O 1
ATOM 5819 N N . ASN A 1 732 ? -28.877 -3.381 -5.496 1.00 98.44 732 ASN A N 1
ATOM 5820 C CA . ASN A 1 732 ? -27.616 -2.742 -5.121 1.00 98.44 732 ASN A CA 1
ATOM 5821 C C . ASN A 1 732 ? -26.680 -3.781 -4.485 1.00 98.44 732 ASN A C 1
ATOM 5823 O O . ASN A 1 732 ? -27.121 -4.590 -3.669 1.00 98.44 732 ASN A O 1
ATOM 5827 N N . ARG A 1 733 ? -25.393 -3.789 -4.859 1.00 98.62 733 ARG A N 1
ATOM 5828 C CA . ARG A 1 733 ? -24.404 -4.761 -4.357 1.00 98.62 733 ARG A CA 1
ATOM 5829 C C . ARG A 1 733 ? -23.381 -4.106 -3.435 1.00 98.62 733 ARG A C 1
ATOM 5831 O O . ARG A 1 733 ? -22.691 -3.176 -3.840 1.00 98.62 733 ARG A O 1
ATOM 5838 N N . ALA A 1 734 ? -23.210 -4.681 -2.248 1.00 98.44 734 ALA A N 1
ATOM 5839 C CA . ALA A 1 734 ? -22.181 -4.342 -1.271 1.00 98.44 734 ALA A CA 1
ATOM 5840 C C . ALA A 1 734 ? -21.326 -5.588 -0.980 1.00 98.44 734 ALA A C 1
ATOM 5842 O O . ALA A 1 734 ? -21.697 -6.453 -0.189 1.00 98.44 734 ALA A O 1
ATOM 5843 N N . GLY A 1 735 ? -20.189 -5.727 -1.667 1.00 98.38 735 GLY A N 1
ATOM 5844 C CA . GLY A 1 735 ? -19.384 -6.954 -1.610 1.00 98.38 735 GLY A CA 1
ATOM 5845 C C . GLY A 1 735 ? -20.136 -8.143 -2.215 1.00 98.38 735 GLY A C 1
ATOM 5846 O O . GLY A 1 735 ? -20.468 -8.105 -3.400 1.00 98.38 735 GLY A O 1
ATOM 5847 N N . ASN A 1 736 ? -20.415 -9.164 -1.402 1.00 98.50 736 ASN A N 1
ATOM 5848 C CA . ASN A 1 736 ? -21.282 -10.302 -1.725 1.00 98.50 736 ASN A CA 1
ATOM 5849 C C . ASN A 1 736 ? -22.679 -10.197 -1.086 1.00 98.50 736 ASN A C 1
ATOM 5851 O O . ASN A 1 736 ? -23.335 -11.217 -0.914 1.00 98.50 736 ASN A O 1
ATOM 5855 N N . ILE A 1 737 ? -23.142 -9.002 -0.718 1.00 98.81 737 ILE A N 1
ATOM 5856 C CA . ILE A 1 737 ? -24.487 -8.769 -0.175 1.00 98.81 737 ILE A CA 1
ATOM 5857 C C . ILE A 1 737 ? -25.304 -7.947 -1.176 1.00 98.81 737 ILE A C 1
ATOM 5859 O O . ILE A 1 737 ? -24.777 -7.034 -1.815 1.00 98.81 737 ILE A O 1
ATOM 5863 N N . ILE A 1 738 ? -26.585 -8.282 -1.314 1.00 98.75 738 ILE A N 1
ATOM 5864 C CA . ILE A 1 738 ? -27.569 -7.601 -2.154 1.00 98.75 738 ILE A CA 1
ATOM 5865 C C . ILE A 1 738 ? -28.577 -6.859 -1.279 1.00 98.75 738 ILE A C 1
ATOM 5867 O O . ILE A 1 738 ? -29.165 -7.434 -0.361 1.00 98.75 738 ILE A O 1
ATOM 5871 N N . ILE A 1 739 ? -28.796 -5.589 -1.605 1.00 98.69 739 ILE A N 1
ATOM 5872 C CA . ILE A 1 739 ? -29.756 -4.697 -0.957 1.00 98.69 739 ILE A CA 1
ATOM 5873 C C . ILE A 1 739 ? -30.736 -4.229 -2.044 1.00 98.69 739 ILE A C 1
ATOM 5875 O O . ILE A 1 739 ? -30.358 -3.424 -2.905 1.00 98.69 739 ILE A O 1
ATOM 5879 N N . PRO A 1 740 ? -31.969 -4.766 -2.086 1.00 98.75 740 PRO A N 1
ATOM 5880 C CA . PRO A 1 740 ? -32.967 -4.336 -3.059 1.00 98.75 740 PRO A CA 1
ATOM 5881 C C . PRO A 1 740 ? -33.263 -2.841 -2.931 1.00 98.75 740 PRO A C 1
ATOM 5883 O O . PRO A 1 740 ? -33.359 -2.316 -1.826 1.00 98.75 740 PRO A O 1
ATOM 5886 N N . ASN A 1 741 ? -33.449 -2.141 -4.051 1.00 98.12 741 ASN A N 1
ATOM 5887 C CA . ASN A 1 741 ? -33.673 -0.694 -4.017 1.00 98.12 741 ASN A CA 1
ATOM 5888 C C . ASN A 1 741 ? -34.979 -0.303 -3.306 1.00 98.12 741 ASN A C 1
ATOM 5890 O O . ASN A 1 741 ? -35.059 0.776 -2.728 1.00 98.12 741 ASN A O 1
ATOM 5894 N N . ASN A 1 742 ? -35.965 -1.206 -3.282 1.00 98.25 742 ASN A N 1
ATOM 5895 C CA . ASN A 1 742 ? -37.204 -1.033 -2.519 1.00 98.25 742 ASN A CA 1
ATOM 5896 C C . ASN A 1 742 ? -36.950 -0.817 -1.019 1.00 98.25 742 ASN A C 1
ATOM 5898 O O . ASN A 1 742 ? -37.763 -0.178 -0.360 1.00 98.25 742 ASN A O 1
ATOM 5902 N N . ASN A 1 743 ? -35.822 -1.296 -0.482 1.00 98.56 743 ASN A N 1
ATOM 5903 C CA . ASN A 1 743 ? -35.429 -1.027 0.898 1.00 98.56 743 ASN A CA 1
ATOM 5904 C C . ASN A 1 743 ? -35.198 0.476 1.126 1.00 98.56 743 ASN A C 1
ATOM 5906 O O . ASN A 1 743 ? -35.638 1.014 2.137 1.00 98.56 743 ASN A O 1
ATOM 5910 N N . TYR A 1 744 ? -34.554 1.161 0.174 1.00 98.19 744 TYR A N 1
ATOM 5911 C CA . TYR A 1 744 ? -34.326 2.607 0.241 1.00 98.19 744 TYR A CA 1
ATOM 5912 C C . TYR A 1 744 ? -35.611 3.406 -0.021 1.00 98.19 744 TYR A C 1
ATOM 5914 O O . TYR A 1 744 ? -35.794 4.459 0.578 1.00 98.19 744 TYR A O 1
ATOM 5922 N N . CYS A 1 745 ? -36.540 2.890 -0.834 1.00 98.19 745 CYS A N 1
ATOM 5923 C CA . CYS A 1 745 ? -37.875 3.486 -0.975 1.00 98.19 745 CYS A CA 1
ATOM 5924 C C . CYS A 1 745 ? -38.665 3.421 0.344 1.00 98.19 745 CYS A C 1
ATOM 5926 O O . CYS A 1 745 ? -39.211 4.426 0.784 1.00 98.19 745 CYS A O 1
ATOM 5928 N N . ALA A 1 746 ? -38.663 2.270 1.027 1.00 98.50 746 ALA A N 1
ATOM 5929 C CA . ALA A 1 746 ? -39.284 2.145 2.349 1.00 98.50 746 ALA A CA 1
ATOM 5930 C C . ALA A 1 746 ? -38.605 3.050 3.395 1.00 98.50 746 ALA A C 1
ATOM 5932 O O . ALA A 1 746 ? -39.257 3.573 4.298 1.00 98.50 746 ALA A O 1
ATOM 5933 N N . PHE A 1 747 ? -37.292 3.253 3.268 1.00 98.69 747 PHE A N 1
ATOM 5934 C CA . PHE A 1 747 ? -36.543 4.166 4.124 1.00 98.69 747 PHE A CA 1
ATOM 5935 C C . PHE A 1 747 ? -36.934 5.628 3.913 1.00 98.69 747 PHE A C 1
ATOM 5937 O O . PHE A 1 747 ? -37.090 6.350 4.893 1.00 98.69 747 PHE A O 1
ATOM 5944 N N . GLU A 1 748 ? -37.135 6.056 2.666 1.00 98.31 748 GLU A N 1
ATOM 5945 C CA . GLU A 1 748 ? -37.646 7.390 2.340 1.00 98.31 748 GLU A CA 1
ATOM 5946 C C . GLU A 1 748 ? -39.016 7.633 2.984 1.00 98.31 748 GLU A C 1
ATOM 5948 O O . GLU A 1 748 ? -39.199 8.630 3.686 1.00 98.31 748 GLU A O 1
ATOM 5953 N N . GLU A 1 749 ? -39.954 6.697 2.801 1.00 98.31 749 GLU A N 1
ATOM 5954 C CA . GLU A 1 749 ? -41.305 6.778 3.371 1.00 98.31 749 GLU A CA 1
ATOM 5955 C C . GLU A 1 749 ? -41.280 6.914 4.901 1.00 98.31 749 GLU A C 1
ATOM 5957 O O . GLU A 1 749 ? -42.060 7.678 5.473 1.00 98.31 749 GLU A O 1
ATOM 5962 N N . TRP A 1 750 ? -40.360 6.208 5.564 1.00 98.81 750 TRP A N 1
ATOM 5963 C CA . TRP A 1 750 ? -40.182 6.269 7.013 1.00 98.81 750 TRP A CA 1
ATOM 5964 C C . TRP A 1 750 ? -39.466 7.547 7.485 1.00 98.81 750 TRP A C 1
ATOM 5966 O O . TRP A 1 750 ? -39.856 8.134 8.495 1.00 98.81 750 TRP A O 1
ATOM 5976 N N . LEU A 1 751 ? -38.427 7.995 6.774 1.00 98.50 751 LEU A N 1
ATOM 5977 C CA . LEU A 1 751 ? -37.549 9.078 7.221 1.00 98.50 751 LEU A CA 1
ATOM 5978 C C . LEU A 1 751 ? -38.142 10.471 6.969 1.00 98.50 751 LEU A C 1
ATOM 5980 O O . LEU A 1 751 ? -37.957 11.369 7.791 1.00 98.50 751 LEU A O 1
ATOM 5984 N N . MET A 1 752 ? -38.867 10.672 5.864 1.00 97.88 752 MET A N 1
ATOM 5985 C CA . MET A 1 752 ? -39.377 11.995 5.474 1.00 97.88 752 MET A CA 1
ATOM 5986 C C . MET A 1 752 ? -40.238 12.681 6.556 1.00 97.88 752 MET A C 1
ATOM 5988 O O . MET A 1 752 ? -39.961 13.844 6.858 1.00 97.88 752 MET A O 1
ATOM 5992 N N . PRO A 1 753 ? -41.214 12.010 7.207 1.00 98.12 753 PRO A N 1
ATOM 5993 C CA . PRO A 1 753 ? -41.999 12.626 8.282 1.00 98.12 753 PRO A CA 1
ATOM 5994 C C . PRO A 1 753 ? -41.164 13.005 9.514 1.00 98.12 753 PRO A C 1
ATOM 5996 O O . PRO A 1 753 ? -41.474 13.974 10.208 1.00 98.12 753 PRO A O 1
ATOM 5999 N N . ILE A 1 754 ? -40.093 12.258 9.795 1.00 98.50 754 ILE A N 1
ATOM 6000 C CA . ILE A 1 754 ? -39.187 12.552 10.912 1.00 98.50 754 ILE A CA 1
ATOM 6001 C C . ILE A 1 754 ? -38.390 13.821 10.602 1.00 98.50 754 ILE A C 1
ATOM 6003 O O . ILE A 1 754 ? -38.285 14.701 11.455 1.00 98.50 754 ILE A O 1
ATOM 6007 N N . LEU A 1 755 ? -37.882 13.956 9.371 1.00 98.31 755 LEU A N 1
ATOM 6008 C CA . LEU A 1 755 ? -37.180 15.164 8.933 1.00 98.31 755 LEU A CA 1
ATOM 6009 C C . LEU A 1 755 ? -38.103 16.393 8.934 1.00 98.31 755 LEU A C 1
ATOM 6011 O O . LEU A 1 755 ? -37.676 17.467 9.358 1.00 98.31 755 LEU A O 1
ATOM 6015 N N . ASP A 1 756 ? -39.377 16.242 8.556 1.00 97.81 756 ASP A N 1
ATOM 6016 C CA . ASP A 1 756 ? -40.373 17.317 8.675 1.00 97.81 756 ASP A CA 1
ATOM 6017 C C . ASP A 1 756 ? -40.476 17.824 10.133 1.00 97.81 756 ASP A C 1
ATOM 6019 O O . ASP A 1 756 ? -40.423 19.032 10.380 1.00 97.81 756 ASP A O 1
ATOM 6023 N N . ASN A 1 757 ? -40.517 16.917 11.117 1.00 97.94 757 ASN A N 1
ATOM 6024 C CA . ASN A 1 757 ? -40.525 17.281 12.539 1.00 97.94 757 ASN A CA 1
ATOM 6025 C C . ASN A 1 757 ? -39.204 17.917 12.998 1.00 97.94 757 ASN A C 1
ATOM 6027 O O . ASN A 1 757 ? -39.220 18.937 13.688 1.00 97.94 757 ASN A O 1
ATOM 6031 N N . CYS A 1 758 ? -38.058 17.365 12.592 1.00 98.00 758 CYS A N 1
ATOM 6032 C CA . CYS A 1 758 ? -36.748 17.924 12.926 1.00 98.00 758 CYS A CA 1
ATOM 6033 C C . CYS A 1 758 ? -36.586 19.359 12.400 1.00 98.00 758 CYS A C 1
ATOM 6035 O O . CYS A 1 758 ? -36.059 20.226 13.102 1.00 98.00 758 CYS A O 1
ATOM 6037 N N . GLU A 1 759 ? -37.053 19.642 11.183 1.00 97.62 759 GLU A N 1
ATOM 6038 C CA . GLU A 1 759 ? -37.010 20.988 10.613 1.00 97.62 759 GLU A CA 1
ATOM 6039 C C . GLU A 1 759 ? -37.920 21.966 11.370 1.00 97.62 759 GLU A C 1
ATOM 6041 O O . GLU A 1 759 ? -37.523 23.108 11.626 1.00 97.62 759 GLU A O 1
ATOM 6046 N N . LEU A 1 760 ? -39.114 21.523 11.778 1.00 96.88 760 LEU A N 1
ATOM 6047 C CA . LEU A 1 760 ? -40.013 22.315 12.620 1.00 96.88 760 LEU A CA 1
ATOM 6048 C C . LEU A 1 760 ? -39.389 22.618 13.986 1.00 96.88 760 LEU A C 1
ATOM 6050 O O . LEU A 1 760 ? -39.427 23.764 14.429 1.00 96.88 760 LEU A O 1
ATOM 6054 N N . GLU A 1 761 ? -38.766 21.634 14.634 1.00 97.69 761 GLU A N 1
ATOM 6055 C CA . GLU A 1 761 ? -38.048 21.819 15.901 1.00 97.69 761 GLU A CA 1
ATOM 6056 C C . GLU A 1 761 ? -36.871 22.796 15.745 1.00 97.69 761 GLU A C 1
ATOM 6058 O O . GLU A 1 761 ? -36.674 23.671 16.591 1.00 97.69 761 GLU A O 1
ATOM 6063 N N . GLN A 1 762 ? -36.133 22.720 14.633 1.00 97.31 762 GLN A N 1
ATOM 6064 C CA . GLN A 1 762 ? -35.057 23.664 14.321 1.00 97.31 762 GLN A CA 1
ATOM 6065 C C . GLN A 1 762 ? -35.589 25.096 14.173 1.00 97.31 762 GLN A C 1
ATOM 6067 O O . GLN A 1 762 ? -35.004 26.028 14.723 1.00 97.31 762 GLN A O 1
ATOM 6072 N N . LYS A 1 763 ? -36.701 25.285 13.452 1.00 95.06 763 LYS A N 1
ATOM 6073 C CA . LYS A 1 763 ? -37.297 26.608 13.196 1.00 95.06 763 LYS A CA 1
ATOM 6074 C C . LYS A 1 763 ? -37.971 27.205 14.434 1.00 95.06 763 LYS A C 1
ATOM 6076 O O . LYS A 1 763 ? -37.792 28.388 14.705 1.00 95.06 763 LYS A O 1
ATOM 6081 N N . ASN A 1 764 ? -38.720 26.399 15.184 1.00 96.69 764 ASN A N 1
ATOM 6082 C CA . ASN A 1 764 ? -39.544 26.873 16.298 1.00 96.69 764 ASN A CA 1
ATOM 6083 C C . ASN A 1 764 ? -38.755 26.993 17.606 1.00 96.69 764 ASN A C 1
ATOM 6085 O O . ASN A 1 764 ? -38.956 27.945 18.355 1.00 96.69 764 ASN A O 1
ATOM 6089 N N . ASN A 1 765 ? -37.845 26.051 17.872 1.00 96.69 765 ASN A N 1
ATOM 6090 C CA . ASN A 1 765 ? -37.121 25.976 19.144 1.00 96.69 765 ASN A CA 1
ATOM 6091 C C . ASN A 1 765 ? -35.672 26.469 19.023 1.00 96.69 765 ASN A C 1
ATOM 6093 O O . ASN A 1 765 ? -34.926 26.413 20.000 1.00 96.69 765 ASN A O 1
ATOM 6097 N N . ASN A 1 766 ? -35.257 26.917 17.831 1.00 94.69 766 ASN A N 1
ATOM 6098 C CA . ASN A 1 766 ? -33.868 27.246 17.508 1.00 94.69 766 ASN A CA 1
ATOM 6099 C C . ASN A 1 766 ? -32.900 26.091 17.852 1.00 94.69 766 ASN A C 1
ATOM 6101 O O . ASN A 1 766 ? -31.783 26.307 18.328 1.00 94.69 766 ASN A O 1
ATOM 6105 N N . PHE A 1 767 ? -33.360 24.848 17.669 1.00 97.56 767 PHE A N 1
ATOM 6106 C CA . PHE A 1 767 ? -32.593 23.653 18.002 1.00 97.56 767 PHE A CA 1
ATOM 6107 C C . PHE A 1 767 ? -31.528 23.380 16.934 1.00 97.56 767 PHE A C 1
ATOM 6109 O O . PHE A 1 767 ? -31.849 23.212 15.760 1.00 97.56 767 PHE A O 1
ATOM 6116 N N . SER A 1 768 ? -30.256 23.316 17.335 1.00 98.19 768 SER A N 1
ATOM 6117 C CA . SER A 1 768 ? -29.146 23.005 16.426 1.00 98.19 768 SER A CA 1
ATOM 6118 C C . SER A 1 768 ? -28.954 21.495 16.314 1.00 98.19 768 SER A C 1
ATOM 6120 O O . SER A 1 768 ? -28.458 20.854 17.251 1.00 98.19 768 SER A O 1
ATOM 6122 N N . TRP A 1 769 ? -29.349 20.926 15.175 1.00 98.75 769 TRP A N 1
ATOM 6123 C CA . TRP A 1 769 ? -29.116 19.517 14.885 1.00 98.75 769 TRP A CA 1
ATOM 6124 C C . TRP A 1 769 ? -27.639 19.250 14.617 1.00 98.75 769 TRP A C 1
ATOM 6126 O O . TRP A 1 769 ? -26.948 20.007 13.941 1.00 98.75 769 TRP A O 1
ATOM 6136 N N . THR A 1 770 ? -27.171 18.124 15.135 1.00 98.88 770 THR A N 1
ATOM 6137 C CA . THR A 1 770 ? -25.854 17.553 14.856 1.00 98.88 770 THR A CA 1
ATOM 6138 C C . THR A 1 770 ? -26.057 16.112 14.391 1.00 98.88 770 THR A C 1
ATOM 6140 O O . THR A 1 770 ? -27.135 15.552 14.637 1.00 98.88 770 THR A O 1
ATOM 6143 N N . PRO A 1 771 ? -25.067 15.476 13.740 1.00 98.88 771 PRO A N 1
ATOM 6144 C CA . PRO A 1 771 ? -25.169 14.066 13.390 1.00 98.88 771 PRO A CA 1
ATOM 6145 C C . PRO A 1 771 ? -25.574 13.178 14.571 1.00 98.88 771 PRO A C 1
ATOM 6147 O O . PRO A 1 771 ? -26.523 12.411 14.445 1.00 98.88 771 PRO A O 1
ATOM 6150 N N . SER A 1 772 ? -24.933 13.318 15.734 1.00 98.88 772 SER A N 1
ATOM 6151 C CA . SER A 1 772 ? -25.241 12.489 16.903 1.00 98.88 772 SER A CA 1
ATOM 6152 C C . SER A 1 772 ? -26.655 12.695 17.450 1.00 98.88 772 SER A C 1
ATOM 6154 O O . SER A 1 772 ? -27.328 11.713 17.760 1.00 98.88 772 SER A O 1
ATOM 6156 N N . LYS A 1 773 ? -27.155 13.939 17.492 1.00 98.88 773 LYS A N 1
ATOM 6157 C CA . LYS A 1 773 ? -28.540 14.243 17.895 1.00 98.88 773 LYS A CA 1
ATOM 6158 C C . LYS A 1 773 ? -29.560 13.672 16.914 1.00 98.88 773 LYS A C 1
ATOM 6160 O O . LYS A 1 773 ? -30.575 13.130 17.340 1.00 98.88 773 LYS A O 1
ATOM 6165 N N . LEU A 1 774 ? -29.299 13.787 15.609 1.00 98.88 774 LEU A N 1
ATOM 6166 C CA . LEU A 1 774 ? -30.182 13.212 14.598 1.00 98.88 774 LEU A CA 1
ATOM 6167 C C . LEU A 1 774 ? -30.190 11.684 14.707 1.00 98.88 774 LEU A C 1
ATOM 6169 O O . LEU A 1 774 ? -31.256 11.088 14.720 1.00 98.88 774 LEU A O 1
ATOM 6173 N N . ILE A 1 775 ? -29.029 11.041 14.855 1.00 98.88 775 ILE A N 1
ATOM 6174 C CA . ILE A 1 775 ? -28.946 9.580 14.998 1.00 98.88 775 ILE A CA 1
ATOM 6175 C C . ILE A 1 775 ? -29.652 9.100 16.275 1.00 98.88 775 ILE A C 1
ATOM 6177 O O . ILE A 1 775 ? -30.344 8.085 16.231 1.00 98.88 775 ILE A O 1
ATOM 6181 N N . ASP A 1 776 ? -29.525 9.828 17.388 1.00 98.94 776 ASP A N 1
ATOM 6182 C CA . ASP A 1 776 ? -30.270 9.553 18.623 1.00 98.94 776 ASP A CA 1
ATOM 6183 C C . ASP A 1 776 ? -31.789 9.607 18.385 1.00 98.94 776 ASP A C 1
ATOM 6185 O O . ASP A 1 776 ? -32.503 8.658 18.718 1.00 98.94 776 ASP A O 1
ATOM 6189 N N . ARG A 1 777 ? -32.268 10.654 17.694 1.00 98.81 777 ARG A N 1
ATOM 6190 C CA . ARG A 1 777 ? -33.672 10.779 17.276 1.00 98.81 777 ARG A CA 1
ATOM 6191 C C . ARG A 1 777 ? -34.114 9.605 16.403 1.00 98.81 777 ARG A C 1
ATOM 6193 O O . ARG A 1 777 ? -35.158 9.020 16.669 1.00 98.81 777 ARG A O 1
ATOM 6200 N N . LEU A 1 778 ? -33.329 9.220 15.398 1.00 98.88 778 LEU A N 1
ATOM 6201 C CA . LEU A 1 778 ? -33.655 8.087 14.523 1.00 98.88 778 LEU A CA 1
ATOM 6202 C C . LEU A 1 778 ? -33.685 6.753 15.285 1.00 98.88 778 LEU A C 1
ATOM 6204 O O . LEU A 1 778 ? -34.531 5.907 15.004 1.00 98.88 778 LEU A O 1
ATOM 6208 N N . GLY A 1 779 ? -32.805 6.576 16.273 1.00 98.75 779 GLY A N 1
ATOM 6209 C CA . GLY A 1 779 ? -32.827 5.431 17.183 1.00 98.75 779 GLY A CA 1
ATOM 6210 C C . GLY A 1 779 ? -34.093 5.376 18.042 1.00 98.75 779 GLY A C 1
ATOM 6211 O O . GLY A 1 779 ? -34.656 4.298 18.240 1.00 98.75 779 GLY A O 1
ATOM 6212 N N . ALA A 1 780 ? -34.575 6.526 18.514 1.00 98.75 780 ALA A N 1
ATOM 6213 C CA . ALA A 1 780 ? -35.847 6.618 19.224 1.00 98.75 780 ALA A CA 1
ATOM 6214 C C . ALA A 1 780 ? -37.040 6.276 18.312 1.00 98.75 780 ALA A C 1
ATOM 6216 O O . ALA A 1 780 ? -37.895 5.479 18.694 1.00 98.75 780 ALA A O 1
ATOM 6217 N N . GLU A 1 781 ? -37.069 6.833 17.099 1.00 98.81 781 GLU A N 1
ATOM 6218 C CA . GLU A 1 781 ? -38.178 6.688 16.145 1.00 98.81 781 GLU A CA 1
ATOM 6219 C C . GLU A 1 781 ? -38.283 5.279 15.548 1.00 98.81 781 GLU A C 1
ATOM 6221 O O . GLU A 1 781 ? -39.388 4.783 15.335 1.00 98.81 781 GLU A O 1
ATOM 6226 N N . ILE A 1 782 ? -37.157 4.592 15.295 1.00 98.69 782 ILE A N 1
ATOM 6227 C CA . ILE A 1 782 ? -37.208 3.230 14.733 1.00 98.69 782 ILE A CA 1
ATOM 6228 C C . ILE A 1 782 ? -37.801 2.238 15.738 1.00 98.69 782 ILE A C 1
ATOM 6230 O O . ILE A 1 782 ? -38.420 1.255 15.338 1.00 98.69 782 ILE A O 1
ATOM 6234 N N . ASN A 1 783 ? -37.612 2.505 17.039 1.00 98.44 783 ASN A N 1
ATOM 6235 C CA . ASN A 1 783 ? -38.205 1.787 18.169 1.00 98.44 783 ASN A CA 1
ATOM 6236 C C . ASN A 1 783 ? -38.160 0.246 18.053 1.00 98.44 783 ASN A C 1
ATOM 6238 O O . ASN A 1 783 ? -39.087 -0.462 18.451 1.00 98.44 783 ASN A O 1
ATOM 6242 N N . ASP A 1 784 ? -37.066 -0.287 17.507 1.00 98.69 784 ASP A N 1
ATOM 6243 C CA . ASP A 1 784 ? -36.894 -1.714 17.254 1.00 98.69 784 ASP A CA 1
ATOM 6244 C C . ASP A 1 784 ? -35.677 -2.254 18.012 1.00 98.69 784 ASP A C 1
ATOM 6246 O O . ASP A 1 784 ? -34.543 -1.825 17.804 1.00 98.69 784 ASP A O 1
ATOM 6250 N N . LYS A 1 785 ? -35.892 -3.272 18.854 1.00 98.75 785 LYS A N 1
ATOM 6251 C CA . LYS A 1 785 ? -34.831 -3.932 19.639 1.00 98.75 785 LYS A CA 1
ATOM 6252 C C . LYS A 1 785 ? -33.768 -4.626 18.777 1.00 98.75 785 LYS A C 1
ATOM 6254 O O . LYS A 1 785 ? -32.742 -5.059 19.304 1.00 98.75 785 LYS A O 1
ATOM 6259 N N . ARG A 1 786 ? -33.991 -4.770 17.472 1.00 98.62 786 ARG A N 1
ATOM 6260 C CA . ARG A 1 786 ? -33.003 -5.280 16.517 1.00 98.62 786 ARG A CA 1
ATOM 6261 C C . ARG A 1 786 ? -31.988 -4.207 16.100 1.00 98.62 786 ARG A C 1
ATOM 6263 O O . ARG A 1 786 ? -30.921 -4.587 15.630 1.00 98.62 786 ARG A O 1
ATOM 6270 N N . SER A 1 787 ? -32.290 -2.917 16.282 1.00 98.88 787 SER A N 1
ATOM 6271 C CA . SER A 1 787 ? -31.445 -1.788 15.863 1.00 98.88 787 SER A CA 1
ATOM 6272 C C . SER A 1 787 ? -30.341 -1.462 16.874 1.00 98.88 787 SER A C 1
ATOM 6274 O O . SER A 1 787 ? -30.571 -1.407 18.083 1.00 98.88 787 SER A O 1
ATOM 6276 N N . ILE A 1 788 ? -29.136 -1.200 16.365 1.00 98.94 788 ILE A N 1
ATOM 6277 C CA . ILE A 1 788 ? -28.026 -0.609 17.122 1.00 98.94 788 ILE A CA 1
ATOM 6278 C C . ILE A 1 788 ? -28.407 0.798 17.594 1.00 98.94 788 ILE A C 1
ATOM 6280 O O . ILE A 1 788 ? -28.241 1.103 18.773 1.00 98.94 788 ILE A O 1
ATOM 6284 N N . CYS A 1 789 ? -28.931 1.639 16.695 1.00 98.88 789 CYS A N 1
ATOM 6285 C CA . CYS A 1 789 ? -29.310 3.022 16.994 1.00 98.88 789 CYS A CA 1
ATOM 6286 C C . CYS A 1 789 ? -30.366 3.108 18.104 1.00 98.88 789 CYS A C 1
ATOM 6288 O O . CYS A 1 789 ? -30.238 3.943 18.997 1.00 98.88 789 CYS A O 1
ATOM 6290 N N . TYR A 1 790 ? -31.350 2.203 18.113 1.00 98.94 790 TYR A N 1
ATOM 6291 C CA . TYR A 1 790 ? -32.335 2.105 19.196 1.00 98.94 790 TYR A CA 1
ATOM 6292 C C . TYR A 1 790 ? -31.684 1.871 20.564 1.00 98.94 790 TYR A C 1
ATOM 6294 O O . TYR A 1 790 ? -31.958 2.586 21.531 1.00 98.94 790 TYR A O 1
ATOM 6302 N N . TRP A 1 791 ? -30.799 0.876 20.660 1.00 98.94 791 TRP A N 1
ATOM 6303 C CA . TRP A 1 791 ? -30.119 0.580 21.920 1.00 98.94 791 TRP A CA 1
ATOM 6304 C C . TRP A 1 791 ? -29.135 1.674 22.320 1.00 98.94 791 TRP A C 1
ATOM 6306 O O . TRP A 1 791 ? -28.986 1.945 23.510 1.00 98.94 791 TRP A O 1
ATOM 6316 N N . ALA A 1 792 ? -28.504 2.327 21.345 1.00 98.94 792 ALA A N 1
ATOM 6317 C CA . ALA A 1 792 ? -27.614 3.449 21.588 1.00 98.94 792 ALA A CA 1
ATOM 6318 C C . ALA A 1 792 ? -28.371 4.626 22.222 1.00 98.94 792 ALA A C 1
ATOM 6320 O O . ALA A 1 792 ? -27.956 5.107 23.276 1.00 98.94 792 ALA A O 1
ATOM 6321 N N . HIS A 1 793 ? -29.528 4.995 21.662 1.00 98.81 793 HIS A N 1
ATOM 6322 C CA . HIS A 1 793 ? -30.435 5.983 22.251 1.00 98.81 793 HIS A CA 1
ATOM 6323 C C . HIS A 1 793 ? -30.841 5.585 23.677 1.00 98.81 793 HIS A C 1
ATOM 6325 O O . HIS A 1 793 ? -30.609 6.313 24.647 1.00 98.81 793 HIS A O 1
ATOM 6331 N N . ARG A 1 794 ? -31.362 4.362 23.839 1.00 98.75 794 ARG A N 1
ATOM 6332 C CA . ARG A 1 794 ? -31.872 3.865 25.125 1.00 98.75 794 ARG A CA 1
ATOM 6333 C C . ARG A 1 794 ? -30.815 3.845 26.234 1.00 98.75 794 ARG A C 1
ATOM 6335 O O . ARG A 1 794 ? -31.136 4.146 27.384 1.00 98.75 794 ARG A O 1
ATOM 6342 N N . ASN A 1 795 ? -29.571 3.511 25.897 1.00 98.75 795 ASN A N 1
ATOM 6343 C CA . ASN A 1 795 ? -28.456 3.435 26.843 1.00 98.75 795 ASN A CA 1
ATOM 6344 C C . ASN A 1 795 ? -27.609 4.722 26.892 1.00 98.75 795 ASN A C 1
ATOM 6346 O O . ASN A 1 795 ? -26.576 4.748 27.560 1.00 98.75 795 ASN A O 1
ATOM 6350 N N . ARG A 1 796 ? -28.032 5.810 26.227 1.00 98.81 796 ARG A N 1
ATOM 6351 C CA . ARG A 1 796 ? -27.287 7.084 26.140 1.00 98.81 796 ARG A CA 1
ATOM 6352 C C . ARG A 1 796 ? -25.842 6.888 25.655 1.00 98.81 796 ARG A C 1
ATOM 6354 O O . ARG A 1 796 ? -24.880 7.418 26.228 1.00 98.81 796 ARG A O 1
ATOM 6361 N N . ILE A 1 797 ? -25.675 6.086 24.611 1.00 98.88 797 ILE A N 1
ATOM 6362 C CA . ILE A 1 797 ? -24.409 5.863 23.910 1.00 98.88 797 ILE A CA 1
ATOM 6363 C C . ILE A 1 797 ? -24.436 6.738 22.651 1.00 98.88 797 ILE A C 1
ATOM 6365 O O . ILE A 1 797 ? -25.166 6.422 21.716 1.00 98.88 797 ILE A O 1
ATOM 6369 N N . PRO A 1 798 ? -23.677 7.847 22.602 1.00 98.88 798 PRO A N 1
ATOM 6370 C CA . PRO A 1 798 ? -23.688 8.724 21.442 1.00 98.88 798 PRO A CA 1
ATOM 6371 C C . PRO A 1 798 ? -23.043 8.033 20.237 1.00 98.88 798 PRO A C 1
ATOM 6373 O O . PRO A 1 798 ? -21.993 7.392 20.364 1.00 98.88 798 PRO A O 1
ATOM 6376 N N . ILE A 1 799 ? -23.663 8.196 19.067 1.00 98.94 799 ILE A N 1
ATOM 6377 C CA . ILE A 1 799 ? -23.126 7.757 17.776 1.00 98.94 799 ILE A CA 1
ATOM 6378 C C . ILE A 1 799 ? -22.688 8.999 17.003 1.00 98.94 799 ILE A C 1
ATOM 6380 O O . ILE A 1 799 ? -23.522 9.781 16.561 1.00 98.94 799 ILE A O 1
ATOM 6384 N N . PHE A 1 800 ? -21.385 9.179 16.807 1.00 98.94 800 PHE A N 1
ATOM 6385 C CA . PHE A 1 800 ? -20.851 10.274 16.000 1.00 98.94 800 PHE A CA 1
ATOM 6386 C C . PHE A 1 800 ? -20.653 9.836 14.547 1.00 98.94 800 PHE A C 1
ATOM 6388 O O . PHE A 1 800 ? -20.079 8.779 14.271 1.00 98.94 800 PHE A O 1
ATOM 6395 N N . SER A 1 801 ? -21.083 10.679 13.607 1.00 98.75 801 SER A N 1
ATOM 6396 C CA . SER A 1 801 ? -20.856 10.474 12.174 1.00 98.75 801 SER A CA 1
ATOM 6397 C C . SER A 1 801 ? -20.606 11.815 11.473 1.00 98.75 801 SER A C 1
ATOM 6399 O O . SER A 1 801 ? -21.543 12.440 10.981 1.00 98.75 801 SER A O 1
ATOM 6401 N N . PRO A 1 802 ? -19.350 12.304 11.427 1.00 97.94 802 PRO A N 1
ATOM 6402 C CA . PRO A 1 802 ? -19.050 13.636 10.889 1.00 97.94 802 PRO A CA 1
ATOM 6403 C C . PRO A 1 802 ? -19.490 13.835 9.433 1.00 97.94 802 PRO A C 1
ATOM 6405 O O . PRO A 1 802 ? -19.804 14.948 9.031 1.00 97.94 802 PRO A O 1
ATOM 6408 N N . ALA A 1 803 ? -19.518 12.755 8.651 1.00 97.94 803 ALA A N 1
ATOM 6409 C CA . ALA A 1 803 ? -19.962 12.738 7.261 1.00 97.94 803 ALA A CA 1
ATOM 6410 C C . ALA A 1 803 ? -21.299 11.984 7.119 1.00 97.94 803 ALA A C 1
ATOM 6412 O O . ALA A 1 803 ? -21.419 11.077 6.300 1.00 97.94 803 ALA A O 1
ATOM 6413 N N . LEU A 1 804 ? -22.300 12.329 7.940 1.00 98.69 804 LEU A N 1
ATOM 6414 C CA . LEU A 1 804 ? -23.627 11.689 7.912 1.00 98.69 804 LEU A CA 1
ATOM 6415 C C . LEU A 1 804 ? -24.368 11.877 6.573 1.00 98.69 804 LEU A C 1
ATOM 6417 O O . LEU A 1 804 ? -25.269 11.113 6.251 1.00 98.69 804 LEU A O 1
ATOM 6421 N N . THR A 1 805 ? -23.976 12.870 5.775 1.00 98.25 805 THR A N 1
ATOM 6422 C CA . THR A 1 805 ? -24.552 13.146 4.452 1.00 98.25 805 THR A CA 1
ATOM 6423 C C . THR A 1 805 ? -24.027 12.234 3.335 1.00 98.25 805 THR A C 1
ATOM 6425 O O . THR A 1 805 ? -24.464 12.375 2.201 1.00 98.25 805 THR A O 1
ATOM 6428 N N . ASP A 1 806 ? -23.067 11.346 3.604 1.00 97.88 806 ASP A N 1
ATOM 6429 C CA . ASP A 1 806 ? -22.427 10.480 2.598 1.00 97.88 806 ASP A CA 1
ATOM 6430 C C . ASP A 1 806 ? -23.120 9.105 2.499 1.00 97.88 806 ASP A C 1
ATOM 6432 O O . ASP A 1 806 ? -22.549 8.073 2.859 1.00 97.88 806 ASP A O 1
ATOM 6436 N N . GLY A 1 807 ? -24.395 9.101 2.097 1.00 96.69 807 GLY A N 1
ATOM 6437 C CA . GLY A 1 807 ? -25.228 7.895 2.012 1.00 96.69 807 GLY A CA 1
ATOM 6438 C C . GLY A 1 807 ? -26.698 8.195 1.715 1.00 96.69 807 GLY A C 1
ATOM 6439 O O . GLY A 1 807 ? -27.060 9.336 1.426 1.00 96.69 807 GLY A O 1
ATOM 6440 N N . SER A 1 808 ? -27.556 7.181 1.845 1.00 97.75 808 SER A N 1
ATOM 6441 C CA . SER A 1 808 ? -29.005 7.305 1.651 1.00 97.75 808 SER A CA 1
ATOM 6442 C C . SER A 1 808 ? -29.651 8.338 2.584 1.00 97.75 808 SER A C 1
ATOM 6444 O O . SER A 1 808 ? -30.540 9.067 2.153 1.00 97.75 808 SER A O 1
ATOM 6446 N N . ILE A 1 809 ? -29.179 8.497 3.829 1.00 98.44 809 ILE A N 1
ATOM 6447 C CA . ILE A 1 809 ? -29.619 9.610 4.700 1.00 98.44 809 ILE A CA 1
ATOM 6448 C C . ILE A 1 809 ? -29.333 10.969 4.043 1.00 98.44 809 ILE A C 1
ATOM 6450 O O . ILE A 1 809 ? -30.158 11.879 4.121 1.00 98.44 809 ILE A O 1
ATOM 6454 N N . GLY A 1 810 ? -28.185 11.108 3.378 1.00 98.25 810 GLY A N 1
ATOM 6455 C CA . GLY A 1 810 ? -27.828 12.297 2.609 1.00 98.25 810 GLY A CA 1
ATOM 6456 C C . GLY A 1 810 ? -28.772 12.551 1.438 1.00 98.25 810 GLY A C 1
ATOM 6457 O O . GLY A 1 810 ? -29.215 13.685 1.264 1.00 98.25 810 GLY A O 1
ATOM 6458 N N . ASP A 1 811 ? -29.136 11.504 0.694 1.00 97.88 811 ASP A N 1
ATOM 6459 C CA . ASP A 1 811 ? -30.123 11.593 -0.391 1.00 97.88 811 ASP A CA 1
ATOM 6460 C C . ASP A 1 811 ? -31.479 12.085 0.137 1.00 97.88 811 ASP A C 1
ATOM 6462 O O . ASP A 1 811 ? -32.078 13.001 -0.429 1.00 97.88 811 ASP A O 1
ATOM 6466 N N . MET A 1 812 ? -31.935 11.546 1.274 1.00 98.19 812 MET A N 1
ATOM 6467 C CA . MET A 1 812 ? -33.202 11.961 1.884 1.00 98.19 812 MET A CA 1
ATOM 6468 C C . MET A 1 812 ? -33.150 13.395 2.409 1.00 98.19 812 MET A C 1
ATOM 6470 O O . MET A 1 812 ? -34.082 14.159 2.170 1.00 98.19 812 MET A O 1
ATOM 6474 N N . LEU A 1 813 ? -32.054 13.807 3.054 1.00 98.12 813 LEU A N 1
ATOM 6475 C CA . LEU A 1 813 ? -31.839 15.204 3.453 1.00 98.12 813 LEU A CA 1
ATOM 6476 C C . LEU A 1 813 ? -31.825 16.143 2.238 1.00 98.12 813 LEU A C 1
ATOM 6478 O O . LEU A 1 813 ? -32.382 17.241 2.298 1.00 98.12 813 LEU A O 1
ATOM 6482 N N . TYR A 1 814 ? -31.221 15.710 1.130 1.00 98.12 814 TYR A N 1
ATOM 6483 C CA . TYR A 1 814 ? -31.199 16.458 -0.121 1.00 98.12 814 TYR A CA 1
ATOM 6484 C C . TYR A 1 814 ? -32.614 16.646 -0.673 1.00 98.12 814 TYR A C 1
ATOM 6486 O O . TYR A 1 814 ? -33.036 17.791 -0.840 1.00 98.12 814 TYR A O 1
ATOM 6494 N N . PHE A 1 815 ? -33.376 15.569 -0.891 1.00 97.44 815 PHE A N 1
ATOM 6495 C CA . PHE A 1 815 ? -34.749 15.665 -1.403 1.00 97.44 815 PHE A CA 1
ATOM 6496 C C . PHE A 1 815 ? -35.659 16.466 -0.464 1.00 97.44 815 PHE A C 1
ATOM 6498 O O . PHE A 1 815 ? -36.419 17.325 -0.918 1.00 97.44 815 PHE A O 1
ATOM 6505 N N . HIS A 1 816 ? -35.535 16.246 0.848 1.00 97.88 816 HIS A N 1
ATOM 6506 C CA . HIS A 1 816 ? -36.285 16.965 1.876 1.00 97.88 816 HIS A CA 1
ATOM 6507 C C . HIS A 1 816 ? -36.039 18.478 1.825 1.00 97.88 816 HIS A C 1
ATOM 6509 O O . HIS A 1 816 ? -36.987 19.263 1.894 1.00 97.88 816 HIS A O 1
ATOM 6515 N N . SER A 1 817 ? -34.790 18.901 1.601 1.00 96.50 817 SER A N 1
ATOM 6516 C CA . SER A 1 817 ? -34.415 20.320 1.610 1.00 96.50 817 SER A CA 1
ATOM 6517 C C . SER A 1 817 ? -35.150 21.178 0.572 1.00 96.50 817 SER A C 1
ATOM 6519 O O . SER A 1 817 ? -35.421 22.352 0.837 1.00 96.50 817 SER A O 1
ATOM 6521 N N . PHE A 1 818 ? -35.556 20.599 -0.566 1.00 96.06 818 PHE A N 1
ATOM 6522 C CA . PHE A 1 818 ? -36.323 21.305 -1.601 1.00 96.06 818 PHE A CA 1
ATOM 6523 C C . PHE A 1 818 ? -37.791 21.535 -1.232 1.00 96.06 818 PHE A C 1
ATOM 6525 O O . PHE A 1 818 ? -38.461 22.313 -1.909 1.00 96.06 818 PHE A O 1
ATOM 6532 N N . ARG A 1 819 ? -38.305 20.884 -0.180 1.00 91.44 819 ARG A N 1
ATOM 6533 C CA . ARG A 1 819 ? -39.700 21.044 0.247 1.00 91.44 819 ARG A CA 1
ATOM 6534 C C . ARG A 1 819 ? -39.881 22.329 1.053 1.00 91.44 819 ARG A C 1
ATOM 6536 O O . ARG A 1 819 ? -40.727 23.140 0.696 1.00 91.44 819 ARG A O 1
ATOM 6543 N N . ASN A 1 820 ? -39.079 22.527 2.104 1.00 81.38 820 ASN A N 1
ATOM 6544 C CA . ASN A 1 820 ? -39.309 23.588 3.098 1.00 81.38 820 ASN A CA 1
ATOM 6545 C C . ASN A 1 820 ? -38.058 24.396 3.518 1.00 81.38 820 ASN A C 1
ATOM 6547 O O . ASN A 1 820 ? -38.171 25.297 4.357 1.00 81.38 820 ASN A O 1
ATOM 6551 N N . GLY A 1 821 ? -36.889 24.151 2.911 1.00 84.94 821 GLY A N 1
ATOM 6552 C CA . GLY A 1 821 ? -35.637 24.878 3.185 1.00 84.94 821 GLY A CA 1
ATOM 6553 C C . GLY A 1 821 ? -34.572 24.065 3.931 1.00 84.94 821 GLY A C 1
ATOM 6554 O O . GLY A 1 821 ? -33.404 24.457 3.919 1.00 84.94 821 GLY A O 1
ATOM 6555 N N . GLY A 1 822 ? -34.948 22.921 4.507 1.00 92.06 822 GLY A N 1
ATOM 6556 C CA . GLY A 1 822 ? -34.037 21.869 4.956 1.00 92.06 822 GLY A CA 1
ATOM 6557 C C . GLY A 1 822 ? -33.454 22.035 6.362 1.00 92.06 822 GLY A C 1
ATOM 6558 O O . GLY A 1 822 ? -33.594 23.056 7.041 1.00 92.06 822 GLY A O 1
ATOM 6559 N N . ILE A 1 823 ? -32.768 20.982 6.803 1.00 96.81 823 ILE A N 1
ATOM 6560 C CA . ILE A 1 823 ? -32.140 20.869 8.124 1.00 96.81 823 ILE A CA 1
ATOM 6561 C C . ILE A 1 823 ? -30.647 21.189 8.013 1.00 96.81 823 ILE A C 1
ATOM 6563 O O . ILE A 1 823 ? -29.992 20.814 7.040 1.00 96.81 823 ILE A O 1
ATOM 6567 N N . LYS A 1 824 ? -30.087 21.861 9.023 1.00 97.75 824 LYS A N 1
ATOM 6568 C CA . LYS A 1 824 ? -28.641 22.077 9.136 1.00 97.75 824 LYS A CA 1
ATOM 6569 C C . LYS A 1 824 ? -28.062 21.097 10.143 1.00 97.75 824 LYS A C 1
ATOM 6571 O O . LYS A 1 824 ? -28.536 21.030 11.268 1.00 97.75 824 LYS A O 1
ATOM 6576 N N . LEU A 1 825 ? -27.015 20.380 9.745 1.00 98.44 825 LEU A N 1
ATOM 6577 C CA . LEU A 1 825 ? -26.263 19.491 10.627 1.00 98.44 825 LEU A CA 1
ATOM 6578 C C . LEU A 1 825 ? -24.916 20.127 10.968 1.00 98.44 825 LEU A C 1
ATOM 6580 O O . LEU A 1 825 ? -24.023 20.177 10.122 1.00 98.44 825 LEU A O 1
ATOM 6584 N N . ASP A 1 826 ? -24.769 20.620 12.198 1.00 98.56 826 ASP A N 1
ATOM 6585 C CA . ASP A 1 826 ? -23.493 21.134 12.694 1.00 98.56 826 ASP A CA 1
ATOM 6586 C C . ASP A 1 826 ? -22.586 19.991 13.168 1.00 98.56 826 ASP A C 1
ATOM 6588 O O . ASP A 1 826 ? -22.934 19.194 14.039 1.00 98.56 826 ASP A O 1
ATOM 6592 N N . ILE A 1 827 ? -21.386 19.938 12.600 1.00 98.56 827 ILE A N 1
ATOM 6593 C CA . ILE A 1 827 ? -20.350 18.961 12.946 1.00 98.56 827 ILE A CA 1
ATOM 6594 C C . ILE A 1 827 ? -19.403 19.472 14.039 1.00 98.56 827 ILE A C 1
ATOM 6596 O O . ILE A 1 827 ? -18.683 18.681 14.649 1.00 98.56 827 ILE A O 1
ATOM 6600 N N . VAL A 1 828 ? -19.365 20.786 14.289 1.00 98.69 828 VAL A N 1
ATOM 6601 C CA . VAL A 1 828 ? -18.436 21.397 15.249 1.00 98.69 828 VAL A CA 1
ATOM 6602 C C . VAL A 1 828 ? -18.878 21.112 16.679 1.00 98.69 828 VAL A C 1
ATOM 6604 O O . VAL A 1 828 ? -18.042 20.769 17.519 1.00 98.69 828 VAL A O 1
ATOM 6607 N N . GLU A 1 829 ? -20.176 21.208 16.966 1.00 98.75 829 GLU A N 1
ATOM 6608 C CA . GLU A 1 829 ? -20.715 20.803 18.264 1.00 98.75 829 GLU A CA 1
ATOM 6609 C C . GLU A 1 829 ? -20.429 19.314 18.553 1.00 98.75 829 GLU A C 1
ATOM 6611 O O . GLU A 1 829 ? -19.918 18.986 19.624 1.00 98.75 829 GLU A O 1
ATOM 6616 N N . ASP A 1 830 ? -20.626 18.423 17.575 1.00 98.62 830 ASP A N 1
ATOM 6617 C CA . ASP A 1 830 ? -20.306 16.992 17.708 1.00 98.62 830 ASP A CA 1
ATOM 6618 C C . ASP A 1 830 ? -18.815 16.732 17.960 1.00 98.62 830 ASP A C 1
ATOM 6620 O O . ASP A 1 830 ? -18.457 15.910 18.809 1.00 98.62 830 ASP A O 1
ATOM 6624 N N . LEU A 1 831 ? -17.930 17.476 17.289 1.00 98.69 831 LEU A N 1
ATOM 6625 C CA . LEU A 1 831 ? -16.490 17.411 17.542 1.00 98.69 831 LEU A CA 1
ATOM 6626 C C . LEU A 1 831 ? -16.152 17.816 18.987 1.00 98.69 831 LEU A C 1
ATOM 6628 O O . LEU A 1 831 ? -15.286 17.206 19.620 1.00 98.69 831 LEU A O 1
ATOM 6632 N N . ARG A 1 832 ? -16.829 18.836 19.533 1.00 98.69 832 ARG A N 1
ATOM 6633 C CA . ARG A 1 832 ? -16.658 19.226 20.942 1.00 98.69 832 ARG A CA 1
ATOM 6634 C C . ARG A 1 832 ? -17.113 18.112 21.875 1.00 98.69 832 ARG A C 1
ATOM 6636 O O . ARG A 1 832 ? -16.404 17.841 22.846 1.00 98.69 832 ARG A O 1
ATOM 6643 N N . HIS A 1 833 ? -18.245 17.471 21.589 1.00 98.88 833 HIS A N 1
ATOM 6644 C CA . HIS A 1 833 ? -18.789 16.386 22.407 1.00 98.88 833 HIS A CA 1
ATOM 6645 C C . HIS A 1 833 ? -17.826 15.201 22.488 1.00 98.88 833 HIS A C 1
ATOM 6647 O O . HIS A 1 833 ? -17.433 14.817 23.593 1.00 98.88 833 HIS A O 1
ATOM 6653 N N . ILE A 1 834 ? -17.363 14.674 21.349 1.00 98.81 834 ILE A N 1
ATOM 6654 C CA . ILE A 1 834 ? -16.457 13.514 21.332 1.00 98.81 834 ILE A CA 1
ATOM 6655 C C . ILE A 1 834 ? -15.085 13.828 21.951 1.00 98.81 834 ILE A C 1
ATOM 6657 O O . ILE A 1 834 ? -14.571 13.038 22.747 1.00 98.81 834 ILE A O 1
ATOM 6661 N N . ASN A 1 835 ? -14.509 15.002 21.668 1.00 98.81 835 ASN A N 1
ATOM 6662 C CA . ASN A 1 835 ? -13.220 15.396 22.245 1.00 98.81 835 ASN A CA 1
ATOM 6663 C C . ASN A 1 835 ? -13.331 15.598 23.760 1.00 98.81 835 ASN A C 1
ATOM 6665 O O . ASN A 1 835 ? -12.488 15.117 24.514 1.00 98.81 835 ASN A O 1
ATOM 6669 N N . THR A 1 836 ? -14.389 16.268 24.231 1.00 98.69 836 THR A N 1
ATOM 6670 C CA . THR A 1 836 ? -14.605 16.493 25.669 1.00 98.69 836 THR A CA 1
ATOM 6671 C C . THR A 1 836 ? -14.841 15.177 26.404 1.00 98.69 836 THR A C 1
ATOM 6673 O O . THR A 1 836 ? -14.345 15.004 27.518 1.00 98.69 836 THR A O 1
ATOM 6676 N N . MET A 1 837 ? -15.550 14.231 25.781 1.00 98.81 837 MET A N 1
ATOM 6677 C CA . MET A 1 837 ? -15.735 12.887 26.320 1.00 98.81 837 MET A CA 1
ATOM 6678 C C . MET A 1 837 ? -14.389 12.189 26.546 1.00 98.81 837 MET A C 1
ATOM 6680 O O . MET A 1 837 ? -14.156 11.669 27.636 1.00 98.81 837 MET A O 1
ATOM 6684 N N . ALA A 1 838 ? -13.474 12.233 25.572 1.00 98.62 838 ALA A N 1
ATOM 6685 C CA . ALA A 1 838 ? -12.129 11.679 25.728 1.00 98.62 838 ALA A CA 1
ATOM 6686 C C . ALA A 1 838 ? -11.330 12.404 26.830 1.00 98.62 838 ALA A C 1
ATOM 6688 O O . ALA A 1 838 ? -10.821 11.755 27.744 1.00 98.62 838 ALA A O 1
ATOM 6689 N N . VAL A 1 839 ? -11.284 13.742 26.807 1.00 98.50 839 VAL A N 1
ATOM 6690 C CA . VAL A 1 839 ? -10.560 14.565 27.799 1.00 98.50 839 VAL A CA 1
ATOM 6691 C C . VAL A 1 839 ? -11.017 14.280 29.231 1.00 98.50 839 VAL A C 1
ATOM 6693 O O . VAL A 1 839 ? -10.191 14.182 30.134 1.00 98.50 839 VAL A O 1
ATOM 6696 N N . ARG A 1 840 ? -12.327 14.118 29.458 1.00 98.31 840 ARG A N 1
ATOM 6697 C CA . ARG A 1 840 ? -12.892 13.889 30.801 1.00 98.31 840 ARG A CA 1
ATOM 6698 C C . ARG A 1 840 ? -12.873 12.425 31.254 1.00 98.31 840 ARG A C 1
ATOM 6700 O O . ARG A 1 840 ? -13.281 12.142 32.386 1.00 98.31 840 ARG A O 1
ATOM 6707 N N . SER A 1 841 ? -12.430 11.503 30.399 1.00 98.50 841 SER A N 1
ATOM 6708 C CA . SER A 1 841 ? -12.372 10.068 30.694 1.00 98.50 841 SER A CA 1
ATOM 6709 C C . SER A 1 841 ? -11.183 9.707 31.587 1.00 98.50 841 SER A C 1
ATOM 6711 O O . SER A 1 841 ? -10.044 10.079 31.297 1.00 98.50 841 SER A O 1
ATOM 6713 N N . ASN A 1 842 ? -11.431 8.904 32.628 1.00 97.81 842 ASN A N 1
ATOM 6714 C CA . ASN A 1 842 ? -10.387 8.417 33.540 1.00 97.81 842 ASN A CA 1
ATOM 6715 C C . ASN A 1 842 ? -9.356 7.528 32.811 1.00 97.81 842 ASN A C 1
ATOM 6717 O O . ASN A 1 842 ? -8.144 7.777 32.836 1.00 97.81 842 ASN A O 1
ATOM 6721 N N . ARG A 1 843 ? -9.852 6.527 32.080 1.00 98.50 843 ARG A N 1
ATOM 6722 C CA . ARG A 1 843 ? -9.111 5.724 31.098 1.00 98.50 843 ARG A CA 1
ATOM 6723 C C . ARG A 1 843 ? -9.913 5.630 29.809 1.00 98.50 843 ARG A C 1
ATOM 6725 O O . ARG A 1 843 ? -11.128 5.815 29.826 1.00 98.50 843 ARG A O 1
ATOM 6732 N N . THR A 1 844 ? -9.247 5.327 28.702 1.00 98.88 844 THR A N 1
ATOM 6733 C CA . THR A 1 844 ? -9.914 5.094 27.415 1.00 98.88 844 THR A CA 1
ATOM 6734 C C . THR A 1 844 ? -9.411 3.826 26.744 1.00 98.88 844 THR A C 1
ATOM 6736 O O . THR A 1 844 ? -8.207 3.559 26.701 1.00 98.88 844 THR A O 1
ATOM 6739 N N . GLY A 1 845 ? -10.352 3.043 26.226 1.00 98.81 845 GLY A N 1
ATOM 6740 C CA . GLY A 1 845 ? -10.090 1.897 25.365 1.00 98.81 845 GLY A CA 1
ATOM 6741 C C . GLY A 1 845 ? -10.656 2.161 23.977 1.00 98.81 845 GLY A C 1
ATOM 6742 O O . GLY A 1 845 ? -11.763 2.682 23.862 1.00 98.81 845 GLY A O 1
ATOM 6743 N N . VAL A 1 846 ? -9.918 1.816 22.923 1.00 98.81 846 VAL A N 1
ATOM 6744 C CA . VAL A 1 846 ? -10.400 1.945 21.541 1.00 98.81 846 VAL A CA 1
ATOM 6745 C C . VAL A 1 846 ? -10.461 0.577 20.867 1.00 98.81 846 VAL A C 1
ATOM 6747 O O . VAL A 1 846 ? -9.496 -0.191 20.898 1.00 98.81 846 VAL A O 1
ATOM 6750 N N . ILE A 1 847 ? -11.603 0.275 20.253 1.00 98.94 847 ILE A N 1
ATOM 6751 C CA . ILE A 1 847 ? -11.831 -0.932 19.455 1.00 98.94 847 ILE A CA 1
ATOM 6752 C C . ILE A 1 847 ? -12.280 -0.475 18.072 1.00 98.94 847 ILE A C 1
ATOM 6754 O O . ILE A 1 847 ? -13.366 0.076 17.916 1.00 98.94 847 ILE A O 1
ATOM 6758 N N . ILE A 1 848 ? -11.428 -0.672 17.070 1.00 98.88 848 ILE A N 1
ATOM 6759 C CA . ILE A 1 848 ? -11.615 -0.128 15.721 1.00 98.88 848 ILE A CA 1
ATOM 6760 C C . ILE A 1 848 ? -11.705 -1.279 14.723 1.00 98.88 848 ILE A C 1
ATOM 6762 O O . ILE A 1 848 ? -10.730 -1.999 14.507 1.00 98.88 848 ILE A O 1
ATOM 6766 N N . LEU A 1 849 ? -12.870 -1.433 14.099 1.00 98.88 849 LEU A N 1
ATOM 6767 C CA . LEU A 1 849 ? -13.172 -2.441 13.089 1.00 98.88 849 LEU A CA 1
ATOM 6768 C C . LEU A 1 849 ? -13.219 -1.769 11.707 1.00 98.88 849 LEU A C 1
ATOM 6770 O O . LEU A 1 849 ? -14.211 -1.147 11.331 1.00 98.88 849 LEU A O 1
ATOM 6774 N N . GLY A 1 850 ? -12.125 -1.859 10.956 1.00 98.50 850 GLY A N 1
ATOM 6775 C CA . GLY A 1 850 ? -11.936 -1.158 9.683 1.00 98.50 850 GLY A CA 1
ATOM 6776 C C . GLY A 1 850 ? -11.023 0.072 9.783 1.00 98.50 850 GLY A C 1
ATOM 6777 O O . GLY A 1 850 ? -10.107 0.126 10.607 1.00 98.50 850 GLY A O 1
ATOM 6778 N N . GLY A 1 851 ? -11.229 1.037 8.883 1.00 97.31 851 GLY A N 1
ATOM 6779 C CA . GLY A 1 851 ? -10.398 2.240 8.731 1.00 97.31 851 GLY A CA 1
ATOM 6780 C C . GLY A 1 851 ? -11.224 3.499 8.444 1.00 97.31 851 GLY A C 1
ATOM 6781 O O . GLY A 1 851 ? -12.379 3.601 8.857 1.00 97.31 851 GLY A O 1
ATOM 6782 N N . GLY A 1 852 ? -10.641 4.458 7.723 1.00 97.25 852 GLY A N 1
ATOM 6783 C CA . GLY A 1 852 ? -11.327 5.674 7.275 1.00 97.25 852 GLY A CA 1
ATOM 6784 C C . GLY A 1 852 ? -11.637 6.677 8.392 1.00 97.25 852 GLY A C 1
ATOM 6785 O O . GLY A 1 852 ? -10.950 6.732 9.415 1.00 97.25 852 GLY A O 1
ATOM 6786 N N . VAL A 1 853 ? -12.689 7.481 8.186 1.00 97.50 853 VAL A N 1
ATOM 6787 C CA . VAL A 1 853 ? -13.068 8.587 9.088 1.00 97.50 853 VAL A CA 1
ATOM 6788 C C . VAL A 1 853 ? -13.283 8.101 10.514 1.00 97.50 853 VAL A C 1
ATOM 6790 O O . VAL A 1 853 ? -12.772 8.721 11.438 1.00 97.50 853 VAL A O 1
ATOM 6793 N N . MET A 1 854 ? -13.967 6.971 10.699 1.00 97.94 854 MET A N 1
ATOM 6794 C CA . MET A 1 854 ? -14.220 6.396 12.018 1.00 97.94 854 MET A CA 1
ATOM 6795 C C . MET A 1 854 ? -12.917 6.164 12.801 1.00 97.94 854 MET A C 1
ATOM 6797 O O . MET A 1 854 ? -12.803 6.619 13.942 1.00 97.94 854 MET A O 1
ATOM 6801 N N . LYS A 1 855 ? -11.908 5.540 12.168 1.00 98.69 855 LYS A N 1
ATOM 6802 C CA . LYS A 1 855 ? -10.624 5.250 12.819 1.00 98.69 855 LYS A CA 1
ATOM 6803 C C . LYS A 1 855 ? -9.924 6.542 13.219 1.00 98.69 855 LYS A C 1
ATOM 6805 O O . LYS A 1 855 ? -9.491 6.701 14.362 1.00 98.69 855 LYS A O 1
ATOM 6810 N N . HIS A 1 856 ? -9.810 7.464 12.268 1.00 98.69 856 HIS A N 1
ATOM 6811 C CA . HIS A 1 856 ? -9.104 8.714 12.495 1.00 98.69 856 HIS A CA 1
ATOM 6812 C C . HIS A 1 856 ? -9.805 9.572 13.556 1.00 98.69 856 HIS A C 1
ATOM 6814 O O . HIS A 1 856 ? -9.139 10.137 14.419 1.00 98.69 856 HIS A O 1
ATOM 6820 N N . HIS A 1 857 ? -11.136 9.646 13.537 1.00 98.75 857 HIS A N 1
ATOM 6821 C CA . HIS A 1 857 ? -11.915 10.498 14.432 1.00 98.75 857 HIS A CA 1
ATOM 6822 C C . HIS A 1 857 ? -11.824 10.041 15.898 1.00 98.75 857 HIS A C 1
ATOM 6824 O O . HIS A 1 857 ? -11.565 10.870 16.769 1.00 98.75 857 HIS A O 1
ATOM 6830 N N . ILE A 1 858 ? -11.914 8.730 16.168 1.00 98.88 858 ILE A N 1
ATOM 6831 C CA . ILE A 1 858 ? -11.715 8.171 17.521 1.00 98.88 858 ILE A CA 1
ATOM 6832 C C . ILE A 1 858 ? -10.294 8.442 18.024 1.00 98.88 858 ILE A C 1
ATOM 6834 O O . ILE A 1 858 ? -10.103 8.917 19.146 1.00 98.88 858 ILE A O 1
ATOM 6838 N N . ASN A 1 859 ? -9.285 8.156 17.200 1.00 98.75 859 ASN A N 1
ATOM 6839 C CA . ASN A 1 859 ? -7.892 8.381 17.576 1.00 98.75 859 ASN A CA 1
ATOM 6840 C C . ASN A 1 859 ? -7.606 9.869 17.826 1.00 98.75 859 ASN A C 1
ATOM 6842 O O . ASN A 1 859 ? -6.902 10.215 18.769 1.00 98.75 859 ASN A O 1
ATOM 6846 N N . ASN A 1 860 ? -8.171 10.760 17.010 1.00 98.69 860 ASN A N 1
ATOM 6847 C CA . ASN A 1 860 ? -7.989 12.200 17.156 1.00 98.69 860 ASN A CA 1
ATOM 6848 C C . ASN A 1 860 ? -8.693 12.765 18.400 1.00 98.69 860 ASN A C 1
ATOM 6850 O O . ASN A 1 860 ? -8.176 13.692 19.013 1.00 98.69 860 ASN A O 1
ATOM 6854 N N . ALA A 1 861 ? -9.822 12.191 18.822 1.00 98.81 861 ALA A N 1
ATOM 6855 C CA . ALA A 1 861 ? -10.412 12.529 20.116 1.00 98.81 861 ALA A CA 1
ATOM 6856 C C . ALA A 1 861 ? -9.492 12.110 21.274 1.00 98.81 861 ALA A C 1
ATOM 6858 O O . ALA A 1 861 ? -9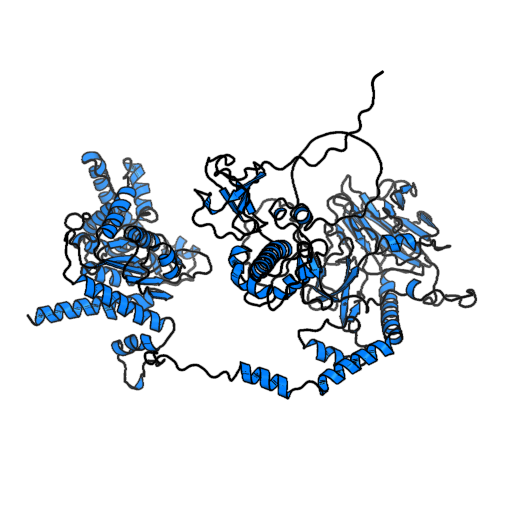.287 12.871 22.218 1.00 98.81 861 ALA A O 1
ATOM 6859 N N . ASN A 1 862 ? -8.869 10.932 21.177 1.00 98.88 862 ASN A N 1
ATOM 6860 C CA . ASN A 1 862 ? -7.942 10.436 22.196 1.00 98.88 862 ASN A CA 1
ATOM 6861 C C . ASN A 1 862 ? -6.589 11.163 22.207 1.00 98.88 862 ASN A C 1
ATOM 6863 O O . ASN A 1 862 ? -5.956 11.236 23.258 1.00 98.88 862 ASN A O 1
ATOM 6867 N N . LEU A 1 863 ? -6.180 11.800 21.108 1.00 98.44 863 LEU A N 1
ATOM 6868 C CA . LEU A 1 863 ? -5.048 12.732 21.114 1.00 98.44 863 LEU A CA 1
ATOM 6869 C C . LEU A 1 863 ? -5.229 13.845 22.158 1.00 98.44 863 LEU A C 1
ATOM 6871 O O . LEU A 1 863 ? -4.281 14.201 22.850 1.00 98.44 863 LEU A O 1
ATOM 6875 N N . MET A 1 864 ? -6.456 14.342 22.343 1.00 98.06 864 MET A N 1
ATOM 6876 C CA . MET A 1 864 ? -6.753 15.445 23.271 1.00 98.06 864 MET A CA 1
ATOM 6877 C C . MET A 1 864 ? -6.475 15.105 24.745 1.00 98.06 864 MET A C 1
ATOM 6879 O O . MET A 1 864 ? -6.442 15.999 25.587 1.00 98.06 864 MET A O 1
ATOM 6883 N N . ARG A 1 865 ? -6.268 13.822 25.067 1.00 98.06 865 ARG A N 1
ATOM 6884 C CA . ARG A 1 865 ? -5.892 13.324 26.400 1.00 98.06 865 ARG A CA 1
ATOM 6885 C C . ARG A 1 865 ? -4.506 12.663 26.428 1.00 98.06 865 ARG A C 1
ATOM 6887 O O . ARG A 1 865 ? -4.232 11.874 27.333 1.00 98.06 865 ARG A O 1
ATOM 6894 N N . ASN A 1 866 ? -3.659 12.961 25.439 1.00 97.62 866 ASN A N 1
ATOM 6895 C CA . ASN A 1 866 ? -2.354 12.328 25.206 1.00 97.62 866 ASN A CA 1
ATOM 6896 C C . ASN A 1 866 ? -2.434 10.807 24.995 1.00 97.62 866 ASN A C 1
ATOM 6898 O O . ASN A 1 866 ? -1.579 10.053 25.454 1.00 97.62 866 ASN A O 1
ATOM 6902 N N . GLY A 1 867 ? -3.480 10.360 24.305 1.00 97.94 867 GLY A N 1
ATOM 6903 C CA . GLY A 1 867 ? -3.593 9.016 23.760 1.00 97.94 867 GLY A CA 1
ATOM 6904 C C . GLY A 1 867 ? -4.491 8.069 24.549 1.00 97.94 867 GLY A C 1
ATOM 6905 O O . GLY A 1 867 ? -4.823 8.295 25.718 1.00 97.94 867 GLY A O 1
ATOM 6906 N N . SER A 1 868 ? -4.906 6.989 23.888 1.00 98.69 868 SER A N 1
ATOM 6907 C CA . SER A 1 868 ? -5.664 5.898 24.506 1.00 98.69 868 SER A CA 1
ATOM 6908 C C . SER A 1 868 ? -4.789 4.995 25.380 1.00 98.69 868 SER A C 1
ATOM 6910 O O . SER A 1 868 ? -3.604 4.800 25.108 1.00 98.69 868 SER A O 1
ATOM 6912 N N . ASP A 1 869 ? -5.382 4.437 26.441 1.00 98.75 869 ASP A N 1
ATOM 6913 C CA . ASP A 1 869 ? -4.698 3.530 27.377 1.00 98.75 869 ASP A CA 1
ATOM 6914 C C . ASP A 1 869 ? -4.672 2.084 26.848 1.00 98.75 869 ASP A C 1
ATOM 6916 O O . ASP A 1 869 ? -3.708 1.350 27.063 1.00 98.75 869 ASP A O 1
ATOM 6920 N N . TYR A 1 870 ? -5.707 1.691 26.100 1.00 98.81 870 TYR A N 1
ATOM 6921 C CA . TYR A 1 870 ? -5.847 0.366 25.492 1.00 98.81 870 TYR A CA 1
ATOM 6922 C C . TYR A 1 870 ? -6.312 0.499 24.042 1.00 98.81 870 TYR A C 1
ATOM 6924 O O . TYR A 1 870 ? -7.186 1.317 23.748 1.00 98.81 870 TYR A O 1
ATOM 6932 N N . THR A 1 871 ? -5.777 -0.322 23.135 1.00 98.81 871 THR A N 1
ATOM 6933 C CA . THR A 1 871 ? -6.097 -0.220 21.703 1.00 98.81 871 THR A CA 1
ATOM 6934 C C . THR A 1 871 ? -6.120 -1.577 21.008 1.00 98.81 871 THR A C 1
ATOM 6936 O O . THR A 1 871 ? -5.132 -2.311 21.035 1.00 98.81 871 THR A O 1
ATOM 6939 N N . VAL A 1 872 ? -7.224 -1.870 20.317 1.00 98.94 872 VAL A N 1
ATOM 6940 C CA . VAL A 1 872 ? -7.361 -3.025 19.421 1.00 98.94 872 VAL A CA 1
ATOM 6941 C C . VAL A 1 872 ? -7.891 -2.584 18.061 1.00 98.94 872 VAL A C 1
ATOM 6943 O O . VAL A 1 872 ? -8.980 -2.020 17.957 1.00 98.94 872 VAL A O 1
ATOM 6946 N N . TYR A 1 873 ? -7.133 -2.875 17.005 1.00 98.88 873 TYR A N 1
ATOM 6947 C CA . TYR A 1 873 ? -7.530 -2.679 15.611 1.00 98.88 873 TYR A CA 1
ATOM 6948 C C . TYR A 1 873 ? -7.804 -4.028 14.943 1.00 98.88 873 TYR A C 1
ATOM 6950 O O . TYR A 1 873 ? -7.024 -4.970 15.077 1.00 98.88 873 TYR A O 1
ATOM 6958 N N . VAL A 1 874 ? -8.878 -4.102 14.165 1.00 98.88 874 VAL A N 1
ATOM 6959 C CA . VAL A 1 874 ? -9.199 -5.229 13.286 1.00 98.88 874 VAL A CA 1
ATOM 6960 C C . VAL A 1 874 ? -9.497 -4.665 11.907 1.00 98.88 874 VAL A C 1
ATOM 6962 O O . VAL A 1 874 ? -10.566 -4.100 11.684 1.00 98.88 874 VAL A O 1
ATOM 6965 N N . ASN A 1 875 ? -8.541 -4.751 10.984 1.00 98.69 875 ASN A N 1
ATOM 6966 C CA . ASN A 1 875 ? -8.736 -4.261 9.622 1.00 98.69 875 ASN A CA 1
ATOM 6967 C C . ASN A 1 875 ? -7.810 -4.950 8.617 1.00 98.69 875 ASN A C 1
ATOM 6969 O O . ASN A 1 875 ? -6.855 -5.628 8.980 1.00 98.69 875 ASN A O 1
ATOM 6973 N N . THR A 1 876 ? -8.092 -4.743 7.335 1.00 98.75 876 THR A N 1
ATOM 6974 C CA . THR A 1 876 ? -7.345 -5.323 6.210 1.00 98.75 876 THR A CA 1
ATOM 6975 C C . THR A 1 876 ? -6.356 -4.343 5.567 1.00 98.75 876 THR A C 1
ATOM 6977 O O . THR A 1 876 ? -5.661 -4.709 4.617 1.00 98.75 876 THR A O 1
ATOM 6980 N N . GLY A 1 877 ? -6.275 -3.108 6.078 1.00 98.12 877 GLY A N 1
ATOM 6981 C CA . GLY A 1 877 ? -5.421 -2.053 5.539 1.00 98.12 877 GLY A CA 1
ATOM 6982 C C . GLY A 1 877 ? -3.931 -2.355 5.725 1.00 98.12 877 GLY A C 1
ATOM 6983 O O . GLY A 1 877 ? -3.516 -2.874 6.766 1.00 98.12 877 GLY A O 1
ATOM 6984 N N . GLN A 1 878 ? -3.129 -1.984 4.727 1.00 97.19 878 GLN A N 1
ATOM 6985 C CA . GLN A 1 878 ? -1.692 -2.263 4.649 1.00 97.19 878 GLN A CA 1
ATOM 6986 C C . GLN A 1 878 ? -0.876 -0.969 4.696 1.00 97.19 878 GLN A C 1
ATOM 6988 O O . GLN A 1 878 ? -1.286 0.029 4.123 1.00 97.19 878 GLN A O 1
ATOM 6993 N N . GLU A 1 879 ? 0.295 -0.988 5.334 1.00 95.75 879 GLU A N 1
ATOM 6994 C CA . GLU A 1 879 ? 1.080 0.234 5.584 1.00 95.75 879 GLU A CA 1
ATOM 6995 C C . GLU A 1 879 ? 1.747 0.839 4.333 1.00 95.75 879 GLU A C 1
ATOM 6997 O O . GLU A 1 879 ? 2.065 2.024 4.313 1.00 95.75 879 GLU A O 1
ATOM 7002 N N . PHE A 1 880 ? 1.973 0.043 3.280 1.00 94.88 880 PHE A N 1
ATOM 7003 C CA . PHE A 1 880 ? 2.849 0.429 2.163 1.00 94.88 880 PHE A CA 1
ATOM 7004 C C . PHE A 1 880 ? 2.341 1.619 1.332 1.00 94.88 880 PHE A C 1
ATOM 7006 O O . PHE A 1 880 ? 3.123 2.210 0.587 1.00 94.88 880 PHE A O 1
ATOM 7013 N N . ASP A 1 881 ? 1.045 1.931 1.397 1.00 93.31 881 ASP A N 1
ATOM 7014 C CA . ASP A 1 881 ? 0.421 3.017 0.636 1.00 93.31 881 ASP A CA 1
ATOM 7015 C C . ASP A 1 881 ? 0.381 4.354 1.396 1.00 93.31 881 ASP A C 1
ATOM 7017 O O . ASP A 1 881 ? -0.051 5.360 0.832 1.00 93.31 881 ASP A O 1
ATOM 7021 N N . GLY A 1 882 ? 0.853 4.381 2.650 1.00 94.06 882 GLY A N 1
ATOM 7022 C CA . GLY A 1 882 ? 0.850 5.573 3.499 1.00 94.06 882 GLY A CA 1
ATOM 7023 C C . GLY A 1 882 ? -0.545 6.020 3.950 1.00 94.06 882 GLY A C 1
ATOM 7024 O O . GLY A 1 882 ? -0.722 7.179 4.323 1.00 94.06 882 GLY A O 1
ATOM 7025 N N . SER A 1 883 ? -1.555 5.147 3.885 1.00 97.12 883 SER A N 1
ATOM 7026 C CA . SER A 1 883 ? -2.909 5.467 4.339 1.00 97.12 883 SER A CA 1
ATOM 7027 C C . SER A 1 883 ? -3.053 5.370 5.864 1.00 97.12 883 SER A C 1
ATOM 7029 O O . SER A 1 883 ? -2.597 4.407 6.481 1.00 97.12 883 SER A O 1
ATOM 7031 N N . ASP A 1 884 ? -3.807 6.296 6.481 1.00 96.06 884 ASP A N 1
ATOM 7032 C CA . ASP A 1 884 ? -4.178 6.172 7.907 1.00 96.06 884 ASP A CA 1
ATOM 7033 C C . ASP A 1 884 ? -4.920 4.848 8.163 1.00 96.06 884 ASP A C 1
ATOM 7035 O O . ASP A 1 884 ? -4.693 4.187 9.174 1.00 96.06 884 ASP A O 1
ATOM 7039 N N . SER A 1 885 ? -5.764 4.407 7.226 1.00 96.06 885 SER A N 1
ATOM 7040 C CA . SER A 1 885 ? -6.463 3.118 7.309 1.00 96.06 885 SER A CA 1
ATOM 7041 C C . SER A 1 885 ? -5.501 1.930 7.437 1.00 96.06 885 SER A C 1
ATOM 7043 O O . SER A 1 885 ? -5.791 0.988 8.179 1.00 96.06 885 SER A O 1
ATOM 7045 N N . GLY A 1 886 ? -4.377 1.963 6.714 1.00 96.81 886 GLY A N 1
ATOM 7046 C CA . GLY A 1 886 ? -3.374 0.903 6.677 1.00 96.81 886 GLY A CA 1
ATOM 7047 C C . GLY A 1 886 ? -2.307 0.978 7.765 1.00 96.81 886 GLY A C 1
ATOM 7048 O O . GLY A 1 886 ? -1.703 -0.052 8.079 1.00 96.81 886 GLY A O 1
ATOM 7049 N N . ALA A 1 887 ? -2.132 2.146 8.385 1.00 97.50 887 ALA A N 1
ATOM 7050 C CA . ALA A 1 887 ? -1.142 2.395 9.425 1.00 97.50 887 ALA A CA 1
ATOM 7051 C C . ALA A 1 887 ? -1.177 1.358 10.565 1.00 97.50 887 ALA A C 1
ATOM 7053 O O . ALA A 1 887 ? -2.234 0.847 10.976 1.00 97.50 887 ALA A O 1
ATOM 7054 N N . ARG A 1 888 ? 0.009 1.039 11.091 1.00 98.38 888 ARG A N 1
ATOM 7055 C CA . ARG A 1 888 ? 0.161 0.248 12.320 1.00 98.38 888 ARG A CA 1
ATOM 7056 C C . ARG A 1 888 ? -0.193 1.105 13.542 1.00 98.38 888 ARG A C 1
ATOM 7058 O O . ARG A 1 888 ? -0.049 2.323 13.479 1.00 98.38 888 ARG A O 1
ATOM 7065 N N . PRO A 1 889 ? -0.617 0.505 14.672 1.00 98.25 889 PRO A N 1
ATOM 7066 C CA . PRO A 1 889 ? -0.870 1.275 15.890 1.00 98.25 889 PRO A CA 1
ATOM 7067 C C . PRO A 1 889 ? 0.345 2.082 16.366 1.00 98.25 889 PRO A C 1
ATOM 7069 O O . PRO A 1 889 ? 0.174 3.168 16.900 1.00 98.25 889 PRO A O 1
ATOM 7072 N N . ASP A 1 890 ? 1.557 1.588 16.111 1.00 97.69 890 ASP A N 1
ATOM 7073 C CA . ASP A 1 890 ? 2.816 2.275 16.428 1.00 97.69 890 ASP A CA 1
ATOM 7074 C C . ASP A 1 890 ? 2.939 3.654 15.750 1.00 97.69 890 ASP A C 1
ATOM 7076 O O . ASP A 1 890 ? 3.423 4.607 16.350 1.00 97.69 890 ASP A O 1
ATOM 7080 N N . GLU A 1 891 ? 2.380 3.823 14.548 1.00 97.69 891 GLU A N 1
ATOM 7081 C CA . GLU A 1 891 ? 2.300 5.147 13.927 1.00 97.69 891 GLU A CA 1
ATOM 7082 C C . GLU A 1 891 ? 1.410 6.083 14.755 1.00 97.69 891 GLU A C 1
ATOM 7084 O O . GLU A 1 891 ? 1.766 7.224 15.004 1.00 97.69 891 GLU A O 1
ATOM 7089 N N . ALA A 1 892 ? 0.272 5.610 15.273 1.00 97.88 892 ALA A N 1
ATOM 7090 C CA . ALA A 1 892 ? -0.591 6.428 16.126 1.00 97.88 892 ALA A CA 1
ATOM 7091 C C . ALA A 1 892 ? 0.064 6.790 17.478 1.00 97.88 892 ALA A C 1
ATOM 7093 O O . ALA A 1 892 ? -0.289 7.824 18.055 1.00 97.88 892 ALA A O 1
ATOM 7094 N N . VAL A 1 893 ? 1.036 6.002 17.955 1.00 98.25 893 VAL A N 1
ATOM 7095 C CA . VAL A 1 893 ? 1.871 6.359 19.115 1.00 98.25 893 VAL A CA 1
ATOM 7096 C C . VAL A 1 893 ? 2.726 7.588 18.803 1.00 98.25 893 VAL A C 1
ATOM 7098 O O . VAL A 1 893 ? 2.772 8.504 19.621 1.00 98.25 893 VAL A O 1
ATOM 7101 N N . SER A 1 894 ? 3.309 7.693 17.601 1.00 97.19 894 SER A N 1
ATOM 7102 C CA . SER A 1 894 ? 4.143 8.852 17.229 1.00 97.19 894 SER A CA 1
ATOM 7103 C C . SER A 1 894 ? 3.383 10.183 17.253 1.00 97.19 894 SER A C 1
ATOM 7105 O O . SER A 1 894 ? 3.983 11.237 17.439 1.00 97.19 894 SER A O 1
ATOM 7107 N N . TRP A 1 895 ? 2.062 10.146 17.064 1.00 98.00 895 TRP A N 1
ATOM 7108 C CA . TRP A 1 895 ? 1.194 11.324 17.139 1.00 98.00 895 TRP A CA 1
ATOM 7109 C C . TRP A 1 895 ? 0.716 11.645 18.558 1.00 98.00 895 TRP A C 1
ATOM 7111 O O . TRP A 1 895 ? 0.110 12.693 18.749 1.00 98.00 895 TRP A O 1
ATOM 7121 N N . GLY A 1 896 ? 0.892 10.742 19.528 1.00 97.44 896 GLY A N 1
ATOM 7122 C CA . GLY A 1 896 ? 0.237 10.828 20.837 1.00 97.44 896 GLY A CA 1
ATOM 7123 C C . GLY A 1 896 ? -1.257 10.479 20.801 1.00 97.44 896 GLY A C 1
ATOM 7124 O O . GLY A 1 896 ? -1.993 10.807 21.728 1.00 97.44 896 GLY A O 1
ATOM 7125 N N . LYS A 1 897 ? -1.733 9.819 19.733 1.00 98.25 897 LYS A N 1
ATOM 7126 C CA . LYS A 1 897 ? -3.110 9.288 19.632 1.00 98.25 897 LYS A CA 1
ATOM 7127 C C . LYS A 1 897 ? -3.276 7.995 20.447 1.00 98.25 897 LYS A C 1
ATOM 7129 O O . LYS A 1 897 ? -4.381 7.681 20.883 1.00 98.25 897 LYS A O 1
ATOM 7134 N N . ILE A 1 898 ? -2.177 7.278 20.682 1.00 98.69 898 ILE A N 1
ATOM 7135 C CA . ILE A 1 898 ? -2.054 6.126 21.586 1.00 98.69 898 ILE A CA 1
ATOM 7136 C C . ILE A 1 898 ? -0.903 6.418 22.556 1.00 98.69 898 ILE A C 1
ATOM 7138 O O . ILE A 1 898 ? 0.102 6.995 22.147 1.00 98.69 898 ILE A O 1
ATOM 7142 N N . LYS A 1 899 ? -1.040 6.031 23.828 1.00 98.19 899 LYS A N 1
ATOM 7143 C CA . LYS A 1 899 ? 0.027 6.192 24.828 1.00 98.19 899 LYS A CA 1
ATOM 7144 C C . LYS A 1 899 ? 1.213 5.263 24.574 1.00 98.19 899 LYS A C 1
ATOM 7146 O O . LYS A 1 899 ? 1.020 4.121 24.163 1.00 98.19 899 LYS A O 1
ATOM 7151 N N . SER A 1 900 ? 2.417 5.708 24.922 1.00 95.81 900 SER A N 1
ATOM 7152 C CA . SER A 1 900 ? 3.650 4.915 24.807 1.00 95.81 900 SER A CA 1
ATOM 7153 C C . SER A 1 900 ? 3.645 3.657 25.683 1.00 95.81 900 SER A C 1
ATOM 7155 O O . SER A 1 900 ? 4.266 2.659 25.335 1.00 95.81 900 SER A O 1
ATOM 7157 N N . GLU A 1 901 ? 2.927 3.677 26.810 1.00 95.25 901 GLU A N 1
ATOM 7158 C CA . GLU A 1 901 ? 2.787 2.535 27.724 1.00 95.25 901 GLU A CA 1
ATOM 7159 C C . GLU A 1 901 ? 1.714 1.533 27.265 1.00 95.25 901 GLU A C 1
ATOM 7161 O O . GLU A 1 901 ? 1.600 0.436 27.821 1.00 95.25 901 GLU A O 1
ATOM 7166 N N . CYS A 1 902 ? 0.901 1.901 26.268 1.00 96.31 902 CYS A N 1
ATOM 7167 C CA . CYS A 1 902 ? -0.105 1.015 25.703 1.00 96.31 902 CYS A CA 1
ATOM 7168 C C . CYS A 1 902 ? 0.580 -0.176 25.017 1.00 96.31 902 CYS A C 1
ATOM 7170 O O . CYS A 1 902 ? 1.622 -0.039 24.380 1.00 96.31 902 CYS A O 1
ATOM 7172 N N . LYS A 1 903 ? -0.050 -1.352 25.079 1.00 97.06 903 LYS A N 1
ATOM 7173 C CA . LYS A 1 903 ? 0.321 -2.519 24.265 1.00 97.06 903 LYS A CA 1
ATOM 7174 C C . LYS A 1 903 ? -0.720 -2.697 23.153 1.00 97.06 903 LYS A C 1
ATOM 7176 O O . LYS A 1 903 ? -1.577 -3.576 23.277 1.00 97.06 903 LYS A O 1
ATOM 7181 N N . PRO A 1 904 ? -0.725 -1.834 22.119 1.00 98.12 904 PRO A N 1
ATOM 7182 C CA . PRO A 1 904 ? -1.770 -1.848 21.113 1.00 98.12 904 PRO A CA 1
ATOM 7183 C C . PRO A 1 904 ? -1.655 -3.084 20.216 1.00 98.12 904 PRO A C 1
ATOM 7185 O O . PRO A 1 904 ? -0.559 -3.519 19.866 1.00 98.12 904 PRO A O 1
ATOM 7188 N N . VAL A 1 905 ? -2.796 -3.626 19.796 1.00 98.69 905 VAL A N 1
ATOM 7189 C CA . VAL A 1 905 ? -2.854 -4.848 18.980 1.00 98.69 905 VAL A CA 1
ATOM 7190 C C . VAL A 1 905 ? -3.567 -4.565 17.664 1.00 98.69 905 VAL A C 1
ATOM 7192 O O . VAL A 1 905 ? -4.607 -3.911 17.650 1.00 98.69 905 VAL A O 1
ATOM 7195 N N . LYS A 1 906 ? -3.034 -5.080 16.549 1.00 98.81 906 LYS A N 1
ATOM 7196 C CA . LYS A 1 906 ? -3.696 -5.057 15.236 1.00 98.81 906 LYS A CA 1
ATOM 7197 C C . LYS A 1 906 ? -3.824 -6.472 14.677 1.00 98.81 906 LYS A C 1
ATOM 7199 O O . LYS A 1 906 ? -2.815 -7.126 14.422 1.00 98.81 906 LYS A O 1
ATOM 7204 N N . ILE A 1 907 ? -5.057 -6.908 14.437 1.00 98.88 907 ILE A N 1
ATOM 7205 C CA . ILE A 1 907 ? -5.367 -8.142 13.712 1.00 98.88 907 ILE A CA 1
ATOM 7206 C C . ILE A 1 907 ? -5.599 -7.787 12.240 1.00 98.88 907 ILE A C 1
ATOM 7208 O O . ILE A 1 907 ? -6.534 -7.056 11.909 1.00 98.88 907 ILE A O 1
ATOM 7212 N N . TYR A 1 908 ? -4.753 -8.316 11.358 1.00 98.88 908 TYR A N 1
ATOM 7213 C CA . TYR A 1 908 ? -4.879 -8.177 9.907 1.00 98.88 908 TYR A CA 1
ATOM 7214 C C . TYR A 1 908 ? -5.843 -9.232 9.357 1.00 98.88 908 TYR A C 1
ATOM 7216 O O . TYR A 1 908 ? -5.416 -10.276 8.863 1.00 98.88 908 TYR A O 1
ATOM 7224 N N . ALA A 1 909 ? -7.144 -8.984 9.487 1.00 98.81 909 ALA A N 1
ATOM 7225 C CA . ALA A 1 909 ? -8.195 -9.906 9.067 1.00 98.81 909 ALA A CA 1
ATOM 7226 C C . ALA A 1 909 ? -9.478 -9.161 8.673 1.00 98.81 909 ALA A C 1
ATOM 7228 O O . ALA A 1 909 ? -9.688 -8.007 9.055 1.00 98.81 909 ALA A O 1
ATOM 7229 N N . ASP A 1 910 ? -10.355 -9.847 7.939 1.00 98.81 910 ASP A N 1
ATOM 7230 C CA . ASP A 1 910 ? -11.746 -9.423 7.791 1.00 98.81 910 ASP A CA 1
ATOM 7231 C C . ASP A 1 910 ? -12.456 -9.536 9.152 1.00 98.81 910 ASP A C 1
ATOM 7233 O O . ASP A 1 910 ? -12.434 -10.589 9.799 1.00 98.81 910 ASP A O 1
ATOM 7237 N N . ALA A 1 911 ? -13.078 -8.445 9.605 1.00 98.81 911 ALA A N 1
ATOM 7238 C CA . ALA A 1 911 ? -13.739 -8.393 10.905 1.00 98.81 911 ALA A CA 1
ATOM 7239 C C . ALA A 1 911 ? -14.927 -9.363 11.010 1.00 98.81 911 ALA A C 1
ATOM 7241 O O . ALA A 1 911 ? -15.235 -9.806 12.113 1.00 98.81 911 ALA A O 1
ATOM 7242 N N . THR A 1 912 ? -15.556 -9.744 9.894 1.00 98.81 912 THR A N 1
ATOM 7243 C CA . THR A 1 912 ? -16.650 -10.730 9.886 1.00 98.81 912 THR A CA 1
ATOM 7244 C C . THR A 1 912 ? -16.208 -12.108 10.378 1.00 98.81 912 THR A C 1
ATOM 7246 O O . THR A 1 912 ? -17.009 -12.819 10.980 1.00 98.81 912 THR A O 1
ATOM 7249 N N . LEU A 1 913 ? -14.928 -12.460 10.204 1.00 98.75 913 LEU A N 1
ATOM 7250 C CA . LEU A 1 913 ? -14.364 -13.727 10.675 1.00 98.75 913 LEU A CA 1
ATOM 7251 C C . LEU A 1 913 ? -13.986 -13.676 12.156 1.00 98.75 913 LEU A C 1
ATOM 7253 O O . LEU A 1 913 ? -14.235 -14.622 12.899 1.00 98.75 913 LEU A O 1
ATOM 7257 N N . VAL A 1 914 ? -13.359 -12.582 12.592 1.00 98.81 914 VAL A N 1
ATOM 7258 C CA . VAL A 1 914 ? -12.704 -12.535 13.909 1.00 98.81 914 VAL A CA 1
ATOM 7259 C C . VAL A 1 914 ? -13.511 -11.802 14.974 1.00 98.81 914 VAL A C 1
ATOM 7261 O O . VAL A 1 914 ? -13.408 -12.149 16.146 1.00 98.81 914 VAL A O 1
ATOM 7264 N N . PHE A 1 915 ? -14.330 -10.809 14.622 1.00 98.88 915 PHE A N 1
ATOM 7265 C CA . PHE A 1 915 ? -15.042 -10.016 15.625 1.00 98.88 915 PHE A CA 1
ATOM 7266 C C . PHE A 1 915 ? -16.101 -10.821 16.396 1.00 98.88 915 PHE A C 1
ATOM 7268 O O . PHE A 1 915 ? -16.109 -10.713 17.622 1.00 98.88 915 PHE A O 1
ATOM 7275 N N . PRO A 1 916 ? -16.920 -11.696 15.773 1.00 98.88 916 PRO A N 1
ATOM 7276 C CA . PRO A 1 916 ? -17.823 -12.569 16.530 1.00 98.88 916 PRO A CA 1
ATOM 7277 C C . PRO A 1 916 ? -17.084 -13.470 17.535 1.00 98.88 916 PRO A C 1
ATOM 7279 O O . PRO A 1 916 ? -17.540 -13.655 18.663 1.00 98.88 916 PRO A O 1
ATOM 7282 N N . LEU A 1 917 ? -15.898 -13.972 17.167 1.00 98.81 917 LEU A N 1
ATOM 7283 C CA . LEU A 1 917 ? -15.051 -14.778 18.053 1.00 98.81 917 LEU A CA 1
ATOM 7284 C C . LEU A 1 917 ? -14.439 -13.937 19.186 1.00 98.81 917 LEU A C 1
ATOM 7286 O O . LEU A 1 917 ? -14.383 -14.395 20.329 1.00 98.81 917 LEU A O 1
ATOM 7290 N N . LEU A 1 918 ? -14.027 -12.694 18.903 1.00 98.88 918 LEU A N 1
ATOM 7291 C CA . LEU A 1 918 ? -13.599 -11.748 19.938 1.00 98.88 918 LEU A CA 1
ATOM 7292 C C . LEU A 1 918 ? -14.734 -11.505 20.931 1.00 98.88 918 LEU A C 1
ATOM 7294 O O . LEU A 1 918 ? -14.513 -11.619 22.135 1.00 98.88 918 LEU A O 1
ATOM 7298 N N . VAL A 1 919 ? -15.950 -11.227 20.449 1.00 98.81 919 VAL A N 1
ATOM 7299 C CA . VAL A 1 919 ? -17.138 -11.027 21.292 1.00 98.81 919 VAL A CA 1
ATOM 7300 C C . VAL A 1 919 ? -17.403 -12.255 22.163 1.00 98.81 919 VAL A C 1
ATOM 7302 O O . VAL A 1 919 ? -17.614 -12.093 23.367 1.00 98.81 919 VAL A O 1
ATOM 7305 N N . ALA A 1 920 ? -17.303 -13.467 21.607 1.00 98.62 920 ALA A N 1
ATOM 7306 C CA . ALA A 1 920 ? -17.464 -14.714 22.355 1.00 98.62 920 ALA A CA 1
ATOM 7307 C C . ALA A 1 920 ? -16.461 -14.838 23.521 1.00 98.62 920 ALA A C 1
ATOM 7309 O O . ALA A 1 920 ? -16.856 -15.123 24.652 1.00 98.62 920 ALA A O 1
ATOM 7310 N N . LYS A 1 921 ? -15.172 -14.555 23.280 1.00 98.44 921 LYS A N 1
ATOM 7311 C CA . LYS A 1 921 ? -14.104 -14.673 24.295 1.00 98.44 921 LYS A CA 1
ATOM 7312 C C . LYS A 1 921 ? -14.003 -13.479 25.254 1.00 98.44 921 LYS A C 1
ATOM 7314 O O . LYS A 1 921 ? -13.259 -13.562 26.237 1.00 98.44 921 LYS A O 1
ATOM 7319 N N . THR A 1 922 ? -14.726 -12.386 24.996 1.00 98.75 922 THR A N 1
ATOM 7320 C CA . THR A 1 922 ? -14.630 -11.135 25.770 1.00 98.75 922 THR A CA 1
ATOM 7321 C C . THR A 1 922 ? -15.990 -10.681 26.311 1.00 98.75 922 THR A C 1
ATOM 7323 O O . THR A 1 922 ? -16.402 -11.104 27.391 1.00 98.75 922 THR A O 1
ATOM 7326 N N . PHE A 1 923 ? -16.715 -9.854 25.559 1.00 98.56 923 PHE A N 1
ATOM 7327 C CA . PHE A 1 923 ? -17.973 -9.216 25.942 1.00 98.56 923 PHE A CA 1
ATOM 7328 C C . PHE A 1 923 ? -19.061 -10.209 26.366 1.00 98.56 923 PHE A C 1
ATOM 7330 O O . PHE A 1 923 ? -19.669 -10.038 27.423 1.00 98.56 923 PHE A O 1
ATOM 7337 N N . ALA A 1 924 ? -19.293 -11.269 25.587 1.00 98.25 924 ALA A N 1
ATOM 7338 C CA . ALA A 1 924 ? -20.306 -12.275 25.909 1.00 98.25 924 ALA A CA 1
ATOM 7339 C C . ALA A 1 924 ? -19.975 -12.994 27.225 1.00 98.25 924 ALA A C 1
ATOM 7341 O O . ALA A 1 924 ? -20.828 -13.128 28.104 1.00 98.25 924 ALA A O 1
ATOM 7342 N N . ARG A 1 925 ? -18.701 -13.359 27.410 1.00 96.12 925 ARG A N 1
ATOM 7343 C CA . ARG A 1 925 ? -18.204 -13.976 28.644 1.00 96.12 925 ARG A CA 1
ATOM 7344 C C . ARG A 1 925 ? -18.320 -13.039 29.850 1.00 96.12 925 ARG A C 1
ATOM 7346 O O . ARG A 1 925 ? -18.622 -13.502 30.950 1.00 96.12 925 ARG A O 1
ATOM 7353 N N . HIS A 1 926 ? -18.109 -11.733 29.669 1.00 97.12 926 HIS A N 1
ATOM 7354 C CA . HIS A 1 926 ? -18.298 -10.724 30.722 1.00 97.12 926 HIS A CA 1
ATOM 7355 C C . HIS A 1 926 ? -19.754 -10.650 31.188 1.00 97.12 926 HIS A C 1
ATOM 7357 O O . HIS A 1 926 ? -20.023 -10.732 32.388 1.00 97.12 926 HIS A O 1
ATOM 7363 N N . VAL A 1 927 ? -20.701 -10.584 30.247 1.00 96.94 927 VAL A N 1
ATOM 7364 C CA . VAL A 1 927 ? -22.142 -10.583 30.551 1.00 96.94 927 VAL A CA 1
ATOM 7365 C C . VAL A 1 927 ? -22.555 -11.876 31.255 1.00 96.94 927 VAL A C 1
ATOM 7367 O O . VAL A 1 927 ? -23.195 -11.818 32.306 1.00 96.94 927 VAL A O 1
ATOM 7370 N N . GLN A 1 928 ? -22.120 -13.036 30.753 1.00 94.81 928 GLN A N 1
ATOM 7371 C CA . GLN A 1 928 ? -22.404 -14.333 31.374 1.00 94.81 928 GLN A CA 1
ATOM 7372 C C . GLN A 1 928 ? -21.883 -14.403 32.819 1.00 94.81 928 GLN A C 1
ATOM 7374 O O . GLN A 1 928 ? -22.594 -14.855 33.721 1.00 94.81 928 GLN A O 1
ATOM 7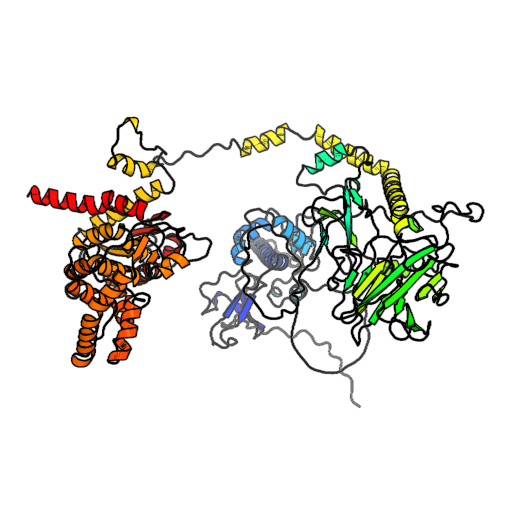379 N N . LYS A 1 929 ? -20.659 -13.917 33.075 1.00 92.56 929 LYS A N 1
ATOM 7380 C CA . LYS A 1 929 ? -20.089 -13.841 34.431 1.00 92.56 929 LYS A CA 1
ATOM 7381 C C . LYS A 1 929 ? -20.907 -12.922 35.342 1.00 92.56 929 LYS A C 1
ATOM 7383 O O . LYS A 1 929 ? -21.146 -13.287 36.492 1.00 92.56 929 LYS A O 1
ATOM 7388 N N . LYS A 1 930 ? -21.356 -11.761 34.849 1.00 89.56 930 LYS A N 1
ATOM 7389 C CA . LYS A 1 930 ? -22.219 -10.839 35.611 1.00 89.56 930 LYS A CA 1
ATOM 7390 C C . LYS A 1 930 ? -23.562 -11.477 35.966 1.00 89.56 930 LYS A C 1
ATOM 7392 O O . LYS A 1 930 ? -23.947 -11.460 37.131 1.00 89.56 930 LYS A O 1
ATOM 7397 N N . GLN A 1 931 ? -24.232 -12.102 35.000 1.00 87.38 931 GLN A N 1
ATOM 7398 C CA . GLN A 1 931 ? -25.508 -12.791 35.223 1.00 87.38 931 GLN A CA 1
ATOM 7399 C C . GLN A 1 931 ? -25.369 -13.960 36.207 1.00 87.38 931 GLN A C 1
ATOM 7401 O O . GLN A 1 931 ? -26.214 -14.132 37.081 1.00 87.38 931 GLN A O 1
ATOM 7406 N N . SER A 1 932 ? -24.273 -14.719 36.120 1.00 81.75 932 SER A N 1
ATOM 7407 C CA . SER A 1 932 ? -23.994 -15.833 37.036 1.00 81.75 932 SER A CA 1
ATOM 7408 C C . SER A 1 932 ? -23.752 -15.366 38.475 1.00 81.75 932 SER A C 1
ATOM 7410 O O . SER A 1 932 ? -24.126 -16.064 39.412 1.00 81.75 932 SER A O 1
ATOM 7412 N N . LYS A 1 933 ? -23.130 -14.193 38.673 1.00 75.81 933 LYS A N 1
ATOM 7413 C CA . LYS A 1 933 ? -22.980 -13.581 40.005 1.00 75.81 933 LYS A CA 1
ATOM 7414 C C . LYS A 1 933 ? -24.326 -13.113 40.562 1.00 75.81 933 LYS A C 1
ATOM 7416 O O . LYS A 1 933 ? -24.585 -13.354 41.731 1.00 75.81 933 LYS A O 1
ATOM 7421 N N . LEU A 1 934 ? -25.180 -12.522 39.726 1.00 71.19 934 LEU A N 1
ATOM 7422 C CA . LEU A 1 934 ? -26.530 -12.083 40.105 1.00 71.19 934 LEU A CA 1
ATOM 7423 C C . LEU A 1 934 ? -27.472 -13.237 40.482 1.00 71.19 934 LEU A C 1
ATOM 7425 O O . LEU A 1 934 ? -28.369 -13.013 41.270 1.00 71.19 934 LEU A O 1
ATOM 7429 N N . HIS A 1 935 ? -27.278 -14.448 39.947 1.00 67.25 935 HIS A N 1
ATOM 7430 C CA . HIS A 1 935 ? -28.062 -15.635 40.337 1.00 67.25 935 HIS A CA 1
ATOM 7431 C C . HIS A 1 935 ? -27.537 -16.335 41.604 1.00 67.25 935 HIS A C 1
ATOM 7433 O O . HIS A 1 935 ? -28.195 -17.235 42.120 1.00 67.25 935 HIS A O 1
ATOM 7439 N N . LYS A 1 936 ? -26.325 -15.994 42.064 1.00 57.69 936 LYS A N 1
ATOM 7440 C CA . LYS A 1 936 ? -25.716 -16.543 43.290 1.00 57.69 936 LYS A CA 1
ATOM 7441 C C . LYS A 1 936 ? -25.917 -15.646 44.519 1.00 57.69 936 LYS A C 1
ATOM 7443 O O . LYS A 1 936 ? -25.573 -16.078 45.616 1.00 57.69 936 LYS A O 1
ATOM 7448 N N . ILE A 1 937 ? -26.402 -14.422 44.314 1.00 47.94 937 ILE A N 1
ATOM 7449 C CA . ILE A 1 937 ? -26.838 -13.458 45.336 1.00 47.94 937 ILE A CA 1
ATOM 7450 C C . ILE A 1 937 ? -28.360 -13.538 45.379 1.00 47.94 937 ILE A C 1
ATOM 7452 O O . ILE A 1 937 ? -28.907 -13.507 46.500 1.00 47.94 937 ILE A O 1
#

Mean predicted aligned error: 20.55 Å

Organism: NCBI:txid387005

Nearest PDB structures (foldseek):
  6w3z-assembly1_D  TM=1.001E+00  e=2.259E-60  Brugia malayi
  6xxj-assembly1_A  TM=9.847E-01  e=1.305E-47  Homo sapiens
  8a0g-assembly1_A-2  TM=9.850E-01  e=1.518E-46  Homo sapiens
  6xxi-assembly1_A-2  TM=9.853E-01  e=7.375E-46  Homo sapiens
  8a0f-assembly1_A-2  TM=9.862E-01  e=1.205E-45  Homo sapiens

InterPro domains:
  IPR001870 B30.2/SPRY domain [PS50188] (287-465)
  IPR002773 Deoxyhypusine synthase [PF01916] (616-921)
  IPR002773 Deoxyhypusine synthase [PTHR11703] (575-934)
  IPR002773 Deoxyhypusine synthase [TIGR00321] (602-923)
  IPR003877 SPRY domain [PF00622] (347-419)
  IPR003877 SPRY domain [PF00622] (482-521)
  IPR003877 SPRY domain [SM00449] (345-524)
  IPR011011 Zinc finger, FYVE/PHD-type [SSF57903] (17-79)
  IPR013320 Concanavalin A-like lectin/glucanase domain superfamily [SSF49899] (267-525)
  IPR019786 Zinc finger, PHD-type, conserved site [PS01359] (19-68)
  IPR029035 DHS-like NAD/FAD-binding domain superfamily [SSF52467] (583-933)
  IPR036982 Deoxyhypusine synthase superfamily [G3DSA:3.40.910.10] (599-936)
  IPR043136 B30.2/SPRY domain superfamily [G3DSA:2.60.120.920] (307-537)
  IPR049455 Set1/Ash2 histone methyltransferase complex subunit ASH2-like, PHD zinc finger [PF21257] (25-75)
  IPR053835 Set1/Ash2 histone methyltransferase complex subunit ASH2-like, winged-helix [PF21198] (80-185)

Foldseek 3Di:
DDDDDDDDDDDDDDQQAAEPVRHHDDQLADWAQAPFPRGIYGPVRADQPPPDLAGGLQAFKHWHALVRDPVSHIDIGGHADDLLSLQRRQQLNVVVVVVVVVVVVPDDDPPCLQDWDKDFLPPRRVVSCVVCVVNSGPDDDDPDPVCSVVNLCSQVVLVVAWDADPVSGIITGNDSPSVLRYNPRPSVVCVPPDDDDDDDDDDDDDDDDDDDDDDDDDDDDDDDDDDDDDDDDDDDDDDDDQDDQWFFADAVPDPHTDTGGAADQFKDKFFKDFDPPFPPLVLLVVCVPPPPDARQLLRIFGDQGLFKAWDRRLWDSQWDADRVRFKIWHAAAKFKIFISAWAQAFKAKWKKAFADADPPKKKKWAKFFSLDDGRHFAQCELRGWIFMQPQRWIHHVNDTDHQAGDGDDHGKMKMKMKHAHDAPLDPPDDPPVDPDHDDLVQGFPAGLSPFGWDDDPNTIIGMDGDDPVVVVVPWDFGAPIFMWMAIQQHTSDTPDGRRTGDIMTTMMMIHHTTMMGMGQDPDDPYDDPPRYDGNRVRSVVNVVRNVVNSVVVCVVCVPVVVVVSVVSVCCVPPPPPVVVVVVVCCVPVPDDDDDPPPDQAADADDCVVPDDPLVNLCSLCRNDDLSVLLNVLLVLQQVLQVQQQDDDDDDQDAVPPPRAGAGLAAEEEEAELVCLLDPVLQVLLVCLLVVVHAAYEYALSNLLSLLLCLVPNKAFAAQPPDPVVCVVQQWDDDHRIIDHNVSLVSVLVQCLVVQVVQVVCCVPVVDAAAPQNVLLSSLCSSCDSSGSSVSCNVNSHTYHHLNSLPDSSVVSQVVSCVPPNGHDHDSVVVLCSLLSRLQPHNAYEYEYQFFDPRNCSNLVSVLSNLAHQGAEAEYQADPPVVDRRRDDVVVSCVSSSHPPNYPYGYRNDNCVVSVVVSCVSHVVVSVVVVVVVVVVD

Sequence (937 aa):
MRQRSTRRGATKPAPSTVCYCGGKREVGTLELYCASCRKWFHGRCLKDLTDFYGLPFMVCYMFNCADCSPTKKETWTPKQANFAHMCVTVLANLTHNARTKRADTGNESDDNDQKLIFLNLENEIIPYFNAQWENLTSMSRRVKNTWHQTLQKSLTKETDLFESGDDGRIFALREHDLSSIGPGHEALKQIGRSKPSISSSARDLTKENFDRSNDLNDGPKTRGSSKRRNIDPPNTFKKAKFTADYASTRITGILAPIDFPFNREGYRYYLVEKDLIVPNRDIFELEESTYNKPIPAHIYRVVVHPVVTLSPNDRAYQLKLSEDRLSVSGFEGYSVIRATHSVSHGTWYFEVIFTAQPPGSHIRIGWSQAVAPIQACVGYTQLSYAWRSHKGTKFHQAKGKHYADGGFKEGDVLGCLISLPLCPADKEYDFTSVESLPPSSTYLPPSYKNLPLINFKHHYFYEEKDDVSAALKNLRPTFGSWIEFYRNGKSCGIAFKDVYAGFYYPAVSLFQGATVRCNFGPSFRYSVPPGARGMCERVGEMYIEQTLSDVLYLVENEDELAEEAAKCYYNMNNGDGEHDIQIAEMSVLKKSSPLPTDSITIKGYDFNEGINYDNLLDCYMYTGFQASHFAQAVQQINTMLTVREEQFEGDHTLPYPEGKQKRACTIFLGYTSNLVTSGVRESVRYLVEHDLVDCIVTSAGGVEEDLIKCLAPSYLGAFDLDGKILRHNGLNRAGNIIIPNNNYCAFEEWLMPILDNCELEQKNNNFSWTPSKLIDRLGAEINDKRSICYWAHRNRIPIFSPALTDGSIGDMLYFHSFRNGGIKLDIVEDLRHINTMAVRSNRTGVIILGGGVMKHHINNANLMRNGSDYTVYVNTGQEFDGSDSGARPDEAVSWGKIKSECKPVKIYADATLVFPLLVAKTFARHVQKKQSKLHKI

pLDDT: mean 85.06, std 19.17, range [22.44, 98.94]